Protein AF-0000000087190743 (afdb_homodimer)

InterPro domains:
  IPR003439 ABC transporter-like, ATP-binding domain [PF00005] (346-491)
  IPR003439 ABC transporter-like, ATP-binding domain [PS50893] (329-558)
  IPR003593 AAA+ ATPase domain [SM00382] (353-537)
  IPR011527 ABC transporter type 1, transmembrane domain [PF00664] (24-279)
  IPR011527 ABC transporter type 1, transmembrane domain [PS50929] (21-298)
  IPR017871 ABC transporter-like, conserved site [PS00211] (463-477)
  IPR027417 P-loop containing nucleoside triphosphate hydrolase [G3DSA:3.40.50.300] (325-556)
  IPR027417 P-loop containing nucleoside triphosphate hydrolase [SSF52540] (322-551)
  IPR036640 ABC transporter type 1, transmembrane domain superfamily [G3DSA:1.20.1560.10] (7-315)
  IPR036640 ABC transporter type 1, transmembrane domain superfamily [SSF90123] (18-321)
  IPR039421 Type 1 protein exporter [PTHR43394] (8-554)

Secondary structure (DSSP, 8-state):
--HHHHHHHHHHHHTHHHHHHHHHHHHHHHHHHHHHHHHHHHHHHHHHTT-TTHHHHHHHHHHHHHHHHHHHHHHHHHHHHHHHHHHHHHHHHHHHHHHHHTHHHHHHS-HHHHHHIIIIIHHHHHTHHHHHHHHHHHHHHHHHHHHHHHHH-HHHHHHHHHHHHHHHHHHHHHHHHHHHHHHHHHHHHHHHHHHHHHHHHTHHHHHHHT-HHHHHHHHHHHHHHHHHHHHHHHHHHHHHHHHHHHHHHHHHHHHHHHHHHHHHTTSS-HHHHHHHHHHHHHHTTHHHHHHHHHHHHHHHHHHHHHHHHHHSPPPP--SBPPPSSS--EEEEEEEEEETTEEEEEEEEEEE-TT-EEEEEE-TTSSHHHHHHHHTTSS--SEEEEEETTEEGGGB-HHHHHHHEEEEESS----SSBHHHHHTTTSS---HHHHHHHHHHTT-HHHHHHSTTGGGSBGGG----HHHHHHHHHHHHHHH-SSEEEEESTTTTS-HHHHHHHHHHHHHT-S--EEEEE-SSHHHHHHSSEEEEEETTEEEEEE-HHHHTTSHHHHHHTT-/--HHHHHHHHHHHHTHHHHHHHHHHHHHHHHHHHHHHHHHHHHHHHHHTT-TTHHHHHHHHHHHHHHHHHHHHHHHHHHHHHHHHHHHHHHHHHHHHHHHHTHHHHHHS-HHHHHHIIIIIHHHHHTHHHHHHHHHHHHHHHHHHHHHHHHH-HHHHHHHHTTHHHHHHHHHHHHHHHHHHHHHHHHHHHHHHHHHHHHHHTHHHHHHHT-HHHHHHHHHHHHHHHHHHHHHHHHHHHHHHHHHHHHHHHHHHHHHHHHHHHHHTTSS-HHHHHHHHHHHHHHTTHHHHHHHHHHHHHHHHHHHHHHHHHHSPPPP--SBPPPSSS--EEEEEEEEEETTEEEEEEEEEEE-TT-EEEEEE-TTSSHHHHHHHHTTSS--SEEEEEETTEEGGGB-HHHHHHHEEEEESS----SSBHHHHHT-SSS---HHHHHHHHHHTT-HHHHHHSTTGGGSBGGG----HHHHHHHHHHHHHHH-SSEEEEESTTTTS-HHHHHHHHHHHHHT-S--EEEEE-SSHHHHHHSSEEEEEETTEEEEEE-HHHHTTSHHHHHHTT-

Foldseek 3Di:
DFLLVVLLVVLLVVCVVLLVVLLVLLQVLLVLLLVLLLLQLVLVVCVVVVHPCSVVSVVSNVCSVVSSVVSVVVSVVSLVVQLVVSLVVLLVVLVVLLVLQPPLLCVVPPPVVSVCLSPPLSSLLSSQSSLVSLLSSLQSQQVSLLVVLVVQPVVLSVLLVVLVVVLVVLLVQLLVQLVVLVVVLVVLVVQLVVLVVVCVVCVVVCVVVVCPVVSVCVSCVCVVVNVVSVVSNCVSVVVSVVSLVVSLVVSLVSSLVVVVVCVVVVNGDPSSSSSNSSSSNSSSSVVSNSVSVSSNVSSSVSSNVSSVSSPSDRQAAAADADDDDQWKKWWAQFWADDDPDTLAGGATDIQDGLFEEEEFEAPSSCLVVVLCCRLPVDDTPDTFMDTPPHTGRNHGPLRSQQAEFEQELQDDQDQFFLLRSLCPQAPPQPPVLLCLLLVLLVQQVVLVVDPVRRRHTPVPDPDDSQNRLSSSSSSRQSRHQAEYEYHCSCVPPDPVSSVSNLVSLCPPGNHRTYYHHDQALVSLQSGQKYFYGDNNYTPDIGHSVVCCPPPVSVVSNPD/DFLLVVLLVVLLVVCVVLLVVLLVLLQVLLVLLLVLLLLQLVLVVCVVVVHPCSVVSVVSNVCSVVSSVVSVVVSVVSLVVQLVVSLVVLLVVLVVLLVLQPPLLCVVPPPVVSVCLSPPLSSLLSSQSSLVSLLSSLQSQQVSLLVSLVVQPVVLSVLLVVLVVVLVVLLVQLLVQLVVLVVQLVVLVVQLVVLVVVCVVCVVVCVVVVCPVVSVCVSCVSVVVNVVSVVSNVVSVVVSVVSLVVSLVVSLVSSLVVVVVCVVVVNGDPSSSSSNSSSSNSSSSVVSNSVSVSSNVSSSVSSNVSSVSSPSDRQAAAADADDDDQWKKWWAQFWADDDPDTLAGGATDIQGGLFEEEEFEAPSSCLVVVLCCRLPVDDTPDTFMDTPPHTGRNHGPLRSQQAEFEAELQDDQDQFFLLRSLLVGPHRFDPVLLCLLLVLLVQQVVLCVDPVRRRHTPVPDPDDSQNRLSSSSSSRQSRHQREYEYHCSCVPPDPVSSVSNLVSLCPRGNHRTYYHHDQALVSLQSGQKYFYGDNNYTPDIGHSVVCCPDPVSVVSRPD

Structure (mmCIF, N/CA/C/O backbone):
data_AF-0000000087190743-model_v1
#
loop_
_entity.id
_entity.type
_entity.pdbx_description
1 polymer 'ABC transporter ATP-binding protein'
#
loop_
_atom_site.group_PDB
_atom_site.id
_atom_site.type_symbol
_atom_site.label_atom_id
_atom_site.label_alt_id
_atom_site.label_comp_id
_atom_site.label_asym_id
_atom_site.label_entity_id
_atom_site.label_seq_id
_atom_site.pdbx_PDB_ins_code
_atom_site.Cartn_x
_atom_site.Cartn_y
_atom_site.Cartn_z
_atom_site.occupancy
_atom_site.B_iso_or_equiv
_atom_site.auth_seq_id
_atom_site.auth_comp_id
_atom_site.auth_asym_id
_atom_site.auth_atom_id
_atom_site.pdbx_PDB_model_num
ATOM 1 N N . MET A 1 1 ? 23.781 5.898 19.719 1 69.12 1 MET A N 1
ATOM 2 C CA . MET A 1 1 ? 23.109 6.434 18.531 1 69.12 1 MET A CA 1
ATOM 3 C C . MET A 1 1 ? 22.531 5.312 17.688 1 69.12 1 MET A C 1
ATOM 5 O O . MET A 1 1 ? 23.234 4.359 17.344 1 69.12 1 MET A O 1
ATOM 9 N N . THR A 1 2 ? 21.359 5.316 17.688 1 76.94 2 THR A N 1
ATOM 10 C CA . THR A 1 2 ? 20.688 4.273 16.922 1 76.94 2 THR A CA 1
ATOM 11 C C . THR A 1 2 ? 20.938 4.445 15.43 1 76.94 2 THR A C 1
ATOM 13 O O . THR A 1 2 ? 21.359 5.516 14.984 1 76.94 2 THR A O 1
ATOM 16 N N . PRO A 1 3 ? 21.094 3.439 14.695 1 83.12 3 PRO A N 1
ATOM 17 C CA . PRO A 1 3 ? 21.266 3.539 13.242 1 83.12 3 PRO A CA 1
ATOM 18 C C . PRO A 1 3 ? 20.328 4.562 12.609 1 83.12 3 PRO A C 1
ATOM 20 O O . PRO A 1 3 ? 20.688 5.219 11.633 1 83.12 3 PRO A O 1
ATOM 23 N N . GLY A 1 4 ? 19.312 4.684 13.219 1 86.69 4 GLY A N 1
ATOM 24 C CA . GLY A 1 4 ? 18.391 5.699 12.742 1 86.69 4 GLY A CA 1
ATOM 25 C C . GLY A 1 4 ? 18.906 7.113 12.93 1 86.69 4 GLY A C 1
ATOM 26 O O . GLY A 1 4 ? 18.766 7.953 12.039 1 86.69 4 GLY A O 1
ATOM 27 N N . ASP A 1 5 ? 19.547 7.363 14.023 1 87.88 5 ASP A N 1
ATOM 28 C CA . ASP A 1 5 ? 20.109 8.68 14.312 1 87.88 5 ASP A CA 1
ATOM 29 C C . ASP A 1 5 ? 21.266 8.984 13.367 1 87.88 5 ASP A C 1
ATOM 31 O O . ASP A 1 5 ? 21.453 10.133 12.953 1 87.88 5 ASP A O 1
ATOM 35 N N . GLN A 1 6 ? 22.047 7.914 13.039 1 88.69 6 GLN A N 1
ATOM 36 C CA . GLN A 1 6 ? 23.172 8.094 12.117 1 88.69 6 GLN A CA 1
ATOM 37 C C . GLN A 1 6 ? 22.672 8.469 10.719 1 88.69 6 GLN A C 1
ATOM 39 O O . GLN A 1 6 ? 23.281 9.305 10.047 1 88.69 6 GLN A O 1
ATOM 44 N N . LEU A 1 7 ? 21.625 7.855 10.422 1 90.12 7 LEU A N 1
ATOM 45 C CA . LEU A 1 7 ? 21.047 8.156 9.109 1 90.12 7 LEU A CA 1
ATOM 46 C C . LEU A 1 7 ? 20.516 9.578 9.062 1 90.12 7 LEU A C 1
ATOM 48 O O . LEU A 1 7 ? 20.656 10.266 8.055 1 90.12 7 LEU A O 1
ATOM 52 N N . LEU A 1 8 ? 19.922 9.969 10.141 1 89.31 8 LEU A N 1
ATOM 53 C CA . LEU A 1 8 ? 19.391 11.32 10.219 1 89.31 8 LEU A CA 1
ATOM 54 C C . LEU A 1 8 ? 20.516 12.352 10.18 1 89.31 8 LEU A C 1
ATOM 56 O O . LEU A 1 8 ? 20.391 13.398 9.539 1 89.31 8 LEU A O 1
ATOM 60 N N . LEU A 1 9 ? 21.562 12.094 10.859 1 89.19 9 LEU A N 1
ATOM 61 C CA . LEU A 1 9 ? 22.719 12.969 10.852 1 89.19 9 LEU A CA 1
ATOM 62 C C . LEU A 1 9 ? 23.344 13.031 9.461 1 89.19 9 LEU A C 1
ATOM 64 O O . LEU A 1 9 ? 23.797 14.094 9.023 1 89.19 9 LEU A O 1
ATOM 68 N N . ALA A 1 10 ? 23.391 11.914 8.82 1 90.69 10 ALA A N 1
ATOM 69 C CA . ALA A 1 10 ? 23.938 11.883 7.461 1 90.69 10 ALA A CA 1
ATOM 70 C C . ALA A 1 10 ? 23.078 12.711 6.512 1 90.69 10 ALA A C 1
ATOM 72 O O . ALA A 1 10 ? 23.609 13.391 5.625 1 90.69 10 ALA A O 1
ATOM 73 N N . THR A 1 11 ? 21.797 12.656 6.707 1 88.88 11 THR A N 1
ATOM 74 C CA . THR A 1 11 ? 20.875 13.414 5.875 1 88.88 11 THR A CA 1
ATOM 75 C C . THR A 1 11 ? 21.047 14.914 6.098 1 88.88 11 THR A C 1
ATOM 77 O O . THR A 1 11 ? 21.031 15.695 5.148 1 88.88 11 THR A O 1
ATOM 80 N N . THR A 1 12 ? 21.188 15.289 7.348 1 88.62 12 THR A N 1
ATOM 81 C CA . THR A 1 12 ? 21.391 16.688 7.691 1 88.62 12 THR A CA 1
ATOM 82 C C . THR A 1 12 ? 22.75 17.188 7.199 1 88.62 12 THR A C 1
ATOM 84 O O . THR A 1 12 ? 22.875 18.328 6.777 1 88.62 12 THR A O 1
ATOM 87 N N . ARG A 1 13 ? 23.734 16.281 7.18 1 87.75 13 ARG A N 1
ATOM 88 C CA . ARG A 1 13 ? 25.078 16.625 6.719 1 87.75 13 ARG A CA 1
ATOM 89 C C . ARG A 1 13 ? 25.109 16.797 5.203 1 87.75 13 ARG A C 1
ATOM 91 O O . ARG A 1 13 ? 25.844 17.641 4.688 1 87.75 13 ARG A O 1
ATOM 98 N N . HIS A 1 14 ? 24.344 16.016 4.547 1 88.19 14 HIS A N 1
ATOM 99 C CA . HIS A 1 14 ? 24.266 16.141 3.098 1 88.19 14 HIS A CA 1
ATOM 100 C C . HIS A 1 14 ? 23.672 17.484 2.688 1 88.19 14 HIS A C 1
ATOM 102 O O . HIS A 1 14 ? 24.047 18.031 1.652 1 88.19 14 HIS A O 1
ATOM 108 N N . SER A 1 15 ? 22.812 18.062 3.533 1 87.38 15 SER A N 1
ATOM 109 C CA . SER A 1 15 ? 22.141 19.328 3.217 1 87.38 15 SER A CA 1
ATOM 110 C C . SER A 1 15 ? 22.531 20.422 4.203 1 87.38 15 SER A C 1
ATOM 112 O O . SER A 1 15 ? 21.734 21.312 4.508 1 87.38 15 SER A O 1
ATOM 114 N N . THR A 1 16 ? 23.75 20.422 4.73 1 87.81 16 THR A N 1
ATOM 115 C CA . THR A 1 16 ? 24.172 21.312 5.805 1 87.81 16 THR A CA 1
ATOM 116 C C . THR A 1 16 ? 24.172 22.766 5.328 1 87.81 16 THR A C 1
ATOM 118 O O . THR A 1 16 ? 23.766 23.672 6.062 1 87.81 16 THR A O 1
ATOM 121 N N . ALA A 1 17 ? 24.672 22.953 4.117 1 90.56 17 ALA A N 1
ATOM 122 C CA . ALA A 1 17 ? 24.734 24.328 3.605 1 90.56 17 ALA A CA 1
ATOM 123 C C . ALA A 1 17 ? 23.344 24.922 3.484 1 90.56 17 ALA A C 1
ATOM 125 O O . ALA A 1 17 ? 23.109 26.062 3.885 1 90.56 17 ALA A O 1
ATOM 126 N N . ARG A 1 18 ? 22.453 24.188 3.043 1 88.75 18 ARG A N 1
ATOM 127 C CA . ARG A 1 18 ? 21.094 24.672 2.863 1 88.75 18 ARG A CA 1
ATOM 128 C C . ARG A 1 18 ? 20.375 24.797 4.203 1 88.75 18 ARG A C 1
ATOM 130 O O . ARG A 1 18 ? 19.578 25.719 4.414 1 88.75 18 ARG A O 1
ATOM 137 N N . ALA A 1 19 ? 20.656 23.922 5.086 1 88.56 19 ALA A N 1
ATOM 138 C CA . ALA A 1 19 ? 20.062 23.984 6.41 1 88.56 19 ALA A CA 1
ATOM 139 C C . ALA A 1 19 ? 20.547 25.203 7.184 1 88.56 19 ALA A C 1
ATOM 141 O O . ALA A 1 19 ? 19.781 25.844 7.895 1 88.56 19 ALA A O 1
ATOM 142 N N . THR A 1 20 ? 21.797 25.531 7.031 1 90 20 THR A N 1
ATOM 143 C CA . THR A 1 20 ? 22.359 26.703 7.699 1 90 20 THR A CA 1
ATOM 144 C C . THR A 1 20 ? 21.781 27.984 7.113 1 90 20 THR A C 1
ATOM 146 O O . THR A 1 20 ? 21.516 28.938 7.848 1 90 20 THR A O 1
ATOM 149 N N . ALA A 1 21 ? 21.656 27.922 5.805 1 91.88 21 ALA A N 1
ATOM 150 C CA . ALA A 1 21 ? 21.047 29.094 5.164 1 91.88 21 ALA A CA 1
ATOM 151 C C . ALA A 1 21 ? 19.594 29.266 5.637 1 91.88 21 ALA A C 1
ATOM 153 O O . ALA A 1 21 ? 19.156 30.391 5.852 1 91.88 21 ALA A O 1
ATOM 154 N N . LEU A 1 22 ? 18.969 28.219 5.82 1 89.38 22 LEU A N 1
ATOM 155 C CA . LEU A 1 22 ? 17.578 28.25 6.301 1 89.38 22 LEU A CA 1
ATOM 156 C C . LEU A 1 22 ? 17.531 28.766 7.734 1 89.38 22 LEU A C 1
ATOM 158 O O . LEU A 1 22 ? 16.656 29.578 8.062 1 89.38 22 LEU A O 1
ATOM 162 N N . ALA A 1 23 ? 18.406 28.344 8.531 1 89.81 23 ALA A N 1
ATOM 163 C CA . ALA A 1 23 ? 18.453 28.812 9.914 1 89.81 23 ALA A CA 1
ATOM 164 C C . ALA A 1 23 ? 18.766 30.297 9.977 1 89.81 23 ALA A C 1
ATOM 166 O O . ALA A 1 23 ? 18.172 31.031 10.758 1 89.81 23 ALA A O 1
ATOM 167 N N . ALA A 1 24 ? 19.641 30.703 9.109 1 91.69 24 ALA A N 1
ATOM 168 C CA . ALA A 1 24 ? 20.031 32.125 9.07 1 91.69 24 ALA A CA 1
ATOM 169 C C . ALA A 1 24 ? 18.875 33 8.617 1 91.69 24 ALA A C 1
ATOM 171 O O . ALA A 1 24 ? 18.625 34.062 9.188 1 91.69 24 ALA A O 1
ATOM 172 N N . LEU A 1 25 ? 18.219 32.5 7.605 1 90.12 25 LEU A N 1
ATOM 173 C CA . LEU A 1 25 ? 17.078 33.25 7.098 1 90.12 25 LEU A CA 1
ATOM 174 C C . LEU A 1 25 ? 15.969 33.344 8.148 1 90.12 25 LEU A C 1
ATOM 176 O O . LEU A 1 25 ? 15.367 34.406 8.336 1 90.12 25 LEU A O 1
ATOM 180 N N . SER A 1 26 ? 15.773 32.281 8.828 1 88.44 26 SER A N 1
ATOM 181 C CA . SER A 1 26 ? 14.719 32.25 9.828 1 88.44 26 SER A CA 1
ATOM 182 C C . SER A 1 26 ? 15.086 33.094 11.047 1 88.44 26 SER A C 1
ATOM 184 O O . SER A 1 26 ? 14.227 33.781 11.633 1 88.44 26 SER A O 1
ATOM 186 N N . LEU A 1 27 ? 16.375 33.156 11.422 1 89.69 27 LEU A N 1
ATOM 187 C CA . LEU A 1 27 ? 16.844 33.938 12.555 1 89.69 27 LEU A CA 1
ATOM 188 C C . LEU A 1 27 ? 16.781 35.438 12.227 1 89.69 27 LEU A C 1
ATOM 190 O O . LEU A 1 27 ? 16.453 36.25 13.086 1 89.69 27 LEU A O 1
ATOM 194 N N . THR A 1 28 ? 17.109 35.719 10.992 1 90.12 28 THR A N 1
ATOM 195 C CA . THR A 1 28 ? 17.016 37.094 10.562 1 90.12 28 THR A CA 1
ATOM 196 C C . THR A 1 28 ? 15.562 37.594 10.562 1 90.12 28 THR A C 1
ATOM 198 O O . THR A 1 28 ? 15.273 38.719 10.969 1 90.12 28 THR A O 1
ATOM 201 N N . SER A 1 29 ? 14.742 36.656 10.125 1 87.94 29 SER A N 1
ATOM 202 C CA . SER A 1 29 ? 13.32 37 10.133 1 87.94 29 SER A CA 1
ATOM 203 C C . SER A 1 29 ? 12.812 37.188 11.562 1 87.94 29 SER A C 1
ATOM 205 O O . SER A 1 29 ? 12.055 38.125 11.836 1 87.94 29 SER A O 1
ATOM 207 N N . ALA A 1 30 ? 13.266 36.344 12.438 1 86.12 30 ALA A N 1
ATOM 208 C CA . ALA A 1 30 ? 12.875 36.469 13.836 1 86.12 30 ALA A CA 1
ATOM 209 C C . ALA A 1 30 ? 13.398 37.75 14.453 1 86.12 30 ALA A C 1
ATOM 211 O O . ALA A 1 30 ? 12.719 38.375 15.258 1 86.12 30 ALA A O 1
ATOM 212 N N . GLY A 1 31 ? 14.555 38.156 14.094 1 87.75 31 GLY A N 1
ATOM 213 C CA . GLY A 1 31 ? 15.125 39.406 14.578 1 87.75 31 GLY A CA 1
ATOM 214 C C . GLY A 1 31 ? 14.336 40.625 14.148 1 87.75 31 GLY A C 1
ATOM 215 O O . GLY A 1 31 ? 14.094 41.531 14.945 1 87.75 31 GLY A O 1
ATOM 216 N N . ALA A 1 32 ? 13.93 40.531 12.898 1 87 32 ALA A N 1
ATOM 217 C CA . ALA A 1 32 ? 13.125 41.625 12.383 1 87 32 ALA A CA 1
ATOM 218 C C . ALA A 1 32 ? 11.766 41.688 13.078 1 87 32 ALA A C 1
ATOM 220 O O . ALA A 1 32 ? 11.258 42.781 13.359 1 87 32 ALA A O 1
ATOM 221 N N . ALA A 1 33 ? 11.242 40.594 13.344 1 83.38 33 ALA A N 1
ATOM 222 C CA . ALA A 1 33 ? 9.945 40.531 14.008 1 83.38 33 ALA A CA 1
ATOM 223 C C . ALA A 1 33 ? 10.031 41.031 15.445 1 83.38 33 ALA A C 1
ATOM 225 O O . ALA A 1 33 ? 9.07 41.625 15.961 1 83.38 33 ALA A O 1
ATOM 226 N N . LEU A 1 34 ? 11.188 40.906 16.047 1 87.44 34 LEU A N 1
ATOM 227 C CA . LEU A 1 34 ? 11.391 41.344 17.422 1 87.44 34 LEU A CA 1
ATOM 228 C C . LEU A 1 34 ? 11.594 42.875 17.5 1 87.44 34 LEU A C 1
ATOM 230 O O . LEU A 1 34 ? 11.359 43.469 18.531 1 87.44 34 LEU A O 1
ATOM 234 N N . LEU A 1 35 ? 11.969 43.406 16.391 1 88.88 35 LEU A N 1
ATOM 235 C CA . LEU A 1 35 ? 12.227 44.844 16.375 1 88.88 35 LEU A CA 1
ATOM 236 C C . LEU A 1 35 ? 10.945 45.625 16.125 1 88.88 35 LEU A C 1
ATOM 238 O O . LEU A 1 35 ? 10.859 46.812 16.438 1 88.88 35 LEU A O 1
ATOM 242 N N . LEU A 1 36 ? 9.93 44.938 15.664 1 85.38 36 LEU A N 1
ATOM 243 C CA . LEU A 1 36 ? 8.711 45.594 15.227 1 85.38 36 LEU A CA 1
ATOM 244 C C . LEU A 1 36 ? 7.961 46.188 16.422 1 85.38 36 LEU A C 1
ATOM 246 O O . LEU A 1 36 ? 7.566 47.375 16.375 1 85.38 36 LEU A O 1
ATOM 250 N N . PRO A 1 37 ? 7.781 45.438 17.5 1 82.44 37 PRO A N 1
ATOM 251 C CA . PRO A 1 37 ? 7.031 46 18.625 1 82.44 37 PRO A CA 1
ATOM 252 C C . PRO A 1 37 ? 7.695 47.25 19.203 1 82.44 37 PRO A C 1
ATOM 254 O O . PRO A 1 37 ? 7.012 48.219 19.531 1 82.44 37 PRO A O 1
ATOM 257 N N . ALA A 1 38 ? 8.969 47.312 19.266 1 84.5 38 ALA A N 1
ATOM 258 C CA . ALA A 1 38 ? 9.68 48.469 19.781 1 84.5 38 ALA A CA 1
ATOM 259 C C . ALA A 1 38 ? 9.5 49.656 18.844 1 84.5 38 ALA A C 1
ATOM 261 O O . ALA A 1 38 ? 9.328 50.812 19.297 1 84.5 38 ALA A O 1
ATOM 262 N N . ALA A 1 39 ? 9.555 49.375 17.578 1 84 39 ALA A N 1
ATOM 263 C CA . ALA A 1 39 ? 9.375 50.438 16.609 1 84 39 ALA A CA 1
ATOM 264 C C . ALA A 1 39 ? 7.945 50.969 16.641 1 84 39 ALA A C 1
ATOM 266 O O . ALA A 1 39 ? 7.723 52.188 16.516 1 84 39 ALA A O 1
ATOM 267 N N . LEU A 1 40 ? 7.051 50.062 16.812 1 77.94 40 LEU A N 1
ATOM 268 C CA . LEU A 1 40 ? 5.648 50.469 16.906 1 77.94 40 LEU A CA 1
ATOM 269 C C . LEU A 1 40 ? 5.406 51.344 18.141 1 77.94 40 LEU A C 1
ATOM 271 O O . LEU A 1 40 ? 4.66 52.312 18.094 1 77.94 40 LEU A O 1
ATOM 275 N N . GLY A 1 41 ? 5.965 50.969 19.297 1 76.5 41 GLY A N 1
ATOM 276 C CA . GLY A 1 41 ? 5.855 51.781 20.5 1 76.5 41 GLY A CA 1
ATOM 277 C C . GLY A 1 41 ? 6.418 53.156 20.344 1 76.5 41 GLY A C 1
ATOM 278 O O . GLY A 1 41 ? 5.793 54.156 20.766 1 76.5 41 GLY A O 1
ATOM 279 N N . ARG A 1 42 ? 7.531 53.344 19.672 1 81 42 ARG A N 1
ATOM 280 C CA . ARG A 1 42 ? 8.156 54.656 19.484 1 81 42 ARG A CA 1
ATOM 281 C C . ARG A 1 42 ? 7.355 55.5 18.5 1 81 42 ARG A C 1
ATOM 283 O O . ARG A 1 42 ? 7.285 56.719 18.641 1 81 42 ARG A O 1
ATOM 290 N N . ALA A 1 43 ? 6.809 54.75 17.578 1 76.94 43 ALA A N 1
ATOM 291 C CA . ALA A 1 43 ? 5.977 55.5 16.625 1 76.94 43 ALA A CA 1
ATOM 292 C C . ALA A 1 43 ? 4.75 56.094 17.312 1 76.94 43 ALA A C 1
ATOM 294 O O . ALA A 1 43 ? 4.398 57.25 17.078 1 76.94 43 ALA A O 1
ATOM 295 N N . VAL A 1 44 ? 4.168 55.312 18.172 1 73.44 44 VAL A N 1
ATOM 296 C CA . VAL A 1 44 ? 2.969 55.781 18.859 1 73.44 44 VAL A CA 1
ATOM 297 C C . VAL A 1 44 ? 3.33 56.906 19.812 1 73.44 44 VAL A C 1
ATOM 299 O O . VAL A 1 44 ? 2.609 57.906 19.891 1 73.44 44 VAL A O 1
ATOM 302 N N . ASP A 1 45 ? 4.414 56.812 20.516 1 76.5 45 ASP A N 1
ATOM 303 C CA . ASP A 1 45 ? 4.84 57.875 21.438 1 76.5 45 ASP A CA 1
ATOM 304 C C . ASP A 1 45 ? 5.129 59.188 20.688 1 76.5 45 ASP A C 1
ATOM 306 O O . ASP A 1 45 ? 4.773 60.25 21.156 1 76.5 45 ASP A O 1
ATOM 310 N N . ARG A 1 46 ? 5.715 59.031 19.562 1 77.75 46 ARG A N 1
ATOM 311 C CA . ARG A 1 46 ? 6.051 60.219 18.781 1 77.75 46 ARG A CA 1
ATOM 312 C C . ARG A 1 46 ? 4.809 60.812 18.141 1 77.75 46 ARG A C 1
ATOM 314 O O . ARG A 1 46 ? 4.715 62.031 17.984 1 77.75 46 ARG A O 1
ATOM 321 N N . LEU A 1 47 ? 3.969 60 17.719 1 70.38 47 LEU A N 1
ATOM 322 C CA . LEU A 1 47 ? 2.715 60.5 17.156 1 70.38 47 LEU A CA 1
ATOM 323 C C . LEU A 1 47 ? 1.909 61.25 18.219 1 70.38 47 LEU A C 1
ATOM 325 O O . LEU A 1 47 ? 1.311 62.281 17.922 1 70.38 47 LEU A O 1
ATOM 329 N N . LEU A 1 48 ? 1.97 60.719 19.484 1 68 48 LEU A N 1
ATOM 330 C CA . LEU A 1 48 ? 1.249 61.375 20.578 1 68 48 LEU A CA 1
ATOM 331 C C . LEU A 1 48 ? 1.904 62.688 20.969 1 68 48 LEU A C 1
ATOM 333 O O . LEU A 1 48 ? 1.225 63.625 21.406 1 68 48 LEU A O 1
ATOM 337 N N . ALA A 1 49 ? 3.123 62.781 20.766 1 70.81 49 ALA A N 1
ATOM 338 C CA . ALA A 1 49 ? 3.85 64 21.078 1 70.81 49 ALA A CA 1
ATOM 339 C C . ALA A 1 49 ? 3.811 65 19.906 1 70.81 49 ALA A C 1
ATOM 341 O O . ALA A 1 49 ? 4.387 66.062 19.984 1 70.81 49 ALA A O 1
ATOM 342 N N . HIS A 1 50 ? 2.973 64.625 18.797 1 67.88 50 HIS A N 1
ATOM 343 C CA . HIS A 1 50 ? 2.811 65.438 17.609 1 67.88 50 HIS A CA 1
ATOM 344 C C . HIS A 1 50 ? 4.16 65.812 17 1 67.88 50 HIS A C 1
ATOM 346 O O . HIS A 1 50 ? 4.387 66.938 16.609 1 67.88 50 HIS A O 1
ATOM 352 N N . ASP A 1 51 ? 5 64.938 17.234 1 73.06 51 ASP A N 1
ATOM 353 C CA . ASP A 1 51 ? 6.348 65.125 16.719 1 73.06 51 ASP A CA 1
ATOM 354 C C . ASP A 1 51 ? 6.445 64.688 15.258 1 73.06 51 ASP A C 1
ATOM 356 O O . ASP A 1 51 ? 5.77 63.781 14.82 1 73.06 51 ASP A O 1
ATOM 360 N N . ALA A 1 52 ? 7.02 65.625 14.32 1 67.69 52 ALA A N 1
ATOM 361 C CA . ALA A 1 52 ? 7.207 65.438 12.883 1 67.69 52 ALA A CA 1
ATOM 362 C C . ALA A 1 52 ? 7.93 64.125 12.586 1 67.69 52 ALA A C 1
ATOM 364 O O . ALA A 1 52 ? 7.766 63.531 11.516 1 67.69 52 ALA A O 1
ATOM 365 N N . GLY A 1 53 ? 8.648 63.562 13.523 1 72.56 53 GLY A N 1
ATOM 366 C CA . GLY A 1 53 ? 9.445 62.375 13.297 1 72.56 53 GLY A CA 1
ATOM 367 C C . GLY A 1 53 ? 8.633 61.094 13.336 1 72.56 53 GLY A C 1
ATOM 368 O O . GLY A 1 53 ? 9.164 60 13.125 1 72.56 53 GLY A O 1
ATOM 369 N N . ALA A 1 54 ? 7.41 61.25 13.375 1 75.94 54 ALA A N 1
ATOM 370 C CA . ALA A 1 54 ? 6.5 60.094 13.469 1 75.94 54 ALA A CA 1
ATOM 371 C C . ALA A 1 54 ? 6.441 59.344 12.148 1 75.94 54 ALA A C 1
ATOM 373 O O . ALA A 1 54 ? 6.336 58.125 12.141 1 75.94 54 ALA A O 1
ATOM 374 N N . THR A 1 55 ? 6.738 60.094 11.109 1 74.81 55 THR A N 1
ATOM 375 C CA . THR A 1 55 ? 6.629 59.469 9.797 1 74.81 55 THR A CA 1
ATOM 376 C C . THR A 1 55 ? 7.773 58.469 9.562 1 74.81 55 THR A C 1
ATOM 378 O O . THR A 1 55 ? 7.582 57.438 8.945 1 74.81 55 THR A O 1
ATOM 381 N N . ARG A 1 56 ? 8.953 58.781 10.055 1 81.25 56 ARG A N 1
ATOM 382 C CA . ARG A 1 56 ? 10.094 57.906 9.891 1 81.25 56 ARG A CA 1
ATOM 383 C C . ARG A 1 56 ? 9.883 56.594 10.648 1 81.25 56 ARG A C 1
ATOM 385 O O . ARG A 1 56 ? 10.234 55.531 10.164 1 81.25 56 ARG A O 1
ATOM 392 N N . TRP A 1 57 ? 9.289 56.656 11.75 1 81.38 57 TRP A N 1
ATOM 393 C CA . TRP A 1 57 ? 9.047 55.438 12.555 1 81.38 57 TRP A CA 1
ATOM 394 C C . TRP A 1 57 ? 7.918 54.625 11.969 1 81.38 57 TRP A C 1
ATOM 396 O O . TRP A 1 57 ? 7.949 53.375 12.039 1 81.38 57 TRP A O 1
ATOM 406 N N . VAL A 1 58 ? 7.055 55.219 11.312 1 75 58 VAL A N 1
ATOM 407 C CA . VAL A 1 58 ? 5.984 54.5 10.648 1 75 58 VAL A CA 1
ATOM 408 C C . VAL A 1 58 ? 6.535 53.75 9.438 1 75 58 VAL A C 1
ATOM 410 O O . VAL A 1 58 ? 6.156 52.594 9.172 1 75 58 VAL A O 1
ATOM 413 N N . ALA A 1 59 ? 7.41 54.438 8.758 1 77.81 59 ALA A N 1
ATOM 414 C CA . ALA A 1 59 ? 8.047 53.781 7.617 1 77.81 59 ALA A CA 1
ATOM 415 C C . ALA A 1 59 ? 8.891 52.594 8.062 1 77.81 59 ALA A C 1
ATOM 417 O O . ALA A 1 59 ? 8.914 51.562 7.391 1 77.81 59 ALA A O 1
ATOM 418 N N . LEU A 1 60 ? 9.555 52.719 9.188 1 82.69 60 LEU A N 1
ATOM 419 C CA . LEU A 1 60 ? 10.359 51.625 9.734 1 82.69 60 LEU A CA 1
ATOM 420 C C . LEU A 1 60 ? 9.469 50.438 10.133 1 82.69 60 LEU A C 1
ATOM 422 O O . LEU A 1 60 ? 9.844 49.281 9.945 1 82.69 60 LEU A O 1
ATOM 426 N N . CYS A 1 61 ? 8.312 50.719 10.617 1 78.5 61 CYS A N 1
ATOM 427 C CA . CYS A 1 61 ? 7.375 49.688 10.984 1 78.5 61 CYS A CA 1
ATOM 428 C C . CYS A 1 61 ? 6.906 48.906 9.75 1 78.5 61 CYS A C 1
ATOM 430 O O . CYS A 1 61 ? 6.773 47.688 9.781 1 78.5 61 CYS A O 1
ATOM 432 N N . ALA A 1 62 ? 6.812 49.688 8.664 1 73.25 62 ALA A N 1
ATOM 433 C CA . ALA A 1 62 ? 6.387 49.031 7.422 1 73.25 62 ALA A CA 1
ATOM 434 C C . ALA A 1 62 ? 7.457 48.094 6.902 1 73.25 62 ALA A C 1
ATOM 436 O O . ALA A 1 62 ? 7.148 46.969 6.449 1 73.25 62 ALA A O 1
ATOM 437 N N . VAL A 1 63 ? 8.641 48.531 7.027 1 80.06 63 VAL A N 1
ATOM 438 C CA . VAL A 1 63 ? 9.758 47.719 6.566 1 80.06 63 VAL A CA 1
ATOM 439 C C . VAL A 1 63 ? 9.906 46.5 7.473 1 80.06 63 VAL A C 1
ATOM 441 O O . VAL A 1 63 ? 10.141 45.375 6.996 1 80.06 63 VAL A O 1
ATOM 444 N N . LEU A 1 64 ? 9.734 46.625 8.75 1 85.5 64 LEU A N 1
ATOM 445 C CA . LEU A 1 64 ? 9.93 45.562 9.711 1 85.5 64 LEU A CA 1
ATOM 446 C C . LEU A 1 64 ? 8.773 44.562 9.664 1 85.5 64 LEU A C 1
ATOM 448 O O . LEU A 1 64 ? 8.898 43.438 10.133 1 85.5 64 LEU A O 1
ATOM 452 N N . LEU A 1 65 ? 7.801 45 9.109 1 76 65 LEU A N 1
ATOM 453 C CA . LEU A 1 65 ? 6.66 44.094 8.938 1 76 65 LEU A CA 1
ATOM 454 C C . LEU A 1 65 ? 6.801 43.281 7.66 1 76 65 LEU A C 1
ATOM 456 O O . LEU A 1 65 ? 6.477 42.094 7.641 1 76 65 LEU A O 1
ATOM 460 N N . THR A 1 66 ? 7.277 43.906 6.539 1 74.81 66 THR A N 1
ATOM 461 C CA . THR A 1 66 ? 7.355 43.25 5.234 1 74.81 66 THR A CA 1
ATOM 462 C C . THR A 1 66 ? 8.602 42.375 5.137 1 74.81 66 THR A C 1
ATOM 464 O O . THR A 1 66 ? 8.594 41.344 4.461 1 74.81 66 THR A O 1
ATOM 467 N N . ALA A 1 67 ? 9.602 42.812 5.848 1 80.88 67 ALA A N 1
ATOM 468 C CA . ALA A 1 67 ? 10.875 42.094 5.727 1 80.88 67 ALA A CA 1
ATOM 469 C C . ALA A 1 67 ? 10.758 40.656 6.234 1 80.88 67 ALA A C 1
ATOM 471 O O . ALA A 1 67 ? 11.18 39.719 5.559 1 80.88 67 ALA A O 1
ATOM 472 N N . PRO A 1 68 ? 10.148 40.438 7.398 1 81.25 68 PRO A N 1
ATOM 473 C CA . PRO A 1 68 ? 10.023 39.031 7.859 1 81.25 68 PRO A CA 1
ATOM 474 C C . PRO A 1 68 ? 9.156 38.188 6.938 1 81.25 68 PRO A C 1
ATOM 476 O O . PRO A 1 68 ? 9.422 37 6.754 1 81.25 68 PRO A O 1
ATOM 479 N N . ALA A 1 69 ? 8.148 38.781 6.383 1 74.25 69 ALA A N 1
ATOM 480 C CA . ALA A 1 69 ? 7.293 38.062 5.461 1 74.25 69 ALA A CA 1
ATOM 481 C C . ALA A 1 69 ? 8.078 37.562 4.246 1 74.25 69 ALA A C 1
ATOM 483 O O . ALA A 1 69 ? 7.914 36.438 3.809 1 74.25 69 ALA A O 1
ATOM 484 N N . ALA A 1 70 ? 8.859 38.469 3.723 1 76 70 ALA A N 1
ATOM 485 C CA . ALA A 1 70 ? 9.68 38.125 2.57 1 76 70 ALA A CA 1
ATOM 486 C C . ALA A 1 70 ? 10.719 37.062 2.943 1 76 70 ALA A C 1
ATOM 488 O O . ALA A 1 70 ? 10.961 36.125 2.184 1 76 70 ALA A O 1
ATOM 489 N N . LEU A 1 71 ? 11.305 37.25 4.094 1 83.5 71 LEU A N 1
ATOM 490 C CA . LEU A 1 71 ? 12.328 36.312 4.543 1 83.5 71 LEU A CA 1
ATOM 491 C C . LEU A 1 71 ? 11.711 34.938 4.844 1 83.5 71 LEU A C 1
ATOM 493 O O . LEU A 1 71 ? 12.312 33.906 4.539 1 83.5 71 LEU A O 1
ATOM 497 N N . ASP A 1 72 ? 10.547 34.906 5.355 1 78.81 72 ASP A N 1
ATOM 498 C CA . ASP A 1 72 ? 9.867 33.656 5.66 1 78.81 72 ASP A CA 1
ATOM 499 C C . ASP A 1 72 ? 9.461 32.906 4.379 1 78.81 72 ASP A C 1
ATOM 501 O O . ASP A 1 72 ? 9.508 31.688 4.32 1 78.81 72 ASP A O 1
ATOM 505 N N . ALA A 1 73 ? 9.031 33.719 3.41 1 73.94 73 ALA A N 1
ATOM 506 C CA . ALA A 1 73 ? 8.703 33.125 2.119 1 73.94 73 ALA A CA 1
ATOM 507 C C . ALA A 1 73 ? 9.922 32.438 1.506 1 73.94 73 ALA A C 1
ATOM 509 O O . ALA A 1 73 ? 9.812 31.328 0.969 1 73.94 73 ALA A O 1
ATOM 510 N N . LEU A 1 74 ? 10.977 33.125 1.628 1 78.69 74 LEU A N 1
ATOM 511 C CA . LEU A 1 74 ? 12.219 32.562 1.112 1 78.69 74 LEU A CA 1
ATOM 512 C C . LEU A 1 74 ? 12.641 31.344 1.922 1 78.69 74 LEU A C 1
ATOM 514 O O . LEU A 1 74 ? 13.125 30.359 1.359 1 78.69 74 LEU A O 1
ATOM 518 N N . ALA A 1 75 ? 12.461 31.422 3.188 1 83.62 75 ALA A N 1
ATOM 519 C CA . ALA A 1 75 ? 12.797 30.297 4.062 1 83.62 75 ALA A CA 1
ATOM 520 C C . ALA A 1 75 ? 11.93 29.094 3.764 1 83.62 75 ALA A C 1
ATOM 522 O O . ALA A 1 75 ? 12.406 27.953 3.783 1 83.62 75 ALA A O 1
ATOM 523 N N . ASP A 1 76 ? 10.719 29.297 3.473 1 76.69 76 ASP A N 1
ATOM 524 C CA . ASP A 1 76 ? 9.797 28.203 3.152 1 76.69 76 ASP A CA 1
ATOM 525 C C . ASP A 1 76 ? 10.188 27.516 1.845 1 76.69 76 ASP A C 1
ATOM 527 O O . ASP A 1 76 ? 10.102 26.297 1.729 1 76.69 76 ASP A O 1
ATOM 531 N N . LEU A 1 77 ? 10.555 28.359 0.897 1 75.44 77 LEU A N 1
ATOM 532 C CA . LEU A 1 77 ? 11.008 27.812 -0.379 1 75.44 77 LEU A CA 1
ATOM 533 C C . LEU A 1 77 ? 12.273 26.984 -0.198 1 75.44 77 LEU A C 1
ATOM 535 O O . LEU A 1 77 ? 12.391 25.891 -0.761 1 75.44 77 LEU A O 1
ATOM 539 N N . LEU A 1 78 ? 13.086 27.562 0.583 1 82.56 78 LEU A N 1
ATOM 540 C CA . LEU A 1 78 ? 14.344 26.859 0.814 1 82.56 78 LEU A CA 1
ATOM 541 C C . LEU A 1 78 ? 14.109 25.578 1.605 1 82.56 78 LEU A C 1
ATOM 543 O O . LEU A 1 78 ? 14.766 24.562 1.366 1 82.56 78 LEU A O 1
ATOM 547 N N . ALA A 1 79 ? 13.227 25.609 2.559 1 83.06 79 ALA A N 1
ATOM 548 C CA . ALA A 1 79 ? 12.898 24.422 3.342 1 83.06 79 ALA A CA 1
ATOM 549 C C . ALA A 1 79 ? 12.297 23.328 2.461 1 83.06 79 ALA A C 1
ATOM 551 O O . ALA A 1 79 ? 12.648 22.156 2.594 1 83.06 79 ALA A O 1
ATOM 552 N N . GLY A 1 80 ? 11.453 23.75 1.605 1 78.12 80 GLY A N 1
ATOM 553 C CA . GLY A 1 80 ? 10.836 22.797 0.698 1 78.12 80 GLY A CA 1
ATOM 554 C C . GLY A 1 80 ? 11.828 22.141 -0.242 1 78.12 80 GLY A C 1
ATOM 555 O O . GLY A 1 80 ? 11.797 20.922 -0.434 1 78.12 80 GLY A O 1
ATOM 556 N N . THR A 1 81 ? 12.688 22.953 -0.798 1 81.12 81 THR A N 1
ATOM 557 C CA . THR A 1 81 ? 13.664 22.406 -1.735 1 81.12 81 THR A CA 1
ATOM 558 C C . THR A 1 81 ? 14.68 21.531 -1.01 1 81.12 81 THR A C 1
ATOM 560 O O . THR A 1 81 ? 15.141 20.531 -1.557 1 81.12 81 THR A O 1
ATOM 563 N N . THR A 1 82 ? 15.023 21.938 0.142 1 84.88 82 THR A N 1
ATOM 564 C CA . THR A 1 82 ? 15.953 21.125 0.92 1 84.88 82 THR A CA 1
ATOM 565 C C . THR A 1 82 ? 15.328 19.781 1.277 1 84.88 82 THR A C 1
ATOM 567 O O . THR A 1 82 ? 15.992 18.75 1.211 1 84.88 82 THR A O 1
ATOM 570 N N . ALA A 1 83 ? 14.055 19.797 1.688 1 83.81 83 ALA A N 1
ATOM 571 C CA . ALA A 1 83 ? 13.359 18.562 2.008 1 83.81 83 ALA A CA 1
ATOM 572 C C . ALA A 1 83 ? 13.273 17.641 0.786 1 83.81 83 ALA A C 1
ATOM 574 O O . ALA A 1 83 ? 13.453 16.438 0.896 1 83.81 83 ALA A O 1
ATOM 57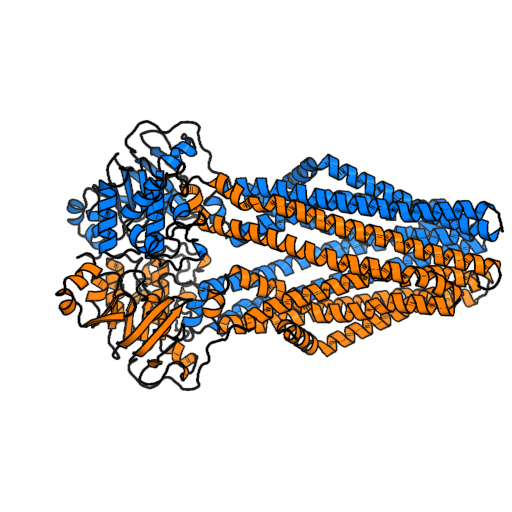5 N N . ALA A 1 84 ? 13.07 18.234 -0.356 1 80.88 84 ALA A N 1
ATOM 576 C CA . ALA A 1 84 ? 12.969 17.453 -1.592 1 80.88 84 ALA A CA 1
ATOM 577 C C . ALA A 1 84 ? 14.312 16.828 -1.952 1 80.88 84 ALA A C 1
ATOM 579 O O 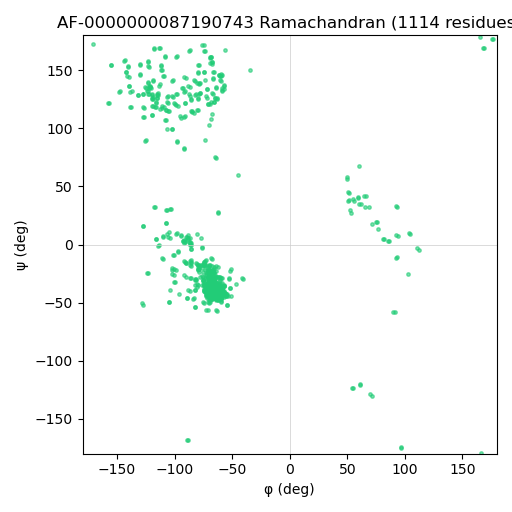. ALA A 1 84 ? 14.375 15.672 -2.361 1 80.88 84 ALA A O 1
ATOM 580 N N . ARG A 1 85 ? 15.328 17.641 -1.869 1 83.75 85 ARG A N 1
ATOM 581 C CA . ARG A 1 85 ? 16.656 17.141 -2.193 1 83.75 85 ARG A CA 1
ATOM 582 C C . ARG A 1 85 ? 17.078 16.016 -1.249 1 83.75 85 ARG A C 1
ATOM 584 O O . ARG A 1 85 ? 17.625 15.008 -1.684 1 83.75 85 ARG A O 1
ATOM 591 N N . SER A 1 86 ? 16.844 16.203 -0.004 1 89 86 SER A N 1
ATOM 592 C CA . SER A 1 86 ? 17.188 15.188 0.978 1 89 86 SER A CA 1
ATOM 593 C C . SER A 1 86 ? 16.359 13.922 0.766 1 89 86 SER A C 1
ATOM 595 O O . SER A 1 86 ? 16.875 12.812 0.916 1 89 86 SER A O 1
ATOM 597 N N . THR A 1 87 ? 15.094 14.078 0.491 1 86.88 87 THR A N 1
ATOM 598 C CA . THR A 1 87 ? 14.227 12.938 0.224 1 86.88 87 THR A CA 1
ATOM 599 C C . THR A 1 87 ? 14.727 12.156 -0.991 1 86.88 87 THR A C 1
ATOM 601 O O . THR A 1 87 ? 14.758 10.922 -0.974 1 86.88 87 THR A O 1
ATOM 604 N N . ALA A 1 88 ? 15.109 12.891 -2.027 1 84.12 88 ALA A N 1
ATOM 605 C CA . ALA A 1 88 ? 15.633 12.258 -3.234 1 84.12 88 ALA A CA 1
ATOM 606 C C . ALA A 1 88 ? 16.906 11.477 -2.936 1 84.12 88 ALA A C 1
ATOM 608 O O . ALA A 1 88 ? 17.109 10.367 -3.439 1 84.12 88 ALA A O 1
ATOM 609 N N . TRP A 1 89 ? 17.797 12.102 -2.168 1 89.06 89 TRP A N 1
ATOM 610 C CA . TRP A 1 89 ? 19.047 11.453 -1.802 1 89.06 89 TRP A CA 1
ATOM 611 C C . TRP A 1 89 ? 18.797 10.156 -1.048 1 89.06 89 TRP A C 1
ATOM 613 O O . TRP A 1 89 ? 19.422 9.133 -1.331 1 89.06 89 TRP A O 1
ATOM 623 N N . LEU A 1 90 ? 17.875 10.148 -0.173 1 90.31 90 LEU A N 1
ATOM 624 C CA . LEU A 1 90 ? 17.531 8.969 0.616 1 90.31 90 LEU A CA 1
ATOM 625 C C . LEU A 1 90 ? 16.891 7.898 -0.256 1 90.31 90 LEU A C 1
ATOM 627 O O . LEU A 1 90 ? 17.188 6.711 -0.119 1 90.31 90 LEU A O 1
ATOM 631 N N . ARG A 1 91 ? 15.992 8.328 -1.06 1 86.5 91 ARG A N 1
ATOM 632 C CA . ARG A 1 91 ? 15.305 7.379 -1.933 1 86.5 91 ARG A CA 1
ATOM 633 C C . ARG A 1 91 ? 16.297 6.68 -2.865 1 86.5 91 ARG A C 1
ATOM 635 O O . ARG A 1 91 ? 16.203 5.469 -3.074 1 86.5 91 ARG A O 1
ATOM 642 N N . HIS A 1 92 ? 17.219 7.457 -3.395 1 88.75 92 HIS A N 1
ATOM 643 C CA . HIS A 1 92 ? 18.25 6.863 -4.242 1 88.75 92 HIS A CA 1
ATOM 644 C C . HIS A 1 92 ? 19.062 5.828 -3.477 1 88.75 92 HIS A C 1
ATOM 646 O O . HIS A 1 92 ? 19.297 4.727 -3.979 1 88.75 92 HIS A O 1
ATOM 652 N N . ARG A 1 93 ? 19.438 6.176 -2.391 1 89.88 93 ARG A N 1
ATOM 653 C CA . ARG A 1 93 ? 20.281 5.309 -1.575 1 89.88 93 ARG A CA 1
ATOM 654 C C . ARG A 1 93 ? 19.531 4.043 -1.166 1 89.88 93 ARG A C 1
ATOM 656 O O . ARG A 1 93 ? 20.078 2.939 -1.265 1 89.88 93 ARG A O 1
ATOM 663 N N . LEU A 1 94 ? 18.328 4.219 -0.739 1 91.31 94 LEU A N 1
ATOM 664 C CA . LEU A 1 94 ? 17.547 3.088 -0.246 1 91.31 94 LEU A CA 1
ATOM 665 C C . LEU A 1 94 ? 17.141 2.17 -1.392 1 91.31 94 LEU A C 1
ATOM 667 O O . LEU A 1 94 ? 17.156 0.946 -1.249 1 91.31 94 LEU A O 1
ATOM 671 N N . LEU A 1 95 ? 16.75 2.779 -2.453 1 89.94 95 LEU A N 1
ATOM 672 C CA . LEU A 1 95 ? 16.359 1.979 -3.607 1 89.94 95 LEU A CA 1
ATOM 673 C C . LEU A 1 95 ? 17.531 1.146 -4.117 1 89.94 95 LEU A C 1
ATOM 675 O O . LEU A 1 95 ? 17.375 -0.034 -4.434 1 89.94 95 LEU A O 1
ATOM 679 N N . ARG A 1 96 ? 18.625 1.746 -4.215 1 89.94 96 ARG A N 1
ATOM 680 C CA . ARG A 1 96 ? 19.828 1.03 -4.641 1 89.94 96 ARG A CA 1
ATOM 681 C C . ARG A 1 96 ? 20.109 -0.15 -3.721 1 89.94 96 ARG A C 1
ATOM 683 O O . ARG A 1 96 ? 20.422 -1.25 -4.188 1 89.94 96 ARG A O 1
ATOM 690 N N . HIS A 1 97 ? 19.953 0.09 -2.486 1 92 97 HIS A N 1
ATOM 691 C CA . HIS A 1 97 ? 20.266 -0.944 -1.504 1 92 97 HIS A CA 1
ATOM 692 C C . HIS A 1 97 ? 19.25 -2.082 -1.568 1 92 97 HIS A C 1
ATOM 694 O O . HIS A 1 97 ? 19.625 -3.256 -1.527 1 92 97 HIS A O 1
ATOM 700 N N . VAL A 1 98 ? 18 -1.778 -1.654 1 90.12 98 VAL A N 1
ATOM 701 C CA . VAL A 1 98 ? 16.938 -2.779 -1.652 1 90.12 98 VAL A CA 1
ATOM 702 C C . VAL A 1 98 ? 17.031 -3.648 -2.902 1 90.12 98 VAL A C 1
ATOM 704 O O . VAL A 1 98 ? 16.859 -4.867 -2.836 1 90.12 98 VAL A O 1
ATOM 707 N N . LEU A 1 99 ? 17.344 -3.021 -4.016 1 88.31 99 LEU A N 1
ATOM 708 C CA . LEU A 1 99 ? 17.453 -3.777 -5.258 1 88.31 99 LEU A CA 1
ATOM 709 C C . LEU A 1 99 ? 18.734 -4.617 -5.262 1 88.31 99 LEU A C 1
ATOM 711 O O . LEU A 1 99 ? 18.781 -5.688 -5.871 1 88.31 99 LEU A O 1
ATOM 715 N N . ALA A 1 100 ? 19.703 -4.121 -4.574 1 87.88 100 ALA A N 1
ATOM 716 C CA . ALA A 1 100 ? 20.938 -4.887 -4.457 1 87.88 100 ALA A CA 1
ATOM 717 C C . ALA A 1 100 ? 20.75 -6.082 -3.525 1 87.88 100 ALA A C 1
ATOM 719 O O . ALA A 1 100 ? 21.312 -7.156 -3.768 1 87.88 100 ALA A O 1
ATOM 720 N N . ALA A 1 101 ? 19.984 -5.859 -2.48 1 87.94 101 ALA A N 1
ATOM 721 C CA . ALA A 1 101 ? 19.734 -6.945 -1.542 1 87.94 101 ALA A CA 1
ATOM 722 C C . ALA A 1 101 ? 18.828 -8 -2.166 1 87.94 101 ALA A C 1
ATOM 724 O O . ALA A 1 101 ? 18.922 -9.188 -1.839 1 87.94 101 ALA A O 1
ATOM 725 N N . GLY A 1 102 ? 17.953 -7.555 -2.996 1 83.69 102 GLY A N 1
ATOM 726 C CA . GLY A 1 102 ? 17.156 -8.469 -3.789 1 83.69 102 GLY A CA 1
ATOM 727 C C . GLY A 1 102 ? 16.125 -9.219 -2.973 1 83.69 102 GLY A C 1
ATOM 728 O O . GLY A 1 102 ? 15.336 -8.609 -2.236 1 83.69 102 GLY A O 1
ATOM 729 N N . PRO A 1 103 ? 16.125 -10.586 -3.172 1 81.44 103 PRO A N 1
ATOM 730 C CA . PRO A 1 103 ? 15.109 -11.422 -2.521 1 81.44 103 PRO A CA 1
ATOM 731 C C . PRO A 1 103 ? 15.25 -11.438 -1 1 81.44 103 PRO A C 1
ATOM 733 O O . PRO A 1 103 ? 14.266 -11.664 -0.291 1 81.44 103 PRO A O 1
ATOM 736 N N . ARG A 1 104 ? 16.344 -11.109 -0.404 1 80.88 104 ARG A N 1
ATOM 737 C CA . ARG A 1 104 ? 16.547 -11.07 1.041 1 80.88 104 ARG A CA 1
ATOM 738 C C . ARG A 1 104 ? 15.734 -9.945 1.674 1 80.88 104 ARG A C 1
ATOM 740 O O . ARG A 1 104 ? 15.188 -10.102 2.766 1 80.88 104 ARG A O 1
ATOM 747 N N . ALA A 1 105 ? 15.758 -8.922 0.941 1 80.81 105 ALA A N 1
ATOM 748 C CA . ALA A 1 105 ? 15.039 -7.766 1.458 1 80.81 105 ALA A CA 1
ATOM 749 C C . ALA A 1 105 ? 13.531 -8.016 1.479 1 80.81 105 ALA A C 1
ATOM 751 O O . ALA A 1 105 ? 12.836 -7.578 2.396 1 80.81 105 ALA A O 1
ATOM 752 N N . THR A 1 106 ? 13.055 -8.695 0.543 1 76.69 106 THR A N 1
ATOM 753 C CA . THR A 1 106 ? 11.617 -8.898 0.413 1 76.69 106 THR A CA 1
ATOM 754 C C . THR A 1 106 ? 11.164 -10.109 1.233 1 76.69 106 THR A C 1
ATOM 756 O O . THR A 1 106 ? 9.969 -10.32 1.429 1 76.69 106 THR A O 1
ATOM 759 N N . ALA A 1 107 ? 12.086 -10.938 1.586 1 74 107 ALA A N 1
ATOM 760 C CA . ALA A 1 107 ? 11.758 -12.125 2.373 1 74 107 ALA A CA 1
ATOM 761 C C . ALA A 1 107 ? 11.258 -11.742 3.762 1 74 107 ALA A C 1
ATOM 763 O O . ALA A 1 107 ? 10.352 -12.383 4.301 1 74 107 ALA A O 1
ATOM 764 N N . ASP A 1 108 ? 11.758 -10.641 4.27 1 66.62 108 ASP A N 1
ATOM 765 C CA . ASP A 1 108 ? 11.477 -10.281 5.656 1 66.62 108 ASP A CA 1
ATOM 766 C C . ASP A 1 108 ? 10.375 -9.219 5.73 1 66.62 108 ASP A C 1
ATOM 768 O O . ASP A 1 108 ? 9.766 -9.031 6.785 1 66.62 108 ASP A O 1
ATOM 772 N N . ALA A 1 109 ? 10.258 -8.578 4.582 1 72.12 109 ALA A N 1
ATOM 773 C CA . ALA A 1 109 ? 9.273 -7.5 4.586 1 72.12 109 ALA A CA 1
ATOM 774 C C . ALA A 1 109 ? 8.352 -7.59 3.371 1 72.12 109 ALA A C 1
ATOM 776 O O . ALA A 1 109 ? 8.828 -7.719 2.238 1 72.12 109 ALA A O 1
ATOM 777 N N . PRO A 1 110 ? 7.109 -7.543 3.676 1 67 110 PRO A N 1
ATOM 778 C CA . PRO A 1 110 ? 6.184 -7.547 2.539 1 67 110 PRO A CA 1
ATOM 779 C C . PRO A 1 110 ? 6.387 -6.348 1.612 1 67 110 PRO A C 1
ATOM 781 O O . PRO A 1 110 ? 6.777 -5.27 2.066 1 67 110 PRO A O 1
ATOM 784 N N . PRO A 1 111 ? 6.211 -6.512 0.333 1 70.38 111 PRO A N 1
ATOM 785 C CA . PRO A 1 111 ? 6.41 -5.445 -0.65 1 70.38 111 PRO A CA 1
ATOM 786 C C . PRO A 1 111 ? 5.652 -4.164 -0.296 1 70.38 111 PRO A C 1
ATOM 788 O O . PRO A 1 111 ? 6.184 -3.064 -0.467 1 70.38 111 PRO A O 1
ATOM 791 N N . GLY A 1 112 ? 4.5 -4.273 0.229 1 63.59 112 GLY A N 1
ATOM 792 C CA . GLY A 1 112 ? 3.742 -3.098 0.624 1 63.59 112 GLY A CA 1
ATOM 793 C C . GLY A 1 112 ? 4.43 -2.279 1.699 1 63.59 112 GLY A C 1
ATOM 794 O O . GLY A 1 112 ? 4.41 -1.047 1.656 1 63.59 112 GLY A O 1
ATOM 795 N N . ASP A 1 113 ? 5.012 -2.984 2.633 1 73.06 113 ASP A N 1
ATOM 796 C CA . ASP A 1 113 ? 5.723 -2.301 3.709 1 73.06 113 ASP A CA 1
ATOM 797 C C . ASP A 1 113 ? 6.953 -1.569 3.176 1 73.06 113 ASP A C 1
ATOM 799 O O . ASP A 1 113 ? 7.242 -0.448 3.596 1 73.06 113 ASP A O 1
ATOM 803 N N . LEU A 1 114 ? 7.664 -2.236 2.307 1 82.12 114 LEU A N 1
ATOM 804 C CA . LEU A 1 114 ? 8.859 -1.622 1.737 1 82.12 114 LEU A CA 1
ATOM 805 C C . LEU A 1 114 ? 8.5 -0.389 0.915 1 82.12 114 LEU A C 1
ATOM 807 O O . LEU A 1 114 ? 9.242 0.592 0.899 1 82.12 114 LEU A O 1
ATOM 811 N N . VAL A 1 115 ? 7.395 -0.446 0.283 1 77.44 115 VAL A N 1
ATOM 812 C CA . VAL A 1 115 ? 6.945 0.708 -0.489 1 77.44 115 VAL A CA 1
ATOM 813 C C . VAL A 1 115 ? 6.641 1.873 0.452 1 77.44 115 VAL A C 1
ATOM 815 O O . VAL A 1 115 ? 7.027 3.014 0.183 1 77.44 115 VAL A O 1
ATOM 818 N N . THR A 1 116 ? 5.953 1.65 1.588 1 70.62 116 THR A N 1
ATOM 819 C CA . THR A 1 116 ? 5.637 2.672 2.58 1 70.62 116 THR A CA 1
ATOM 820 C C . THR A 1 116 ? 6.91 3.279 3.156 1 70.62 116 THR A C 1
ATOM 822 O O . THR A 1 116 ? 6.984 4.492 3.377 1 70.62 116 THR A O 1
ATOM 825 N N . ARG A 1 117 ? 7.879 2.5 3.363 1 81.12 117 ARG A N 1
ATOM 826 C CA . ARG A 1 117 ? 9.148 2.977 3.912 1 81.12 117 ARG A CA 1
ATOM 827 C C . ARG A 1 117 ? 9.898 3.828 2.895 1 81.12 117 ARG A C 1
ATOM 829 O O . ARG A 1 117 ? 10.344 4.934 3.211 1 81.12 117 ARG A O 1
ATOM 836 N N . LEU A 1 118 ? 9.93 3.359 1.651 1 85.75 118 LEU A N 1
ATOM 837 C CA . LEU A 1 118 ? 10.766 4.012 0.647 1 85.75 118 LEU A CA 1
ATOM 838 C C . LEU A 1 118 ? 10.078 5.258 0.099 1 85.75 118 LEU A C 1
ATOM 840 O O . LEU A 1 118 ? 10.75 6.16 -0.419 1 85.75 118 LEU A O 1
ATOM 844 N N . VAL A 1 119 ? 8.789 5.375 0.206 1 75.5 119 VAL A N 1
ATOM 845 C CA . VAL A 1 119 ? 8.078 6.527 -0.342 1 75.5 119 VAL A CA 1
ATOM 846 C C . VAL A 1 119 ? 7.66 7.461 0.79 1 75.5 119 VAL A C 1
ATOM 848 O O . VAL A 1 119 ? 7.992 8.648 0.78 1 75.5 119 VAL A O 1
ATOM 851 N N . GLY A 1 120 ? 7.031 6.961 1.862 1 75.38 120 GLY A N 1
ATOM 852 C CA . GLY A 1 120 ? 6.504 7.762 2.955 1 75.38 120 GLY A CA 1
ATOM 853 C C . GLY A 1 120 ? 7.555 8.141 3.979 1 75.38 120 GLY A C 1
ATOM 854 O O . GLY A 1 120 ? 7.777 9.328 4.238 1 75.38 120 GLY A O 1
ATOM 855 N N . ASN A 1 121 ? 8.242 7.188 4.484 1 80.94 121 ASN A N 1
ATOM 856 C CA . ASN A 1 121 ? 9.203 7.434 5.559 1 80.94 121 ASN A CA 1
ATOM 857 C C . ASN A 1 121 ? 10.406 8.227 5.062 1 80.94 121 ASN A C 1
ATOM 859 O O . ASN A 1 121 ? 11.023 8.977 5.824 1 80.94 121 ASN A O 1
ATOM 863 N N . THR A 1 122 ? 10.695 8.062 3.783 1 88.06 122 THR A N 1
ATOM 864 C CA . THR A 1 122 ? 11.805 8.844 3.238 1 88.06 122 THR A CA 1
ATOM 865 C C . THR A 1 122 ? 11.445 10.32 3.199 1 88.06 122 THR A C 1
ATOM 867 O O . THR A 1 122 ? 12.305 11.18 3.428 1 88.06 122 THR A O 1
ATOM 870 N N . ALA A 1 123 ? 10.211 10.594 2.979 1 81.75 123 ALA A N 1
ATOM 871 C CA . ALA A 1 123 ? 9.766 11.984 2.982 1 81.75 123 ALA A CA 1
ATOM 872 C C . ALA A 1 123 ? 9.836 12.578 4.387 1 81.75 123 ALA A C 1
ATOM 874 O O . ALA A 1 123 ? 10.258 13.719 4.562 1 81.75 123 ALA A O 1
ATOM 875 N N . ASP A 1 124 ? 9.445 11.828 5.344 1 81.44 124 ASP A N 1
ATOM 876 C CA . ASP A 1 124 ? 9.5 12.281 6.73 1 81.44 124 ASP A CA 1
ATOM 877 C C . ASP A 1 124 ? 10.938 12.5 7.188 1 81.44 124 ASP A C 1
ATOM 879 O O . ASP A 1 124 ? 11.25 13.516 7.805 1 81.44 124 ASP A O 1
ATOM 883 N N . ALA A 1 125 ? 11.789 11.547 6.891 1 87.44 125 ALA A N 1
ATOM 884 C CA . ALA A 1 125 ? 13.195 11.664 7.27 1 87.44 125 ALA A CA 1
ATOM 885 C C . ALA A 1 125 ? 13.883 12.789 6.496 1 87.44 125 ALA A C 1
ATOM 887 O O . ALA A 1 125 ? 14.781 13.445 7.02 1 87.44 125 ALA A O 1
ATOM 888 N N . GLY A 1 126 ? 13.453 12.984 5.277 1 88.38 126 GLY A N 1
ATOM 889 C CA . GLY A 1 126 ? 14.031 14.031 4.445 1 88.38 126 GLY A CA 1
ATOM 890 C C . GLY A 1 126 ? 13.672 15.43 4.902 1 88.38 126 GLY A C 1
ATOM 891 O O . GLY A 1 126 ? 14.367 16.391 4.57 1 88.38 126 GLY A O 1
ATOM 892 N N . ALA A 1 127 ? 12.633 15.539 5.715 1 86.25 127 ALA A N 1
ATOM 893 C CA . ALA A 1 127 ? 12.188 16.844 6.211 1 86.25 127 ALA A CA 1
ATOM 894 C C . ALA A 1 127 ? 12.953 17.234 7.473 1 86.25 127 ALA A C 1
ATOM 896 O O . ALA A 1 127 ? 12.797 18.344 7.977 1 86.25 127 ALA A O 1
ATOM 897 N N . ALA A 1 128 ? 13.883 16.406 7.926 1 87.75 128 ALA A N 1
ATOM 898 C CA . ALA A 1 128 ? 14.578 16.594 9.195 1 87.75 128 ALA A CA 1
ATOM 899 C C . ALA A 1 128 ? 15.438 17.844 9.172 1 87.75 128 ALA A C 1
ATOM 901 O O . ALA A 1 128 ? 15.406 18.641 10.117 1 87.75 128 ALA A O 1
ATOM 902 N N . PRO A 1 129 ? 16.203 18.078 8.062 1 86.69 129 PRO A N 1
ATOM 903 C CA . PRO A 1 129 ? 17.031 19.281 8.07 1 86.69 129 PRO A CA 1
ATOM 904 C C . PRO A 1 129 ? 16.203 20.562 8.172 1 86.69 129 PRO A C 1
ATOM 906 O O . PRO A 1 129 ? 16.562 21.484 8.914 1 86.69 129 PRO A O 1
ATOM 909 N N . GLY A 1 130 ? 15.109 20.594 7.477 1 83.62 130 GLY A N 1
ATOM 910 C CA . GLY A 1 130 ? 14.227 21.75 7.57 1 83.62 130 GLY A CA 1
ATOM 911 C C . GLY A 1 130 ? 13.562 21.891 8.93 1 83.62 130 GLY A C 1
ATOM 912 O O . GLY A 1 130 ? 13.43 23 9.453 1 83.62 130 GLY A O 1
ATOM 913 N N . ALA A 1 131 ? 13.172 20.766 9.469 1 82.5 131 ALA A N 1
ATOM 914 C CA . ALA A 1 131 ? 12.531 20.766 10.781 1 82.5 131 ALA A CA 1
ATOM 915 C C . ALA A 1 131 ? 13.5 21.219 11.867 1 82.5 131 ALA A C 1
ATOM 917 O O . ALA A 1 131 ? 13.117 21.922 12.797 1 82.5 131 ALA A O 1
ATOM 918 N N . LEU A 1 132 ? 14.734 20.844 11.75 1 84.75 132 LEU A N 1
ATOM 919 C CA . LEU A 1 132 ? 15.75 21.25 12.711 1 84.75 132 LEU A CA 1
ATOM 920 C C . LEU A 1 132 ? 16 22.75 12.641 1 84.75 132 LEU A C 1
ATOM 922 O O . LEU A 1 132 ? 16.078 23.422 13.672 1 84.75 132 LEU A O 1
ATOM 926 N N . ALA A 1 133 ? 16.141 23.266 11.438 1 85.88 133 ALA A N 1
ATOM 927 C CA . ALA A 1 133 ? 16.328 24.688 11.25 1 85.88 133 ALA A CA 1
ATOM 928 C C . ALA A 1 133 ? 15.141 25.484 11.781 1 85.88 133 ALA A C 1
ATOM 930 O O . ALA A 1 133 ? 15.312 26.531 12.422 1 85.88 133 ALA A O 1
ATOM 931 N N . ALA A 1 134 ? 13.969 24.969 11.508 1 80.62 134 ALA A N 1
ATOM 932 C CA . ALA A 1 134 ? 12.75 25.641 11.961 1 80.62 134 ALA A CA 1
ATOM 933 C C . ALA A 1 134 ? 12.633 25.609 13.484 1 80.62 134 ALA A C 1
ATOM 935 O O . ALA A 1 134 ? 12.141 26.547 14.094 1 80.62 134 ALA A O 1
ATOM 936 N N . ALA A 1 135 ? 13.078 24.531 14.062 1 81.06 135 ALA A N 1
ATOM 937 C CA . ALA A 1 135 ? 13.031 24.406 15.516 1 81.06 135 ALA A CA 1
ATOM 938 C C . ALA A 1 135 ? 13.938 25.438 16.188 1 81.06 135 ALA A C 1
ATOM 940 O O . ALA A 1 135 ? 13.547 26.062 17.188 1 81.06 135 ALA A O 1
ATOM 941 N N . VAL A 1 136 ? 15.031 25.703 15.664 1 81.5 136 VAL A N 1
ATOM 942 C CA . VAL A 1 136 ? 15.977 26.672 16.219 1 81.5 136 VAL A CA 1
ATOM 943 C C . VAL A 1 136 ? 15.422 28.094 16.062 1 81.5 136 VAL A C 1
ATOM 945 O O . VAL A 1 136 ? 15.469 28.891 17 1 81.5 136 VAL A O 1
ATOM 948 N N . ALA A 1 137 ? 14.891 28.297 14.914 1 82.06 137 ALA A N 1
ATOM 949 C CA . ALA A 1 137 ? 14.367 29.625 14.625 1 82.06 137 ALA A CA 1
ATOM 950 C C . ALA A 1 137 ? 13.125 29.922 15.461 1 82.06 137 ALA A C 1
ATOM 952 O O . ALA A 1 137 ? 12.875 31.078 15.836 1 82.06 137 ALA A O 1
ATOM 953 N N . SER A 1 138 ? 12.375 28.859 15.664 1 80.5 138 SER A N 1
ATOM 954 C CA . SER A 1 138 ? 11.125 29.047 16.391 1 80.5 138 SER A CA 1
ATOM 955 C C . SER A 1 138 ? 11.383 29.438 17.844 1 80.5 138 SER A C 1
ATOM 957 O O . SER A 1 138 ? 10.531 30.062 18.484 1 80.5 138 SER A O 1
ATOM 959 N N . ALA A 1 139 ? 12.531 29.156 18.375 1 82.81 139 ALA A N 1
ATOM 960 C CA . ALA A 1 139 ? 12.883 29.484 19.75 1 82.81 139 ALA A CA 1
ATOM 961 C C . ALA A 1 139 ? 13.281 30.953 19.859 1 82.81 139 ALA A C 1
ATOM 963 O O . ALA A 1 139 ? 13.219 31.531 20.953 1 82.81 139 ALA A O 1
ATOM 964 N N . ALA A 1 140 ? 13.602 31.578 18.781 1 84.44 140 ALA A N 1
ATOM 965 C CA . ALA A 1 140 ? 14.07 32.969 18.797 1 84.44 140 ALA A CA 1
ATOM 966 C C . ALA A 1 140 ? 12.945 33.906 19.172 1 84.44 140 ALA A C 1
ATOM 968 O O . ALA A 1 140 ? 13.172 34.906 19.891 1 84.44 140 ALA A O 1
ATOM 969 N N . GLY A 1 141 ? 11.773 33.562 18.719 1 80.56 141 GLY A N 1
ATOM 970 C CA . GLY A 1 141 ? 10.641 34.438 18.984 1 80.56 141 GLY A CA 1
ATOM 971 C C . GLY A 1 141 ? 10.312 34.562 20.453 1 80.56 141 GLY A C 1
ATOM 972 O O . GLY A 1 141 ? 10.414 35.625 21.047 1 80.56 141 GLY A O 1
ATOM 973 N N . PRO A 1 142 ? 10.07 33.375 21.047 1 80.56 142 PRO A N 1
ATOM 974 C CA . PRO A 1 142 ? 9.734 33.406 22.484 1 80.56 142 PRO A CA 1
ATOM 975 C C . PRO A 1 142 ? 10.883 33.875 23.344 1 80.56 142 PRO A C 1
ATOM 977 O O . PRO A 1 142 ? 10.68 34.688 24.266 1 80.56 142 PRO A O 1
ATOM 980 N N . LEU A 1 143 ? 12.086 33.531 23.047 1 86.12 143 LEU A N 1
ATOM 981 C CA . LEU A 1 143 ? 13.234 33.969 23.844 1 86.12 143 LEU A CA 1
ATOM 982 C C . LEU A 1 143 ? 13.477 35.469 23.641 1 86.12 143 LEU A C 1
ATOM 984 O O . LEU A 1 143 ? 13.742 36.188 24.594 1 86.12 143 LEU A O 1
ATOM 988 N N . GLY A 1 144 ? 13.43 35.844 22.422 1 87.62 144 GLY A N 1
ATOM 989 C CA . GLY A 1 144 ? 13.57 37.25 22.125 1 87.62 144 GLY A CA 1
ATOM 990 C C . GLY A 1 144 ? 12.477 38.094 22.734 1 87.62 144 GLY A C 1
ATOM 991 O O . GLY A 1 144 ? 12.727 39.219 23.188 1 87.62 144 GLY A O 1
ATOM 992 N N . GLY A 1 145 ? 11.227 37.562 22.703 1 87.06 145 GLY A N 1
ATOM 993 C CA . GLY A 1 145 ? 10.117 38.25 23.328 1 87.06 145 GLY A CA 1
ATOM 994 C C . GLY A 1 145 ? 10.297 38.469 24.812 1 87.06 145 GLY A C 1
ATOM 995 O O . GLY A 1 145 ? 10.039 39.562 25.328 1 87.06 145 GLY A O 1
ATOM 996 N N . VAL A 1 146 ? 10.812 37.531 25.484 1 87.69 146 VAL A N 1
ATOM 997 C CA . VAL A 1 146 ? 11.023 37.625 26.922 1 87.69 146 VAL A CA 1
ATOM 998 C C . VAL A 1 146 ? 12.141 38.625 27.219 1 87.69 146 VAL A C 1
ATOM 1000 O O . VAL A 1 146 ? 12.031 39.438 28.141 1 87.69 146 VAL A O 1
ATOM 1003 N N . VAL A 1 147 ? 13.164 38.594 26.438 1 91 147 VAL A N 1
ATOM 1004 C CA . VAL A 1 147 ? 14.289 39.5 26.625 1 91 147 VAL A CA 1
ATOM 1005 C C . VAL A 1 147 ? 13.836 40.938 26.391 1 91 147 VAL A C 1
ATOM 1007 O O . VAL A 1 147 ? 14.219 41.844 27.125 1 91 147 VAL A O 1
ATOM 1010 N N . ALA A 1 148 ? 13.008 41.125 25.375 1 91.25 148 ALA A N 1
ATOM 1011 C CA . ALA A 1 148 ? 12.508 42.469 25.047 1 91.25 148 ALA A CA 1
ATOM 1012 C C . ALA A 1 148 ? 11.633 43 26.188 1 91.25 148 ALA A C 1
ATOM 1014 O O . ALA A 1 148 ? 11.695 44.188 26.516 1 91.25 148 ALA A O 1
ATOM 1015 N N . LEU A 1 149 ? 10.859 42.156 26.766 1 90.75 149 LEU A N 1
ATOM 1016 C CA . LEU A 1 149 ? 10.031 42.562 27.891 1 90.75 149 LEU A CA 1
ATOM 1017 C C . LEU A 1 149 ? 10.891 43 29.062 1 90.75 149 LEU A C 1
ATOM 1019 O O . LEU A 1 149 ? 10.586 43.969 29.734 1 90.75 149 LEU A O 1
ATOM 1023 N N . ALA A 1 150 ? 11.961 42.312 29.25 1 91.75 150 ALA A N 1
ATOM 1024 C CA . ALA A 1 150 ? 12.875 42.625 30.344 1 91.75 150 ALA A CA 1
ATOM 1025 C C . ALA A 1 150 ? 13.57 43.969 30.094 1 91.75 150 ALA A C 1
ATOM 1027 O O . ALA A 1 150 ? 13.875 44.688 31.047 1 91.75 150 ALA A O 1
ATOM 1028 N N . LEU A 1 151 ? 13.805 44.312 28.859 1 91 151 LEU A N 1
ATOM 1029 C CA . LEU A 1 151 ? 14.492 45.562 28.516 1 91 151 LEU A CA 1
ATOM 1030 C C . LEU A 1 151 ? 13.555 46.75 28.688 1 91 151 LEU A C 1
ATOM 1032 O O . LEU A 1 151 ? 14.008 47.875 29 1 91 151 LEU A O 1
ATOM 1036 N N . ILE A 1 152 ? 12.281 46.562 28.484 1 89.69 152 ILE A N 1
ATOM 1037 C CA . ILE A 1 152 ? 11.312 47.625 28.734 1 89.69 152 ILE A CA 1
ATOM 1038 C C . ILE A 1 152 ? 11.164 47.812 30.25 1 89.69 152 ILE A C 1
ATOM 1040 O O . ILE A 1 152 ? 11.328 48.938 30.75 1 89.69 152 ILE A O 1
ATOM 1044 N N . ASP A 1 153 ? 10.828 46.75 30.938 1 91.06 153 ASP A N 1
ATOM 1045 C CA . ASP A 1 153 ? 10.703 46.75 32.406 1 91.06 153 ASP A CA 1
ATOM 1046 C C . ASP A 1 153 ? 10.859 45.312 32.938 1 91.06 153 ASP A C 1
ATOM 1048 O O . ASP A 1 153 ? 10.172 44.406 32.5 1 91.06 153 ASP A O 1
ATOM 1052 N N . PRO A 1 154 ? 11.82 45.062 33.812 1 90.69 154 PRO A N 1
ATOM 1053 C CA . PRO A 1 154 ? 12.078 43.719 34.375 1 90.69 154 PRO A CA 1
ATOM 1054 C C . PRO A 1 154 ? 10.828 43.094 34.969 1 90.69 154 PRO A C 1
ATOM 1056 O O . PRO A 1 154 ? 10.703 41.875 35 1 90.69 154 PRO A O 1
ATOM 1059 N N . TRP A 1 155 ? 9.93 43.969 35.469 1 90.56 155 TRP A N 1
ATOM 1060 C CA . TRP A 1 155 ? 8.734 43.438 36.094 1 90.56 155 TRP A CA 1
ATOM 1061 C C . TRP A 1 155 ? 7.797 42.812 35.062 1 90.56 155 TRP A C 1
ATOM 1063 O O . TRP A 1 155 ? 6.973 41.969 35.406 1 90.56 155 TRP A O 1
ATOM 1073 N N . LEU A 1 156 ? 7.914 43.188 33.812 1 90.25 156 LEU A N 1
ATOM 1074 C CA . LEU A 1 156 ? 7.133 42.594 32.75 1 90.25 156 LEU A CA 1
ATOM 1075 C C . LEU A 1 156 ? 7.637 41.188 32.469 1 90.25 156 LEU A C 1
ATOM 1077 O O . LEU A 1 156 ? 6.84 40.25 32.25 1 90.25 156 LEU A O 1
ATOM 1081 N N . ALA A 1 157 ? 8.875 41.031 32.406 1 90.81 157 ALA A N 1
ATOM 1082 C CA . ALA A 1 157 ? 9.492 39.75 32.156 1 90.81 157 ALA A CA 1
ATOM 1083 C C . ALA A 1 157 ? 9.18 38.75 33.281 1 90.81 157 ALA A C 1
ATOM 1085 O O . ALA A 1 157 ? 8.93 37.594 33.031 1 90.81 157 ALA A O 1
ATOM 1086 N N . VAL A 1 158 ? 9.219 39.281 34.469 1 88.75 158 VAL A N 1
ATOM 1087 C CA . VAL A 1 158 ? 8.938 38.438 35.656 1 88.75 158 VAL A CA 1
ATOM 1088 C C . VAL A 1 158 ? 7.488 37.969 35.594 1 88.75 158 VAL A C 1
ATOM 1090 O O . VAL A 1 158 ? 7.195 36.812 35.938 1 88.75 158 VAL A O 1
ATOM 1093 N N . ALA A 1 159 ? 6.668 38.844 35.188 1 85.81 159 ALA A N 1
ATOM 1094 C CA . ALA A 1 159 ? 5.262 38.469 35.062 1 85.81 159 ALA A CA 1
ATOM 1095 C C . ALA A 1 159 ? 5.082 37.344 34.031 1 85.81 159 ALA A C 1
ATOM 1097 O O . ALA A 1 159 ? 4.289 36.438 34.25 1 85.81 159 ALA A O 1
ATOM 1098 N N . PHE A 1 160 ? 5.793 37.5 33 1 84.94 160 PHE A N 1
ATOM 1099 C CA . PHE A 1 160 ? 5.699 36.469 31.969 1 84.94 160 PHE A CA 1
ATOM 1100 C C . PHE A 1 160 ? 6.355 35.188 32.406 1 84.94 160 PHE A C 1
ATOM 1102 O O . PHE A 1 160 ? 5.805 34.094 32.219 1 84.94 160 PHE A O 1
ATOM 1109 N N . LEU A 1 161 ? 7.539 35.219 32.969 1 84.31 161 LEU A N 1
ATOM 1110 C CA . LEU A 1 161 ? 8.312 34.031 33.344 1 84.31 161 LEU A CA 1
ATOM 1111 C C . LEU A 1 161 ? 7.637 33.281 34.5 1 84.31 161 LEU A C 1
ATOM 1113 O O . LEU A 1 161 ? 7.84 32.094 34.656 1 84.31 161 LEU A O 1
ATOM 1117 N N . ALA A 1 162 ? 6.895 34.031 35.156 1 79.06 162 ALA A N 1
ATOM 1118 C CA . ALA A 1 162 ? 6.168 33.375 36.25 1 79.06 162 ALA A CA 1
ATOM 1119 C C . ALA A 1 162 ? 5.156 32.375 35.719 1 79.06 162 ALA A C 1
ATOM 1121 O O . ALA A 1 162 ? 4.871 31.359 36.344 1 79.06 162 ALA A O 1
ATOM 1122 N N . GLY A 1 163 ? 4.68 32.5 34.5 1 76.25 163 GLY A N 1
ATOM 1123 C CA . GLY A 1 163 ? 3.734 31.578 33.875 1 76.25 163 GLY A CA 1
ATOM 1124 C C . GLY A 1 163 ? 4.387 30.609 32.906 1 76.25 163 GLY A C 1
ATOM 1125 O O . GLY A 1 163 ? 3.764 29.625 32.5 1 76.25 163 GLY A O 1
ATOM 1126 N N . ALA A 1 164 ? 5.652 30.844 32.625 1 74.75 164 ALA A N 1
ATOM 1127 C CA . ALA A 1 164 ? 6.359 30.094 31.594 1 74.75 164 ALA A CA 1
ATOM 1128 C C . ALA A 1 164 ? 6.527 28.641 32 1 74.75 164 ALA A C 1
ATOM 1130 O O . ALA A 1 164 ? 6.328 27.734 31.188 1 74.75 164 ALA A O 1
ATOM 1131 N N . PRO A 1 165 ? 6.953 28.406 33.281 1 70.94 165 PRO A N 1
ATOM 1132 C CA . PRO A 1 165 ? 7.109 27 33.656 1 70.94 165 PRO A CA 1
ATOM 1133 C C . PRO A 1 165 ? 5.824 26.203 33.469 1 70.94 165 PRO A C 1
ATOM 1135 O O . PRO A 1 165 ? 5.875 25.031 33.062 1 70.94 165 PRO A O 1
ATOM 1138 N N . LEU A 1 166 ? 4.727 26.828 33.719 1 70.06 166 LEU A N 1
ATOM 1139 C CA . LEU A 1 166 ? 3.449 26.156 33.531 1 70.06 166 LEU A CA 1
ATOM 1140 C C . LEU A 1 166 ? 3.197 25.859 32.062 1 70.06 166 LEU A C 1
ATOM 1142 O O . LEU A 1 166 ? 2.697 24.781 31.703 1 70.06 166 LEU A O 1
ATOM 1146 N N . LEU A 1 167 ? 3.723 26.703 31.25 1 70.19 167 LEU A N 1
ATOM 1147 C CA . LEU A 1 167 ? 3.557 26.516 29.812 1 70.19 167 LEU A CA 1
ATOM 1148 C C . LEU A 1 167 ? 4.43 25.375 29.312 1 70.19 167 LEU A C 1
ATOM 1150 O O . LEU A 1 167 ? 3.975 24.547 28.516 1 70.19 167 LEU A O 1
ATOM 1154 N N . VAL A 1 168 ? 5.613 25.344 29.844 1 69.69 168 VAL A N 1
ATOM 1155 C CA . VAL A 1 168 ? 6.562 24.312 29.422 1 69.69 168 VAL A CA 1
ATOM 1156 C C . VAL A 1 168 ? 6.07 22.938 29.859 1 69.69 168 VAL A C 1
ATOM 1158 O O . VAL A 1 168 ? 6.145 21.969 29.109 1 69.69 168 VAL A O 1
ATOM 1161 N N . LEU A 1 169 ? 5.605 22.875 31.062 1 69.38 169 LEU A N 1
ATOM 1162 C CA . LEU A 1 169 ? 5.117 21.609 31.609 1 69.38 169 LEU A CA 1
ATOM 1163 C C . LEU A 1 169 ? 3.906 21.109 30.828 1 69.38 169 LEU A C 1
ATOM 1165 O O . LEU A 1 169 ? 3.787 19.906 30.547 1 69.38 169 LEU A O 1
ATOM 1169 N N . LEU A 1 170 ? 3.143 22 30.422 1 67.69 170 LEU A N 1
ATOM 1170 C CA . LEU A 1 170 ? 1.945 21.641 29.672 1 67.69 170 LEU A CA 1
ATOM 1171 C C . LEU A 1 170 ? 2.311 21.141 28.281 1 67.69 170 LEU A C 1
ATOM 1173 O O . LEU A 1 170 ? 1.762 20.141 27.812 1 67.69 170 LEU A O 1
ATOM 1177 N N . LEU A 1 171 ? 3.311 21.734 27.719 1 65.31 171 LEU A N 1
ATOM 1178 C CA . LEU A 1 171 ? 3.738 21.344 26.391 1 65.31 171 LEU A CA 1
ATOM 1179 C C . LEU A 1 171 ? 4.406 19.984 26.406 1 65.31 171 LEU A C 1
ATOM 1181 O O . LEU A 1 171 ? 4.195 19.172 25.5 1 65.31 171 LEU A O 1
ATOM 1185 N N . ARG A 1 172 ? 5.176 19.875 27.406 1 67.12 172 ARG A N 1
ATOM 1186 C CA . ARG A 1 172 ? 5.867 18.594 27.531 1 67.12 172 ARG A CA 1
ATOM 1187 C C . ARG A 1 172 ? 4.879 17.453 27.75 1 67.12 172 ARG A C 1
ATOM 1189 O O . ARG A 1 172 ? 5.035 16.375 27.172 1 67.12 172 ARG A O 1
ATOM 1196 N N . ALA A 1 173 ? 3.975 17.688 28.594 1 64.12 173 ALA A N 1
ATOM 1197 C CA . ALA A 1 173 ? 2.955 16.672 28.859 1 64.12 173 ALA A CA 1
ATOM 1198 C C . ALA A 1 173 ? 2.15 16.359 27.609 1 64.12 173 ALA A C 1
ATOM 1200 O O . ALA A 1 173 ? 1.834 15.203 27.344 1 64.12 173 ALA A O 1
ATOM 1201 N N . PHE A 1 174 ? 2.047 17.234 26.797 1 63.34 174 PHE A N 1
ATOM 1202 C CA . PHE A 1 174 ? 1.317 17.094 25.547 1 63.34 174 PHE A CA 1
ATOM 1203 C C . PHE A 1 174 ? 2.113 16.266 24.547 1 63.34 174 PHE A C 1
ATOM 1205 O O . PHE A 1 174 ? 1.57 15.352 23.922 1 63.34 174 PHE A O 1
ATOM 1212 N N . ALA A 1 175 ? 3.254 16.734 24.5 1 62.34 175 ALA A N 1
ATOM 1213 C CA . ALA A 1 175 ? 4.109 16.062 23.516 1 62.34 175 ALA A CA 1
ATOM 1214 C C . ALA A 1 175 ? 4.199 14.57 23.812 1 62.34 175 ALA A C 1
ATOM 1216 O O . ALA A 1 175 ? 4.102 13.742 22.906 1 62.34 175 ALA A O 1
ATOM 1217 N N . ARG A 1 176 ? 4.316 14.219 25.031 1 64.12 176 ARG A N 1
ATOM 1218 C CA . ARG A 1 176 ? 4.48 12.82 25.422 1 64.12 176 ARG A CA 1
ATOM 1219 C C . ARG A 1 176 ? 3.182 12.047 25.219 1 64.12 176 ARG A C 1
ATOM 1221 O O . ARG A 1 176 ? 3.193 10.93 24.688 1 64.12 176 ARG A O 1
ATOM 1228 N N . ALA A 1 177 ? 2.133 12.648 25.594 1 64.12 177 ALA A N 1
ATOM 1229 C CA . ALA A 1 177 ? 0.842 11.969 25.516 1 64.12 177 ALA A CA 1
ATOM 1230 C C . ALA A 1 177 ? 0.411 11.789 24.062 1 64.12 177 ALA A C 1
ATOM 1232 O O . ALA A 1 177 ? -0.146 10.75 23.703 1 64.12 177 ALA A O 1
ATOM 1233 N N . SER A 1 178 ? 0.78 12.703 23.219 1 64.5 178 SER A N 1
ATOM 1234 C CA . SER A 1 178 ? 0.359 12.68 21.812 1 64.5 178 SER A CA 1
ATOM 1235 C C . SER A 1 178 ? 1.116 11.617 21.031 1 64.5 178 SER A C 1
ATOM 1237 O O . SER A 1 178 ? 0.532 10.922 20.188 1 64.5 178 SER A O 1
ATOM 1239 N N . THR A 1 179 ? 2.369 11.539 21.359 1 62.94 179 THR A N 1
ATOM 1240 C CA . THR A 1 179 ? 3.195 10.609 20.594 1 62.94 179 THR A CA 1
ATOM 1241 C C . THR A 1 179 ? 2.76 9.172 20.828 1 62.94 179 THR A C 1
ATOM 1243 O O . THR A 1 179 ? 2.652 8.383 19.891 1 62.94 179 THR A O 1
ATOM 1246 N N . ASP A 1 180 ? 2.492 8.828 22.047 1 68.06 180 ASP A N 1
ATOM 1247 C CA . ASP A 1 180 ? 2.105 7.465 22.375 1 68.06 180 ASP A CA 1
ATOM 1248 C C . ASP A 1 180 ? 0.743 7.117 21.781 1 68.06 180 ASP A C 1
ATOM 1250 O O . ASP A 1 180 ? 0.557 6.027 21.234 1 68.06 180 ASP A O 1
ATOM 1254 N N . CYS A 1 181 ? -0.143 8.055 21.875 1 67.56 181 CYS A N 1
ATOM 1255 C CA . CYS A 1 181 ? -1.492 7.805 21.391 1 67.56 181 CYS A CA 1
ATOM 1256 C C . CYS A 1 181 ? -1.51 7.73 19.859 1 67.56 181 CYS A C 1
ATOM 1258 O O . CYS A 1 181 ? -2.188 6.879 19.281 1 67.56 181 CYS A O 1
ATOM 1260 N N . ALA A 1 182 ? -0.663 8.539 19.266 1 64.5 182 ALA A N 1
ATOM 1261 C CA . ALA A 1 182 ? -0.603 8.555 17.812 1 64.5 182 ALA A CA 1
ATOM 1262 C C . ALA A 1 182 ? -0 7.262 17.266 1 64.5 182 ALA A C 1
ATOM 1264 O O . ALA A 1 182 ? -0.455 6.73 16.25 1 64.5 182 ALA A O 1
ATOM 1265 N N . ALA A 1 183 ? 0.927 6.812 17.984 1 65 183 ALA A N 1
ATOM 1266 C CA . ALA A 1 183 ? 1.574 5.574 17.562 1 65 183 ALA A CA 1
ATOM 1267 C C . ALA A 1 183 ? 0.609 4.395 17.656 1 65 183 ALA A C 1
ATOM 1269 O O . ALA A 1 183 ? 0.571 3.547 16.75 1 65 183 ALA A O 1
ATOM 1270 N N . ARG A 1 184 ? -0.113 4.344 18.703 1 71.62 184 ARG A N 1
ATOM 1271 C CA . ARG A 1 184 ? -1.073 3.258 18.875 1 71.62 184 ARG A CA 1
ATOM 1272 C C . ARG A 1 184 ? -2.186 3.344 17.844 1 71.62 184 ARG A C 1
ATOM 1274 O O . ARG A 1 184 ? -2.631 2.32 17.312 1 71.62 184 ARG A O 1
ATOM 1281 N N . TYR A 1 185 ? -2.641 4.531 17.531 1 69.31 185 TYR A N 1
ATOM 1282 C CA . TYR A 1 185 ? -3.652 4.754 16.5 1 69.31 185 TYR A CA 1
ATOM 1283 C C . TYR A 1 185 ? -3.164 4.277 15.141 1 69.31 185 TYR A C 1
ATOM 1285 O O . TYR A 1 185 ? -3.891 3.588 14.422 1 69.31 185 TYR A O 1
ATOM 1293 N N . GLN A 1 186 ? -1.987 4.574 14.891 1 65.06 186 GLN A N 1
ATOM 1294 C CA . GLN A 1 186 ? -1.406 4.184 13.609 1 65.06 186 GLN A CA 1
ATOM 1295 C C . GLN A 1 186 ? -1.256 2.668 13.516 1 65.06 186 GLN A C 1
ATOM 1297 O O . GLN A 1 186 ? -1.458 2.086 12.445 1 65.06 186 GLN A O 1
ATOM 1302 N N . ARG A 1 187 ? -0.893 2.111 14.586 1 72 187 ARG A N 1
ATOM 1303 C CA . ARG A 1 187 ? -0.752 0.66 14.602 1 72 187 ARG A CA 1
ATOM 1304 C C . ARG A 1 187 ? -2.084 -0.021 14.305 1 72 187 ARG A C 1
ATOM 1306 O O . ARG A 1 187 ? -2.137 -0.982 13.531 1 72 187 ARG A O 1
ATOM 1313 N N . LEU A 1 188 ? -3.16 0.492 14.969 1 75.94 188 LEU A N 1
ATOM 1314 C CA . LEU A 1 188 ? -4.48 -0.095 14.758 1 75.94 188 LEU A CA 1
ATOM 1315 C C . LEU A 1 188 ? -4.953 0.133 13.32 1 75.94 188 LEU A C 1
ATOM 1317 O O . LEU A 1 188 ? -5.57 -0.749 12.719 1 75.94 188 LEU A O 1
ATOM 1321 N N . GLN A 1 189 ? -4.621 1.229 12.812 1 72.69 189 GLN A N 1
ATOM 1322 C CA . GLN A 1 189 ? -4.941 1.499 11.422 1 72.69 189 GLN A CA 1
ATOM 1323 C C . GLN A 1 189 ? -4.18 0.561 10.484 1 72.69 189 GLN A C 1
ATOM 1325 O O . GLN A 1 189 ? -4.723 0.09 9.484 1 72.69 189 GLN A O 1
ATOM 1330 N N . GLY A 1 190 ? -2.947 0.388 10.805 1 70.19 190 GLY A N 1
ATOM 1331 C CA . GLY A 1 190 ? -2.143 -0.558 10.047 1 70.19 190 GLY A CA 1
ATOM 1332 C C . GLY A 1 190 ? -2.705 -1.967 10.062 1 70.19 190 GLY A C 1
ATOM 1333 O O . GLY A 1 190 ? -2.693 -2.656 9.047 1 70.19 190 GLY A O 1
ATOM 1334 N N . ASP A 1 191 ? -3.213 -2.307 11.195 1 79.38 191 ASP A N 1
ATOM 1335 C CA . ASP A 1 191 ? -3.828 -3.625 11.32 1 79.38 191 ASP A CA 1
ATOM 1336 C C . ASP A 1 191 ? -5.043 -3.756 10.406 1 79.38 191 ASP A C 1
ATOM 1338 O O . ASP A 1 191 ? -5.234 -4.793 9.766 1 79.38 191 ASP A O 1
ATOM 1342 N N . ILE A 1 192 ? -5.855 -2.795 10.375 1 80.44 192 ILE A N 1
ATOM 1343 C CA . ILE A 1 192 ? -7.035 -2.811 9.516 1 80.44 192 ILE A CA 1
ATOM 1344 C C . ILE A 1 192 ? -6.605 -2.875 8.055 1 80.44 192 ILE A C 1
ATOM 1346 O O . ILE A 1 192 ? -7.152 -3.662 7.273 1 80.44 192 ILE A O 1
ATOM 1350 N N . ALA A 1 193 ? -5.645 -2.1 7.727 1 73.25 193 ALA A N 1
ATOM 1351 C CA . ALA A 1 193 ? -5.145 -2.084 6.355 1 73.25 193 ALA A CA 1
ATOM 1352 C C . ALA A 1 193 ? -4.574 -3.445 5.961 1 73.25 193 ALA A C 1
ATOM 1354 O O . ALA A 1 193 ? -4.793 -3.918 4.844 1 73.25 193 ALA A O 1
ATOM 1355 N N . GLY A 1 194 ? -3.855 -3.99 6.879 1 75.56 194 GLY A N 1
ATOM 1356 C CA . GLY A 1 194 ? -3.281 -5.301 6.621 1 75.56 194 GLY A CA 1
ATOM 1357 C C . GLY A 1 194 ? -4.328 -6.375 6.402 1 75.56 194 GLY A C 1
ATOM 1358 O O . GLY A 1 194 ? -4.234 -7.156 5.453 1 75.56 194 GLY A O 1
ATOM 1359 N N . ARG A 1 195 ? -5.289 -6.418 7.27 1 82.25 195 ARG A N 1
ATOM 1360 C CA . ARG A 1 195 ? -6.375 -7.387 7.145 1 82.25 195 ARG A CA 1
ATOM 1361 C C . ARG A 1 195 ? -7.164 -7.164 5.859 1 82.25 195 ARG A C 1
ATOM 1363 O O . ARG A 1 195 ? -7.582 -8.125 5.211 1 82.25 195 ARG A O 1
ATOM 1370 N N . LEU A 1 196 ? -7.32 -5.953 5.547 1 83.75 196 LEU A N 1
ATOM 1371 C CA . LEU A 1 196 ? -8.047 -5.629 4.324 1 83.75 196 LEU A CA 1
ATOM 1372 C C . LEU A 1 196 ? -7.258 -6.066 3.094 1 83.75 196 LEU A C 1
ATOM 1374 O O . LEU A 1 196 ? -7.828 -6.613 2.148 1 83.75 196 LEU A O 1
ATOM 1378 N N . ALA A 1 197 ? -6.023 -5.754 3.08 1 77.19 197 ALA A N 1
ATOM 1379 C CA . ALA A 1 197 ? -5.168 -6.168 1.969 1 77.19 197 ALA A CA 1
ATOM 1380 C C . ALA A 1 197 ? -5.219 -7.68 1.774 1 77.19 197 ALA A C 1
ATOM 1382 O O . ALA A 1 197 ? -5.301 -8.164 0.644 1 77.19 197 ALA A O 1
ATOM 1383 N N . GLU A 1 198 ? -5.141 -8.383 2.84 1 79.06 198 GLU A N 1
ATOM 1384 C CA . GLU A 1 198 ? -5.234 -9.844 2.803 1 79.06 198 GLU A CA 1
ATOM 1385 C C . GLU A 1 198 ? -6.566 -10.297 2.217 1 79.06 198 GLU A C 1
ATOM 1387 O O . GLU A 1 198 ? -6.609 -11.203 1.38 1 79.06 198 GLU A O 1
ATOM 1392 N N . ALA A 1 199 ? -7.598 -9.672 2.686 1 84.81 199 ALA A N 1
ATOM 1393 C CA . ALA A 1 199 ? -8.938 -10.031 2.223 1 84.81 199 ALA A CA 1
ATOM 1394 C C . ALA A 1 199 ? -9.102 -9.734 0.734 1 84.81 199 ALA A C 1
ATOM 1396 O O . ALA A 1 199 ? -9.727 -10.508 0.006 1 84.81 199 ALA A O 1
ATOM 1397 N N . LEU A 1 200 ? -8.523 -8.727 0.309 1 82.94 200 LEU A N 1
ATOM 1398 C CA . LEU A 1 200 ? -8.672 -8.336 -1.089 1 82.94 200 LEU A CA 1
ATOM 1399 C C . LEU A 1 200 ? -7.859 -9.25 -1.999 1 82.94 200 LEU A C 1
ATOM 1401 O O . LEU A 1 200 ? -8.281 -9.547 -3.121 1 82.94 200 LEU A O 1
ATOM 1405 N N . THR A 1 201 ? -6.734 -9.664 -1.522 1 75.75 201 THR A N 1
ATOM 1406 C CA . THR A 1 201 ? -5.945 -10.641 -2.271 1 75.75 201 THR A CA 1
ATOM 1407 C C . THR A 1 201 ? -6.68 -11.977 -2.365 1 75.75 201 THR A C 1
ATOM 1409 O O . THR A 1 201 ? -6.523 -12.703 -3.348 1 75.75 201 THR A O 1
ATOM 1412 N N . GLY A 1 202 ? -7.445 -12.227 -1.39 1 85.62 202 GLY A N 1
ATOM 1413 C CA . GLY A 1 202 ? -8.242 -13.445 -1.365 1 85.62 202 GLY A CA 1
ATOM 1414 C C . GLY A 1 202 ? -9.703 -13.211 -1.688 1 85.62 202 GLY A C 1
ATOM 1415 O O . GLY A 1 202 ? -10.578 -13.922 -1.189 1 85.62 202 GLY A O 1
ATOM 1416 N N . ALA A 1 203 ? -9.953 -12.258 -2.469 1 85.44 203 ALA A N 1
ATOM 1417 C CA . ALA A 1 203 ? -11.336 -11.883 -2.754 1 85.44 203 ALA A CA 1
ATOM 1418 C C . ALA A 1 203 ? -12.109 -13.047 -3.375 1 85.44 203 ALA A C 1
ATOM 1420 O O . ALA A 1 203 ? -13.273 -13.281 -3.043 1 85.44 203 ALA A O 1
ATOM 1421 N N . ARG A 1 204 ? -11.461 -13.797 -4.254 1 86.31 204 ARG A N 1
ATOM 1422 C CA . ARG A 1 204 ? -12.109 -14.93 -4.902 1 86.31 204 ARG A CA 1
ATOM 1423 C C . ARG A 1 204 ? -12.453 -16.016 -3.883 1 86.31 204 ARG A C 1
ATOM 1425 O O . ARG A 1 204 ? -13.539 -16.594 -3.924 1 86.31 204 ARG A O 1
ATOM 1432 N N . THR A 1 205 ? -11.539 -16.219 -3.027 1 87.75 205 THR A N 1
ATOM 1433 C CA . THR A 1 205 ? -11.758 -17.234 -1.998 1 87.75 205 THR A CA 1
ATOM 1434 C C . THR A 1 205 ? -12.891 -16.828 -1.062 1 87.75 205 THR A C 1
ATOM 1436 O O . THR A 1 205 ? -13.719 -17.641 -0.682 1 87.75 205 THR A O 1
ATOM 1439 N N . ILE A 1 206 ? -12.922 -15.625 -0.729 1 89.5 206 ILE A N 1
ATOM 1440 C CA . ILE A 1 206 ? -13.945 -15.117 0.173 1 89.5 206 ILE A CA 1
ATOM 1441 C C . ILE A 1 206 ? -15.312 -15.211 -0.497 1 89.5 206 ILE A C 1
ATOM 1443 O O . ILE A 1 206 ? -16.297 -15.633 0.128 1 89.5 206 ILE A O 1
ATOM 1447 N N . ALA A 1 207 ? -15.344 -14.812 -1.728 1 87.44 207 ALA A N 1
ATOM 1448 C CA . ALA A 1 207 ? -16.594 -14.891 -2.473 1 87.44 207 ALA A CA 1
ATOM 1449 C C . ALA A 1 207 ? -17.062 -16.344 -2.605 1 87.44 207 ALA A C 1
ATOM 1451 O O . ALA A 1 207 ? -18.266 -16.625 -2.473 1 87.44 207 ALA A O 1
ATOM 1452 N N . ALA A 1 208 ? -16.156 -17.203 -2.865 1 87.94 208 ALA A N 1
ATOM 1453 C CA . ALA A 1 208 ? -16.484 -18.609 -3.049 1 87.94 208 ALA A CA 1
ATOM 1454 C C . ALA A 1 208 ? -16.922 -19.25 -1.735 1 87.94 208 ALA A C 1
ATOM 1456 O O . ALA A 1 208 ? -17.797 -20.125 -1.726 1 87.94 208 ALA A O 1
ATOM 1457 N N . ALA A 1 209 ? -16.344 -18.812 -0.667 1 87.12 209 ALA A N 1
ATOM 1458 C CA . ALA A 1 209 ? -16.641 -19.375 0.646 1 87.12 209 ALA A CA 1
ATOM 1459 C C . ALA A 1 209 ? -17.859 -18.703 1.267 1 87.12 209 ALA A C 1
ATOM 1461 O O . ALA A 1 209 ? -18.438 -19.219 2.229 1 87.12 209 ALA A O 1
ATOM 1462 N N . GLY A 1 210 ? -18.297 -17.625 0.763 1 86.38 210 GLY A N 1
ATOM 1463 C CA . GLY A 1 210 ? -19.438 -16.891 1.297 1 86.38 210 GLY A CA 1
ATOM 1464 C C . GLY A 1 210 ? -19.188 -16.328 2.68 1 86.38 210 GLY A C 1
ATOM 1465 O O . GLY A 1 210 ? -20.078 -16.312 3.525 1 86.38 210 GLY A O 1
ATOM 1466 N N . THR A 1 211 ? -17.953 -15.953 2.975 1 85.81 211 THR A N 1
ATOM 1467 C CA . THR A 1 211 ? -17.594 -15.492 4.312 1 85.81 211 THR A CA 1
ATOM 1468 C C . THR A 1 211 ? -17.375 -13.984 4.324 1 85.81 211 THR A C 1
ATOM 1470 O O . THR A 1 211 ? -16.594 -13.469 5.129 1 85.81 211 THR A O 1
ATOM 1473 N N . ALA A 1 212 ? -18.047 -13.312 3.475 1 87.69 212 ALA A N 1
ATOM 1474 C CA . ALA A 1 212 ? -17.859 -11.867 3.355 1 87.69 212 ALA A CA 1
ATOM 1475 C C . ALA A 1 212 ? -18.156 -11.164 4.672 1 87.69 212 ALA A C 1
ATOM 1477 O O . ALA A 1 212 ? -17.391 -10.289 5.105 1 87.69 212 ALA A O 1
ATOM 1478 N N . ASP A 1 213 ? -19.266 -11.508 5.41 1 86.56 213 ASP A N 1
ATOM 1479 C CA . ASP A 1 213 ? -19.656 -10.859 6.656 1 86.56 213 ASP A CA 1
ATOM 1480 C C . ASP A 1 213 ? -18.672 -11.172 7.773 1 86.56 213 ASP A C 1
ATOM 1482 O O . ASP A 1 213 ? -18.344 -10.297 8.578 1 86.56 213 ASP A O 1
ATOM 1486 N N . ARG A 1 214 ? -18.266 -12.359 7.789 1 86.12 214 ARG A N 1
ATOM 1487 C CA . ARG A 1 214 ? -17.281 -12.734 8.789 1 86.12 214 ARG A CA 1
ATOM 1488 C C . ARG A 1 214 ? -15.977 -11.969 8.594 1 86.12 214 ARG A C 1
ATOM 1490 O O . ARG A 1 214 ? -15.367 -11.523 9.562 1 86.12 214 ARG A O 1
ATOM 1497 N N . GLU A 1 215 ? -15.578 -11.969 7.324 1 88.75 215 GLU A N 1
ATOM 1498 C CA . GLU A 1 215 ? -14.336 -11.266 7.035 1 88.75 215 GLU A CA 1
ATOM 1499 C C . GLU A 1 215 ? -14.469 -9.773 7.332 1 88.75 215 GLU A C 1
ATOM 1501 O O . GLU A 1 215 ? -13.508 -9.133 7.773 1 88.75 215 GLU A O 1
ATOM 1506 N N . ARG A 1 216 ? -15.664 -9.227 7.094 1 88.19 216 ARG A N 1
ATOM 1507 C CA . ARG A 1 216 ? -15.906 -7.828 7.434 1 88.19 216 ARG A CA 1
ATOM 1508 C C . ARG A 1 216 ? -15.734 -7.59 8.93 1 88.19 216 ARG A C 1
ATOM 1510 O O . ARG A 1 216 ? -15.078 -6.625 9.336 1 88.19 216 ARG A O 1
ATOM 1517 N N . ALA A 1 217 ? -16.312 -8.477 9.742 1 87.81 217 ALA A N 1
ATOM 1518 C CA . ALA A 1 217 ? -16.203 -8.359 11.195 1 87.81 217 ALA A CA 1
ATOM 1519 C C . ALA A 1 217 ? -14.75 -8.484 11.641 1 87.81 217 ALA A C 1
ATOM 1521 O O . ALA A 1 217 ? -14.312 -7.781 12.555 1 87.81 217 ALA A O 1
ATOM 1522 N N . ARG A 1 218 ? -14.055 -9.406 10.977 1 87.06 218 ARG A N 1
ATOM 1523 C CA . ARG A 1 218 ? -12.648 -9.602 11.32 1 87.06 218 ARG A CA 1
ATOM 1524 C C . ARG A 1 218 ? -11.836 -8.352 11.008 1 87.06 218 ARG A C 1
ATOM 1526 O O . ARG A 1 218 ? -11 -7.934 11.812 1 87.06 218 ARG A O 1
ATOM 1533 N N . ILE A 1 219 ? -12.094 -7.789 9.883 1 85.62 219 ILE A N 1
ATOM 1534 C CA . ILE A 1 219 ? -11.336 -6.629 9.43 1 85.62 219 ILE A CA 1
ATOM 1535 C C . ILE A 1 219 ? -11.648 -5.426 10.32 1 85.62 219 ILE A C 1
ATOM 1537 O O . ILE A 1 219 ? -10.758 -4.637 10.641 1 85.62 219 ILE A O 1
ATOM 1541 N N . LEU A 1 220 ? -12.945 -5.293 10.766 1 86.5 220 LEU A N 1
ATOM 1542 C CA . LEU A 1 220 ? -13.375 -4.109 11.5 1 86.5 220 LEU A CA 1
ATOM 1543 C C . LEU A 1 220 ? -13.242 -4.328 13.008 1 86.5 220 LEU A C 1
ATOM 1545 O O . LEU A 1 220 ? -13.594 -3.445 13.797 1 86.5 220 LEU A O 1
ATOM 1549 N N . ARG A 1 221 ? -12.742 -5.438 13.406 1 82.94 221 ARG A N 1
ATOM 1550 C CA . ARG A 1 221 ? -12.594 -5.734 14.828 1 82.94 221 ARG A CA 1
ATOM 1551 C C . ARG A 1 221 ? -11.766 -4.664 15.523 1 82.94 221 ARG A C 1
ATOM 1553 O O . ARG A 1 221 ? -12.125 -4.199 16.609 1 82.94 221 ARG A O 1
ATOM 1560 N N . PRO A 1 222 ? -10.656 -4.18 14.875 1 76 222 PRO A N 1
ATOM 1561 C CA . PRO A 1 222 ? -9.844 -3.166 15.555 1 76 222 PRO A CA 1
ATOM 1562 C C . PRO A 1 222 ? -10.484 -1.781 15.531 1 76 222 PRO A C 1
ATOM 1564 O O . PRO A 1 222 ? -9.953 -0.839 16.125 1 76 222 PRO A O 1
ATOM 1567 N N . LEU A 1 223 ? -11.641 -1.661 14.867 1 79 223 LEU A N 1
ATOM 1568 C CA . LEU A 1 223 ? -12.273 -0.355 14.703 1 79 223 LEU A CA 1
ATOM 1569 C C . LEU A 1 223 ? -12.664 0.236 16.047 1 79 223 LEU A C 1
ATOM 1571 O O . LEU A 1 223 ? -12.523 1.44 16.266 1 79 223 LEU A O 1
ATOM 1575 N N . SER A 1 224 ? -13.148 -0.604 16.969 1 78.25 224 SER A N 1
ATOM 1576 C CA . SER A 1 224 ? -13.508 -0.119 18.297 1 78.25 224 SER A CA 1
ATOM 1577 C C . SER A 1 224 ? -12.281 0.373 19.062 1 78.25 224 SER A C 1
ATOM 1579 O O . SER A 1 224 ? -12.328 1.402 19.734 1 78.25 224 SER A O 1
ATOM 1581 N N . GLY A 1 225 ? -11.195 -0.429 18.938 1 77.12 225 GLY A N 1
ATOM 1582 C CA . GLY A 1 225 ? -9.953 0.033 19.531 1 77.12 225 GLY A CA 1
ATOM 1583 C C . GLY A 1 225 ? -9.438 1.316 18.906 1 77.12 225 GLY A C 1
ATOM 1584 O O . GLY A 1 225 ? -8.938 2.199 19.594 1 77.12 225 GLY A O 1
ATOM 1585 N N . LEU A 1 226 ? -9.625 1.425 17.609 1 73.5 226 LEU A N 1
ATOM 1586 C CA . LEU A 1 226 ? -9.219 2.629 16.891 1 73.5 226 LEU A CA 1
ATOM 1587 C C . LEU A 1 226 ? -10.023 3.838 17.359 1 73.5 226 LEU A C 1
ATOM 1589 O O . LEU A 1 226 ? -9.461 4.914 17.578 1 73.5 226 LEU A O 1
ATOM 1593 N N . SER A 1 227 ? -11.336 3.631 17.562 1 75.62 227 SER A N 1
ATOM 1594 C CA . SER A 1 227 ? -12.188 4.707 18.047 1 75.62 227 SER A CA 1
ATOM 1595 C C . SER A 1 227 ? -11.773 5.145 19.453 1 75.62 227 SER A C 1
ATOM 1597 O O . SER A 1 227 ? -11.695 6.344 19.734 1 75.62 227 SER A O 1
ATOM 1599 N N . ARG A 1 228 ? -11.484 4.195 20.25 1 76.44 228 ARG A N 1
ATOM 1600 C CA . ARG A 1 228 ? -11.07 4.508 21.625 1 76.44 228 ARG A CA 1
ATOM 1601 C C . ARG A 1 228 ? -9.734 5.254 21.641 1 76.44 228 ARG A C 1
ATOM 1603 O O . ARG A 1 228 ? -9.578 6.242 22.359 1 76.44 228 ARG A O 1
ATOM 1610 N N . GLN A 1 229 ? -8.859 4.742 20.812 1 72 229 GLN A N 1
ATOM 1611 C CA . GLN A 1 229 ? -7.555 5.395 20.766 1 72 229 GLN A CA 1
ATOM 1612 C C . GLN A 1 229 ? -7.652 6.762 20.094 1 72 229 GLN A C 1
ATOM 1614 O O . GLN A 1 229 ? -6.953 7.703 20.484 1 72 229 GLN A O 1
ATOM 1619 N N . GLY A 1 230 ? -8.477 6.82 19.125 1 67.69 230 GLY A N 1
ATOM 1620 C CA . GLY A 1 230 ? -8.727 8.117 18.5 1 67.69 230 GLY A CA 1
ATOM 1621 C C . GLY A 1 230 ? -9.281 9.141 19.469 1 67.69 230 GLY A C 1
ATOM 1622 O O . GLY A 1 230 ? -8.836 10.289 19.5 1 67.69 230 GLY A O 1
ATOM 1623 N N . HIS A 1 231 ? -10.211 8.719 20.312 1 71.19 231 HIS A N 1
ATOM 1624 C CA . HIS A 1 231 ? -10.758 9.609 21.328 1 71.19 231 HIS A CA 1
ATOM 1625 C C . HIS A 1 231 ? -9.664 10.055 22.297 1 71.19 231 HIS A C 1
ATOM 1627 O O . HIS A 1 231 ? -9.641 11.211 22.719 1 71.19 231 HIS A O 1
ATOM 1633 N N . ARG A 1 232 ? -8.867 9.133 22.594 1 71.5 232 ARG A N 1
ATOM 1634 C CA . ARG A 1 232 ? -7.785 9.469 23.516 1 71.5 232 ARG A CA 1
ATOM 1635 C C . ARG A 1 232 ? -6.832 10.477 22.891 1 71.5 232 ARG A C 1
ATOM 1637 O O . ARG A 1 232 ? -6.375 11.406 23.562 1 71.5 232 ARG A O 1
ATOM 1644 N N . VAL A 1 233 ? -6.543 10.258 21.656 1 65.62 233 VAL A N 1
ATOM 1645 C CA . VAL A 1 233 ? -5.68 11.195 20.938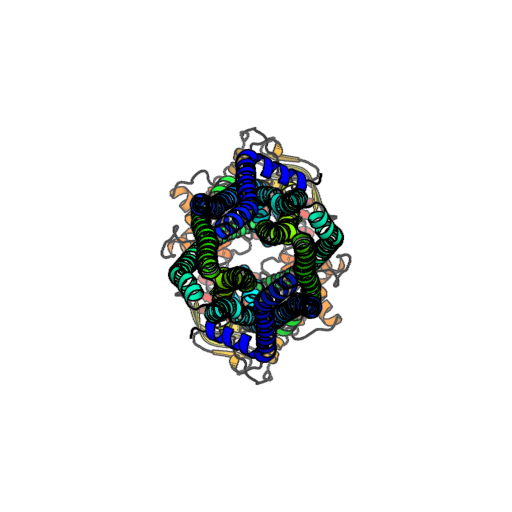 1 65.62 233 VAL A CA 1
ATOM 1646 C C . VAL A 1 233 ? -6.32 12.578 20.922 1 65.62 233 VAL A C 1
ATOM 1648 O O . VAL A 1 233 ? -5.668 13.578 21.25 1 65.62 233 VAL A O 1
ATOM 1651 N N . TRP A 1 234 ? -7.559 12.617 20.656 1 64.75 234 TRP A N 1
ATOM 1652 C CA . TRP A 1 234 ? -8.266 13.891 20.578 1 64.75 234 TRP A CA 1
ATOM 1653 C C . TRP A 1 234 ? -8.414 14.523 21.953 1 64.75 234 TRP A C 1
ATOM 1655 O O . TRP A 1 234 ? -8.312 15.742 22.094 1 64.75 234 TRP A O 1
ATOM 1665 N N . ARG A 1 235 ? -8.625 13.703 22.969 1 66.12 235 ARG A N 1
ATOM 1666 C CA . ARG A 1 235 ? -8.727 14.219 24.328 1 66.12 235 ARG A CA 1
ATOM 1667 C C . ARG A 1 235 ? -7.402 14.844 24.766 1 66.12 235 ARG A C 1
ATOM 1669 O O . ARG A 1 235 ? -7.387 15.922 25.375 1 66.12 235 ARG A O 1
ATOM 1676 N N . VAL A 1 236 ? -6.406 14.102 24.516 1 64.06 236 VAL A N 1
ATOM 1677 C CA . VAL A 1 236 ? -5.09 14.609 24.891 1 64.06 236 VAL A CA 1
ATOM 1678 C C . VAL A 1 236 ? -4.777 15.875 24.109 1 64.06 236 VAL A C 1
ATOM 1680 O O . VAL A 1 236 ? -4.312 16.875 24.672 1 64.06 236 VAL A O 1
ATOM 1683 N N . GLN A 1 237 ? -5.055 15.859 22.812 1 61.47 237 GLN A N 1
ATOM 1684 C CA . GLN A 1 237 ? -4.816 17.031 21.969 1 61.47 237 GLN A CA 1
ATOM 1685 C C . GLN A 1 237 ? -5.727 18.188 22.375 1 61.47 237 GLN A C 1
ATOM 1687 O O . GLN A 1 237 ? -5.293 19.344 22.422 1 61.47 237 GLN A O 1
ATOM 1692 N N . GLY A 1 238 ? -7.031 17.828 22.641 1 60.06 238 GLY A N 1
ATOM 1693 C CA . GLY A 1 238 ? -7.977 18.828 23.078 1 60.06 238 GLY A CA 1
ATOM 1694 C C . GLY A 1 238 ? -7.586 19.484 24.391 1 60.06 238 GLY A C 1
ATOM 1695 O O . GLY A 1 238 ? -7.645 20.719 24.516 1 60.06 238 GLY A O 1
ATOM 1696 N N . ARG A 1 239 ? -7.113 18.703 25.266 1 62.72 239 ARG A N 1
ATOM 1697 C CA . ARG A 1 239 ? -6.703 19.234 26.562 1 62.72 239 ARG A CA 1
ATOM 1698 C C . ARG A 1 239 ? -5.457 20.109 26.438 1 62.72 239 ARG A C 1
ATOM 1700 O O . ARG A 1 239 ? -5.363 21.156 27.062 1 62.72 239 ARG A O 1
ATOM 1707 N N . ALA A 1 240 ? -4.594 19.562 25.656 1 61.53 240 ALA A N 1
ATOM 1708 C CA . ALA A 1 240 ? -3.363 20.312 25.453 1 61.53 240 ALA A CA 1
ATOM 1709 C C . ALA A 1 240 ? -3.645 21.641 24.734 1 61.53 240 ALA A C 1
ATOM 1711 O O . ALA A 1 240 ? -3.107 22.688 25.125 1 61.53 240 ALA A O 1
ATOM 1712 N N . ALA A 1 241 ? -4.418 21.531 23.734 1 59.53 241 ALA A N 1
ATOM 1713 C CA . ALA A 1 241 ? -4.789 22.75 23.031 1 59.53 241 ALA A CA 1
ATOM 1714 C C . ALA A 1 241 ? -5.52 23.719 23.953 1 59.53 241 ALA A C 1
ATOM 1716 O O . ALA A 1 241 ? -5.246 24.922 23.938 1 59.53 241 ALA A O 1
ATOM 1717 N N . ALA A 1 242 ? -6.469 23.203 24.797 1 59.59 242 ALA A N 1
ATOM 1718 C CA . ALA A 1 242 ? -7.215 24.031 25.75 1 59.59 242 ALA A CA 1
ATOM 1719 C C . ALA A 1 242 ? -6.273 24.703 26.75 1 59.59 242 ALA A C 1
ATOM 1721 O O . ALA A 1 242 ? -6.43 25.891 27.031 1 59.59 242 ALA A O 1
ATOM 1722 N N . ARG A 1 243 ? -5.352 23.969 27.156 1 61.5 243 ARG A N 1
ATOM 1723 C CA . ARG A 1 243 ? -4.438 24.516 28.156 1 61.5 243 ARG A CA 1
ATOM 1724 C C . ARG A 1 243 ? -3.529 25.578 27.547 1 61.5 243 ARG A C 1
ATOM 1726 O O . ARG A 1 243 ? -3.262 26.609 28.156 1 61.5 243 ARG A O 1
ATOM 1733 N N . ALA A 1 244 ? -3.115 25.172 26.391 1 60.34 244 ALA A N 1
ATOM 1734 C CA . ALA A 1 244 ? -2.242 26.141 25.734 1 60.34 244 ALA A CA 1
ATOM 1735 C C . ALA A 1 244 ? -2.996 27.438 25.391 1 60.34 244 ALA A C 1
ATOM 1737 O O . ALA A 1 244 ? -2.484 28.531 25.609 1 60.34 244 ALA A O 1
ATOM 1738 N N . VAL A 1 245 ? -4.168 27.281 24.953 1 61.53 245 VAL A N 1
ATOM 1739 C CA . VAL A 1 245 ? -4.961 28.422 24.516 1 61.53 245 VAL A CA 1
ATOM 1740 C C . VAL A 1 245 ? -5.395 29.234 25.734 1 61.53 245 VAL A C 1
ATOM 1742 O O . VAL A 1 245 ? -5.609 30.453 25.625 1 61.53 245 VAL A O 1
ATOM 1745 N N . THR A 1 246 ? -5.445 28.469 26.922 1 63.69 246 THR A N 1
ATOM 1746 C CA . THR A 1 246 ? -5.824 29.172 28.141 1 63.69 246 THR A CA 1
ATOM 1747 C C . THR A 1 246 ? -4.625 29.891 28.75 1 63.69 246 THR A C 1
ATOM 1749 O O . THR A 1 246 ? -4.742 31.016 29.203 1 63.69 246 THR A O 1
ATOM 1752 N N . LEU A 1 247 ? -3.559 29.219 28.672 1 70.38 247 LEU A N 1
ATOM 1753 C CA . LEU A 1 247 ? -2.404 29.75 29.391 1 70.38 247 LEU A CA 1
ATOM 1754 C C . LEU A 1 247 ? -1.802 30.938 28.656 1 70.38 247 LEU A C 1
ATOM 1756 O O . LEU A 1 247 ? -1.374 31.906 29.281 1 70.38 247 LEU A O 1
ATOM 1760 N N . VAL A 1 248 ? -1.901 30.953 27.359 1 71.75 248 VAL A N 1
ATOM 1761 C CA . VAL A 1 248 ? -1.245 31.969 26.547 1 71.75 248 VAL A CA 1
ATOM 1762 C C . VAL A 1 248 ? -1.937 33.312 26.766 1 71.75 248 VAL A C 1
ATOM 1764 O O . VAL A 1 248 ? -1.288 34.312 27.109 1 71.75 248 VAL A O 1
ATOM 1767 N N . PRO A 1 249 ? -3.215 33.344 26.656 1 66.56 249 PRO A N 1
ATOM 1768 C CA . PRO A 1 249 ? -3.875 34.656 26.906 1 66.56 249 PRO A CA 1
ATOM 1769 C C . PRO A 1 249 ? -3.729 35.125 28.344 1 66.56 249 PRO A C 1
ATOM 1771 O O . PRO A 1 249 ? -3.611 36.312 28.594 1 66.56 249 PRO A O 1
ATOM 1774 N N . LEU A 1 250 ? -3.676 34.094 29.234 1 70.81 250 LEU A N 1
ATOM 1775 C CA . LEU A 1 250 ? -3.506 34.469 30.625 1 70.81 250 LEU A CA 1
ATOM 1776 C C . LEU A 1 250 ? -2.152 35.156 30.859 1 70.81 250 LEU A C 1
ATOM 1778 O O . LEU A 1 250 ? -2.047 36.125 31.625 1 70.81 250 LEU A O 1
ATOM 1782 N N . LEU A 1 251 ? -1.208 34.656 30.25 1 77.19 251 LEU A N 1
ATOM 1783 C CA . LEU A 1 251 ? 0.12 35.25 30.359 1 77.19 251 LEU A CA 1
ATOM 1784 C C . LEU A 1 251 ? 0.158 36.625 29.703 1 77.19 251 LEU A C 1
ATOM 1786 O O . LEU A 1 251 ? 0.803 37.531 30.219 1 77.19 251 LEU A O 1
ATOM 1790 N N . GLN A 1 252 ? -0.531 36.812 28.656 1 74.19 252 GLN A N 1
ATOM 1791 C CA . GLN A 1 252 ? -0.579 38.094 27.969 1 74.19 252 GLN A CA 1
ATOM 1792 C C . GLN A 1 252 ? -1.299 39.156 28.797 1 74.19 252 GLN A C 1
ATOM 1794 O O . GLN A 1 252 ? -0.864 40.312 28.875 1 74.19 252 GLN A O 1
ATOM 1799 N N . ILE A 1 253 ? -2.34 38.688 29.422 1 72.44 253 ILE A N 1
ATOM 1800 C CA . ILE A 1 253 ? -3.098 39.625 30.266 1 72.44 253 ILE A CA 1
ATOM 1801 C C . ILE A 1 253 ? -2.256 40.031 31.484 1 72.44 253 ILE A C 1
ATOM 1803 O O . ILE A 1 253 ? -2.297 41.156 31.922 1 72.44 253 ILE A O 1
ATOM 1807 N N . ALA A 1 254 ? -1.604 39 31.969 1 77.81 254 ALA A N 1
ATOM 1808 C CA . ALA A 1 254 ? -0.74 39.312 33.125 1 77.81 254 ALA A CA 1
ATOM 1809 C C . ALA A 1 254 ? 0.304 40.344 32.75 1 77.81 254 ALA A C 1
ATOM 1811 O O . ALA A 1 254 ? 0.561 41.281 33.531 1 77.81 254 ALA A O 1
ATOM 1812 N N . VAL A 1 255 ? 0.838 40.281 31.656 1 81.62 255 VAL A N 1
ATOM 1813 C CA . VAL A 1 255 ? 1.848 41.219 31.203 1 81.62 255 VAL A CA 1
ATOM 1814 C C . VAL A 1 255 ? 1.209 42.594 31 1 81.62 255 VAL A C 1
ATOM 1816 O O . VAL A 1 255 ? 1.779 43.625 31.391 1 81.62 255 VAL A O 1
ATOM 1819 N N . LEU A 1 256 ? 0.031 42.594 30.438 1 76.75 256 LEU A N 1
ATOM 1820 C CA . LEU A 1 256 ? -0.655 43.844 30.188 1 76.75 256 LEU A CA 1
ATOM 1821 C C . LEU A 1 256 ? -1.069 44.531 31.5 1 76.75 256 LEU A C 1
ATOM 1823 O O . LEU A 1 256 ? -1.044 45.75 31.609 1 76.75 256 LEU A O 1
ATOM 1827 N N . ALA A 1 257 ? -1.467 43.688 32.406 1 75.19 257 ALA A N 1
ATOM 1828 C CA . ALA A 1 257 ? -1.852 44.219 33.719 1 75.19 257 ALA A CA 1
ATOM 1829 C C . ALA A 1 257 ? -0.666 44.875 34.406 1 75.19 257 ALA A C 1
ATOM 1831 O O . ALA A 1 257 ? -0.796 45.969 34.969 1 75.19 257 ALA A O 1
ATOM 1832 N N . VAL A 1 258 ? 0.399 44.25 34.312 1 82.5 258 VAL A N 1
ATOM 1833 C CA . VAL A 1 258 ? 1.598 44.812 34.938 1 82.5 258 VAL A CA 1
ATOM 1834 C C . VAL A 1 258 ? 2.041 46.062 34.156 1 82.5 258 VAL A C 1
ATOM 1836 O O . VAL A 1 258 ? 2.469 47.031 34.781 1 82.5 258 VAL A O 1
ATOM 1839 N N . ALA A 1 259 ? 1.942 46 32.875 1 82.19 259 ALA A N 1
ATOM 1840 C CA . ALA A 1 259 ? 2.297 47.156 32.062 1 82.19 259 ALA A CA 1
ATOM 1841 C C . ALA A 1 259 ? 1.397 48.344 32.375 1 82.19 259 ALA A C 1
ATOM 1843 O O . ALA A 1 259 ? 1.864 49.469 32.406 1 82.19 259 ALA A O 1
ATOM 1844 N N . GLY A 1 260 ? 0.138 48.062 32.531 1 75.44 260 GLY A N 1
ATOM 1845 C CA . GLY A 1 260 ? -0.795 49.125 32.906 1 75.44 260 GLY A CA 1
ATOM 1846 C C . GLY A 1 260 ? -0.48 49.75 34.25 1 75.44 260 GLY A C 1
ATOM 1847 O O . GLY A 1 260 ? -0.549 50.969 34.406 1 75.44 260 GLY A O 1
ATOM 1848 N N . LEU A 1 261 ? -0.147 48.938 35.188 1 77.94 261 LEU A N 1
ATOM 1849 C CA . LEU A 1 261 ? 0.215 49.438 36.5 1 77.94 261 LEU A CA 1
ATOM 1850 C C . LEU A 1 261 ? 1.476 50.281 36.438 1 77.94 261 LEU A C 1
ATOM 1852 O O . LEU A 1 261 ? 1.557 51.344 37.062 1 77.94 261 LEU A O 1
ATOM 1856 N N . ARG A 1 262 ? 2.395 49.844 35.656 1 84.94 262 ARG A N 1
ATOM 1857 C CA . ARG A 1 262 ? 3.646 50.594 35.531 1 84.94 262 ARG A CA 1
ATOM 1858 C C . ARG A 1 262 ? 3.434 51.906 34.781 1 84.94 262 ARG A C 1
ATOM 1860 O O . ARG A 1 262 ? 4.129 52.875 35.031 1 84.94 262 ARG A O 1
ATOM 1867 N N . LEU A 1 263 ? 2.535 51.906 33.875 1 79.88 263 LEU A N 1
ATOM 1868 C CA . LEU A 1 263 ? 2.174 53.125 33.156 1 79.88 263 LEU A CA 1
ATOM 1869 C C . LEU A 1 263 ? 1.572 54.156 34.125 1 79.88 263 LEU A C 1
ATOM 1871 O O . LEU A 1 263 ? 1.904 55.344 34.031 1 79.88 263 LEU A O 1
ATOM 1875 N N . SER A 1 264 ? 0.671 53.688 35 1 76.94 264 SER A N 1
ATOM 1876 C CA . SER A 1 264 ? 0.019 54.594 35.938 1 76.94 264 SER A CA 1
ATOM 1877 C C . SER A 1 264 ? 1.024 55.188 36.906 1 76.94 264 SER A C 1
ATOM 1879 O O . SER A 1 264 ? 0.822 56.281 37.438 1 76.94 264 SER A O 1
ATOM 1881 N N . GLN A 1 265 ? 2.076 54.469 37.125 1 81.19 265 GLN A N 1
ATOM 1882 C CA . GLN A 1 265 ? 3.119 54.969 38.031 1 81.19 265 GLN A CA 1
ATOM 1883 C C . GLN A 1 265 ? 4.113 55.844 37.281 1 81.19 265 GLN A C 1
ATOM 1885 O O . GLN A 1 265 ? 5.035 56.406 37.875 1 81.19 265 GLN A O 1
ATOM 1890 N N . GLY A 1 266 ? 3.938 56.031 36.031 1 81.38 266 GLY A N 1
ATOM 1891 C CA . GLY A 1 266 ? 4.789 56.875 35.219 1 81.38 266 GLY A CA 1
ATOM 1892 C C . GLY A 1 266 ? 6.133 56.25 34.875 1 81.38 266 GLY A C 1
ATOM 1893 O O . GLY A 1 266 ? 7.09 56.969 34.562 1 81.38 266 GLY A O 1
ATOM 1894 N N . ARG A 1 267 ? 6.188 55 35 1 85.69 267 ARG A N 1
ATOM 1895 C CA . ARG A 1 267 ? 7.469 54.344 34.812 1 85.69 267 ARG A CA 1
ATOM 1896 C C . ARG A 1 267 ? 7.656 53.906 33.375 1 85.69 267 ARG A C 1
ATOM 1898 O O . ARG A 1 267 ? 8.789 53.75 32.906 1 85.69 267 ARG A O 1
ATOM 1905 N N . ILE A 1 268 ? 6.508 53.656 32.656 1 85.88 268 ILE A N 1
ATOM 1906 C CA . ILE A 1 268 ? 6.602 53.281 31.25 1 85.88 268 ILE A CA 1
ATOM 1907 C C . ILE A 1 268 ? 5.652 54.156 30.438 1 85.88 268 ILE A C 1
ATOM 1909 O O . ILE A 1 268 ? 4.766 54.812 30.984 1 85.88 268 ILE A O 1
ATOM 1913 N N . SER A 1 269 ? 5.996 54.312 29.188 1 82.94 269 SER A N 1
ATOM 1914 C CA . SER A 1 269 ? 5.199 55.125 28.281 1 82.94 269 SER A CA 1
ATOM 1915 C C . SER A 1 269 ? 4.07 54.312 27.641 1 82.94 269 SER A C 1
ATOM 1917 O O . SER A 1 269 ? 3.988 53.125 27.828 1 82.94 269 SER A O 1
ATOM 1919 N N . VAL A 1 270 ? 3.131 55.031 27 1 74.75 270 VAL A N 1
ATOM 1920 C CA . VAL A 1 270 ? 2.037 54.406 26.281 1 74.75 270 VAL A CA 1
ATOM 1921 C C . VAL A 1 270 ? 2.6 53.5 25.172 1 74.75 270 VAL A C 1
ATOM 1923 O O . VAL A 1 270 ? 2.09 52.406 24.938 1 74.75 270 VAL A O 1
ATOM 1926 N N . GLY A 1 271 ? 3.637 54 24.578 1 75.56 271 GLY A N 1
ATOM 1927 C CA . GLY A 1 271 ? 4.301 53.188 23.578 1 75.56 271 GLY A CA 1
ATOM 1928 C C . GLY A 1 271 ? 4.887 51.906 24.125 1 75.56 271 GLY A C 1
ATOM 1929 O O . GLY A 1 271 ? 4.836 50.844 23.484 1 75.56 271 GLY A O 1
ATOM 1930 N N . ASP A 1 272 ? 5.359 51.969 25.297 1 83.25 272 ASP A N 1
ATOM 1931 C CA . ASP A 1 272 ? 5.93 50.781 25.938 1 83.25 272 ASP A CA 1
ATOM 1932 C C . ASP A 1 272 ? 4.852 49.75 26.234 1 83.25 272 ASP A C 1
ATOM 1934 O O . ASP A 1 272 ? 5.113 48.531 26.203 1 83.25 272 ASP A O 1
ATOM 1938 N N . VAL A 1 273 ? 3.691 50.219 26.531 1 77.31 273 VAL A N 1
ATOM 1939 C CA . VAL A 1 273 ? 2.592 49.281 26.812 1 77.31 273 VAL A CA 1
ATOM 1940 C C . VAL A 1 273 ? 2.211 48.531 25.531 1 77.31 273 VAL A C 1
ATOM 1942 O O . VAL A 1 273 ? 1.971 47.344 25.562 1 77.31 273 VAL A O 1
ATOM 1945 N N . LEU A 1 274 ? 2.166 49.25 24.422 1 74.75 274 LEU A N 1
ATOM 1946 C CA . LEU A 1 274 ? 1.871 48.625 23.141 1 74.75 274 LEU A CA 1
ATOM 1947 C C . LEU A 1 274 ? 2.951 47.625 22.766 1 74.75 274 LEU A C 1
ATOM 1949 O O . LEU A 1 274 ? 2.646 46.531 22.312 1 74.75 274 LEU A O 1
ATOM 1953 N N . ALA A 1 275 ? 4.125 48 22.953 1 80.81 275 ALA A N 1
ATOM 1954 C CA . ALA A 1 275 ? 5.238 47.094 22.656 1 80.81 275 ALA A CA 1
ATOM 1955 C C . ALA A 1 275 ? 5.188 45.875 23.531 1 80.81 275 ALA A C 1
ATOM 1957 O O . ALA A 1 275 ? 5.41 44.75 23.062 1 80.81 275 ALA A O 1
ATOM 1958 N N . ALA A 1 276 ? 4.93 46.062 24.766 1 82.69 276 ALA A N 1
ATOM 1959 C CA . ALA A 1 276 ? 4.859 44.938 25.703 1 82.69 276 ALA A CA 1
ATOM 1960 C C . ALA A 1 276 ? 3.758 43.969 25.312 1 82.69 276 ALA A C 1
ATOM 1962 O O . ALA A 1 276 ? 3.924 42.75 25.438 1 82.69 276 ALA A O 1
ATOM 1963 N N . SER A 1 277 ? 2.68 44.438 24.844 1 76.44 277 SER A N 1
ATOM 1964 C CA . SER A 1 277 ? 1.583 43.594 24.422 1 76.44 277 SER A CA 1
ATOM 1965 C C . SER A 1 277 ? 1.987 42.719 23.234 1 76.44 277 SER A C 1
ATOM 1967 O O . SER A 1 277 ? 1.657 41.531 23.203 1 76.44 277 SER A O 1
ATOM 1969 N N . ARG A 1 278 ? 2.67 43.25 22.344 1 77.06 278 ARG A N 1
ATOM 1970 C CA . ARG A 1 278 ? 3.1 42.5 21.172 1 77.06 278 ARG A CA 1
ATOM 1971 C C . ARG A 1 278 ? 4.203 41.531 21.531 1 77.06 278 ARG A C 1
ATOM 1973 O O . ARG A 1 278 ? 4.246 40.406 20.984 1 77.06 278 ARG A O 1
ATOM 1980 N N . TYR A 1 279 ? 5.094 41.969 22.391 1 84.69 279 TYR A N 1
ATOM 1981 C CA . TYR A 1 279 ? 6.156 41.062 22.812 1 84.69 279 TYR A CA 1
ATOM 1982 C C . TYR A 1 279 ? 5.594 39.875 23.594 1 84.69 279 TYR A C 1
ATOM 1984 O O . TYR A 1 279 ? 6.121 38.781 23.516 1 84.69 279 TYR A O 1
ATOM 1992 N N . ALA A 1 280 ? 4.578 40.156 24.328 1 77.88 280 ALA A N 1
ATOM 1993 C CA . ALA A 1 280 ? 3.932 39.062 25.047 1 77.88 280 ALA A CA 1
ATOM 1994 C C . ALA A 1 280 ? 3.395 38 24.078 1 77.88 280 ALA A C 1
ATOM 1996 O O . ALA A 1 280 ? 3.455 36.812 24.359 1 77.88 280 ALA A O 1
ATOM 1997 N N . VAL A 1 281 ? 2.9 38.469 23 1 72.81 281 VAL A N 1
ATOM 1998 C CA . VAL A 1 281 ? 2.395 37.562 21.969 1 72.81 281 VAL A CA 1
ATOM 1999 C C . VAL A 1 281 ? 3.549 36.781 21.375 1 72.81 281 VAL A C 1
ATOM 2001 O O . VAL A 1 281 ? 3.439 35.562 21.188 1 72.81 281 VAL A O 1
ATOM 2004 N N . LEU A 1 282 ? 4.566 37.406 21.078 1 76.06 282 LEU A N 1
ATOM 2005 C CA . LEU A 1 282 ? 5.734 36.75 20.5 1 76.06 282 LEU A CA 1
ATOM 2006 C C . LEU A 1 282 ? 6.32 35.75 21.484 1 76.06 282 LEU A C 1
ATOM 2008 O O . LEU A 1 282 ? 6.797 34.688 21.078 1 76.06 282 LEU A O 1
ATOM 2012 N N . ALA A 1 283 ? 6.23 36.094 22.703 1 76.62 283 ALA A N 1
ATOM 2013 C CA . ALA A 1 283 ? 6.812 35.25 23.75 1 76.62 283 ALA A CA 1
ATOM 2014 C C . ALA A 1 283 ? 6.016 33.969 23.906 1 76.62 283 ALA A C 1
ATOM 2016 O O . ALA A 1 283 ? 6.543 32.938 24.391 1 76.62 283 ALA A O 1
ATOM 2017 N N . THR A 1 284 ? 4.789 33.938 23.531 1 70.69 284 THR A N 1
ATOM 2018 C CA . THR A 1 284 ? 3.945 32.75 23.703 1 70.69 284 THR A CA 1
ATOM 2019 C C . THR A 1 284 ? 4.016 31.859 22.469 1 70.69 284 THR A C 1
ATOM 2021 O O . THR A 1 284 ? 3.279 30.875 22.359 1 70.69 284 THR A O 1
ATOM 2024 N N . GLY A 1 285 ? 4.781 32.125 21.469 1 66.44 285 GLY A N 1
ATOM 2025 C CA . GLY A 1 285 ? 4.941 31.297 20.281 1 66.44 285 GLY A CA 1
ATOM 2026 C C . GLY A 1 285 ? 5.512 29.922 20.578 1 66.44 285 GLY A C 1
ATOM 2027 O O . GLY A 1 285 ? 6.102 29.281 19.703 1 66.44 285 GLY A O 1
ATOM 2028 N N . VAL A 1 286 ? 5.32 29.312 21.797 1 62.66 286 VAL A N 1
ATOM 2029 C CA . VAL A 1 286 ? 5.867 28.031 22.234 1 62.66 286 VAL A CA 1
ATOM 2030 C C . VAL A 1 286 ? 5.191 26.891 21.469 1 62.66 286 VAL A C 1
ATOM 2032 O O . VAL A 1 286 ? 5.801 25.844 21.25 1 62.66 286 VAL A O 1
ATOM 2035 N N . GLY A 1 287 ? 3.934 27.172 21.078 1 61.5 287 GLY A N 1
ATOM 2036 C CA . GLY A 1 287 ? 3.23 26.156 20.297 1 61.5 287 GLY A CA 1
ATOM 2037 C C . GLY A 1 287 ? 3.934 25.797 19 1 61.5 287 GLY A C 1
ATOM 2038 O O . GLY A 1 287 ? 3.945 24.625 18.609 1 61.5 287 GLY A O 1
ATOM 2039 N N . MET A 1 288 ? 4.586 26.766 18.406 1 66.25 288 MET A N 1
ATOM 2040 C CA . MET A 1 288 ? 5.324 26.516 17.172 1 66.25 288 MET A CA 1
ATOM 2041 C C . MET A 1 288 ? 6.508 25.594 17.422 1 66.25 288 MET A C 1
ATOM 2043 O O . MET A 1 288 ? 6.836 24.766 16.562 1 66.25 288 MET A O 1
ATOM 2047 N N . ILE A 1 289 ? 7.035 25.672 18.656 1 67.69 289 ILE A N 1
ATOM 2048 C CA . ILE A 1 289 ? 8.18 24.828 19.016 1 67.69 289 ILE A CA 1
ATOM 2049 C C . ILE A 1 289 ? 7.73 23.375 19.109 1 67.69 289 ILE A C 1
ATOM 2051 O O . ILE A 1 289 ? 8.414 22.469 18.609 1 67.69 289 ILE A O 1
ATOM 2055 N N . VAL A 1 290 ? 6.598 23.281 19.703 1 63.41 290 VAL A N 1
ATOM 2056 C CA . VAL A 1 290 ? 6.082 21.922 19.906 1 63.41 290 VAL A CA 1
ATOM 2057 C C . VAL A 1 290 ? 5.812 21.266 18.547 1 63.41 290 VAL A C 1
ATOM 2059 O O . VAL A 1 290 ? 6.117 20.094 18.359 1 63.41 290 VAL A O 1
ATOM 2062 N N . GLY A 1 291 ? 5.246 22.031 17.625 1 65.12 291 GLY A N 1
ATOM 2063 C CA . GLY A 1 291 ? 4.988 21.516 16.297 1 65.12 291 GLY A CA 1
ATOM 2064 C C . GLY A 1 291 ? 6.25 21.078 15.562 1 65.12 291 GLY A C 1
ATOM 2065 O O . GLY A 1 291 ? 6.285 20.016 14.945 1 65.12 291 GLY A O 1
ATOM 2066 N N . GLN A 1 292 ? 7.273 21.828 15.688 1 70.75 292 GLN A N 1
ATOM 2067 C CA . GLN A 1 292 ? 8.531 21.516 15.023 1 70.75 292 GLN A CA 1
ATOM 2068 C C . GLN A 1 292 ? 9.195 20.297 15.641 1 70.75 292 GLN A C 1
ATOM 2070 O O . GLN A 1 292 ? 9.789 19.469 14.938 1 70.75 292 GLN A O 1
ATOM 2075 N N . LEU A 1 293 ? 9.008 20.188 16.922 1 70.25 293 LEU A N 1
ATOM 2076 C CA . LEU A 1 293 ? 9.594 19.047 17.625 1 70.25 293 LEU A CA 1
ATOM 2077 C C . LEU A 1 293 ? 8.891 17.75 17.234 1 70.25 293 LEU A C 1
ATOM 2079 O O . LEU A 1 293 ? 9.531 16.703 17.109 1 70.25 293 LEU A O 1
ATOM 2083 N N . SER A 1 294 ? 7.641 17.922 17.062 1 68.5 294 SER A N 1
ATOM 2084 C CA . SER A 1 294 ? 6.891 16.75 16.625 1 68.5 294 SER A CA 1
ATOM 2085 C C . SER A 1 294 ? 7.359 16.281 15.25 1 68.5 294 SER A C 1
ATOM 2087 O O . SER A 1 294 ? 7.418 15.086 14.984 1 68.5 294 SER A O 1
ATOM 2089 N N . GLY A 1 295 ? 7.652 17.25 14.414 1 73.25 295 GLY A N 1
ATOM 2090 C CA . GLY A 1 295 ? 8.211 16.906 13.117 1 73.25 295 GLY A CA 1
ATOM 2091 C C . GLY A 1 295 ? 9.539 16.188 13.211 1 73.25 295 GLY A C 1
ATOM 2092 O O . GLY A 1 295 ? 9.773 15.219 12.477 1 73.25 295 GLY A O 1
ATOM 2093 N N . LEU A 1 296 ? 10.297 16.547 14.156 1 79.31 296 LEU A N 1
ATOM 2094 C CA . LEU A 1 296 ? 11.602 15.938 14.344 1 79.31 296 LEU A CA 1
ATOM 2095 C C . LEU A 1 296 ? 11.469 14.523 14.891 1 79.31 296 LEU A C 1
ATOM 2097 O O . LEU A 1 296 ? 12.234 13.633 14.523 1 79.31 296 LEU A O 1
ATOM 2101 N N . VAL A 1 297 ? 10.562 14.398 15.75 1 73.56 297 VAL A N 1
ATOM 2102 C CA . VAL A 1 297 ? 10.328 13.07 16.312 1 73.56 297 VAL A CA 1
ATOM 2103 C C . VAL A 1 297 ? 9.852 12.117 15.227 1 73.56 297 VAL A C 1
ATOM 2105 O O . VAL A 1 297 ? 10.305 10.977 15.156 1 73.56 297 VAL A O 1
ATOM 2108 N N . ARG A 1 298 ? 8.977 12.672 14.391 1 72.56 298 ARG A N 1
ATOM 2109 C CA . ARG A 1 298 ? 8.492 11.859 13.281 1 72.56 298 ARG A CA 1
ATOM 2110 C C . ARG A 1 298 ? 9.633 11.492 12.336 1 72.56 298 ARG A C 1
ATOM 2112 O O . ARG A 1 298 ? 9.695 10.359 11.844 1 72.56 298 ARG A O 1
ATOM 2119 N N . ALA A 1 299 ? 10.477 12.422 12.062 1 84.06 299 ALA A N 1
ATOM 2120 C CA . ALA A 1 299 ? 11.625 12.188 11.195 1 84.06 299 ALA A CA 1
ATOM 2121 C C . ALA A 1 299 ? 12.555 11.133 11.789 1 84.06 299 ALA A C 1
ATOM 2123 O O . ALA A 1 299 ? 13.094 10.289 11.07 1 84.06 299 ALA A O 1
ATOM 2124 N N . ARG A 1 300 ? 12.664 11.203 13.062 1 82 300 ARG A N 1
ATOM 2125 C CA . ARG A 1 300 ? 13.531 10.25 13.742 1 82 300 ARG A CA 1
ATOM 2126 C C . ARG A 1 300 ? 12.945 8.844 13.688 1 82 300 ARG A C 1
ATOM 2128 O O . ARG A 1 300 ? 13.672 7.871 13.461 1 82 300 ARG A O 1
ATOM 2135 N N . ALA A 1 301 ? 11.734 8.75 13.914 1 77.25 301 ALA A N 1
ATOM 2136 C CA . ALA A 1 301 ? 11.07 7.453 13.82 1 77.25 301 ALA A CA 1
ATOM 2137 C C . ALA A 1 301 ? 11.18 6.875 12.414 1 77.25 301 ALA A C 1
ATOM 2139 O O . ALA A 1 301 ? 11.422 5.676 12.25 1 77.25 301 ALA A O 1
ATOM 2140 N N . ALA A 1 302 ? 10.953 7.742 11.461 1 82.62 302 ALA A N 1
ATOM 2141 C CA . ALA A 1 302 ? 11.07 7.32 10.062 1 82.62 302 ALA A CA 1
ATOM 2142 C C . ALA A 1 302 ? 12.484 6.852 9.75 1 82.62 302 ALA A C 1
ATOM 2144 O O . ALA A 1 302 ? 12.68 5.844 9.062 1 82.62 302 ALA A O 1
ATOM 2145 N N . ALA A 1 303 ? 13.422 7.523 10.266 1 89.44 303 ALA A N 1
ATOM 2146 C CA . ALA A 1 303 ? 14.82 7.16 10.039 1 89.44 303 ALA A CA 1
ATOM 2147 C C . ALA A 1 303 ? 15.141 5.793 10.625 1 89.44 303 ALA A C 1
ATOM 2149 O O . ALA A 1 303 ? 15.93 5.031 10.062 1 89.44 303 ALA A O 1
ATOM 2150 N N . GLY A 1 304 ? 14.594 5.527 11.734 1 87.25 304 GLY A N 1
ATOM 2151 C CA . GLY A 1 304 ? 14.773 4.211 12.328 1 87.25 304 GLY A CA 1
ATOM 2152 C C . GLY A 1 304 ? 14.289 3.084 11.438 1 87.25 304 GLY A C 1
ATOM 2153 O O . GLY A 1 304 ? 14.969 2.066 11.281 1 87.25 304 GLY A O 1
ATOM 2154 N N . ARG A 1 305 ? 13.203 3.256 10.875 1 82.25 305 ARG A N 1
ATOM 2155 C CA . ARG A 1 305 ? 12.625 2.252 9.984 1 82.25 305 ARG A CA 1
ATOM 2156 C C . ARG A 1 305 ? 13.469 2.09 8.727 1 82.25 305 ARG A C 1
ATOM 2158 O O . ARG A 1 305 ? 13.609 0.981 8.203 1 82.25 305 ARG A O 1
ATOM 2165 N N . LEU A 1 306 ? 13.922 3.199 8.266 1 90.69 306 LEU A N 1
ATOM 2166 C CA . LEU A 1 306 ? 14.766 3.152 7.082 1 90.69 306 LEU A CA 1
ATOM 2167 C C . LEU A 1 306 ? 16.078 2.443 7.383 1 90.69 306 LEU A C 1
ATOM 2169 O O . LEU A 1 306 ? 16.609 1.716 6.539 1 90.69 306 LEU A O 1
ATOM 2173 N N . ALA A 1 307 ? 16.562 2.662 8.562 1 91.5 307 ALA A N 1
ATOM 2174 C CA . ALA A 1 307 ? 17.812 2.033 8.961 1 91.5 307 ALA A CA 1
ATOM 2175 C C . ALA A 1 307 ? 17.672 0.514 9.008 1 91.5 307 ALA A C 1
ATOM 2177 O O . ALA A 1 307 ? 18.625 -0.211 8.719 1 91.5 307 ALA A O 1
ATOM 2178 N N . GLU A 1 308 ? 16.562 0.055 9.352 1 88.31 308 GLU A N 1
ATOM 2179 C CA . GLU A 1 308 ? 16.312 -1.382 9.375 1 88.31 308 GLU A CA 1
ATOM 2180 C C . GLU A 1 308 ? 16.422 -1.985 7.977 1 88.31 308 GLU A C 1
ATOM 2182 O O . GLU A 1 308 ? 16.906 -3.109 7.816 1 88.31 308 GLU A O 1
ATOM 2187 N N . VAL A 1 309 ? 15.945 -1.274 7.027 1 88.56 309 VAL A N 1
ATOM 2188 C CA . VAL A 1 309 ? 16.031 -1.73 5.645 1 88.56 309 VAL A CA 1
ATOM 2189 C C . VAL A 1 309 ? 17.5 -1.776 5.211 1 88.56 309 VAL A C 1
ATOM 2191 O O . VAL A 1 309 ? 17.922 -2.715 4.531 1 88.56 309 VAL A O 1
ATOM 2194 N N . LEU A 1 310 ? 18.234 -0.787 5.637 1 91.31 310 LEU A N 1
ATOM 2195 C CA . LEU A 1 310 ? 19.641 -0.687 5.25 1 91.31 310 LEU A CA 1
ATOM 2196 C C . LEU A 1 310 ? 20.484 -1.704 6.004 1 91.31 310 LEU A C 1
ATOM 2198 O O . LEU A 1 310 ? 21.609 -1.994 5.609 1 91.31 310 LEU A O 1
ATOM 2202 N N . ALA A 1 311 ? 19.922 -2.234 7.02 1 89.75 311 ALA A N 1
ATOM 2203 C CA . ALA A 1 311 ? 20.672 -3.193 7.836 1 89.75 311 ALA A CA 1
ATOM 2204 C C . ALA A 1 311 ? 20.703 -4.566 7.168 1 89.75 311 ALA A C 1
ATOM 2206 O O . ALA A 1 311 ? 21.578 -5.383 7.469 1 89.75 311 ALA A O 1
ATOM 2207 N N . VAL A 1 312 ? 19.828 -4.824 6.219 1 87.44 312 VAL A N 1
ATOM 2208 C CA . VAL A 1 312 ? 19.844 -6.09 5.492 1 87.44 312 VAL A CA 1
ATOM 2209 C C . VAL A 1 312 ? 21.062 -6.145 4.57 1 87.44 312 VAL A C 1
ATOM 2211 O O . VAL A 1 312 ? 21.234 -5.281 3.705 1 87.44 312 VAL A O 1
ATOM 2214 N N . PRO A 1 313 ? 21.844 -7.113 4.797 1 86.62 313 PRO A N 1
ATOM 2215 C CA . PRO A 1 313 ? 23.062 -7.148 3.984 1 86.62 313 PRO A CA 1
ATOM 2216 C C . PRO A 1 313 ? 22.797 -7.523 2.529 1 86.62 313 PRO A C 1
ATOM 2218 O O . PRO A 1 313 ? 21.969 -8.406 2.26 1 86.62 313 PRO A O 1
ATOM 2221 N N . ALA A 1 314 ? 23.344 -6.836 1.63 1 87.94 314 ALA A N 1
ATOM 2222 C CA . ALA A 1 314 ? 23.328 -7.18 0.211 1 87.94 314 ALA A CA 1
ATOM 2223 C C . ALA A 1 314 ? 24.438 -8.188 -0.117 1 87.94 314 ALA A C 1
ATOM 2225 O O . ALA A 1 314 ? 25.516 -8.148 0.475 1 87.94 314 ALA A O 1
ATOM 2226 N N . PRO A 1 315 ? 24.094 -9.125 -0.995 1 88.31 315 PRO A N 1
ATOM 2227 C CA . PRO A 1 315 ? 25.141 -10.07 -1.383 1 88.31 315 PRO A CA 1
ATOM 2228 C C . PRO A 1 315 ? 26.375 -9.383 -1.968 1 88.31 315 PRO A C 1
ATOM 2230 O O . PRO A 1 315 ? 26.234 -8.406 -2.711 1 88.31 315 PRO A O 1
ATOM 2233 N N . ALA A 1 316 ? 27.562 -9.844 -1.55 1 89.69 316 ALA A N 1
ATOM 2234 C CA . ALA A 1 316 ? 28.812 -9.305 -2.061 1 89.69 316 ALA A CA 1
ATOM 2235 C C . ALA A 1 316 ? 29.312 -10.102 -3.262 1 89.69 316 ALA A C 1
ATOM 2237 O O . ALA A 1 316 ? 29.188 -11.328 -3.295 1 89.69 316 ALA A O 1
ATOM 2238 N N . TYR A 1 317 ? 29.703 -9.43 -4.199 1 92.38 317 TYR A N 1
ATOM 2239 C CA . TYR A 1 317 ? 30.234 -10.086 -5.391 1 92.38 317 TYR A CA 1
ATOM 2240 C C . TYR A 1 317 ? 31.734 -9.82 -5.527 1 92.38 317 TYR A C 1
ATOM 2242 O O . TYR A 1 317 ? 32.25 -8.859 -4.949 1 92.38 317 TYR A O 1
ATOM 2250 N N . GLY A 1 318 ? 32.344 -10.75 -6.191 1 92.75 318 GLY A N 1
ATOM 2251 C CA . GLY A 1 318 ? 33.75 -10.586 -6.477 1 92.75 318 GLY A CA 1
ATOM 2252 C C . GLY A 1 318 ? 34 -9.844 -7.773 1 92.75 318 GLY A C 1
ATOM 2253 O O . GLY A 1 318 ? 33.156 -9.102 -8.258 1 92.75 318 GLY A O 1
ATOM 2254 N N . THR A 1 319 ? 35.25 -9.883 -8.211 1 92.94 319 THR A N 1
ATOM 2255 C CA . THR A 1 319 ? 35.625 -9.141 -9.414 1 92.94 319 THR A CA 1
ATOM 2256 C C . THR A 1 319 ? 36.062 -10.102 -10.516 1 92.94 319 THR A C 1
ATOM 2258 O O . THR A 1 319 ? 36.375 -9.672 -11.633 1 92.94 319 THR A O 1
ATOM 2261 N N . ARG A 1 320 ? 35.938 -11.352 -10.258 1 93 320 ARG A N 1
ATOM 2262 C CA . ARG A 1 320 ? 36.438 -12.305 -11.25 1 93 320 ARG A CA 1
ATOM 2263 C C . ARG A 1 320 ? 35.438 -12.477 -12.383 1 93 320 ARG A C 1
ATOM 2265 O O . ARG A 1 320 ? 34.219 -12.508 -12.148 1 93 320 ARG A O 1
ATOM 2272 N N . PRO A 1 321 ? 35.969 -12.547 -13.57 1 91.31 321 PRO A N 1
ATOM 2273 C CA . PRO A 1 321 ? 35.062 -12.844 -14.688 1 91.31 321 PRO A CA 1
ATOM 2274 C C . PRO A 1 321 ? 34.656 -14.312 -14.734 1 91.31 321 PRO A C 1
ATOM 2276 O O . PRO A 1 321 ? 35.188 -15.133 -13.984 1 91.31 321 PRO A O 1
ATOM 2279 N N . ALA A 1 322 ? 33.719 -14.594 -15.602 1 86.62 322 ALA A N 1
ATOM 2280 C CA . ALA A 1 322 ? 33.281 -15.984 -15.75 1 86.62 322 ALA A CA 1
ATOM 2281 C C . ALA A 1 322 ? 34.406 -16.859 -16.281 1 86.62 322 ALA A C 1
ATOM 2283 O O . ALA A 1 322 ? 35.062 -16.516 -17.281 1 86.62 322 ALA A O 1
ATOM 2284 N N . PRO A 1 323 ? 34.625 -17.875 -15.555 1 87.75 323 PRO A N 1
ATOM 2285 C CA . PRO A 1 323 ? 35.688 -18.781 -16.047 1 87.75 323 PRO A CA 1
ATOM 2286 C C . PRO A 1 323 ? 35.312 -19.469 -17.359 1 87.75 323 PRO A C 1
ATOM 2288 O O . PRO A 1 323 ? 34.125 -19.594 -17.672 1 87.75 323 PRO A O 1
ATOM 2291 N N . PRO A 1 324 ? 36.344 -19.719 -18.125 1 88.69 324 PRO A N 1
ATOM 2292 C CA . PRO A 1 324 ? 36.031 -20.516 -19.312 1 88.69 324 PRO A CA 1
ATOM 2293 C C . PRO A 1 324 ? 35.531 -21.906 -18.969 1 88.69 324 PRO A C 1
ATOM 2295 O O . PRO A 1 324 ? 36 -22.531 -18.016 1 88.69 324 PRO A O 1
ATOM 2298 N N . GLY A 1 325 ? 34.406 -22.266 -19.453 1 88.19 325 GLY A N 1
ATOM 2299 C CA . GLY A 1 325 ? 33.844 -23.578 -19.219 1 88.19 325 GLY A CA 1
ATOM 2300 C C . GLY A 1 325 ? 32.469 -23.75 -19.828 1 88.19 325 GLY A C 1
ATOM 2301 O O . GLY A 1 325 ? 31.984 -22.875 -20.531 1 88.19 325 GLY A O 1
ATOM 2302 N N . ASP A 1 326 ? 32 -25.031 -19.641 1 89.62 326 ASP A N 1
ATOM 2303 C CA . ASP A 1 326 ? 30.734 -25.406 -20.25 1 89.62 326 ASP A CA 1
ATOM 2304 C C . ASP A 1 326 ? 29.578 -25.219 -19.266 1 89.62 326 ASP A C 1
ATOM 2306 O O . ASP A 1 326 ? 28.453 -25.625 -19.547 1 89.62 326 ASP A O 1
ATOM 2310 N N . GLY A 1 327 ? 29.906 -24.609 -18.109 1 94.5 327 GLY A N 1
ATOM 2311 C CA . GLY A 1 327 ? 28.844 -24.312 -17.156 1 94.5 327 GLY A CA 1
ATOM 2312 C C . GLY A 1 327 ? 28.641 -25.391 -16.125 1 94.5 327 GLY A C 1
ATOM 2313 O O . GLY A 1 327 ? 27.516 -25.703 -15.75 1 94.5 327 GLY A O 1
ATOM 2314 N N . THR A 1 328 ? 29.766 -26.125 -15.711 1 96.12 328 THR A N 1
ATOM 2315 C CA . THR A 1 328 ? 29.672 -27.141 -14.672 1 96.12 328 THR A CA 1
ATOM 2316 C C . THR A 1 328 ? 29.328 -26.516 -13.328 1 96.12 328 THR A C 1
ATOM 2318 O O . THR A 1 328 ? 30 -25.578 -12.883 1 96.12 328 THR A O 1
ATOM 2321 N N . LEU A 1 329 ? 28.25 -26.953 -12.734 1 96.38 329 LEU A N 1
ATOM 2322 C CA . LEU A 1 329 ? 27.797 -26.469 -11.438 1 96.38 329 LEU A CA 1
ATOM 2323 C C . LEU A 1 329 ? 28.062 -27.5 -10.352 1 96.38 329 LEU A C 1
ATOM 2325 O O . LEU A 1 329 ? 27.703 -28.672 -10.492 1 96.38 329 LEU A O 1
ATOM 2329 N N . GLU A 1 330 ? 28.719 -27.062 -9.273 1 97.12 330 GLU A N 1
ATOM 2330 C CA . GLU A 1 330 ? 29.047 -27.969 -8.18 1 97.12 330 GLU A CA 1
ATOM 2331 C C . GLU A 1 330 ? 28.562 -27.422 -6.836 1 97.12 330 GLU A C 1
ATOM 2333 O O . GLU A 1 330 ? 28.938 -26.312 -6.445 1 97.12 330 GLU A O 1
ATOM 2338 N N . LEU A 1 331 ? 27.703 -28.109 -6.215 1 97.19 331 LEU A N 1
ATOM 2339 C CA . LEU A 1 331 ? 27.328 -27.859 -4.832 1 97.19 331 LEU A CA 1
ATOM 2340 C C . LEU A 1 331 ? 28.031 -28.828 -3.885 1 97.19 331 LEU A C 1
ATOM 2342 O O . LEU A 1 331 ? 27.922 -30.047 -4.043 1 97.19 331 LEU A O 1
ATOM 2346 N N . ARG A 1 332 ? 28.797 -28.312 -2.934 1 96.94 332 ARG A N 1
ATOM 2347 C CA . ARG A 1 332 ? 29.578 -29.125 -2.006 1 96.94 332 ARG A CA 1
ATOM 2348 C C . ARG A 1 332 ? 29.156 -28.875 -0.563 1 96.94 332 ARG A C 1
ATOM 2350 O O . ARG A 1 332 ? 29.438 -27.812 -0.007 1 96.94 332 ARG A O 1
ATOM 2357 N N . GLY A 1 333 ? 28.547 -29.891 -0.008 1 96.62 333 GLY A N 1
ATOM 2358 C CA . GLY A 1 333 ? 28.172 -29.812 1.394 1 96.62 333 GLY A CA 1
ATOM 2359 C C . GLY A 1 333 ? 27.234 -28.656 1.691 1 96.62 333 GLY A C 1
ATOM 2360 O O . GLY A 1 333 ? 27.406 -27.938 2.684 1 96.62 333 GLY A O 1
ATOM 2361 N N . VAL A 1 334 ? 26.344 -28.438 0.856 1 96.62 334 VAL A N 1
ATOM 2362 C CA . VAL A 1 334 ? 25.484 -27.25 0.944 1 96.62 334 VAL A CA 1
ATOM 2363 C C . VAL A 1 334 ? 24.391 -27.484 1.978 1 96.62 334 VAL A C 1
ATOM 2365 O O . VAL A 1 334 ? 23.688 -28.484 1.931 1 96.62 334 VAL A O 1
ATOM 2368 N N . THR A 1 335 ? 24.297 -26.594 2.916 1 97 335 THR A N 1
ATOM 2369 C CA . THR A 1 335 ? 23.25 -26.578 3.934 1 97 335 THR A CA 1
ATOM 2370 C C . THR A 1 335 ? 22.5 -25.25 3.922 1 97 335 THR A C 1
ATOM 2372 O O . THR A 1 335 ? 23.109 -24.188 3.756 1 97 335 THR A O 1
ATOM 2375 N N . ALA A 1 336 ? 21.281 -25.297 3.934 1 94.31 336 ALA A N 1
ATOM 2376 C CA . ALA A 1 336 ? 20.438 -24.109 3.967 1 94.31 336 ALA A CA 1
ATOM 2377 C C . ALA A 1 336 ? 19.422 -24.188 5.105 1 94.31 336 ALA A C 1
ATOM 2379 O O . ALA A 1 336 ? 18.734 -25.203 5.273 1 94.31 336 ALA A O 1
ATOM 2380 N N . VAL A 1 337 ? 19.391 -23.172 5.84 1 89.81 337 VAL A N 1
ATOM 2381 C CA . VAL A 1 337 ? 18.484 -23.094 6.988 1 89.81 337 VAL A CA 1
ATOM 2382 C C . VAL A 1 337 ? 17.531 -21.906 6.812 1 89.81 337 VAL A C 1
ATOM 2384 O O . VAL A 1 337 ? 17.938 -20.844 6.34 1 89.81 337 VAL A O 1
ATOM 2387 N N . ARG A 1 338 ? 16.344 -22.094 6.949 1 75.81 338 ARG A N 1
ATOM 2388 C CA . ARG A 1 338 ? 15.344 -21.031 6.977 1 75.81 338 ARG A CA 1
ATOM 2389 C C . ARG A 1 338 ? 14.641 -20.984 8.328 1 75.81 338 ARG A C 1
ATOM 2391 O O . ARG A 1 338 ? 13.852 -21.875 8.656 1 75.81 338 ARG A O 1
ATOM 2398 N N . GLY A 1 339 ? 14.805 -19.875 8.945 1 71.69 339 GLY A N 1
ATOM 2399 C CA . GLY A 1 339 ? 14.328 -19.828 10.312 1 71.69 339 GLY A CA 1
ATOM 2400 C C . GLY A 1 339 ? 15.023 -20.844 11.211 1 71.69 339 GLY A C 1
ATOM 2401 O O . GLY A 1 339 ? 16.25 -20.844 11.32 1 71.69 339 GLY A O 1
ATOM 2402 N N . ASP A 1 340 ? 14.117 -21.734 11.773 1 72.75 340 ASP A N 1
ATOM 2403 C CA . ASP A 1 340 ? 14.656 -22.766 12.648 1 72.75 340 ASP A CA 1
ATOM 2404 C C . ASP A 1 340 ? 14.617 -24.141 11.984 1 72.75 340 ASP A C 1
ATOM 2406 O O . ASP A 1 340 ? 14.859 -25.156 12.633 1 72.75 340 ASP A O 1
ATOM 2410 N N . ARG A 1 341 ? 14.492 -24.141 10.688 1 76.5 341 ARG A N 1
ATOM 2411 C CA . ARG A 1 341 ? 14.352 -25.422 9.992 1 76.5 341 ARG A CA 1
ATOM 2412 C C . ARG A 1 341 ? 15.469 -25.609 8.969 1 76.5 341 ARG A C 1
ATOM 2414 O O . ARG A 1 341 ? 15.789 -24.688 8.219 1 76.5 341 ARG A O 1
ATOM 2421 N N . ILE A 1 342 ? 15.945 -26.781 9.031 1 87.12 342 ILE A N 1
ATOM 2422 C CA . ILE A 1 342 ? 16.938 -27.141 8.016 1 87.12 342 ILE A CA 1
ATOM 2423 C C . ILE A 1 342 ? 16.219 -27.641 6.758 1 87.12 342 ILE A C 1
ATOM 2425 O O . ILE A 1 342 ? 15.531 -28.656 6.785 1 87.12 342 ILE A O 1
ATOM 2429 N N . ILE A 1 343 ? 16.359 -26.922 5.695 1 88.06 343 ILE A N 1
ATOM 2430 C CA . ILE A 1 343 ? 15.672 -27.25 4.449 1 88.06 343 ILE A CA 1
ATOM 2431 C C . ILE A 1 343 ? 16.547 -28.188 3.617 1 88.06 343 ILE A C 1
ATOM 2433 O O . ILE A 1 343 ? 16.062 -29.156 3.039 1 88.06 343 ILE A O 1
ATOM 2437 N N . LEU A 1 344 ? 17.828 -27.828 3.531 1 94.5 344 LEU A N 1
ATOM 2438 C CA . LEU A 1 344 ? 18.828 -28.672 2.887 1 94.5 344 LEU A CA 1
ATOM 2439 C C . LEU A 1 344 ? 19.953 -29.016 3.855 1 94.5 344 LEU A C 1
ATOM 2441 O O . LEU A 1 344 ? 20.375 -28.172 4.652 1 94.5 344 LEU A O 1
ATOM 2445 N N . CYS A 1 345 ? 20.328 -30.266 3.809 1 95.75 345 CYS A N 1
ATOM 2446 C CA . CYS A 1 345 ? 21.359 -30.734 4.738 1 95.75 345 CYS A CA 1
ATOM 2447 C C . CYS A 1 345 ? 22.5 -31.422 4 1 95.75 345 CYS A C 1
ATOM 2449 O O . CYS A 1 345 ? 22.344 -32.562 3.559 1 95.75 345 CYS A O 1
ATOM 2451 N N . ASP A 1 346 ? 23.578 -30.812 3.98 1 95.38 346 ASP A N 1
ATOM 2452 C CA . ASP A 1 346 ? 24.812 -31.391 3.461 1 95.38 346 ASP A CA 1
ATOM 2453 C C . ASP A 1 346 ? 24.609 -32 2.076 1 95.38 346 ASP A C 1
ATOM 2455 O O . ASP A 1 346 ? 24.906 -33.156 1.857 1 95.38 346 ASP A O 1
ATOM 2459 N N . VAL A 1 347 ? 24.156 -31.219 1.178 1 96.38 347 VAL A N 1
ATOM 2460 C CA . VAL A 1 347 ? 23.812 -31.688 -0.159 1 96.38 347 VAL A CA 1
ATOM 2461 C C . VAL A 1 347 ? 25.016 -31.562 -1.08 1 96.38 347 VAL A C 1
ATOM 2463 O O . VAL A 1 347 ? 25.609 -30.5 -1.201 1 96.38 347 VAL A O 1
ATOM 2466 N N . ASP A 1 348 ? 25.422 -32.688 -1.644 1 96.19 348 ASP A N 1
ATOM 2467 C CA . ASP A 1 348 ? 26.422 -32.719 -2.697 1 96.19 348 ASP A CA 1
ATOM 2468 C C . ASP A 1 348 ? 25.797 -33 -4.055 1 96.19 348 ASP A C 1
ATOM 2470 O O . ASP A 1 348 ? 25.094 -34 -4.219 1 96.19 348 ASP A O 1
ATOM 2474 N N . LEU A 1 349 ? 26 -32.094 -4.977 1 95.62 349 LEU A N 1
ATOM 2475 C CA . LEU A 1 349 ? 25.406 -32.25 -6.305 1 95.62 349 LEU A CA 1
ATOM 2476 C C . LEU A 1 349 ? 26.312 -31.625 -7.375 1 95.62 349 LEU A C 1
ATOM 2478 O O . LEU A 1 349 ? 26.875 -30.547 -7.184 1 95.62 349 LEU A O 1
ATOM 2482 N N . THR A 1 350 ? 26.531 -32.406 -8.406 1 95.88 350 THR A N 1
ATOM 2483 C CA . THR A 1 350 ? 27.281 -31.875 -9.547 1 95.88 350 THR A CA 1
ATOM 2484 C C . THR A 1 350 ? 26.422 -31.906 -10.812 1 95.88 350 THR A C 1
ATOM 2486 O O . THR A 1 350 ? 25.828 -32.938 -11.148 1 95.88 350 THR A O 1
ATOM 2489 N N . VAL A 1 351 ? 26.281 -30.828 -11.43 1 96.44 351 VAL A N 1
ATOM 2490 C CA . VAL A 1 351 ? 25.672 -30.734 -12.758 1 96.44 351 VAL A CA 1
ATOM 2491 C C . VAL A 1 351 ? 26.781 -30.562 -13.812 1 96.44 351 VAL A C 1
ATOM 2493 O O . VAL A 1 351 ? 27.25 -29.453 -14.047 1 96.44 351 VAL A O 1
ATOM 2496 N N . PRO A 1 352 ? 27.109 -31.703 -14.445 1 95.19 352 PRO A N 1
ATOM 2497 C CA . PRO A 1 352 ? 28.188 -31.609 -15.43 1 95.19 352 PRO A CA 1
ATOM 2498 C C . PRO A 1 352 ? 27.875 -30.641 -16.562 1 95.19 352 PRO A C 1
ATOM 2500 O O . PRO A 1 352 ? 26.719 -30.578 -17.031 1 95.19 352 PRO A O 1
ATOM 2503 N N . GLY A 1 353 ? 28.875 -30.031 -17.016 1 94.62 353 GLY A N 1
ATOM 2504 C CA . GLY A 1 353 ? 28.703 -29.078 -18.109 1 94.62 353 GLY A CA 1
ATOM 2505 C C . GLY A 1 353 ? 28.094 -29.703 -19.359 1 94.62 353 GLY A C 1
ATOM 2506 O O . GLY A 1 353 ? 28.453 -30.812 -19.75 1 94.62 353 GLY A O 1
ATOM 2507 N N . GLY A 1 354 ? 27.094 -28.922 -19.891 1 92.44 354 GLY A N 1
ATOM 2508 C CA . GLY A 1 354 ? 26.469 -29.359 -21.141 1 92.44 354 GLY A CA 1
ATOM 2509 C C . GLY A 1 354 ? 25.406 -30.422 -20.938 1 92.44 354 GLY A C 1
ATOM 2510 O O . GLY A 1 354 ? 24.891 -30.969 -21.922 1 92.44 354 GLY A O 1
ATOM 2511 N N . THR A 1 355 ? 25.141 -30.703 -19.734 1 93.88 355 THR A N 1
ATOM 2512 C CA . THR A 1 355 ? 24.141 -31.734 -19.469 1 93.88 355 THR A CA 1
ATOM 2513 C C . THR A 1 355 ? 22.953 -31.156 -18.703 1 93.88 355 THR A C 1
ATOM 2515 O O . THR A 1 355 ? 22.984 -30 -18.281 1 93.88 355 THR A O 1
ATOM 2518 N N . SER A 1 356 ? 21.922 -31.969 -18.641 1 93.81 356 SER A N 1
ATOM 2519 C CA . SER A 1 356 ? 20.719 -31.609 -17.906 1 93.81 356 SER A CA 1
ATOM 2520 C C . SER A 1 356 ? 20.516 -32.531 -16.703 1 93.81 356 SER A C 1
ATOM 2522 O O . SER A 1 356 ? 20.531 -33.75 -16.844 1 93.81 356 SER A O 1
ATOM 2524 N N . VAL A 1 357 ? 20.328 -31.906 -15.562 1 95.5 357 VAL A N 1
ATOM 2525 C CA . VAL A 1 357 ? 20.062 -32.656 -14.336 1 95.5 357 VAL A CA 1
ATOM 2526 C C . VAL A 1 357 ? 18.688 -32.25 -13.781 1 95.5 357 VAL A C 1
ATOM 2528 O O . VAL A 1 357 ? 18.406 -31.078 -13.602 1 95.5 357 VAL A O 1
ATOM 2531 N N . ALA A 1 358 ? 17.828 -33.219 -13.547 1 94.94 358 ALA A N 1
ATOM 2532 C CA . ALA A 1 358 ? 16.516 -32.969 -12.945 1 94.94 358 ALA A CA 1
ATOM 2533 C C . ALA A 1 358 ? 16.531 -33.281 -11.445 1 94.94 358 ALA A C 1
ATOM 2535 O O . ALA A 1 358 ? 17.109 -34.281 -11.016 1 94.94 358 ALA A O 1
ATOM 2536 N N . VAL A 1 359 ? 16.062 -32.344 -10.727 1 95 359 VAL A N 1
ATOM 2537 C CA . VAL A 1 359 ? 15.875 -32.531 -9.297 1 95 359 VAL A CA 1
ATOM 2538 C C . VAL A 1 359 ? 14.422 -32.906 -9 1 95 359 VAL A C 1
ATOM 2540 O O . VAL A 1 359 ? 13.508 -32.156 -9.352 1 95 359 VAL A O 1
ATOM 2543 N N . VAL A 1 360 ? 14.266 -34.094 -8.422 1 91.88 360 VAL A N 1
ATOM 2544 C CA . VAL A 1 360 ? 12.914 -34.594 -8.164 1 91.88 360 VAL A CA 1
ATOM 2545 C C . VAL A 1 360 ? 12.75 -34.875 -6.672 1 91.88 360 VAL A C 1
ATOM 2547 O O . VAL A 1 360 ? 13.734 -35.062 -5.957 1 91.88 360 VAL A O 1
ATOM 2550 N N . GLY A 1 361 ? 11.594 -34.781 -6.277 1 88.12 361 GLY A N 1
ATOM 2551 C CA . GLY A 1 361 ? 11.227 -35.031 -4.891 1 88.12 361 GLY A CA 1
ATOM 2552 C C . GLY A 1 361 ? 9.812 -34.594 -4.559 1 88.12 361 GLY A C 1
ATOM 2553 O O . GLY A 1 361 ? 9.164 -33.938 -5.359 1 88.12 361 GLY A O 1
ATOM 2554 N N . ARG A 1 362 ? 9.422 -35 -3.432 1 80.94 362 ARG A N 1
ATOM 2555 C CA . ARG A 1 362 ? 8.086 -34.594 -2.979 1 80.94 362 ARG A CA 1
ATOM 2556 C C . ARG A 1 362 ? 8.031 -33.125 -2.658 1 80.94 362 ARG A C 1
ATOM 2558 O O . ARG A 1 362 ? 9.07 -32.438 -2.605 1 80.94 362 ARG A O 1
ATOM 2565 N N . SER A 1 363 ? 6.832 -32.625 -2.625 1 75.31 363 SER A N 1
ATOM 2566 C CA . SER A 1 363 ? 6.664 -31.203 -2.291 1 75.31 363 SER A CA 1
ATOM 2567 C C . SER A 1 363 ? 7.238 -30.891 -0.914 1 75.31 363 SER A C 1
ATOM 2569 O O . SER A 1 363 ? 7.059 -31.656 0.031 1 75.31 363 SER A O 1
ATOM 2571 N N . GLY A 1 364 ? 8.023 -29.844 -0.779 1 74.94 364 GLY A N 1
ATOM 2572 C CA . GLY A 1 364 ? 8.555 -29.406 0.5 1 74.94 364 GLY A CA 1
ATOM 2573 C C . GLY A 1 364 ? 9.93 -29.969 0.799 1 74.94 364 GLY A C 1
ATOM 2574 O O . GLY A 1 364 ? 10.461 -29.797 1.899 1 74.94 364 GLY A O 1
ATOM 2575 N N . THR A 1 365 ? 10.508 -30.625 -0.163 1 81.56 365 THR A N 1
ATOM 2576 C CA . THR A 1 365 ? 11.773 -31.297 0.1 1 81.56 365 THR A CA 1
ATOM 2577 C C . THR A 1 365 ? 12.945 -30.328 -0.082 1 81.56 365 THR A C 1
ATOM 2579 O O . THR A 1 365 ? 14.102 -30.688 0.163 1 81.56 365 THR A O 1
ATOM 2582 N N . GLY A 1 366 ? 12.672 -29.062 -0.524 1 86.69 366 GLY A N 1
ATOM 2583 C CA . GLY A 1 366 ? 13.727 -28.062 -0.629 1 86.69 366 GLY A CA 1
ATOM 2584 C C . GLY A 1 366 ? 14.18 -27.828 -2.057 1 86.69 366 GLY A C 1
ATOM 2585 O O . GLY A 1 366 ? 15.211 -27.188 -2.285 1 86.69 366 GLY A O 1
ATOM 2586 N N . LYS A 1 367 ? 13.531 -28.328 -3.008 1 89.38 367 LYS A N 1
ATOM 2587 C CA . LYS A 1 367 ? 13.914 -28.203 -4.414 1 89.38 367 LYS A CA 1
ATOM 2588 C C . LYS A 1 367 ? 14.078 -26.75 -4.82 1 89.38 367 LYS A C 1
ATOM 2590 O O . LYS A 1 367 ? 15.055 -26.391 -5.473 1 89.38 367 LYS A O 1
ATOM 2595 N N . SER A 1 368 ? 13.133 -25.906 -4.375 1 87.31 368 SER A N 1
ATOM 2596 C CA . SER A 1 368 ? 13.18 -24.5 -4.758 1 87.31 368 SER A CA 1
ATOM 2597 C C . SER A 1 368 ? 14.352 -23.781 -4.094 1 87.31 368 SER A C 1
ATOM 2599 O O . SER A 1 368 ? 14.938 -22.875 -4.68 1 87.31 368 SER A O 1
ATOM 2601 N N . VAL A 1 369 ? 14.664 -24.172 -2.9 1 90.31 369 VAL A N 1
ATOM 2602 C CA . VAL A 1 369 ? 15.805 -23.594 -2.197 1 90.31 369 VAL A CA 1
ATOM 2603 C C . VAL A 1 369 ? 17.094 -23.984 -2.908 1 90.31 369 VAL A C 1
ATOM 2605 O O . VAL A 1 369 ? 18 -23.172 -3.066 1 90.31 369 VAL A O 1
ATOM 2608 N N . LEU A 1 370 ? 17.109 -25.234 -3.297 1 94.38 370 LEU A N 1
ATOM 2609 C CA . LEU A 1 370 ? 18.281 -25.719 -4.031 1 94.38 370 LEU A CA 1
ATOM 2610 C C . LEU A 1 370 ? 18.469 -24.922 -5.324 1 94.38 370 LEU A C 1
ATOM 2612 O O . LEU A 1 370 ? 19.594 -24.531 -5.66 1 94.38 370 LEU A O 1
ATOM 2616 N N . ALA A 1 371 ? 17.391 -24.672 -5.969 1 93.56 371 ALA A N 1
ATOM 2617 C CA . ALA A 1 371 ? 17.438 -23.891 -7.203 1 93.56 371 ALA A CA 1
ATOM 2618 C C . ALA A 1 371 ? 17.938 -22.469 -6.934 1 93.56 371 ALA A C 1
ATOM 2620 O O . ALA A 1 371 ? 18.719 -21.922 -7.715 1 93.56 371 ALA A O 1
ATOM 2621 N N . ALA A 1 372 ? 17.547 -21.891 -5.891 1 92.88 372 ALA A N 1
ATOM 2622 C CA . ALA A 1 372 ? 17.953 -20.531 -5.543 1 92.88 372 ALA A CA 1
ATOM 2623 C C . ALA A 1 372 ? 19.438 -20.453 -5.234 1 92.88 372 ALA A C 1
ATOM 2625 O O . ALA A 1 372 ? 20.109 -19.469 -5.578 1 92.88 372 ALA A O 1
ATOM 2626 N N . LEU A 1 373 ? 19.938 -21.469 -4.602 1 94.69 373 LEU A N 1
ATOM 2627 C CA . LEU A 1 373 ? 21.359 -21.516 -4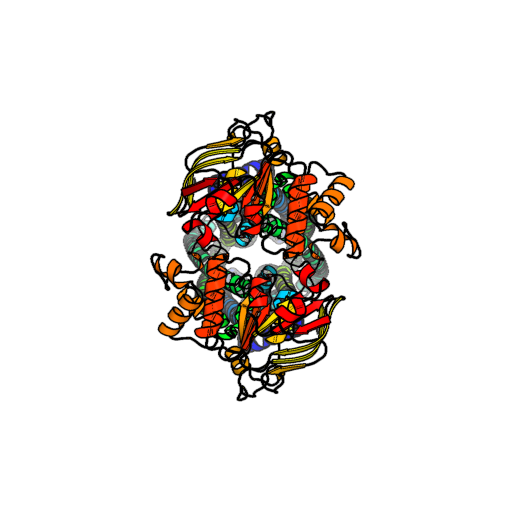.238 1 94.69 373 LEU A CA 1
ATOM 2628 C C . LEU A 1 373 ? 22.219 -21.75 -5.469 1 94.69 373 LEU A C 1
ATOM 2630 O O . LEU A 1 373 ? 23.312 -21.203 -5.574 1 94.69 373 LEU A O 1
ATOM 2634 N N . ALA A 1 374 ? 21.672 -22.547 -6.344 1 95.06 374 ALA A N 1
ATOM 2635 C CA . ALA A 1 374 ? 22.438 -22.953 -7.527 1 95.06 374 ALA A CA 1
ATOM 2636 C C . ALA A 1 374 ? 22.828 -21.734 -8.367 1 95.06 374 ALA A C 1
ATOM 2638 O O . ALA A 1 374 ? 23.938 -21.672 -8.891 1 95.06 374 ALA A O 1
ATOM 2639 N N . GLY A 1 375 ? 21.922 -20.75 -8.461 1 93.12 375 GLY A N 1
ATOM 2640 C CA . GLY A 1 375 ? 22.203 -19.547 -9.227 1 93.12 375 GLY A CA 1
ATOM 2641 C C . GLY A 1 375 ? 22.484 -18.344 -8.352 1 93.12 375 GLY A C 1
ATOM 2642 O O . GLY A 1 375 ? 22.516 -17.203 -8.844 1 93.12 375 GLY A O 1
ATOM 2643 N N . ARG A 1 376 ? 22.562 -18.531 -7.098 1 94.06 376 ARG A N 1
ATOM 2644 C CA . ARG A 1 376 ? 22.938 -17.578 -6.062 1 94.06 376 ARG A CA 1
ATOM 2645 C C . ARG A 1 376 ? 21.906 -16.469 -5.941 1 94.06 376 ARG A C 1
ATOM 2647 O O . ARG A 1 376 ? 22.25 -15.281 -5.949 1 94.06 376 ARG A O 1
ATOM 2654 N N . LEU A 1 377 ? 20.766 -16.812 -6 1 91.75 377 LEU A N 1
ATOM 2655 C CA . LEU A 1 377 ? 19.734 -15.891 -5.543 1 91.75 377 LEU A CA 1
ATOM 2656 C C . LEU A 1 377 ? 19.703 -15.82 -4.02 1 91.75 377 LEU A C 1
ATOM 2658 O O . LEU A 1 377 ? 19.094 -14.906 -3.447 1 91.75 377 LEU A O 1
ATOM 2662 N N . ALA A 1 378 ? 20.312 -16.828 -3.445 1 90.56 378 ALA A N 1
ATOM 2663 C CA . ALA A 1 378 ? 20.594 -16.891 -2.012 1 90.56 378 ALA A CA 1
ATOM 2664 C C . ALA A 1 378 ? 21.938 -17.547 -1.746 1 90.56 378 ALA A C 1
ATOM 2666 O O . ALA A 1 378 ? 22.453 -18.297 -2.582 1 90.56 378 ALA A O 1
ATOM 2667 N N . ASP A 1 379 ? 22.453 -17.25 -0.584 1 92.75 379 ASP A N 1
ATOM 2668 C CA . ASP A 1 379 ? 23.703 -17.906 -0.187 1 92.75 379 ASP A CA 1
ATOM 2669 C C . ASP A 1 379 ? 23.438 -19.047 0.791 1 92.75 379 ASP A C 1
ATOM 2671 O O . ASP A 1 379 ? 22.531 -18.969 1.614 1 92.75 379 ASP A O 1
ATOM 2675 N N . PRO A 1 380 ? 24.219 -20.125 0.601 1 94.94 380 PRO A N 1
ATOM 2676 C CA . PRO A 1 380 ? 24.078 -21.203 1.573 1 94.94 380 PRO A CA 1
ATOM 2677 C C . PRO A 1 380 ? 24.609 -20.828 2.955 1 94.94 380 PRO A C 1
ATOM 2679 O O . PRO A 1 380 ? 25.453 -19.938 3.074 1 94.94 380 PRO A O 1
ATOM 2682 N N . ASP A 1 381 ? 24.109 -21.5 3.953 1 94.38 381 ASP A N 1
ATOM 2683 C CA . ASP A 1 381 ? 24.562 -21.281 5.32 1 94.38 381 ASP A CA 1
ATOM 2684 C C . ASP A 1 381 ? 25.875 -22 5.602 1 94.38 381 ASP A C 1
ATOM 2686 O O . ASP A 1 381 ? 26.672 -21.547 6.418 1 94.38 381 ASP A O 1
ATOM 2690 N N . ALA A 1 382 ? 25.984 -23.125 4.992 1 95.81 382 ALA A N 1
ATOM 2691 C CA . ALA A 1 382 ? 27.234 -23.891 5.012 1 95.81 382 ALA A CA 1
ATOM 2692 C C . ALA A 1 382 ? 27.484 -24.547 3.658 1 95.81 382 ALA A C 1
ATOM 2694 O O . ALA A 1 382 ? 26.547 -24.797 2.898 1 95.81 382 ALA A O 1
ATOM 2695 N N . GLY A 1 383 ? 28.719 -24.688 3.34 1 96.5 383 GLY A N 1
ATOM 2696 C CA . GLY A 1 383 ? 29.094 -25.281 2.062 1 96.5 383 GLY A CA 1
ATOM 2697 C C . GLY A 1 383 ? 29.391 -24.25 0.993 1 96.5 383 GLY A C 1
ATOM 2698 O O . GLY A 1 383 ? 29.531 -23.047 1.29 1 96.5 383 GLY A O 1
ATOM 2699 N N . THR A 1 384 ? 29.625 -24.797 -0.253 1 96.12 384 THR A N 1
ATOM 2700 C CA . THR A 1 384 ? 30 -23.891 -1.331 1 96.12 384 THR A CA 1
ATOM 2701 C C . THR A 1 384 ? 29.344 -24.312 -2.643 1 96.12 384 THR A C 1
ATOM 2703 O O . THR A 1 384 ? 29.062 -25.484 -2.855 1 96.12 384 THR A O 1
ATOM 2706 N N . VAL A 1 385 ? 29.016 -23.359 -3.395 1 97 385 VAL A N 1
ATOM 2707 C CA . VAL A 1 385 ? 28.531 -23.547 -4.762 1 97 385 VAL A CA 1
ATOM 2708 C C . VAL A 1 385 ? 29.531 -22.938 -5.746 1 97 385 VAL A C 1
ATOM 2710 O O . VAL A 1 385 ? 29.984 -21.797 -5.559 1 97 385 VAL A O 1
ATOM 2713 N N . ALA A 1 386 ? 29.906 -23.719 -6.73 1 96.69 386 ALA A N 1
ATOM 2714 C CA . ALA A 1 386 ? 30.906 -23.234 -7.676 1 96.69 386 ALA A CA 1
ATOM 2715 C C . ALA A 1 386 ? 30.438 -23.438 -9.117 1 96.69 386 ALA A C 1
ATOM 2717 O O . ALA A 1 386 ? 29.734 -24.391 -9.422 1 96.69 386 ALA A O 1
ATOM 2718 N N . LEU A 1 387 ? 30.812 -22.531 -9.953 1 96 387 LEU A N 1
ATOM 2719 C CA . LEU A 1 387 ? 30.609 -22.609 -11.398 1 96 387 LEU A CA 1
ATOM 2720 C C . LEU A 1 387 ? 31.922 -22.781 -12.133 1 96 387 LEU A C 1
ATOM 2722 O O . LEU A 1 387 ? 32.781 -21.906 -12.078 1 96 387 LEU A O 1
ATOM 2726 N N . ASP A 1 388 ? 32.031 -23.859 -12.789 1 95.69 388 ASP A N 1
ATOM 2727 C CA . ASP A 1 388 ? 33.25 -24.188 -13.508 1 95.69 388 ASP A CA 1
ATOM 2728 C C . ASP A 1 388 ? 34.5 -24.047 -12.602 1 95.69 388 ASP A C 1
ATOM 2730 O O . ASP A 1 388 ? 35.5 -23.453 -12.992 1 95.69 388 ASP A O 1
ATOM 2734 N N . GLY A 1 389 ? 34.312 -24.422 -11.367 1 93.94 389 GLY A N 1
ATOM 2735 C CA . GLY A 1 389 ? 35.406 -24.5 -10.438 1 93.94 389 GLY A CA 1
ATOM 2736 C C . GLY A 1 389 ? 35.594 -23.234 -9.617 1 93.94 389 GLY A C 1
ATOM 2737 O O . GLY A 1 389 ? 36.344 -23.203 -8.641 1 93.94 389 GLY A O 1
ATOM 2738 N N . VAL A 1 390 ? 34.969 -22.172 -9.922 1 95.56 390 VAL A N 1
ATOM 2739 C CA . VAL A 1 390 ? 35.094 -20.906 -9.203 1 95.56 390 VAL A CA 1
ATOM 2740 C C . VAL A 1 390 ? 33.906 -20.719 -8.273 1 95.56 390 VAL A C 1
ATOM 2742 O O . VAL A 1 390 ? 32.75 -20.781 -8.711 1 95.56 390 VAL A O 1
ATOM 2745 N N . PRO A 1 391 ? 34.188 -20.469 -7.039 1 95.81 391 PRO A N 1
ATOM 2746 C CA . PRO A 1 391 ? 33.062 -20.203 -6.121 1 95.81 391 PRO A CA 1
ATOM 2747 C C . PRO A 1 391 ? 32.25 -19 -6.543 1 95.81 391 PRO A C 1
ATOM 2749 O O . PRO A 1 391 ? 32.781 -17.969 -6.973 1 95.81 391 PRO A O 1
ATOM 2752 N N . LEU A 1 392 ? 30.969 -19.062 -6.406 1 95.62 392 LEU A N 1
ATOM 2753 C CA . LEU A 1 392 ? 30.047 -18.062 -6.93 1 95.62 392 LEU A CA 1
ATOM 2754 C C . LEU A 1 392 ? 30.312 -16.688 -6.32 1 95.62 392 LEU A C 1
ATOM 2756 O O . LEU A 1 392 ? 30.25 -15.672 -7.016 1 95.62 392 LEU A O 1
ATOM 2760 N N . PRO A 1 393 ? 30.688 -16.562 -4.984 1 94.88 393 PRO A N 1
ATOM 2761 C CA . PRO A 1 393 ? 30.906 -15.242 -4.387 1 94.88 393 PRO A CA 1
ATOM 2762 C C . PRO A 1 393 ? 32.125 -14.531 -4.953 1 94.88 393 PRO A C 1
ATOM 2764 O O . PRO A 1 393 ? 32.281 -13.328 -4.766 1 94.88 393 PRO A O 1
ATOM 2767 N N . GLU A 1 394 ? 32.938 -15.234 -5.664 1 95.38 394 GLU A N 1
ATOM 2768 C CA . GLU A 1 394 ? 34.156 -14.641 -6.23 1 95.38 394 GLU A CA 1
ATOM 2769 C C . GLU A 1 394 ? 33.875 -14.062 -7.617 1 95.38 394 GLU A C 1
ATOM 2771 O O . GLU A 1 394 ? 34.688 -13.266 -8.125 1 95.38 394 GLU A O 1
ATOM 2776 N N . LEU A 1 395 ? 32.844 -14.398 -8.188 1 95 395 LEU A N 1
ATOM 2777 C CA . LEU A 1 395 ? 32.5 -13.906 -9.516 1 95 395 LEU A CA 1
ATOM 2778 C C . LEU A 1 395 ? 31.906 -12.508 -9.438 1 95 395 LEU A C 1
ATOM 2780 O O . LEU A 1 395 ? 31.297 -12.141 -8.43 1 95 395 LEU A O 1
ATOM 2784 N N . SER A 1 396 ? 32.188 -11.758 -10.508 1 94.62 396 SER A N 1
ATOM 2785 C CA . SER A 1 396 ? 31.531 -10.469 -10.594 1 94.62 396 SER A CA 1
ATOM 2786 C C . SER A 1 396 ? 30.031 -10.633 -10.812 1 94.62 396 SER A C 1
ATOM 2788 O O . SER A 1 396 ? 29.578 -11.656 -11.32 1 94.62 396 SER A O 1
ATOM 2790 N N . HIS A 1 397 ? 29.312 -9.672 -10.461 1 92.38 397 HIS A N 1
ATOM 2791 C CA . HIS A 1 397 ? 27.859 -9.703 -10.57 1 92.38 397 HIS A CA 1
ATOM 2792 C C . HIS A 1 397 ? 27.422 -9.922 -12.016 1 92.38 397 HIS A C 1
ATOM 2794 O O . HIS A 1 397 ? 26.594 -10.789 -12.297 1 92.38 397 HIS A O 1
ATOM 2800 N N . ASP A 1 398 ? 28.047 -9.203 -12.914 1 90.44 398 ASP A N 1
ATOM 2801 C CA . ASP A 1 398 ? 27.672 -9.281 -14.32 1 90.44 398 ASP A CA 1
ATOM 2802 C C . ASP A 1 398 ? 28.031 -10.641 -14.906 1 90.44 398 ASP A C 1
ATOM 2804 O O . ASP A 1 398 ? 27.25 -11.203 -15.688 1 90.44 398 ASP A O 1
ATOM 2808 N N . ALA A 1 399 ? 29.125 -11.094 -14.492 1 91.94 399 ALA A N 1
ATOM 2809 C CA . ALA A 1 399 ? 29.562 -12.398 -15 1 91.94 399 ALA A CA 1
ATOM 2810 C C . ALA A 1 399 ? 28.594 -13.5 -14.562 1 91.94 399 ALA A C 1
ATOM 2812 O O . ALA A 1 399 ? 28.25 -14.375 -15.359 1 91.94 399 ALA A O 1
ATOM 2813 N N . LEU A 1 400 ? 28.172 -13.445 -13.391 1 93 400 LEU A N 1
ATOM 2814 C CA . LEU A 1 400 ? 27.281 -14.461 -12.852 1 93 400 LEU A CA 1
ATOM 2815 C C . LEU A 1 400 ? 25.906 -14.383 -13.508 1 93 400 LEU A C 1
ATOM 2817 O O . LEU A 1 400 ? 25.344 -15.406 -13.898 1 93 400 LEU A O 1
ATOM 2821 N N . ARG A 1 401 ? 25.438 -13.227 -13.648 1 91.75 401 ARG A N 1
ATOM 2822 C CA . ARG A 1 401 ? 24.078 -13.047 -14.148 1 91.75 401 ARG A CA 1
ATOM 2823 C C . ARG A 1 401 ? 24.016 -13.273 -15.656 1 91.75 401 ARG A C 1
ATOM 2825 O O . ARG A 1 401 ? 22.969 -13.664 -16.188 1 91.75 401 ARG A O 1
ATOM 2832 N N . HIS A 1 402 ? 25.141 -13.172 -16.297 1 89.75 402 HIS A N 1
ATOM 2833 C CA . HIS A 1 402 ? 25.188 -13.516 -17.719 1 89.75 402 HIS A CA 1
ATOM 2834 C C . HIS A 1 402 ? 25.312 -15.023 -17.906 1 89.75 402 HIS A C 1
ATOM 2836 O O . HIS A 1 402 ? 24.797 -15.57 -18.891 1 89.75 402 HIS A O 1
ATOM 2842 N N . ALA A 1 403 ? 25.922 -15.57 -16.969 1 91.69 403 ALA A N 1
ATOM 2843 C CA . ALA A 1 403 ? 26.203 -17 -17.094 1 91.69 403 ALA A CA 1
ATOM 2844 C C . ALA A 1 403 ? 24.984 -17.828 -16.719 1 91.69 403 ALA A C 1
ATOM 2846 O O . ALA A 1 403 ? 24.75 -18.891 -17.297 1 91.69 403 ALA A O 1
ATOM 2847 N N . VAL A 1 404 ? 24.266 -17.328 -15.727 1 93 404 VAL A N 1
ATOM 2848 C CA . VAL A 1 404 ? 23.188 -18.141 -15.164 1 93 404 VAL A CA 1
ATOM 2849 C C . VAL A 1 404 ? 21.844 -17.469 -15.43 1 93 404 VAL A C 1
ATOM 2851 O O . VAL A 1 404 ? 21.641 -16.312 -15.086 1 93 404 VAL A O 1
ATOM 2854 N N . GLY A 1 405 ? 20.922 -18.203 -16.031 1 92.12 405 GLY A N 1
ATOM 2855 C CA . GLY A 1 405 ? 19.547 -17.75 -16.234 1 92.12 405 GLY A CA 1
ATOM 2856 C C . GLY A 1 405 ? 18.547 -18.516 -15.406 1 92.12 405 GLY A C 1
ATOM 2857 O O . GLY A 1 405 ? 18.781 -19.688 -15.062 1 92.12 405 GLY A O 1
ATOM 2858 N N . TYR A 1 406 ? 17.438 -17.812 -15.055 1 93.25 406 TYR A N 1
ATOM 2859 C CA . TYR A 1 406 ? 16.391 -18.406 -14.227 1 93.25 406 TYR A CA 1
ATOM 2860 C C . TYR A 1 406 ? 15.039 -18.359 -14.93 1 93.25 406 TYR A C 1
ATOM 2862 O O . TYR A 1 406 ? 14.711 -17.375 -15.586 1 93.25 406 TYR A O 1
ATOM 2870 N N . ALA A 1 407 ? 14.328 -19.391 -14.812 1 92.44 407 ALA A N 1
ATOM 2871 C CA . ALA A 1 407 ? 12.891 -19.406 -15.086 1 92.44 407 ALA A CA 1
ATOM 2872 C C . ALA A 1 407 ? 12.102 -19.875 -13.867 1 92.44 407 ALA A C 1
ATOM 2874 O O . ALA A 1 407 ? 12.422 -20.891 -13.266 1 92.44 407 ALA A O 1
ATOM 2875 N N . PHE A 1 408 ? 11.125 -19.094 -13.531 1 89.75 408 PHE A N 1
ATOM 2876 C CA . PHE A 1 408 ? 10.383 -19.359 -12.305 1 89.75 408 PHE A CA 1
ATOM 2877 C C . PHE A 1 408 ? 8.984 -19.891 -12.625 1 89.75 408 PHE A C 1
ATOM 2879 O O . PHE A 1 408 ? 8.516 -19.766 -13.758 1 89.75 408 PHE A O 1
ATOM 2886 N N . GLU A 1 409 ? 8.453 -20.5 -11.578 1 79.06 409 GLU A N 1
ATOM 2887 C CA . GLU A 1 409 ? 7.066 -20.938 -11.68 1 79.06 409 GLU A CA 1
ATOM 2888 C C . GLU A 1 409 ? 6.121 -19.781 -11.938 1 79.06 409 GLU A C 1
ATOM 2890 O O . GLU A 1 409 ? 5.211 -19.875 -12.758 1 79.06 409 GLU A O 1
ATOM 2895 N N . ARG A 1 410 ? 6.387 -18.672 -11.227 1 79.75 410 ARG A N 1
ATOM 2896 C CA . ARG A 1 410 ? 5.598 -17.453 -11.375 1 79.75 410 ARG A CA 1
ATOM 2897 C C . ARG A 1 410 ? 6.488 -16.266 -11.703 1 79.75 410 ARG A C 1
ATOM 2899 O O . ARG A 1 410 ? 6.832 -15.469 -10.828 1 79.75 410 ARG A O 1
ATOM 2906 N N . PRO A 1 411 ? 6.656 -16.094 -12.977 1 86.19 411 PRO A N 1
ATOM 2907 C CA . PRO A 1 411 ? 7.562 -15.016 -13.367 1 86.19 411 PRO A CA 1
ATOM 2908 C C . PRO A 1 411 ? 6.902 -13.641 -13.281 1 86.19 411 PRO A C 1
ATOM 2910 O O . PRO A 1 411 ? 5.715 -13.508 -13.578 1 86.19 411 PRO A O 1
ATOM 2913 N N . ALA A 1 412 ? 7.66 -12.766 -12.805 1 85.44 412 ALA A N 1
ATOM 2914 C CA . ALA A 1 412 ? 7.223 -11.383 -12.914 1 85.44 412 ALA A CA 1
ATOM 2915 C C . ALA A 1 412 ? 7.473 -10.836 -14.32 1 85.44 412 ALA A C 1
ATOM 2917 O O . ALA A 1 412 ? 8.547 -11.047 -14.891 1 85.44 412 ALA A O 1
ATOM 2918 N N . LEU A 1 413 ? 6.496 -10.273 -14.867 1 87.44 413 LEU A N 1
ATOM 2919 C CA . LEU A 1 413 ? 6.617 -9.758 -16.219 1 87.44 413 LEU A CA 1
ATOM 2920 C C . LEU A 1 413 ? 7.055 -8.289 -16.219 1 87.44 413 LEU A C 1
ATOM 2922 O O . LEU A 1 413 ? 6.227 -7.391 -16.359 1 87.44 413 LEU A O 1
ATOM 2926 N N . LEU A 1 414 ? 8.305 -8.148 -16.109 1 86.12 414 LEU A N 1
ATOM 2927 C CA . LEU A 1 414 ? 8.898 -6.816 -16.047 1 86.12 414 LEU A CA 1
ATOM 2928 C C . LEU A 1 414 ? 9.438 -6.41 -17.422 1 86.12 414 LEU A C 1
ATOM 2930 O O . LEU A 1 414 ? 9.539 -7.242 -18.328 1 86.12 414 LEU A O 1
ATOM 2934 N N . GLY A 1 415 ? 9.68 -5.148 -17.688 1 85.12 415 GLY A N 1
ATOM 2935 C CA . GLY A 1 415 ? 10.211 -4.664 -18.953 1 85.12 415 GLY A CA 1
ATOM 2936 C C . GLY A 1 415 ? 9.211 -3.848 -19.734 1 85.12 415 GLY A C 1
ATOM 2937 O O . GLY A 1 415 ? 9.516 -3.377 -20.844 1 85.12 415 GLY A O 1
ATOM 2938 N N . GLY A 1 416 ? 8.055 -3.744 -19.297 1 85.12 416 GLY A N 1
ATOM 2939 C CA . GLY A 1 416 ? 7.07 -2.859 -19.906 1 85.12 416 GLY A CA 1
ATOM 2940 C C . GLY A 1 416 ? 6.238 -3.533 -20.969 1 85.12 416 GLY A C 1
ATOM 2941 O O . GLY A 1 416 ? 5.012 -3.602 -20.859 1 85.12 416 GLY A O 1
ATOM 2942 N N . THR A 1 417 ? 6.984 -4.082 -22.047 1 90.25 417 THR A N 1
ATOM 2943 C CA . THR A 1 417 ? 6.34 -4.793 -23.156 1 90.25 417 THR A CA 1
ATOM 2944 C C . THR A 1 417 ? 6.727 -6.27 -23.141 1 90.25 417 THR A C 1
ATOM 2946 O O . THR A 1 417 ? 7.641 -6.672 -22.406 1 90.25 417 THR A O 1
ATOM 2949 N N . ILE A 1 418 ? 6.012 -7.012 -23.969 1 93.06 418 ILE A N 1
ATOM 2950 C CA . ILE A 1 418 ? 6.316 -8.438 -24.062 1 93.06 418 ILE A CA 1
ATOM 2951 C C . ILE A 1 418 ? 7.75 -8.617 -24.562 1 93.06 418 ILE A C 1
ATOM 2953 O O . ILE A 1 418 ? 8.5 -9.422 -24 1 93.06 418 ILE A O 1
ATOM 2957 N N . GLY A 1 419 ? 8.055 -7.82 -25.578 1 92.31 419 GLY A N 1
ATOM 2958 C CA . GLY A 1 419 ? 9.43 -7.863 -26.047 1 92.31 419 GLY A CA 1
ATOM 2959 C C . GLY A 1 419 ? 10.438 -7.457 -24.984 1 92.31 419 GLY A C 1
ATOM 2960 O O . GLY A 1 419 ? 11.5 -8.062 -24.859 1 92.31 419 GLY A O 1
ATOM 2961 N N . GLY A 1 420 ? 10.109 -6.461 -24.266 1 90.5 420 GLY A N 1
ATOM 2962 C CA . GLY A 1 420 ? 10.961 -5.996 -23.188 1 90.5 420 GLY A CA 1
ATOM 2963 C C . GLY A 1 420 ? 11.117 -7.012 -22.062 1 90.5 420 GLY A C 1
ATOM 2964 O O . GLY A 1 420 ? 12.18 -7.113 -21.453 1 90.5 420 GLY A O 1
ATOM 2965 N N . THR A 1 421 ? 10.062 -7.719 -21.844 1 91.5 421 THR A N 1
ATOM 2966 C CA . THR A 1 421 ? 10.094 -8.75 -20.812 1 91.5 421 THR A CA 1
ATOM 2967 C C . THR A 1 421 ? 11.055 -9.875 -21.203 1 91.5 421 THR A C 1
ATOM 2969 O O . THR A 1 421 ? 11.836 -10.344 -20.375 1 91.5 421 THR A O 1
ATOM 2972 N N . ILE A 1 422 ? 10.977 -10.234 -22.422 1 92.94 422 ILE A N 1
ATOM 2973 C CA . ILE A 1 422 ? 11.836 -11.305 -22.906 1 92.94 422 ILE A CA 1
ATOM 2974 C C . ILE A 1 422 ? 13.289 -10.836 -22.922 1 92.94 422 ILE A C 1
ATOM 2976 O O . ILE A 1 422 ? 14.203 -11.609 -22.609 1 92.94 422 ILE A O 1
ATOM 2980 N N . ALA A 1 423 ? 13.445 -9.578 -23.156 1 90.5 423 ALA A N 1
ATOM 2981 C CA . ALA A 1 423 ? 14.789 -9.016 -23.25 1 90.5 423 ALA A CA 1
ATOM 2982 C C . ALA A 1 423 ? 15.281 -8.547 -21.891 1 90.5 423 ALA A C 1
ATOM 2984 O O . ALA A 1 423 ? 16.391 -8.031 -21.766 1 90.5 423 ALA A O 1
ATOM 2985 N N . PHE A 1 424 ? 14.5 -8.852 -20.922 1 87.94 424 PHE A N 1
ATOM 2986 C CA . PHE A 1 424 ? 14.781 -8.328 -19.594 1 87.94 424 PHE A CA 1
ATOM 2987 C C . PHE A 1 424 ? 16.047 -8.953 -19.016 1 87.94 424 PHE A C 1
ATOM 2989 O O . PHE A 1 424 ? 16.062 -10.141 -18.688 1 87.94 424 PHE A O 1
ATOM 2996 N N . GLY A 1 425 ? 17.109 -8.18 -18.938 1 78.19 425 GLY A N 1
ATOM 2997 C CA . GLY A 1 425 ? 18.359 -8.672 -18.359 1 78.19 425 GLY A CA 1
ATOM 2998 C C . GLY A 1 425 ? 19.391 -9.023 -19.406 1 78.19 425 GLY A C 1
ATOM 2999 O O . GLY A 1 425 ? 20.578 -9.172 -19.078 1 78.19 425 GLY A O 1
ATOM 3000 N N . ALA A 1 426 ? 18.922 -9.344 -20.609 1 69.69 426 ALA A N 1
ATOM 3001 C CA . ALA A 1 426 ? 19.844 -9.742 -21.672 1 69.69 426 ALA A CA 1
ATOM 3002 C C . ALA A 1 426 ? 20.641 -8.539 -22.172 1 69.69 426 ALA A C 1
ATOM 3004 O O . ALA A 1 426 ? 20.172 -7.402 -22.125 1 69.69 426 ALA A O 1
ATOM 3005 N N . ALA A 1 427 ? 21.875 -8.695 -22.156 1 62.53 427 ALA A N 1
ATOM 3006 C CA . ALA A 1 427 ? 22.766 -7.688 -22.75 1 62.53 427 ALA A CA 1
ATOM 3007 C C . ALA A 1 427 ? 22.25 -7.25 -24.109 1 62.53 427 ALA A C 1
ATOM 3009 O O . ALA A 1 427 ? 22.766 -7.691 -25.141 1 62.53 427 ALA A O 1
ATOM 3010 N N . ASP A 1 428 ? 20.906 -6.629 -24.172 1 63.5 428 ASP A N 1
ATOM 3011 C CA . ASP A 1 428 ? 20.25 -6.066 -25.344 1 63.5 428 ASP A CA 1
ATOM 3012 C C . ASP A 1 428 ? 20.078 -7.125 -26.438 1 63.5 428 ASP A C 1
ATOM 3014 O O . ASP A 1 428 ? 20.797 -7.113 -27.438 1 63.5 428 ASP A O 1
ATOM 3018 N N . PRO A 1 429 ? 19.281 -7.973 -26.078 1 68.62 429 PRO A N 1
ATOM 3019 C CA . PRO A 1 429 ? 19.156 -8.984 -27.125 1 68.62 429 PRO A CA 1
ATOM 3020 C C . PRO A 1 429 ? 18.5 -8.445 -28.391 1 68.62 429 PRO A C 1
ATOM 3022 O O . PRO A 1 429 ? 17.656 -7.555 -28.328 1 68.62 429 PRO A O 1
ATOM 3025 N N . GLY A 1 430 ? 19.266 -8.312 -29.609 1 79.44 430 GLY A N 1
ATOM 3026 C CA . GLY A 1 430 ? 18.656 -7.965 -30.891 1 79.44 430 GLY A CA 1
ATOM 3027 C C . GLY A 1 430 ? 17.281 -8.547 -31.062 1 79.44 430 GLY A C 1
ATOM 3028 O O . GLY A 1 430 ? 16.859 -9.414 -30.297 1 79.44 430 GLY A O 1
ATOM 3029 N N . HIS A 1 431 ? 16.422 -7.965 -31.766 1 86.06 431 HIS A N 1
ATOM 3030 C CA . HIS A 1 431 ? 15.062 -8.391 -32.062 1 86.06 431 HIS A CA 1
ATOM 3031 C C . HIS A 1 431 ? 15.016 -9.852 -32.469 1 86.06 431 HIS A C 1
ATOM 3033 O O . HIS A 1 431 ? 14.086 -10.578 -32.125 1 86.06 431 HIS A O 1
ATOM 3039 N N . GLU A 1 432 ? 15.992 -10.266 -33.094 1 88.25 432 GLU A N 1
ATOM 3040 C CA . GLU A 1 432 ? 16.031 -11.641 -33.594 1 88.25 432 GLU A CA 1
ATOM 3041 C C . GLU A 1 432 ? 16.203 -12.625 -32.438 1 88.25 432 GLU A C 1
ATOM 3043 O O . GLU A 1 432 ? 15.57 -13.688 -32.438 1 88.25 432 GLU A O 1
ATOM 3048 N N . ALA A 1 433 ? 17.016 -12.242 -31.516 1 88.88 433 ALA A N 1
ATOM 3049 C CA . ALA A 1 433 ? 17.25 -13.117 -30.359 1 88.88 433 ALA A CA 1
ATOM 3050 C C . ALA A 1 433 ? 15.984 -13.227 -29.516 1 88.88 433 ALA A C 1
ATOM 3052 O O . ALA A 1 433 ? 15.688 -14.297 -28.969 1 88.88 433 ALA A O 1
ATOM 3053 N N . VAL A 1 434 ? 15.281 -12.195 -29.438 1 92.62 434 VAL A N 1
ATOM 3054 C CA . VAL A 1 434 ? 14.047 -12.164 -28.656 1 92.62 434 VAL A CA 1
ATOM 3055 C C . VAL A 1 434 ? 13 -13.062 -29.312 1 92.62 434 VAL A C 1
ATOM 3057 O O . VAL A 1 434 ? 12.344 -13.852 -28.625 1 92.62 434 VAL A O 1
ATOM 3060 N N . THR A 1 435 ? 12.945 -12.961 -30.594 1 93.44 435 THR A N 1
ATOM 3061 C CA . THR A 1 435 ? 11.961 -13.758 -31.312 1 93.44 435 THR A CA 1
ATOM 3062 C C . THR A 1 435 ? 12.336 -15.242 -31.281 1 93.44 435 THR A C 1
ATOM 3064 O O . THR A 1 435 ? 11.469 -16.109 -31.156 1 93.44 435 THR A O 1
ATOM 3067 N N . ALA A 1 436 ? 13.578 -15.477 -31.391 1 92.31 436 ALA A N 1
ATOM 3068 C CA . ALA A 1 436 ? 14.055 -16.859 -31.328 1 92.31 436 ALA A CA 1
ATOM 3069 C C . ALA A 1 436 ? 13.758 -17.484 -29.969 1 92.31 436 ALA A C 1
ATOM 3071 O O . ALA A 1 436 ? 13.352 -18.641 -29.891 1 92.31 436 ALA A O 1
ATOM 3072 N N . ALA A 1 437 ? 14.031 -16.719 -28.953 1 93.25 437 ALA A N 1
ATOM 3073 C CA . ALA A 1 437 ? 13.75 -17.203 -27.609 1 93.25 437 ALA A CA 1
ATOM 3074 C C . ALA A 1 437 ? 12.258 -17.438 -27.406 1 93.25 437 ALA A C 1
ATOM 3076 O O . ALA A 1 437 ? 11.859 -18.406 -26.766 1 93.25 437 ALA A O 1
ATOM 3077 N N . ALA A 1 438 ? 11.477 -16.547 -27.922 1 94.69 438 ALA A N 1
ATOM 3078 C CA . ALA A 1 438 ? 10.023 -16.703 -27.828 1 94.69 438 ALA A CA 1
ATOM 3079 C C . ALA A 1 438 ? 9.555 -17.953 -28.562 1 94.69 438 ALA A C 1
ATOM 3081 O O . ALA A 1 438 ? 8.656 -18.641 -28.094 1 94.69 438 ALA A O 1
ATOM 3082 N N . ARG A 1 439 ? 10.133 -18.172 -29.672 1 93.75 439 ARG A N 1
ATOM 3083 C CA . ARG A 1 439 ? 9.797 -19.359 -30.453 1 93.75 439 ARG A CA 1
ATOM 3084 C C . ARG A 1 439 ? 10.18 -20.625 -29.703 1 93.75 439 ARG A C 1
ATOM 3086 O O . ARG A 1 439 ? 9.406 -21.594 -29.656 1 93.75 439 ARG A O 1
ATOM 3093 N N . ALA A 1 440 ? 11.32 -20.562 -29.125 1 92.81 440 ALA A N 1
ATOM 3094 C CA . ALA A 1 440 ? 11.797 -21.719 -28.375 1 92.81 440 ALA A CA 1
ATOM 3095 C C . ALA A 1 440 ? 10.875 -22.016 -27.188 1 92.81 440 ALA A C 1
ATOM 3097 O O . ALA A 1 440 ? 10.672 -23.172 -26.828 1 92.81 440 ALA A O 1
ATOM 3098 N N . ALA A 1 441 ? 10.391 -20.953 -26.625 1 93.81 441 ALA A N 1
ATOM 3099 C CA . ALA A 1 441 ? 9.516 -21.109 -25.469 1 93.81 441 ALA A CA 1
ATOM 3100 C C . ALA A 1 441 ? 8.062 -21.266 -25.891 1 93.81 441 ALA A C 1
ATOM 3102 O O . ALA A 1 441 ? 7.152 -21.234 -25.047 1 93.81 441 ALA A O 1
ATOM 3103 N N . CYS A 1 442 ? 7.82 -21.344 -27.172 1 92.62 442 CYS A N 1
ATOM 3104 C CA . CYS A 1 442 ? 6.48 -21.484 -27.719 1 92.62 442 CYS A CA 1
ATOM 3105 C C . CYS A 1 442 ? 5.605 -20.297 -27.359 1 92.62 442 CYS A C 1
ATOM 3107 O O . CYS A 1 442 ? 4.422 -20.453 -27.047 1 92.62 442 CYS A O 1
ATOM 3109 N N . ALA A 1 443 ? 6.188 -19.172 -27.297 1 92.5 443 ALA A N 1
ATOM 3110 C CA . ALA A 1 443 ? 5.449 -17.953 -26.953 1 92.5 443 ALA A CA 1
ATOM 3111 C C . ALA A 1 443 ? 5.16 -17.109 -28.188 1 92.5 443 ALA A C 1
ATOM 3113 O O . ALA A 1 443 ? 4.219 -16.312 -28.188 1 92.5 443 ALA A O 1
ATOM 3114 N N . ASP A 1 444 ? 5.844 -17.281 -29.203 1 93.62 444 ASP A N 1
ATOM 3115 C CA . ASP A 1 444 ? 5.75 -16.469 -30.406 1 93.62 444 ASP A CA 1
ATOM 3116 C C . ASP A 1 444 ? 4.336 -16.5 -30.984 1 93.62 444 ASP A C 1
ATOM 3118 O O . ASP A 1 444 ? 3.828 -15.477 -31.453 1 93.62 444 ASP A O 1
ATOM 3122 N N . GLY A 1 445 ? 3.76 -17.641 -31.016 1 87.56 445 GLY A N 1
ATOM 3123 C CA . GLY A 1 445 ? 2.439 -17.812 -31.594 1 87.56 445 GLY A CA 1
ATOM 3124 C C . GLY A 1 445 ? 1.395 -16.891 -31 1 87.56 445 GLY A C 1
ATOM 3125 O O . GLY A 1 445 ? 0.691 -16.188 -31.719 1 87.56 445 GLY A O 1
ATOM 3126 N N . PHE A 1 446 ? 1.248 -16.859 -29.609 1 83.62 446 PHE A N 1
ATOM 3127 C CA . PHE A 1 446 ? 0.211 -16.047 -29 1 83.62 446 PHE A CA 1
ATOM 3128 C C . PHE A 1 446 ? 0.627 -14.586 -28.953 1 83.62 446 PHE A C 1
ATOM 3130 O O . PHE A 1 446 ? -0.223 -13.688 -28.969 1 83.62 446 PHE A O 1
ATOM 3137 N N . VAL A 1 447 ? 1.941 -14.289 -28.984 1 91.12 447 VAL A N 1
ATOM 3138 C CA . VAL A 1 447 ? 2.42 -12.906 -28.969 1 91.12 447 VAL A CA 1
ATOM 3139 C C . VAL A 1 447 ? 2.064 -12.227 -30.297 1 91.12 447 VAL A C 1
ATOM 3141 O O . VAL A 1 447 ? 1.642 -11.062 -30.297 1 91.12 447 VAL A O 1
ATOM 3144 N N . ARG A 1 448 ? 2.203 -12.953 -31.359 1 90.62 448 ARG A N 1
ATOM 3145 C CA . ARG A 1 448 ? 1.937 -12.398 -32.688 1 90.62 448 ARG A CA 1
ATOM 3146 C C . ARG A 1 448 ? 0.442 -12.172 -32.906 1 90.62 448 ARG A C 1
ATOM 3148 O O . ARG A 1 448 ? 0.04 -11.375 -33.75 1 90.62 448 ARG A O 1
ATOM 3155 N N . ARG A 1 449 ? -0.335 -12.82 -32.156 1 82.25 449 ARG A N 1
ATOM 3156 C CA . ARG A 1 449 ? -1.783 -12.672 -32.25 1 82.25 449 ARG A CA 1
ATOM 3157 C C . ARG A 1 449 ? -2.264 -11.43 -31.516 1 82.25 449 ARG A C 1
ATOM 3159 O O . ARG A 1 449 ? -3.383 -10.961 -31.734 1 82.25 449 ARG A O 1
ATOM 3166 N N . LEU A 1 450 ? -1.464 -10.938 -30.719 1 85.75 450 LEU A N 1
ATOM 3167 C CA . LEU A 1 450 ? -1.82 -9.703 -30.016 1 85.75 450 LEU A CA 1
ATOM 3168 C C . LEU A 1 450 ? -1.732 -8.508 -30.953 1 85.75 450 LEU A C 1
ATOM 3170 O O . LEU A 1 450 ? -0.869 -8.453 -31.828 1 85.75 450 LEU A O 1
ATOM 3174 N N . PRO A 1 451 ? -2.566 -7.496 -30.75 1 82.38 451 PRO A N 1
ATOM 3175 C CA . PRO A 1 451 ? -2.611 -6.34 -31.656 1 82.38 451 PRO A CA 1
ATOM 3176 C C . PRO A 1 451 ? -1.257 -5.648 -31.797 1 82.38 451 PRO A C 1
ATOM 3178 O O . PRO A 1 451 ? -0.877 -5.246 -32.906 1 82.38 451 PRO A O 1
ATOM 3181 N N . GLU A 1 452 ? -0.472 -5.562 -30.828 1 91.56 452 GLU A N 1
ATOM 3182 C CA . GLU A 1 452 ? 0.813 -4.871 -30.891 1 91.56 452 GLU A CA 1
ATOM 3183 C C . GLU A 1 452 ? 1.975 -5.859 -30.828 1 91.56 452 GLU A C 1
ATOM 3185 O O . GLU A 1 452 ? 3.133 -5.457 -30.688 1 91.56 452 GLU A O 1
ATOM 3190 N N . GLY A 1 453 ? 1.624 -7.094 -30.875 1 91.5 453 GLY A N 1
ATOM 3191 C CA . GLY A 1 453 ? 2.66 -8.109 -30.844 1 91.5 453 GLY A CA 1
ATOM 3192 C C . GLY A 1 453 ? 3.607 -7.977 -29.672 1 91.5 453 GLY A C 1
ATOM 3193 O O . GLY A 1 453 ? 3.168 -7.867 -28.531 1 91.5 453 GLY A O 1
ATOM 3194 N N . TYR A 1 454 ? 4.93 -7.859 -30.047 1 93.12 454 TYR A N 1
ATOM 3195 C CA . TYR A 1 454 ? 5.965 -7.789 -29.031 1 93.12 454 TYR A CA 1
ATOM 3196 C C . TYR A 1 454 ? 5.957 -6.434 -28.328 1 93.12 454 TYR A C 1
ATOM 3198 O O . TYR A 1 454 ? 6.523 -6.285 -27.25 1 93.12 454 TYR A O 1
ATOM 3206 N N . ALA A 1 455 ? 5.293 -5.547 -28.891 1 92.06 455 ALA A N 1
ATOM 3207 C CA . ALA A 1 455 ? 5.234 -4.203 -28.328 1 92.06 455 ALA A CA 1
ATOM 3208 C C . ALA A 1 455 ? 4.051 -4.062 -27.375 1 92.06 455 ALA A C 1
ATOM 3210 O O . ALA A 1 455 ? 3.883 -3.021 -26.719 1 92.06 455 ALA A O 1
ATOM 3211 N N . THR A 1 456 ? 3.33 -5.125 -27.188 1 90.88 456 THR A N 1
ATOM 3212 C CA . THR A 1 456 ? 2.172 -5.086 -26.312 1 90.88 456 THR A CA 1
ATOM 3213 C C . THR A 1 456 ? 2.607 -4.883 -24.859 1 90.88 456 THR A C 1
ATOM 3215 O O . THR A 1 456 ? 3.49 -5.59 -24.359 1 90.88 456 THR A O 1
ATOM 3218 N N . PRO A 1 457 ? 2.006 -3.943 -24.188 1 88.06 457 PRO A N 1
ATOM 3219 C CA . PRO A 1 457 ? 2.307 -3.805 -22.766 1 88.06 457 PRO A CA 1
ATOM 3220 C C . PRO A 1 457 ? 1.869 -5.02 -21.953 1 88.06 457 PRO A C 1
ATOM 3222 O O . PRO A 1 457 ? 0.754 -5.516 -22.125 1 88.06 457 PRO A O 1
ATOM 3225 N N . CYS A 1 458 ? 2.736 -5.457 -21.062 1 83.94 458 CYS A N 1
ATOM 3226 C CA . CYS A 1 458 ? 2.457 -6.645 -20.266 1 83.94 458 CYS A CA 1
ATOM 3227 C C . CYS A 1 458 ? 1.216 -6.445 -19.406 1 83.94 458 CYS A C 1
ATOM 3229 O O . CYS A 1 458 ? 0.435 -7.375 -19.203 1 83.94 458 CYS A O 1
ATOM 3231 N N . ALA A 1 459 ? 1.062 -5.223 -18.953 1 71.12 459 ALA A N 1
ATOM 3232 C CA . ALA A 1 459 ? -0.059 -4.922 -18.062 1 71.12 459 ALA A CA 1
ATOM 3233 C C . ALA A 1 459 ? -1.387 -5 -18.812 1 71.12 459 ALA A C 1
ATOM 3235 O O . ALA A 1 459 ? -2.432 -5.262 -18.203 1 71.12 459 ALA A O 1
ATOM 3236 N N . ALA A 1 460 ? -1.354 -4.836 -20.016 1 67.38 460 ALA A N 1
ATOM 3237 C CA . ALA A 1 460 ? -2.564 -4.793 -20.828 1 67.38 460 ALA A CA 1
ATOM 3238 C C . ALA A 1 460 ? -2.84 -6.145 -21.469 1 67.38 460 ALA A C 1
ATOM 3240 O O . ALA A 1 460 ? -3.881 -6.336 -22.109 1 67.38 460 ALA A O 1
ATOM 3241 N N . ALA A 1 461 ? -1.891 -7.074 -21.297 1 71.06 461 ALA A N 1
ATOM 3242 C CA . ALA A 1 461 ? -2.035 -8.367 -21.969 1 71.06 461 ALA A CA 1
ATOM 3243 C C . ALA A 1 461 ? -2.766 -9.367 -21.078 1 71.06 461 ALA A C 1
ATOM 3245 O O . ALA A 1 461 ? -2.35 -9.625 -19.938 1 71.06 461 ALA A O 1
ATOM 3246 N N . PRO A 1 462 ? -3.936 -9.727 -21.406 1 70.5 462 PRO A N 1
ATOM 3247 C CA . PRO A 1 462 ? -4.637 -10.781 -20.672 1 70.5 462 PRO A CA 1
ATOM 3248 C C . PRO A 1 462 ? -3.957 -12.141 -20.797 1 70.5 462 PRO A C 1
ATOM 3250 O O . PRO A 1 462 ? -4.457 -13.023 -21.5 1 70.5 462 PRO A O 1
ATOM 3253 N N . LEU A 1 463 ? -2.844 -12.289 -20.078 1 76.12 463 LEU A N 1
ATOM 3254 C CA . LEU A 1 463 ? -2.074 -13.523 -20.219 1 76.12 463 LEU A CA 1
ATOM 3255 C C . LEU A 1 463 ? -2.574 -14.586 -19.25 1 76.12 463 LEU A C 1
ATOM 3257 O O . LEU A 1 463 ? -2.943 -14.273 -18.109 1 76.12 463 LEU A O 1
ATOM 3261 N N . SER A 1 464 ? -2.686 -15.797 -19.781 1 70.38 464 SER A N 1
ATOM 3262 C CA . SER A 1 464 ? -2.953 -16.922 -18.906 1 70.38 464 SER A CA 1
ATOM 3263 C C . SER A 1 464 ? -1.711 -17.312 -18.109 1 70.38 464 SER A C 1
ATOM 3265 O O . SER A 1 464 ? -0.617 -16.812 -18.375 1 70.38 464 SER A O 1
ATOM 3267 N N . GLY A 1 465 ? -1.865 -18.125 -17.078 1 73.44 465 GLY A N 1
ATOM 3268 C CA . GLY A 1 465 ? -0.738 -18.609 -16.312 1 73.44 465 GLY A CA 1
ATOM 3269 C C . GLY A 1 465 ? 0.32 -19.297 -17.156 1 73.44 465 GLY A C 1
ATOM 3270 O O . GLY A 1 465 ? 1.516 -19.047 -16.969 1 73.44 465 GLY A O 1
ATOM 3271 N N . GLY A 1 466 ? -0.131 -20.109 -18.078 1 78.38 466 GLY A N 1
ATOM 3272 C CA . GLY A 1 466 ? 0.789 -20.797 -18.969 1 78.38 466 GLY A CA 1
ATOM 3273 C C . GLY A 1 466 ? 1.527 -19.859 -19.906 1 78.38 466 GLY A C 1
ATOM 3274 O O . GLY A 1 466 ? 2.717 -20.047 -20.172 1 78.38 466 GLY A O 1
ATOM 3275 N N . GLU A 1 467 ? 0.784 -18.891 -20.359 1 80.75 467 GLU A N 1
ATOM 3276 C CA . GLU A 1 467 ? 1.413 -17.906 -21.25 1 80.75 467 GLU A CA 1
ATOM 3277 C C . GLU A 1 467 ? 2.463 -17.078 -20.5 1 80.75 467 GLU A C 1
ATOM 3279 O O . GLU A 1 467 ? 3.531 -16.797 -21.047 1 80.75 467 GLU A O 1
ATOM 3284 N N . ALA A 1 468 ? 2.143 -16.812 -19.328 1 86.88 468 ALA A N 1
ATOM 3285 C CA . ALA A 1 468 ? 3.096 -16.078 -18.5 1 86.88 468 ALA A CA 1
ATOM 3286 C C . ALA A 1 468 ? 4.355 -16.891 -18.25 1 86.88 468 ALA A C 1
ATOM 3288 O O . ALA A 1 468 ? 5.469 -16.359 -18.281 1 86.88 468 ALA A O 1
ATOM 3289 N N . GLN A 1 469 ? 4.195 -18.109 -17.984 1 88.12 469 GLN A N 1
ATOM 3290 C CA . GLN A 1 469 ? 5.324 -19 -17.766 1 88.12 469 GLN A CA 1
ATOM 3291 C C . GLN A 1 469 ? 6.211 -19.094 -19 1 88.12 469 GLN A C 1
ATOM 3293 O O . GLN A 1 469 ? 7.438 -19.141 -18.891 1 88.12 469 GLN A O 1
ATOM 3298 N N . ARG A 1 470 ? 5.543 -19.172 -20.156 1 91.44 470 ARG A N 1
ATOM 3299 C CA . ARG A 1 470 ? 6.293 -19.266 -21.406 1 91.44 470 ARG A CA 1
ATOM 3300 C C . ARG A 1 470 ? 7.105 -18 -21.656 1 91.44 470 ARG A C 1
ATOM 3302 O O . ARG A 1 470 ? 8.211 -18.062 -22.188 1 91.44 470 ARG A O 1
ATOM 3309 N N . LEU A 1 471 ? 6.574 -16.891 -21.266 1 92.44 471 LEU A N 1
ATOM 3310 C CA . LEU A 1 471 ? 7.34 -15.656 -21.359 1 92.44 471 LEU A CA 1
ATOM 3311 C C . LEU A 1 471 ? 8.531 -15.672 -20.406 1 92.44 471 LEU A C 1
ATOM 3313 O O . LEU A 1 471 ? 9.609 -15.188 -20.75 1 92.44 471 LEU A O 1
ATOM 3317 N N . GLY A 1 472 ? 8.305 -16.156 -19.219 1 92.44 472 GLY A N 1
ATOM 3318 C CA . GLY A 1 472 ? 9.406 -16.312 -18.281 1 92.44 472 GLY A CA 1
ATOM 3319 C C . GLY A 1 472 ? 10.5 -17.219 -18.812 1 92.44 472 GLY A C 1
ATOM 3320 O O . GLY A 1 472 ? 11.688 -16.938 -18.625 1 92.44 472 GLY A O 1
ATOM 3321 N N . LEU A 1 473 ? 10.055 -18.25 -19.469 1 93.31 473 LEU A N 1
ATOM 3322 C CA . LEU A 1 473 ? 11.008 -19.172 -20.094 1 93.31 473 LEU A CA 1
ATOM 3323 C C . LEU A 1 473 ? 11.773 -18.469 -21.203 1 93.31 473 LEU A C 1
ATOM 3325 O O . LEU A 1 473 ? 12.992 -18.609 -21.312 1 93.31 473 LEU A O 1
ATOM 3329 N N . ALA A 1 474 ? 11.031 -17.75 -22.016 1 93.38 474 ALA A N 1
ATOM 3330 C CA . ALA A 1 474 ? 11.664 -17.031 -23.109 1 93.38 474 ALA A CA 1
ATOM 3331 C C . ALA A 1 474 ? 12.742 -16.078 -22.594 1 93.38 474 ALA A C 1
ATOM 3333 O O . ALA A 1 474 ? 13.812 -15.953 -23.203 1 93.38 474 ALA A O 1
ATOM 3334 N N . ARG A 1 475 ? 12.477 -15.445 -21.609 1 92.25 475 ARG A N 1
ATOM 3335 C CA . ARG A 1 475 ? 13.453 -14.539 -21 1 92.25 475 ARG A CA 1
ATOM 3336 C C . ARG A 1 475 ? 14.703 -15.297 -20.578 1 92.25 475 ARG A C 1
ATOM 3338 O O . ARG A 1 475 ? 15.82 -14.844 -20.828 1 92.25 475 ARG A O 1
ATOM 3345 N N . ALA A 1 476 ? 14.5 -16.375 -19.906 1 91.56 476 ALA A N 1
ATOM 3346 C CA . ALA A 1 476 ? 15.625 -17.188 -19.438 1 91.56 476 ALA A CA 1
ATOM 3347 C C . ALA A 1 476 ? 16.453 -17.688 -20.625 1 91.56 476 ALA A C 1
ATOM 3349 O O . ALA A 1 476 ? 17.688 -17.719 -20.547 1 91.56 476 ALA A O 1
ATOM 3350 N N . PHE A 1 477 ? 15.773 -18.047 -21.719 1 92 477 PHE A N 1
ATOM 3351 C CA . PHE A 1 477 ? 16.453 -18.562 -22.906 1 92 477 PHE A CA 1
ATOM 3352 C C . PHE A 1 477 ? 17.281 -17.484 -23.578 1 92 477 PHE A C 1
ATOM 3354 O O . PHE A 1 477 ? 18.359 -17.75 -24.109 1 92 477 PHE A O 1
ATOM 3361 N N . ALA A 1 478 ? 16.719 -16.312 -23.531 1 89.94 478 ALA A N 1
ATOM 3362 C CA . ALA A 1 478 ? 17.406 -15.203 -24.188 1 89.94 478 ALA A CA 1
ATOM 3363 C C . ALA A 1 478 ? 18.609 -14.742 -23.359 1 89.94 478 ALA A C 1
ATOM 3365 O O . ALA A 1 478 ? 19.547 -14.156 -23.891 1 89.94 478 ALA A O 1
ATOM 3366 N N . HIS A 1 479 ? 18.531 -15.031 -22.109 1 86.5 479 HIS A N 1
ATOM 3367 C CA . HIS A 1 479 ? 19.5 -14.461 -21.172 1 86.5 479 HIS A CA 1
ATOM 3368 C C . HIS A 1 479 ? 20.641 -15.422 -20.906 1 86.5 479 HIS A C 1
ATOM 3370 O O . HIS A 1 479 ? 21.812 -15.008 -20.844 1 86.5 479 HIS A O 1
ATOM 3376 N N . ALA A 1 480 ? 20.422 -16.641 -20.734 1 83.94 480 ALA A N 1
ATOM 3377 C CA . ALA A 1 480 ? 21.375 -17.594 -20.172 1 83.94 480 ALA A CA 1
ATOM 3378 C C . ALA A 1 480 ? 22.406 -18 -21.219 1 83.94 480 ALA A C 1
ATOM 3380 O O . ALA A 1 480 ? 22.062 -18.453 -22.312 1 83.94 480 ALA A O 1
ATOM 3381 N N . GLU A 1 481 ? 23.609 -17.906 -20.766 1 87.38 481 GLU A N 1
ATOM 3382 C CA . GLU A 1 481 ? 24.703 -18.266 -21.672 1 87.38 481 GLU A CA 1
ATOM 3383 C C . GLU A 1 481 ? 25.234 -19.656 -21.391 1 87.38 481 GLU A C 1
ATOM 3385 O O . GLU A 1 481 ? 25.641 -20.375 -22.312 1 87.38 481 GLU A O 1
ATOM 3390 N N . ARG A 1 482 ? 25.172 -20.016 -20.141 1 92.56 482 ARG A N 1
ATOM 3391 C CA . ARG A 1 482 ? 25.844 -21.266 -19.797 1 92.56 482 ARG A CA 1
ATOM 3392 C C . ARG A 1 482 ? 24.906 -22.203 -19.047 1 92.56 482 ARG A C 1
ATOM 3394 O O . ARG A 1 482 ? 24.781 -23.391 -19.391 1 92.56 482 ARG A O 1
ATOM 3401 N N . VAL A 1 483 ? 24.328 -21.656 -18.016 1 94.94 483 VAL A N 1
ATOM 3402 C CA . VAL A 1 483 ? 23.531 -22.484 -17.125 1 94.94 483 VAL A CA 1
ATOM 3403 C C . VAL A 1 483 ? 22.094 -21.969 -17.078 1 94.94 483 VAL A C 1
ATOM 3405 O O . VAL A 1 483 ? 21.859 -20.766 -17.016 1 94.94 483 VAL A O 1
ATOM 3408 N N . LEU A 1 484 ? 21.172 -22.859 -17.172 1 95.19 484 LEU A N 1
ATOM 3409 C CA . LEU A 1 484 ? 19.75 -22.547 -17.016 1 95.19 484 LEU A CA 1
ATOM 3410 C C . LEU A 1 484 ? 19.172 -23.266 -15.789 1 95.19 484 LEU A C 1
ATOM 3412 O O . LEU A 1 484 ? 19.281 -24.484 -15.664 1 95.19 484 LEU A O 1
ATOM 3416 N N . VAL A 1 485 ? 18.625 -22.484 -14.875 1 95.5 485 VAL A N 1
ATOM 3417 C CA . VAL A 1 485 ? 17.938 -23.031 -13.711 1 95.5 485 VAL A CA 1
ATOM 3418 C C . VAL A 1 485 ? 16.438 -22.891 -13.883 1 95.5 485 VAL A C 1
ATOM 3420 O O . VAL A 1 485 ? 15.906 -21.766 -13.922 1 95.5 485 VAL A O 1
ATOM 3423 N N . LEU A 1 486 ? 15.758 -23.969 -13.977 1 94 486 LEU A N 1
ATOM 3424 C CA . LEU A 1 486 ? 14.312 -23.984 -14.156 1 94 486 LEU A CA 1
ATOM 3425 C C . LEU A 1 486 ? 13.609 -24.422 -12.883 1 94 486 LEU A C 1
ATOM 3427 O O . LEU A 1 486 ? 13.578 -25.625 -12.57 1 94 486 LEU A O 1
ATOM 3431 N N . ASP A 1 487 ? 12.992 -23.516 -12.227 1 90.06 487 ASP A N 1
ATOM 3432 C CA . ASP A 1 487 ? 12.281 -23.797 -10.984 1 90.06 487 ASP A CA 1
ATOM 3433 C C . ASP A 1 487 ? 10.789 -23.984 -11.242 1 90.06 487 ASP A C 1
ATOM 3435 O O . ASP A 1 487 ? 10.008 -23.031 -11.078 1 90.06 487 ASP A O 1
ATOM 3439 N N . ASP A 1 488 ? 10.391 -25.156 -11.516 1 82.62 488 ASP A N 1
ATOM 3440 C CA . ASP A 1 488 ? 9.008 -25.516 -11.82 1 82.62 488 ASP A CA 1
ATOM 3441 C C . ASP A 1 488 ? 8.438 -24.609 -12.906 1 82.62 488 ASP A C 1
ATOM 3443 O O . ASP A 1 488 ? 7.297 -24.141 -12.805 1 82.62 488 ASP A O 1
ATOM 3447 N N . ALA A 1 489 ? 9.195 -24.406 -13.859 1 85.19 489 ALA A N 1
ATOM 3448 C CA . ALA A 1 489 ? 8.898 -23.375 -14.844 1 85.19 489 ALA A CA 1
ATOM 3449 C C . ALA A 1 489 ? 8.008 -23.922 -15.961 1 85.19 489 ALA A C 1
ATOM 3451 O O . ALA A 1 489 ? 7.691 -23.203 -16.922 1 85.19 489 ALA A O 1
ATOM 3452 N N . THR A 1 490 ? 7.586 -25.188 -15.891 1 79.5 490 THR A N 1
ATOM 3453 C CA . THR A 1 490 ? 6.746 -25.766 -16.938 1 79.5 490 THR A CA 1
ATOM 3454 C C . THR A 1 490 ? 5.488 -26.391 -16.328 1 79.5 490 THR A C 1
ATOM 3456 O O . THR A 1 490 ? 4.777 -27.141 -17 1 79.5 490 THR A O 1
ATOM 3459 N N . SER A 1 491 ? 5.242 -26.031 -15.141 1 73.25 491 SER A N 1
ATOM 3460 C CA . SER A 1 491 ? 4.18 -26.688 -14.391 1 73.25 491 SER A CA 1
ATOM 3461 C C . SER A 1 491 ? 2.805 -26.328 -14.93 1 73.25 491 SER A C 1
ATOM 3463 O O . SER A 1 491 ? 1.86 -27.109 -14.836 1 73.25 491 SER A O 1
ATOM 3465 N N . SER A 1 492 ? 2.693 -25.141 -15.453 1 70.81 492 SER A N 1
ATOM 3466 C CA . SER A 1 492 ? 1.39 -24.672 -15.906 1 70.81 492 SER A CA 1
ATOM 3467 C C . SER A 1 492 ? 1.227 -24.844 -17.406 1 70.81 492 SER A C 1
ATOM 3469 O O . SER A 1 492 ? 0.257 -24.359 -18 1 70.81 492 SER A O 1
ATOM 3471 N N . LEU A 1 493 ? 2.17 -25.531 -18 1 75.5 493 LEU A N 1
ATOM 3472 C CA . LEU A 1 493 ? 2.1 -25.766 -19.438 1 75.5 493 LEU A CA 1
ATOM 3473 C C . LEU A 1 493 ? 1.35 -27.047 -19.75 1 75.5 493 LEU A C 1
ATOM 3475 O O . LEU A 1 493 ? 1.438 -28.016 -19 1 75.5 493 LEU A O 1
ATOM 3479 N N . ASP A 1 494 ? 0.604 -26.969 -20.844 1 74.31 494 ASP A N 1
ATOM 3480 C CA . ASP A 1 494 ? 0.013 -28.203 -21.328 1 74.31 494 ASP A CA 1
ATOM 3481 C C . ASP A 1 494 ? 1.086 -29.156 -21.859 1 74.31 494 ASP A C 1
ATOM 3483 O O . ASP A 1 494 ? 2.193 -28.734 -22.188 1 74.31 494 ASP A O 1
ATOM 3487 N N . SER A 1 495 ? 0.724 -30.406 -21.953 1 74.81 495 SER A N 1
ATOM 3488 C CA . SER A 1 495 ? 1.682 -31.469 -22.266 1 74.81 495 SER A CA 1
ATOM 3489 C C . SER A 1 495 ? 2.348 -31.234 -23.609 1 74.81 495 SER A C 1
ATOM 3491 O O . SER A 1 495 ? 3.566 -31.359 -23.75 1 74.81 495 SER A O 1
ATOM 3493 N N . PRO A 1 496 ? 1.562 -30.812 -24.656 1 76.81 496 PRO A N 1
ATOM 3494 C CA . PRO A 1 496 ? 2.236 -30.578 -25.922 1 76.81 496 PRO A CA 1
ATOM 3495 C C . PRO A 1 496 ? 3.234 -29.422 -25.859 1 76.81 496 PRO A C 1
ATOM 3497 O O . PRO A 1 496 ? 4.336 -29.516 -26.406 1 76.81 496 PRO A O 1
ATOM 3500 N N . THR A 1 497 ? 2.828 -28.469 -25.203 1 82.62 497 THR A N 1
ATOM 3501 C CA . THR A 1 497 ? 3.705 -27.312 -25.094 1 82.62 497 THR A CA 1
ATOM 3502 C C . THR A 1 497 ? 4.945 -27.656 -24.266 1 82.62 497 THR A C 1
ATOM 3504 O O . THR A 1 497 ? 6.051 -27.219 -24.594 1 82.62 497 THR A O 1
ATOM 3507 N N . GLU A 1 498 ? 4.707 -28.344 -23.219 1 82.81 498 GLU A N 1
ATOM 3508 C CA . GLU A 1 498 ? 5.824 -28.766 -22.391 1 82.81 498 GLU A CA 1
ATOM 3509 C C . GLU A 1 498 ? 6.84 -29.578 -23.188 1 82.81 498 GLU A C 1
ATOM 3511 O O . GLU A 1 498 ? 8.047 -29.406 -23.031 1 82.81 498 GLU A O 1
ATOM 3516 N N . ARG A 1 499 ? 6.398 -30.453 -24.016 1 83 499 ARG A N 1
ATOM 3517 C CA . ARG A 1 499 ? 7.273 -31.266 -24.859 1 83 499 ARG A CA 1
ATOM 3518 C C . ARG A 1 499 ? 8.047 -30.391 -25.844 1 83 499 ARG A C 1
ATOM 3520 O O . ARG A 1 499 ? 9.242 -30.609 -26.062 1 83 499 ARG A O 1
ATOM 3527 N N . GLU A 1 500 ? 7.273 -29.5 -26.422 1 87.19 500 GLU A N 1
ATOM 3528 C CA . GLU A 1 500 ? 7.918 -28.609 -27.391 1 87.19 500 GLU A CA 1
ATOM 3529 C C . GLU A 1 500 ? 9 -27.766 -26.719 1 87.19 500 GLU A C 1
ATOM 3531 O O . GLU A 1 500 ? 10.078 -27.578 -27.266 1 87.19 500 GLU A O 1
ATOM 3536 N N . VAL A 1 501 ? 8.719 -27.297 -25.625 1 88.75 501 VAL A N 1
ATOM 3537 C CA . VAL A 1 501 ? 9.688 -26.5 -24.875 1 88.75 501 VAL A CA 1
ATOM 3538 C C . VAL A 1 501 ? 10.867 -27.375 -24.469 1 88.75 501 VAL A C 1
ATOM 3540 O O . VAL A 1 501 ? 12.023 -26.938 -24.5 1 88.75 501 VAL A O 1
ATOM 3543 N N . GLY A 1 502 ? 10.57 -28.594 -24.047 1 85.69 502 GLY A N 1
ATOM 3544 C CA . GLY A 1 502 ? 11.617 -29.531 -23.719 1 85.69 502 GLY A CA 1
ATOM 3545 C C . GLY A 1 502 ? 12.578 -29.797 -24.859 1 85.69 502 GLY A C 1
ATOM 3546 O O . GLY A 1 502 ? 13.797 -29.859 -24.672 1 85.69 502 GLY A O 1
ATOM 3547 N N . ARG A 1 503 ? 12.023 -29.938 -26.031 1 84.06 503 ARG A N 1
ATOM 3548 C CA . ARG A 1 503 ? 12.844 -30.141 -27.219 1 84.06 503 ARG A CA 1
ATOM 3549 C C . ARG A 1 503 ? 13.688 -28.906 -27.516 1 84.06 503 ARG A C 1
ATOM 3551 O O . ARG A 1 503 ? 14.859 -29.031 -27.891 1 84.06 503 ARG A O 1
ATOM 3558 N N . ALA A 1 504 ? 13.023 -27.812 -27.375 1 86.19 504 ALA A N 1
ATOM 3559 C CA . ALA A 1 504 ? 13.734 -26.562 -27.641 1 86.19 504 ALA A CA 1
ATOM 3560 C C . ALA A 1 504 ? 14.898 -26.391 -26.672 1 86.19 504 ALA A C 1
ATOM 3562 O O . ALA A 1 504 ? 15.945 -25.844 -27.047 1 86.19 504 ALA A O 1
ATOM 3563 N N . LEU A 1 505 ? 14.695 -26.781 -25.5 1 83.38 505 LEU A N 1
ATOM 3564 C CA . LEU A 1 505 ? 15.734 -26.688 -24.469 1 83.38 505 LEU A CA 1
ATOM 3565 C C . LEU A 1 505 ? 16.969 -27.484 -24.891 1 83.38 505 LEU A C 1
ATOM 3567 O O . LEU A 1 505 ? 18.094 -27.109 -24.531 1 83.38 505 LEU A O 1
ATOM 3571 N N . LEU A 1 506 ? 16.766 -28.5 -25.672 1 78.62 506 LEU A N 1
ATOM 3572 C CA . LEU A 1 506 ? 17.859 -29.391 -26.062 1 78.62 506 LEU A CA 1
ATOM 3573 C C . LEU A 1 506 ? 18.578 -28.844 -27.297 1 78.62 506 LEU A C 1
ATOM 3575 O O . LEU A 1 506 ? 19.781 -29.031 -27.438 1 78.62 506 LEU A O 1
ATOM 3579 N N . HIS A 1 507 ? 17.844 -28.094 -28.156 1 79.31 507 HIS A N 1
ATOM 3580 C CA . HIS A 1 507 ? 18.422 -27.828 -29.453 1 79.31 507 HIS A CA 1
ATOM 3581 C C . HIS A 1 507 ? 18.516 -26.328 -29.719 1 79.31 507 HIS A C 1
ATOM 3583 O O . HIS A 1 507 ? 19.359 -25.875 -30.484 1 79.31 507 HIS A O 1
ATOM 3589 N N . ASP A 1 508 ? 17.703 -25.594 -29.078 1 81.19 508 ASP A N 1
ATOM 3590 C CA . ASP A 1 508 ? 17.547 -24.234 -29.547 1 81.19 508 ASP A CA 1
ATOM 3591 C C . ASP A 1 508 ? 18.062 -23.234 -28.516 1 81.19 508 ASP A C 1
ATOM 3593 O O . ASP A 1 508 ? 18.047 -22.016 -28.75 1 81.19 508 ASP A O 1
ATOM 3597 N N . VAL A 1 509 ? 18.531 -23.688 -27.406 1 84.81 509 VAL A N 1
ATOM 3598 C CA . VAL A 1 509 ? 18.922 -22.766 -26.344 1 84.81 509 VAL A CA 1
ATOM 3599 C C . VAL A 1 509 ? 20.438 -22.812 -26.156 1 84.81 509 VAL A C 1
ATOM 3601 O O . VAL A 1 509 ? 21.047 -23.875 -26.234 1 84.81 509 VAL A O 1
ATOM 3604 N N . ALA A 1 510 ? 21 -21.625 -25.984 1 80.44 510 ALA A N 1
ATOM 3605 C CA . ALA A 1 510 ? 22.438 -21.484 -25.875 1 80.44 510 ALA A CA 1
ATOM 3606 C C . ALA A 1 510 ? 22.969 -22.188 -24.625 1 80.44 510 ALA A C 1
ATOM 3608 O O . ALA A 1 510 ? 24 -22.875 -24.688 1 80.44 510 ALA A O 1
ATOM 3609 N N . ALA A 1 511 ? 22.281 -22 -23.562 1 87.06 511 ALA A N 1
ATOM 3610 C CA . ALA A 1 511 ? 22.719 -22.625 -22.312 1 87.06 511 ALA A CA 1
ATOM 3611 C C . ALA A 1 511 ? 22.562 -24.141 -22.359 1 87.06 511 ALA A C 1
ATOM 3613 O O . ALA A 1 511 ? 21.453 -24.641 -22.5 1 87.06 511 ALA A O 1
ATOM 3614 N N . ARG A 1 512 ? 23.641 -24.781 -22.156 1 90.12 512 ARG A N 1
ATOM 3615 C CA . ARG A 1 512 ? 23.625 -26.234 -22.359 1 90.12 512 ARG A CA 1
ATOM 3616 C C . ARG A 1 512 ? 23.547 -26.969 -21.031 1 90.12 512 ARG A C 1
ATOM 3618 O O . ARG A 1 512 ? 23.141 -28.125 -20.969 1 90.12 512 ARG A O 1
ATOM 3625 N N . THR A 1 513 ? 24.016 -26.328 -20.016 1 94.38 513 THR A N 1
ATOM 3626 C CA . THR A 1 513 ? 23.891 -26.891 -18.688 1 94.38 513 THR A CA 1
ATOM 3627 C C . THR A 1 513 ? 22.562 -26.5 -18.047 1 94.38 513 THR A C 1
ATOM 3629 O O . THR A 1 513 ? 22.203 -25.312 -18.031 1 94.38 513 THR A O 1
ATOM 3632 N N . ARG A 1 514 ? 21.844 -27.453 -17.531 1 94.75 514 ARG A N 1
ATOM 3633 C CA . ARG A 1 514 ? 20.5 -27.141 -17.047 1 94.75 514 ARG A CA 1
ATOM 3634 C C . ARG A 1 514 ? 20.219 -27.859 -15.727 1 94.75 514 ARG A C 1
ATOM 3636 O O . ARG A 1 514 ? 20.516 -29.047 -15.586 1 94.75 514 ARG A O 1
ATOM 3643 N N . LEU A 1 515 ? 19.75 -27.125 -14.805 1 95.38 515 LEU A N 1
ATOM 3644 C CA . LEU A 1 515 ? 19.172 -27.641 -13.57 1 95.38 515 LEU A CA 1
ATOM 3645 C C . LEU A 1 515 ? 17.656 -27.469 -13.562 1 95.38 515 LEU A C 1
ATOM 3647 O O . LEU A 1 515 ? 17.156 -26.359 -13.547 1 95.38 515 LEU A O 1
ATOM 3651 N N . ILE A 1 516 ? 16.953 -28.609 -13.547 1 93.69 516 ILE A N 1
ATOM 3652 C CA . ILE A 1 516 ? 15.5 -28.578 -13.703 1 93.69 516 ILE A CA 1
ATOM 3653 C C . ILE A 1 516 ? 14.836 -29.156 -12.461 1 93.69 516 ILE A C 1
ATOM 3655 O O . ILE A 1 516 ? 15.086 -30.312 -12.094 1 93.69 516 ILE A O 1
ATOM 3659 N N . VAL A 1 517 ? 14.062 -28.344 -11.828 1 91.06 517 VAL A N 1
ATOM 3660 C CA . VAL A 1 517 ? 13.203 -28.859 -10.758 1 91.06 517 VAL A CA 1
ATOM 3661 C C . VAL A 1 517 ? 11.914 -29.406 -11.359 1 91.06 517 VAL A C 1
ATOM 3663 O O . VAL A 1 517 ? 11.133 -28.672 -11.969 1 91.06 517 VAL A O 1
ATOM 3666 N N . ALA A 1 518 ? 11.688 -30.719 -11.258 1 82.62 518 ALA A N 1
ATOM 3667 C CA . ALA A 1 518 ? 10.578 -31.375 -11.945 1 82.62 518 ALA A CA 1
ATOM 3668 C C . ALA A 1 518 ? 9.617 -32.031 -10.953 1 82.62 518 ALA A C 1
ATOM 3670 O O . ALA A 1 518 ? 10.055 -32.625 -9.961 1 82.62 518 ALA A O 1
ATOM 3671 N N . HIS A 1 519 ? 8.438 -31.906 -11.289 1 75.12 519 HIS A N 1
ATOM 3672 C CA . HIS A 1 519 ? 7.406 -32.594 -10.516 1 75.12 519 HIS A CA 1
ATOM 3673 C C . HIS A 1 519 ? 6.785 -33.719 -11.32 1 75.12 519 HIS A C 1
ATOM 3675 O O . HIS A 1 519 ? 6.137 -34.625 -10.75 1 75.12 519 HIS A O 1
ATOM 3681 N N . ARG A 1 520 ? 7.105 -33.688 -12.578 1 75.5 520 ARG A N 1
ATOM 3682 C CA . ARG A 1 520 ? 6.516 -34.688 -13.461 1 75.5 520 ARG A CA 1
ATOM 3683 C C . ARG A 1 520 ? 7.562 -35.688 -13.922 1 75.5 520 ARG A C 1
ATOM 3685 O O . ARG A 1 520 ? 8.719 -35.344 -14.172 1 75.5 520 ARG A O 1
ATOM 3692 N N . ALA A 1 521 ? 7.113 -36.938 -14.062 1 81.44 521 ALA A N 1
ATOM 3693 C CA . ALA A 1 521 ? 8.016 -38 -14.5 1 81.44 521 ALA A CA 1
ATOM 3694 C C . ALA A 1 521 ? 8.5 -37.75 -15.922 1 81.44 521 ALA A C 1
ATOM 3696 O O . ALA A 1 521 ? 9.648 -38.094 -16.25 1 81.44 521 ALA A O 1
ATOM 3697 N N . SER A 1 522 ? 7.645 -37.188 -16.703 1 76.69 522 SER A N 1
ATOM 3698 C CA . SER A 1 522 ? 8.008 -36.938 -18.094 1 76.69 522 SER A CA 1
ATOM 3699 C C . SER A 1 522 ? 9.172 -35.969 -18.203 1 76.69 522 SER A C 1
ATOM 3701 O O . SER A 1 522 ? 10.055 -36.125 -19.047 1 76.69 522 SER A O 1
ATOM 3703 N N . THR A 1 523 ? 9.188 -35.031 -17.344 1 80.88 523 THR A N 1
ATOM 3704 C CA . THR A 1 523 ? 10.266 -34.031 -17.328 1 80.88 523 THR A CA 1
ATOM 3705 C C . THR A 1 523 ? 11.555 -34.656 -16.812 1 80.88 523 THR A C 1
ATOM 3707 O O . THR A 1 523 ? 12.633 -34.406 -17.344 1 80.88 523 THR A O 1
ATOM 3710 N N . ALA A 1 524 ? 11.422 -35.438 -15.852 1 88.5 524 ALA A N 1
ATOM 3711 C CA . ALA A 1 524 ? 12.586 -36.125 -15.289 1 88.5 524 ALA A CA 1
ATOM 3712 C C . ALA A 1 524 ? 13.195 -37.094 -16.297 1 88.5 524 ALA A C 1
ATOM 3714 O O . ALA A 1 524 ? 14.422 -37.219 -16.375 1 88.5 524 ALA A O 1
ATOM 3715 N N . ALA A 1 525 ? 12.336 -37.719 -17.062 1 88.56 525 ALA A N 1
ATOM 3716 C CA . ALA A 1 525 ? 12.781 -38.75 -18.016 1 88.56 525 ALA A CA 1
ATOM 3717 C C . ALA A 1 525 ? 13.586 -38.125 -19.156 1 88.56 525 ALA A C 1
ATOM 3719 O O . ALA A 1 525 ? 14.406 -38.781 -19.781 1 88.56 525 ALA A O 1
ATOM 3720 N N . ARG A 1 526 ? 13.484 -36.875 -19.344 1 85.81 526 ARG A N 1
ATOM 3721 C CA . ARG A 1 526 ? 14.148 -36.219 -20.453 1 85.81 526 ARG A CA 1
ATOM 3722 C C . ARG 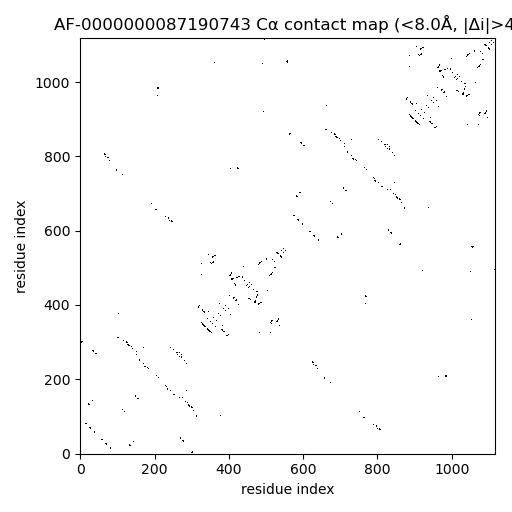A 1 526 ? 15.523 -35.719 -20.031 1 85.81 526 ARG A C 1
ATOM 3724 O O . ARG A 1 526 ? 16.344 -35.375 -20.891 1 85.81 526 ARG A O 1
ATOM 3731 N N . ALA A 1 527 ? 15.734 -35.688 -18.781 1 91.88 527 ALA A N 1
ATOM 3732 C CA . ALA A 1 527 ? 17.031 -35.188 -18.281 1 91.88 527 ALA A CA 1
ATOM 3733 C C . ALA A 1 527 ? 18.094 -36.281 -18.406 1 91.88 527 ALA A C 1
ATOM 3735 O O . ALA A 1 527 ? 17.781 -37.469 -18.438 1 91.88 527 ALA A O 1
ATOM 3736 N N . ASP A 1 528 ? 19.359 -35.875 -18.5 1 93.25 528 ASP A N 1
ATOM 3737 C CA . ASP A 1 528 ? 20.469 -36.812 -18.562 1 93.25 528 ASP A CA 1
ATOM 3738 C C . ASP A 1 528 ? 20.641 -37.562 -17.25 1 93.25 528 ASP A C 1
ATOM 3740 O O . ASP A 1 528 ? 21 -38.75 -17.234 1 93.25 528 ASP A O 1
ATOM 3744 N N . ARG A 1 529 ? 20.438 -36.844 -16.234 1 95.06 529 ARG A N 1
ATOM 3745 C CA . ARG A 1 529 ? 20.531 -37.375 -14.891 1 95.06 529 ARG A CA 1
ATOM 3746 C C . ARG A 1 529 ? 19.453 -36.812 -13.977 1 95.06 529 ARG A C 1
ATOM 3748 O O . ARG A 1 529 ? 18.938 -35.719 -14.219 1 95.06 529 ARG A O 1
ATOM 3755 N N . VAL A 1 530 ? 19.125 -37.625 -12.977 1 96.19 530 VAL A N 1
ATOM 3756 C CA . VAL A 1 530 ? 18.109 -37.219 -12.008 1 96.19 530 VAL A CA 1
ATOM 3757 C C . VAL A 1 530 ? 18.703 -37.312 -10.594 1 96.19 530 VAL A C 1
ATOM 3759 O O . VAL A 1 530 ? 19.438 -38.219 -10.273 1 96.19 530 VAL A O 1
ATOM 3762 N N . VAL A 1 531 ? 18.453 -36.312 -9.859 1 96.19 531 VAL A N 1
ATOM 3763 C CA . VAL A 1 531 ? 18.781 -36.281 -8.438 1 96.19 531 VAL A CA 1
ATOM 3764 C C . VAL A 1 531 ? 17.5 -36.344 -7.605 1 96.19 531 VAL A C 1
ATOM 3766 O O . VAL A 1 531 ? 16.656 -35.438 -7.719 1 96.19 531 VAL A O 1
ATOM 3769 N N . TRP A 1 532 ? 17.406 -37.344 -6.848 1 96.12 532 TRP A N 1
ATOM 3770 C CA . TRP A 1 532 ? 16.234 -37.562 -6.008 1 96.12 532 TRP A CA 1
ATOM 3771 C C . TRP A 1 532 ? 16.469 -37 -4.605 1 96.12 532 TRP A C 1
ATOM 3773 O O . TRP A 1 532 ? 17.297 -37.531 -3.852 1 96.12 532 TRP A O 1
ATOM 3783 N N . LEU A 1 533 ? 15.75 -35.875 -4.305 1 94.44 533 LEU A N 1
ATOM 3784 C CA . LEU A 1 533 ? 15.828 -35.25 -2.994 1 94.44 533 LEU A CA 1
ATOM 3785 C C . LEU A 1 533 ? 14.758 -35.812 -2.059 1 94.44 533 LEU A C 1
ATOM 3787 O O . LEU A 1 533 ? 13.594 -35.906 -2.441 1 94.44 533 LEU A O 1
ATOM 3791 N N . ASP A 1 534 ? 15.148 -36.156 -0.928 1 91.94 534 ASP A N 1
ATOM 3792 C CA . ASP A 1 534 ? 14.25 -36.656 0.114 1 91.94 534 ASP A CA 1
ATOM 3793 C C . ASP A 1 534 ? 14.625 -36.062 1.477 1 91.94 534 ASP A C 1
ATOM 3795 O O . ASP A 1 534 ? 15.742 -36.281 1.965 1 91.94 534 ASP A O 1
ATOM 3799 N N . ASP A 1 535 ? 13.734 -35.344 2.066 1 87.94 535 ASP A N 1
ATOM 3800 C CA . ASP A 1 535 ? 13.891 -34.75 3.377 1 87.94 535 ASP A CA 1
ATOM 3801 C C . ASP A 1 535 ? 15.156 -33.875 3.43 1 87.94 535 ASP A C 1
ATOM 3803 O O . ASP A 1 535 ? 15.953 -34 4.363 1 87.94 535 ASP A O 1
ATOM 3807 N N . GLY A 1 536 ? 15.414 -33.219 2.398 1 90.94 536 GLY A N 1
ATOM 3808 C CA . GLY A 1 536 ? 16.484 -32.25 2.363 1 90.94 536 GLY A CA 1
ATOM 3809 C C . GLY A 1 536 ? 17.828 -32.875 2.02 1 90.94 536 GLY A C 1
ATOM 3810 O O . GLY A 1 536 ? 18.859 -32.188 2.035 1 90.94 536 GLY A O 1
ATOM 3811 N N . ARG A 1 537 ? 17.844 -34.156 1.749 1 94.5 537 ARG A N 1
ATOM 3812 C CA . ARG A 1 537 ? 19.078 -34.875 1.396 1 94.5 537 ARG A CA 1
ATOM 3813 C C . ARG A 1 537 ? 18.938 -35.562 0.043 1 94.5 537 ARG A C 1
ATOM 3815 O O . ARG A 1 537 ? 17.828 -35.844 -0.412 1 94.5 537 ARG A O 1
ATOM 3822 N N . VAL A 1 538 ? 20.109 -35.812 -0.546 1 95.44 538 VAL A N 1
ATOM 3823 C CA . VAL A 1 538 ? 20.094 -36.562 -1.791 1 95.44 538 VAL A CA 1
ATOM 3824 C C . VAL A 1 538 ? 19.953 -38.062 -1.484 1 95.44 538 VAL A C 1
ATOM 3826 O O . VAL A 1 538 ? 20.859 -38.656 -0.885 1 95.44 538 VAL A O 1
ATOM 3829 N N . ARG A 1 539 ? 18.906 -38.625 -1.895 1 95.25 539 ARG A N 1
ATOM 3830 C CA . ARG A 1 539 ? 18.641 -40.031 -1.646 1 95.25 539 ARG A CA 1
ATOM 3831 C C . ARG A 1 539 ? 19.328 -40.906 -2.689 1 95.25 539 ARG A C 1
ATOM 3833 O O . ARG A 1 539 ? 19.812 -42 -2.369 1 95.25 539 ARG A O 1
ATOM 3840 N N . ALA A 1 540 ? 19.188 -40.531 -3.9 1 95.06 540 ALA A N 1
ATOM 3841 C CA . ALA A 1 540 ? 19.812 -41.25 -5.008 1 95.06 540 ALA A CA 1
ATOM 3842 C C . ALA A 1 540 ? 20.031 -40.344 -6.207 1 95.06 540 ALA A C 1
ATOM 3844 O O . ALA A 1 540 ? 19.375 -39.312 -6.332 1 95.06 540 ALA A O 1
ATOM 3845 N N . ALA A 1 541 ? 21.016 -40.719 -7.004 1 95.31 541 ALA A N 1
ATOM 3846 C CA . ALA A 1 541 ? 21.297 -39.969 -8.234 1 95.31 541 ALA A CA 1
ATOM 3847 C C . ALA A 1 541 ? 21.641 -40.938 -9.375 1 95.31 541 ALA A C 1
ATOM 3849 O O . ALA A 1 541 ? 22.312 -41.938 -9.172 1 95.31 541 ALA A O 1
ATOM 3850 N N . GLY A 1 542 ? 21.125 -40.719 -10.508 1 94.38 542 GLY A N 1
ATOM 3851 C CA . GLY A 1 542 ? 21.359 -41.531 -11.688 1 94.38 542 GLY A CA 1
ATOM 3852 C C . GLY A 1 542 ? 20.375 -41.281 -12.812 1 94.38 542 GLY A C 1
ATOM 3853 O O . GLY A 1 542 ? 19.578 -40.344 -12.742 1 94.38 542 GLY A O 1
ATOM 3854 N N . PRO A 1 543 ? 20.5 -41.938 -13.93 1 95.5 543 PRO A N 1
ATOM 3855 C CA . PRO A 1 543 ? 19.516 -41.812 -15 1 95.5 543 PRO A CA 1
ATOM 3856 C C . PRO A 1 543 ? 18.109 -42.219 -14.562 1 95.5 543 PRO A C 1
ATOM 3858 O O . PRO A 1 543 ? 17.953 -43.125 -13.75 1 95.5 543 PRO A O 1
ATOM 3861 N N . HIS A 1 544 ? 17.156 -41.562 -15.102 1 94.38 544 HIS A N 1
ATOM 3862 C CA . HIS A 1 544 ? 15.758 -41.781 -14.734 1 94.38 544 HIS A CA 1
ATOM 3863 C C . HIS A 1 544 ? 15.391 -43.281 -14.859 1 94.38 544 HIS A C 1
ATOM 3865 O O . HIS A 1 544 ? 14.75 -43.844 -13.961 1 94.38 544 HIS A O 1
ATOM 3871 N N . ALA A 1 545 ? 15.828 -43.906 -15.969 1 93.75 545 ALA A N 1
ATOM 3872 C CA . ALA A 1 545 ? 15.477 -45.281 -16.266 1 93.75 545 ALA A CA 1
ATOM 3873 C C . ALA A 1 545 ? 15.992 -46.219 -15.172 1 93.75 545 ALA A C 1
ATOM 3875 O O . ALA A 1 545 ? 15.328 -47.188 -14.828 1 93.75 545 ALA A O 1
ATOM 3876 N N . GLU A 1 546 ? 17.156 -45.906 -14.648 1 95.19 546 GLU A N 1
ATOM 3877 C CA . GLU A 1 546 ? 17.75 -46.719 -13.594 1 95.19 546 GLU A CA 1
ATOM 3878 C C . GLU A 1 546 ? 17.031 -46.531 -12.266 1 95.19 546 GLU A C 1
ATOM 3880 O O . GLU A 1 546 ? 16.766 -47.469 -11.539 1 95.19 546 GLU A O 1
ATOM 3885 N N . LEU A 1 547 ? 16.734 -45.25 -11.984 1 94.62 547 LEU A N 1
ATOM 3886 C CA . LEU A 1 547 ? 16.062 -44.969 -10.727 1 94.62 547 LEU A CA 1
ATOM 3887 C C . LEU A 1 547 ? 14.617 -45.469 -10.75 1 94.62 547 LEU A C 1
ATOM 3889 O O . LEU A 1 547 ? 14.047 -45.75 -9.695 1 94.62 547 LEU A O 1
ATOM 3893 N N . TRP A 1 548 ? 14.062 -45.562 -11.969 1 94.12 548 TRP A N 1
ATOM 3894 C CA . TRP A 1 548 ? 12.68 -46 -12.125 1 94.12 548 TRP A CA 1
ATOM 3895 C C . TRP A 1 548 ? 12.5 -47.438 -11.656 1 94.12 548 TRP A C 1
ATOM 3897 O O . TRP A 1 548 ? 11.383 -47.844 -11.359 1 94.12 548 TRP A O 1
ATOM 3907 N N . ARG A 1 549 ? 13.586 -48.188 -11.547 1 92.94 549 ARG A N 1
ATOM 3908 C CA . ARG A 1 549 ? 13.539 -49.562 -11.078 1 92.94 549 ARG A CA 1
ATOM 3909 C C . ARG A 1 549 ? 13.289 -49.625 -9.578 1 92.94 549 ARG A C 1
ATOM 3911 O O . ARG A 1 549 ? 12.836 -50.656 -9.062 1 92.94 549 ARG A O 1
ATOM 3918 N N . LEU A 1 550 ? 13.523 -48.562 -8.93 1 93.56 550 LEU A N 1
ATOM 3919 C CA . LEU A 1 550 ? 13.305 -48.5 -7.492 1 93.56 550 LEU A CA 1
ATOM 3920 C C . LEU A 1 550 ? 11.852 -48.156 -7.184 1 93.56 550 LEU A C 1
ATOM 3922 O O . LEU A 1 550 ? 11.359 -47.094 -7.629 1 93.56 550 LEU A O 1
ATOM 3926 N N . PRO A 1 551 ? 11.203 -48.938 -6.43 1 92.25 551 PRO A N 1
ATOM 3927 C CA . PRO A 1 551 ? 9.797 -48.688 -6.117 1 92.25 551 PRO A CA 1
ATOM 3928 C C . PRO A 1 551 ? 9.594 -47.375 -5.383 1 92.25 551 PRO A C 1
ATOM 3930 O O . PRO A 1 551 ? 8.586 -46.688 -5.602 1 92.25 551 PRO A O 1
ATOM 3933 N N . GLU A 1 552 ? 10.531 -47 -4.551 1 90.94 552 GLU A N 1
ATOM 3934 C CA . GLU A 1 552 ? 10.406 -45.781 -3.789 1 90.94 552 GLU A CA 1
ATOM 3935 C C . GLU A 1 552 ? 10.477 -44.562 -4.703 1 90.94 552 GLU A C 1
ATOM 3937 O O . GLU A 1 552 ? 9.82 -43.531 -4.449 1 90.94 552 GLU A O 1
ATOM 3942 N N . TYR A 1 553 ? 11.258 -44.656 -5.715 1 91.25 553 TYR A N 1
ATOM 3943 C CA . TYR A 1 553 ? 11.375 -43.562 -6.688 1 91.25 553 TYR A CA 1
ATOM 3944 C C . TYR A 1 553 ? 10.102 -43.438 -7.512 1 91.25 553 TYR A C 1
ATOM 3946 O O . TYR A 1 553 ? 9.625 -42.344 -7.762 1 91.25 553 TYR A O 1
ATOM 3954 N N . ARG A 1 554 ? 9.555 -44.531 -7.949 1 90 554 ARG A N 1
ATOM 3955 C CA . ARG A 1 554 ? 8.297 -44.531 -8.695 1 90 554 ARG A CA 1
ATOM 3956 C C . ARG A 1 554 ? 7.172 -43.938 -7.867 1 90 554 ARG A C 1
ATOM 3958 O O . ARG A 1 554 ? 6.289 -43.25 -8.406 1 90 554 ARG A O 1
ATOM 3965 N N . ALA A 1 555 ? 7.316 -44.125 -6.598 1 85.12 555 ALA A N 1
ATOM 3966 C CA . ALA A 1 555 ? 6.293 -43.625 -5.688 1 85.12 555 ALA A CA 1
ATOM 3967 C C . ALA A 1 555 ? 6.277 -42.094 -5.672 1 85.12 555 ALA A C 1
ATOM 3969 O O . ALA A 1 555 ? 5.234 -41.5 -5.422 1 85.12 555 ALA A O 1
ATOM 3970 N N . VAL A 1 556 ? 7.434 -41.5 -5.957 1 84.94 556 VAL A N 1
ATOM 3971 C CA . VAL A 1 556 ? 7.531 -40.031 -5.996 1 84.94 556 VAL A CA 1
ATOM 3972 C C . VAL A 1 556 ? 6.625 -39.469 -7.098 1 84.94 556 VAL A C 1
ATOM 3974 O O . VAL A 1 556 ? 6.078 -38.375 -6.973 1 84.94 556 VAL A O 1
ATOM 3977 N N . PHE A 1 557 ? 6.418 -40.344 -8.148 1 79.94 557 PHE A N 1
ATOM 3978 C CA . PHE A 1 557 ? 5.609 -39.906 -9.281 1 79.94 557 PHE A CA 1
ATOM 3979 C C . PHE A 1 557 ? 4.227 -40.562 -9.234 1 79.94 557 PHE A C 1
ATOM 3981 O O . PHE A 1 557 ? 3.461 -40.469 -10.195 1 79.94 557 PHE A O 1
ATOM 3988 N N . GLY A 1 558 ? 3.945 -41.156 -8.195 1 68.94 558 GLY A N 1
ATOM 3989 C CA . GLY A 1 558 ? 2.656 -41.812 -8.023 1 68.94 558 GLY A CA 1
ATOM 3990 C C . GLY A 1 558 ? 2.51 -43.062 -8.859 1 68.94 558 GLY A C 1
ATOM 3991 O O . GLY A 1 558 ? 1.396 -43.469 -9.227 1 68.94 558 GLY A O 1
ATOM 3992 N N . ALA A 1 559 ? 3.613 -43.562 -9.305 1 68.44 559 ALA A N 1
ATOM 3993 C CA . ALA A 1 559 ? 3.598 -44.781 -10.094 1 68.44 559 ALA A CA 1
ATOM 3994 C C . ALA A 1 559 ? 3.902 -46 -9.227 1 68.44 559 ALA A C 1
ATOM 3996 O O . ALA A 1 559 ? 4.594 -45.875 -8.211 1 68.44 559 ALA A O 1
ATOM 3997 N N . MET B 1 1 ? -24.594 17 -9.352 1 68.25 1 MET B N 1
ATOM 3998 C CA . MET B 1 1 ? -23.906 16.531 -8.156 1 68.25 1 MET B CA 1
ATOM 3999 C C . MET B 1 1 ? -23.219 15.195 -8.414 1 68.25 1 MET B C 1
ATOM 4001 O O . MET B 1 1 ? -23.844 14.266 -8.93 1 68.25 1 MET B O 1
ATOM 4005 N N . THR B 1 2 ? -22.047 15.297 -8.391 1 76.56 2 THR B N 1
ATOM 4006 C CA . THR B 1 2 ? -21.281 14.094 -8.664 1 76.56 2 THR B CA 1
ATOM 4007 C C . THR B 1 2 ? -21.469 13.062 -7.559 1 76.56 2 THR B C 1
ATOM 4009 O O . THR B 1 2 ? -21.953 13.391 -6.469 1 76.56 2 THR B O 1
ATOM 4012 N N . PRO B 1 3 ? -21.531 11.844 -7.84 1 82.88 3 PRO B N 1
ATOM 4013 C CA . PRO B 1 3 ? -21.656 10.797 -6.82 1 82.88 3 PRO B CA 1
ATOM 4014 C C . PRO B 1 3 ? -20.781 11.062 -5.602 1 82.88 3 PRO B C 1
ATOM 4016 O O . PRO B 1 3 ? -21.156 10.719 -4.477 1 82.88 3 PRO B O 1
ATOM 4019 N N . GLY B 1 4 ? -19.812 11.672 -5.879 1 86.44 4 GLY B N 1
ATOM 4020 C CA . GLY B 1 4 ? -18.938 12.039 -4.77 1 86.44 4 GLY B CA 1
ATOM 4021 C C . GLY B 1 4 ? -19.562 13.062 -3.842 1 86.44 4 GLY B C 1
ATOM 4022 O O . GLY B 1 4 ? -19.453 12.945 -2.619 1 86.44 4 GLY B O 1
ATOM 4023 N N . ASP B 1 5 ? -20.266 14 -4.391 1 87.5 5 ASP B N 1
ATOM 4024 C CA . ASP B 1 5 ? -20.938 15.031 -3.604 1 87.5 5 ASP B CA 1
ATOM 4025 C C . ASP B 1 5 ? -22.078 14.43 -2.787 1 87.5 5 ASP B C 1
ATOM 4027 O O . ASP B 1 5 ? -22.328 14.852 -1.654 1 87.5 5 ASP B O 1
ATOM 4031 N N . GLN B 1 6 ? -22.75 13.438 -3.398 1 88.38 6 GLN B N 1
ATOM 4032 C CA . GLN B 1 6 ? -23.844 12.773 -2.695 1 88.38 6 GLN B CA 1
ATOM 4033 C C . GLN B 1 6 ? -23.328 12 -1.484 1 88.38 6 GLN B C 1
ATOM 4035 O O . GLN B 1 6 ? -23.969 11.992 -0.429 1 88.38 6 GLN B O 1
ATOM 4040 N N . LEU B 1 7 ? -22.234 11.453 -1.716 1 89.81 7 LEU B N 1
ATOM 4041 C CA . LEU B 1 7 ? -21.641 10.703 -0.614 1 89.81 7 LEU B CA 1
ATOM 4042 C C . LEU B 1 7 ? -21.203 11.633 0.508 1 89.81 7 LEU B C 1
ATOM 4044 O O . LEU B 1 7 ? -21.359 11.312 1.688 1 89.81 7 LEU B O 1
ATOM 4048 N N . LEU B 1 8 ? -20.688 12.742 0.116 1 89.12 8 LEU B N 1
ATOM 4049 C CA . LEU B 1 8 ? -20.266 13.727 1.104 1 89.12 8 LEU B CA 1
ATOM 4050 C C . LEU B 1 8 ? -21.469 14.281 1.871 1 89.12 8 LEU B C 1
ATOM 4052 O O . LEU B 1 8 ? -21.391 14.492 3.084 1 89.12 8 LEU B O 1
ATOM 4056 N N . LEU B 1 9 ? -22.5 14.547 1.194 1 88.81 9 LEU B N 1
ATOM 4057 C CA . LEU B 1 9 ? -23.719 15.023 1.824 1 88.81 9 LEU B CA 1
ATOM 4058 C C . LEU B 1 9 ? -24.297 13.969 2.764 1 88.81 9 LEU B C 1
ATOM 4060 O O . LEU B 1 9 ? -24.812 14.305 3.832 1 88.81 9 LEU B O 1
ATOM 4064 N N . ALA B 1 10 ? -24.25 12.758 2.336 1 90.44 10 ALA B N 1
ATOM 4065 C CA . ALA B 1 10 ? -24.734 11.68 3.186 1 90.44 10 ALA B CA 1
ATOM 4066 C C . ALA B 1 10 ? -23.906 11.562 4.465 1 90.44 10 ALA B C 1
ATOM 4068 O O . ALA B 1 10 ? -24.453 11.312 5.539 1 90.44 10 ALA B O 1
ATOM 4069 N N . THR B 1 11 ? -22.641 11.766 4.336 1 88.5 11 THR B N 1
ATOM 4070 C CA . THR B 1 11 ? -21.75 11.703 5.488 1 88.5 11 THR B CA 1
ATOM 4071 C C . THR B 1 11 ? -22.031 12.836 6.465 1 88.5 11 THR B C 1
ATOM 4073 O O . THR B 1 11 ? -22.031 12.641 7.68 1 88.5 11 THR B O 1
ATOM 4076 N N . THR B 1 12 ? -22.25 14.023 5.918 1 88.31 12 THR B N 1
ATOM 4077 C CA . THR B 1 12 ? -22.562 15.18 6.742 1 88.31 12 THR B CA 1
ATOM 4078 C C . THR B 1 12 ? -23.938 15.031 7.391 1 88.31 12 THR B C 1
ATOM 4080 O O . THR B 1 12 ? -24.141 15.453 8.531 1 88.31 12 THR B O 1
ATOM 4083 N N . ARG B 1 13 ? -24.859 14.344 6.688 1 87.56 13 ARG B N 1
ATOM 4084 C CA . ARG B 1 13 ? -26.203 14.125 7.211 1 87.56 13 ARG B CA 1
ATOM 4085 C C . ARG B 1 13 ? -26.188 13.102 8.344 1 87.56 13 ARG B C 1
ATOM 4087 O O . ARG B 1 13 ? -26.969 13.203 9.289 1 87.56 13 ARG B O 1
ATOM 4094 N N . HIS B 1 14 ? -25.344 12.148 8.211 1 87.81 14 HIS B N 1
ATOM 4095 C CA . HIS B 1 14 ? -25.219 11.141 9.25 1 87.81 14 HIS B CA 1
ATOM 4096 C C . HIS B 1 14 ? -24.703 11.75 10.555 1 87.81 14 HIS B C 1
ATOM 4098 O O . HIS B 1 14 ? -25.078 11.312 11.641 1 87.81 14 HIS B O 1
ATOM 4104 N N . SER B 1 15 ? -23.922 12.844 10.477 1 87.06 15 SER B N 1
ATOM 4105 C CA . SER B 1 15 ? -23.328 13.477 11.648 1 87.06 15 SER B CA 1
ATOM 4106 C C . SER B 1 15 ? -23.828 14.906 11.812 1 87.06 15 SER B C 1
ATOM 4108 O O . SER B 1 15 ? -23.109 15.773 12.305 1 87.06 15 SER B O 1
ATOM 4110 N N . THR B 1 16 ? -25.078 15.211 11.422 1 87.44 16 THR B N 1
ATOM 4111 C CA . THR B 1 16 ? -25.594 16.578 11.383 1 87.44 16 THR B CA 1
ATOM 4112 C C . THR B 1 16 ? -25.688 17.156 12.789 1 87.44 16 THR B C 1
ATOM 4114 O O . THR B 1 16 ? -25.359 18.328 13 1 87.44 16 THR B O 1
ATOM 4117 N N . ALA B 1 17 ? -26.156 16.328 13.711 1 90.38 17 ALA B N 1
ATOM 4118 C CA . ALA B 1 17 ? -26.297 16.828 15.078 1 90.38 17 ALA B CA 1
ATOM 4119 C C . ALA B 1 17 ? -24.953 17.234 15.656 1 90.38 17 ALA B C 1
ATOM 4121 O O . ALA B 1 17 ? -24.812 18.297 16.266 1 90.38 17 ALA B O 1
ATOM 4122 N N . ARG B 1 18 ? -24 16.484 15.422 1 88.62 18 ARG B N 1
ATOM 4123 C CA . ARG B 1 18 ? -22.672 16.766 15.945 1 88.62 18 ARG B CA 1
ATOM 4124 C C . ARG B 1 18 ? -22 17.906 15.18 1 88.62 18 ARG B C 1
ATOM 4126 O O . ARG B 1 18 ? -21.297 18.734 15.773 1 88.62 18 ARG B O 1
ATOM 4133 N N . ALA B 1 19 ? -22.266 17.984 13.93 1 88.44 19 ALA B N 1
ATOM 4134 C CA . ALA B 1 19 ? -21.703 19.062 13.133 1 88.44 19 ALA B CA 1
ATOM 4135 C C . ALA B 1 19 ? -22.312 20.406 13.531 1 88.44 19 ALA B C 1
ATOM 4137 O O . ALA B 1 19 ? -21.625 21.422 13.578 1 88.44 19 ALA B O 1
ATOM 4138 N N . THR B 1 20 ? -23.578 20.422 13.852 1 89.88 20 THR B N 1
ATOM 4139 C CA . THR B 1 20 ? -24.25 21.656 14.273 1 89.88 20 THR B CA 1
ATOM 4140 C C . THR B 1 20 ? -23.75 22.094 15.641 1 89.88 20 THR B C 1
ATOM 4142 O O . THR B 1 20 ? -23.578 23.281 15.891 1 89.88 20 THR B O 1
ATOM 4145 N N . ALA B 1 21 ? -23.562 21.078 16.469 1 91.75 21 ALA B N 1
ATOM 4146 C CA . ALA B 1 21 ? -23.016 21.391 17.781 1 91.75 21 ALA B CA 1
ATOM 4147 C C . ALA B 1 21 ? -21.609 21.969 17.656 1 91.75 21 ALA B C 1
ATOM 4149 O O . ALA B 1 21 ? -21.25 22.906 18.375 1 91.75 21 ALA B O 1
ATOM 4150 N N . LEU B 1 22 ? -20.906 21.484 16.75 1 89.19 22 LEU B N 1
ATOM 4151 C CA . LEU B 1 22 ? -19.547 21.969 16.516 1 89.19 22 LEU B CA 1
ATOM 4152 C C . LEU B 1 22 ? -19.578 23.391 15.969 1 89.19 22 LEU B C 1
ATOM 4154 O O . LEU B 1 22 ? -18.781 24.234 16.391 1 89.19 22 LEU B O 1
ATOM 4158 N N . ALA B 1 23 ? -20.453 23.641 15.086 1 89.69 23 ALA B N 1
ATOM 4159 C CA . ALA B 1 23 ? -20.578 24.984 14.539 1 89.69 23 ALA B CA 1
ATOM 4160 C C . ALA B 1 23 ? -21.016 25.984 15.617 1 89.69 23 ALA B C 1
ATOM 4162 O O . ALA B 1 23 ? -20.484 27.094 15.68 1 89.69 23 ALA B O 1
ATOM 4163 N N . ALA B 1 24 ? -21.875 25.531 16.469 1 91.69 24 ALA B N 1
ATOM 4164 C CA . ALA B 1 24 ? -22.359 26.391 17.531 1 91.69 24 ALA B CA 1
ATOM 4165 C C . ALA B 1 24 ? -21.25 26.703 18.531 1 91.69 24 ALA B C 1
ATOM 4167 O O . ALA B 1 24 ? -21.109 27.844 18.969 1 91.69 24 ALA B O 1
ATOM 4168 N N . LEU B 1 25 ? -20.531 25.672 18.844 1 90 25 LEU B N 1
ATOM 4169 C CA . LEU B 1 25 ? -19.422 25.859 19.781 1 90 25 LEU B CA 1
ATOM 4170 C C . LEU B 1 25 ? -18.375 26.781 19.203 1 90 25 LEU B C 1
ATOM 4172 O O . LEU B 1 25 ? -17.859 27.656 19.891 1 90 25 LEU B O 1
ATOM 4176 N N . SER B 1 26 ? -18.125 26.625 17.969 1 88.25 26 SER B N 1
ATOM 4177 C CA . SER B 1 26 ? -17.109 27.438 17.328 1 88.25 26 SER B CA 1
ATOM 4178 C C . SER B 1 26 ? -17.578 28.875 17.156 1 88.25 26 SER B C 1
ATOM 4180 O O . SER B 1 26 ? -16.781 29.812 17.297 1 88.25 26 SER B O 1
ATOM 4182 N N . LEU B 1 27 ? -18.875 29.109 16.891 1 89.5 27 LEU B N 1
ATOM 4183 C CA . LEU B 1 27 ? -19.438 30.453 16.75 1 89.5 27 LEU B CA 1
ATOM 4184 C C . LEU B 1 27 ? -19.469 31.172 18.094 1 89.5 27 LEU B C 1
ATOM 4186 O O . LEU B 1 27 ? -19.234 32.375 18.156 1 89.5 27 LEU B O 1
ATOM 4190 N N . THR B 1 28 ? -19.766 30.406 19.094 1 90.06 28 THR B N 1
ATOM 4191 C CA . THR B 1 28 ? -19.766 30.984 20.438 1 90.06 28 THR B CA 1
ATOM 4192 C C . THR B 1 28 ? -18.344 31.406 20.828 1 90.06 28 THR B C 1
ATOM 4194 O O . THR B 1 28 ? -18.156 32.469 21.438 1 90.06 28 THR B O 1
ATOM 4197 N N . SER B 1 29 ? -17.453 30.531 20.453 1 87.88 29 SER B N 1
ATOM 4198 C CA . SER B 1 29 ? -16.062 30.859 20.734 1 87.88 29 SER B CA 1
ATOM 4199 C C . SER B 1 29 ? -15.617 32.094 19.953 1 87.88 29 SER B C 1
ATOM 4201 O O . SER B 1 29 ? -14.938 32.969 20.5 1 87.88 29 SER B O 1
ATOM 4203 N N . ALA B 1 30 ? -16.031 32.156 18.75 1 86 30 ALA B N 1
ATOM 4204 C CA . ALA B 1 30 ? -15.703 33.344 17.922 1 86 30 ALA B CA 1
ATOM 4205 C C . ALA B 1 30 ? -16.344 34.594 18.484 1 86 30 ALA B C 1
ATOM 4207 O O . ALA B 1 30 ? -15.734 35.656 18.469 1 86 30 ALA B O 1
ATOM 4208 N N . GLY B 1 31 ? -17.5 34.5 18.984 1 87.81 31 GLY B N 1
ATOM 4209 C CA . GLY B 1 31 ? -18.172 35.656 19.594 1 87.81 31 GLY B CA 1
ATOM 4210 C C . GLY B 1 31 ? -17.469 36.156 20.828 1 87.81 31 GLY B C 1
ATOM 4211 O O . GLY B 1 31 ? -17.312 37.375 20.984 1 87.81 31 GLY B O 1
ATOM 4212 N N . ALA B 1 32 ? -17.016 35.188 21.578 1 86.88 32 ALA B N 1
ATOM 4213 C CA . ALA B 1 32 ? -16.266 35.594 22.781 1 86.88 32 ALA B CA 1
ATOM 4214 C C . ALA B 1 32 ? -14.945 36.25 22.406 1 86.88 32 ALA B C 1
ATOM 4216 O O . ALA B 1 32 ? -14.523 37.219 23.062 1 86.88 32 ALA B O 1
ATOM 4217 N N . ALA B 1 33 ? -14.359 35.781 21.406 1 83.31 33 ALA B N 1
ATOM 4218 C CA . ALA B 1 33 ? -13.086 36.312 20.969 1 83.31 33 ALA B CA 1
ATOM 4219 C C . ALA B 1 33 ? -13.258 37.75 20.422 1 83.31 33 ALA B C 1
ATOM 4221 O O . ALA B 1 33 ? -12.367 38.562 20.56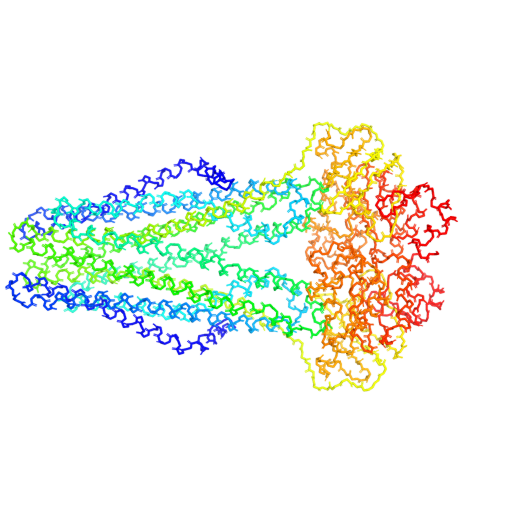2 1 83.31 33 ALA B O 1
ATOM 4222 N N . LEU B 1 34 ? -14.43 38.031 19.891 1 87.25 34 LEU B N 1
ATOM 4223 C CA . LEU B 1 34 ? -14.711 39.344 19.328 1 87.25 34 LEU B CA 1
ATOM 4224 C C . LEU B 1 34 ? -15.016 40.344 20.422 1 87.25 34 LEU B C 1
ATOM 4226 O O . LEU B 1 34 ? -14.867 41.562 20.203 1 87.25 34 LEU B O 1
ATOM 4230 N N . LEU B 1 35 ? -15.391 39.844 21.547 1 88.69 35 LEU B N 1
ATOM 4231 C CA . LEU B 1 35 ? -15.75 40.75 22.625 1 88.69 35 LEU B CA 1
ATOM 4232 C C . LEU B 1 35 ? -14.516 41.156 23.422 1 88.69 35 LEU B C 1
ATOM 4234 O O . LEU B 1 35 ? -14.531 42.156 24.125 1 88.69 35 LEU B O 1
ATOM 4238 N N . LEU B 1 36 ? -13.438 40.438 23.219 1 85.31 36 LEU B N 1
ATOM 4239 C CA . LEU B 1 36 ? -12.258 40.625 24.047 1 85.31 36 LEU B CA 1
ATOM 4240 C C . LEU B 1 36 ? -11.594 41.969 23.75 1 85.31 36 LEU B C 1
ATOM 4242 O O . LEU B 1 36 ? -11.281 42.719 24.672 1 85.31 36 LEU B O 1
ATOM 4246 N N . PRO B 1 37 ? -11.391 42.312 22.469 1 82.19 37 PRO B N 1
ATOM 4247 C CA . PRO B 1 37 ? -10.719 43.594 22.203 1 82.19 37 PRO B CA 1
ATOM 4248 C C . PRO B 1 37 ? -11.492 44.781 22.75 1 82.19 37 PRO B C 1
ATOM 4250 O O . PRO B 1 37 ? -10.891 45.719 23.281 1 82.19 37 PRO B O 1
ATOM 4253 N N . ALA B 1 38 ? -12.773 44.781 22.688 1 84.25 38 ALA B N 1
ATOM 4254 C CA . ALA B 1 38 ? -13.586 45.875 23.219 1 84.25 38 ALA B CA 1
ATOM 4255 C C . ALA B 1 38 ? -13.461 45.969 24.734 1 84.25 38 ALA B C 1
ATOM 4257 O O . ALA B 1 38 ? -13.391 47.062 25.297 1 84.25 38 ALA B O 1
ATOM 4258 N N . ALA B 1 39 ? -13.453 44.812 25.328 1 83.62 39 ALA B N 1
ATOM 4259 C CA . ALA B 1 39 ? -13.305 44.781 26.781 1 83.62 39 ALA B CA 1
ATOM 4260 C C . ALA B 1 39 ? -11.922 45.25 27.203 1 83.62 39 ALA B C 1
ATOM 4262 O O . ALA B 1 39 ? -11.781 45.969 28.219 1 83.62 39 ALA B O 1
ATOM 4263 N N . LEU B 1 40 ? -10.977 44.875 26.453 1 77.81 40 LEU B N 1
ATOM 4264 C CA . LEU B 1 40 ? -9.609 45.312 26.734 1 77.81 40 LEU B CA 1
ATOM 4265 C C . LEU B 1 40 ? -9.477 46.812 26.578 1 77.81 40 LEU B C 1
ATOM 4267 O O . LEU B 1 40 ? -8.797 47.469 27.375 1 77.81 40 LEU B O 1
ATOM 4271 N N . GLY B 1 41 ? -10.039 47.406 25.547 1 76.5 41 GLY B N 1
ATOM 4272 C CA . GLY B 1 41 ? -10.023 48.844 25.359 1 76.5 41 GLY B CA 1
ATOM 4273 C C . GLY B 1 41 ? -10.688 49.594 26.5 1 76.5 41 GLY B C 1
ATOM 4274 O O . GLY B 1 41 ? -10.148 50.594 26.984 1 76.5 41 GLY B O 1
ATOM 4275 N N . ARG B 1 42 ? -11.789 49.125 27.031 1 80.94 42 ARG B N 1
ATOM 4276 C CA . ARG B 1 42 ? -12.5 49.781 28.125 1 80.94 42 ARG B CA 1
ATOM 4277 C C . ARG B 1 42 ? -11.734 49.656 29.438 1 80.94 42 ARG B C 1
ATOM 4279 O O . ARG B 1 42 ? -11.766 50.562 30.266 1 80.94 42 ARG B O 1
ATOM 4286 N N . ALA B 1 43 ? -11.094 48.531 29.5 1 76.81 43 ALA B N 1
ATOM 4287 C CA . ALA B 1 43 ? -10.281 48.344 30.703 1 76.81 43 ALA B CA 1
ATOM 4288 C C . ALA B 1 43 ? -9.133 49.344 30.75 1 76.81 43 ALA B C 1
ATOM 4290 O O . ALA B 1 43 ? -8.859 49.938 31.781 1 76.81 43 ALA B O 1
ATOM 4291 N N . VAL B 1 44 ? -8.523 49.531 29.609 1 73.19 44 VAL B N 1
ATOM 4292 C CA . VAL B 1 44 ? -7.383 50.438 29.547 1 73.19 44 VAL B CA 1
ATOM 4293 C C . VAL B 1 44 ? -7.855 51.875 29.781 1 73.19 44 VAL B C 1
ATOM 4295 O O . VAL B 1 44 ? -7.215 52.625 30.5 1 73.19 44 VAL B O 1
ATOM 4298 N N . ASP B 1 45 ? -8.953 52.25 29.203 1 76.38 45 ASP B N 1
ATOM 4299 C CA . ASP B 1 45 ? -9.484 53.594 29.391 1 76.38 45 ASP B CA 1
ATOM 4300 C C . ASP B 1 45 ? -9.836 53.875 30.844 1 76.38 45 ASP B C 1
ATOM 4302 O O . ASP B 1 45 ? -9.57 54.938 31.375 1 76.38 45 ASP B O 1
ATOM 4306 N N . ARG B 1 46 ? -10.375 52.875 31.469 1 77.75 46 ARG B N 1
ATOM 4307 C CA . ARG B 1 46 ? -10.773 53.062 32.875 1 77.75 46 ARG B CA 1
ATOM 4308 C C . ARG B 1 46 ? -9.555 53.031 33.781 1 77.75 46 ARG B C 1
ATOM 4310 O O . ARG B 1 46 ? -9.539 53.719 34.812 1 77.75 46 ARG B O 1
ATOM 4317 N N . LEU B 1 47 ? -8.625 52.25 33.438 1 70.06 47 LEU B N 1
ATOM 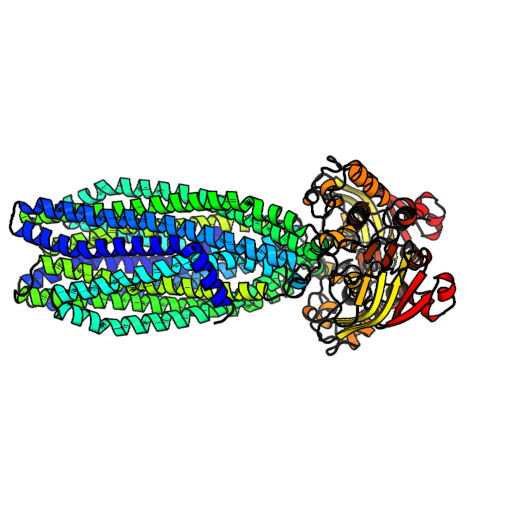4318 C CA . LEU B 1 47 ? -7.395 52.25 34.219 1 70.06 47 LEU B CA 1
ATOM 4319 C C . LEU B 1 47 ? -6.68 53.594 34.125 1 70.06 47 LEU B C 1
ATOM 4321 O O . LEU B 1 47 ? -6.148 54.094 35.125 1 70.06 47 LEU B O 1
ATOM 4325 N N . LEU B 1 48 ? -6.758 54.219 32.906 1 67.56 48 LEU B N 1
ATOM 4326 C CA . LEU B 1 48 ? -6.121 55.5 32.719 1 67.56 48 LEU B CA 1
ATOM 4327 C C . LEU B 1 48 ? -6.879 56.625 33.438 1 67.56 48 LEU B C 1
ATOM 4329 O O . LEU B 1 48 ? -6.281 57.594 33.875 1 67.56 48 LEU B O 1
ATOM 4333 N N . ALA B 1 49 ? -8.094 56.406 33.594 1 70.62 49 ALA B N 1
ATOM 4334 C CA . ALA B 1 49 ? -8.914 57.406 34.281 1 70.62 49 ALA B CA 1
ATOM 4335 C C . ALA B 1 49 ? -8.906 57.156 35.781 1 70.62 49 ALA B C 1
ATOM 4337 O O . ALA B 1 49 ? -9.57 57.875 36.531 1 70.62 49 ALA B O 1
ATOM 4338 N N . HIS B 1 50 ? -8 56.156 36.281 1 67.56 50 HIS B N 1
ATOM 4339 C CA . HIS B 1 50 ? -7.859 55.812 37.688 1 67.56 50 HIS B CA 1
ATOM 4340 C C . HIS B 1 50 ? -9.211 55.469 38.312 1 67.56 50 HIS B C 1
ATOM 4342 O O . HIS B 1 50 ? -9.5 55.906 39.438 1 67.56 50 HIS B O 1
ATOM 4348 N N . ASP B 1 51 ? -10 55.031 37.438 1 73.06 51 ASP B N 1
ATOM 4349 C CA . ASP B 1 51 ? -11.344 54.656 37.906 1 73.06 51 ASP B CA 1
ATOM 4350 C C . ASP B 1 51 ? -11.359 53.281 38.531 1 73.06 51 ASP B C 1
ATOM 4352 O O . ASP B 1 51 ? -10.602 52.406 38.125 1 73.06 51 ASP B O 1
ATOM 4356 N N . ALA B 1 52 ? -11.953 53.125 39.812 1 67.62 52 ALA B N 1
ATOM 4357 C CA . ALA B 1 52 ? -12.078 51.906 40.594 1 67.62 52 ALA B CA 1
ATOM 4358 C C . ALA B 1 52 ? -12.695 50.781 39.781 1 67.62 52 ALA B C 1
ATOM 4360 O O . ALA B 1 52 ? -12.453 49.594 40.031 1 67.62 52 ALA B O 1
ATOM 4361 N N . GLY B 1 53 ? -13.414 51.062 38.75 1 72.62 53 GLY B N 1
ATOM 4362 C CA . GLY B 1 53 ? -14.117 50.062 37.938 1 72.62 53 GLY B CA 1
ATOM 4363 C C . GLY B 1 53 ? -13.211 49.312 37 1 72.62 53 GLY B C 1
ATOM 4364 O O . GLY B 1 53 ? -13.656 48.438 36.281 1 72.62 53 GLY B O 1
ATOM 4365 N N . ALA B 1 54 ? -12 49.531 37.094 1 75.81 54 ALA B N 1
ATOM 4366 C CA . ALA B 1 54 ? -11.008 48.938 36.219 1 75.81 54 ALA B CA 1
ATOM 4367 C C . ALA B 1 54 ? -10.852 47.438 36.5 1 75.81 54 ALA B C 1
ATOM 4369 O O . ALA B 1 54 ? -10.656 46.656 35.594 1 75.81 54 ALA B O 1
ATOM 4370 N N . THR B 1 55 ? -11.148 47.125 37.75 1 74.75 55 THR B N 1
ATOM 4371 C CA . THR B 1 55 ? -10.953 45.75 38.156 1 74.75 55 THR B CA 1
ATOM 4372 C C . THR B 1 55 ? -12.016 44.844 37.531 1 74.75 55 THR B C 1
ATOM 4374 O O . THR B 1 55 ? -11.734 43.719 37.125 1 74.75 55 THR B O 1
ATOM 4377 N N . ARG B 1 56 ? -13.242 45.312 37.406 1 81 56 ARG B N 1
ATOM 4378 C CA . ARG B 1 56 ? -14.312 44.531 36.812 1 81 56 ARG B CA 1
ATOM 4379 C C . ARG B 1 56 ? -14.031 44.281 35.312 1 81 56 ARG B C 1
ATOM 4381 O O . ARG B 1 56 ? -14.289 43.188 34.812 1 81 56 ARG B O 1
ATOM 4388 N N . TRP B 1 57 ? -13.484 45.188 34.656 1 81.31 57 TRP B N 1
ATOM 4389 C CA . TRP B 1 57 ? -13.188 45.031 33.25 1 81.31 57 TRP B CA 1
ATOM 4390 C C . TRP B 1 57 ? -11.984 44.125 33.031 1 81.31 57 TRP B C 1
ATOM 4392 O O . TRP B 1 57 ? -11.938 43.344 32.062 1 81.31 57 TRP B O 1
ATOM 4402 N N . VAL B 1 58 ? -11.141 44.094 33.938 1 74.94 58 VAL B N 1
ATOM 4403 C CA . VAL B 1 58 ? -10 43.188 33.844 1 74.94 58 VAL B CA 1
ATOM 4404 C C . VAL B 1 58 ? -10.453 41.75 34.062 1 74.94 58 VAL B C 1
ATOM 4406 O O . VAL B 1 58 ? -9.992 40.844 33.406 1 74.94 58 VAL B O 1
ATOM 4409 N N . ALA B 1 59 ? -11.344 41.625 35 1 77.88 59 ALA B N 1
ATOM 4410 C CA . ALA B 1 59 ? -11.891 40.281 35.25 1 77.88 59 ALA B CA 1
ATOM 4411 C C . ALA B 1 59 ? -12.664 39.781 34.031 1 77.88 59 ALA B C 1
ATOM 4413 O O . ALA B 1 59 ? -12.594 38.594 33.688 1 77.88 59 ALA B O 1
ATOM 4414 N N . LEU B 1 60 ? -13.391 40.656 33.375 1 82.69 60 LEU B N 1
ATOM 4415 C CA . LEU B 1 60 ? -14.125 40.281 32.156 1 82.69 60 LEU B CA 1
ATOM 4416 C C . LEU B 1 60 ? -13.172 39.906 31.031 1 82.69 60 LEU B C 1
ATOM 4418 O O . LEU B 1 60 ? -13.461 38.969 30.281 1 82.69 60 LEU B O 1
ATOM 4422 N N . CYS B 1 61 ? -12.055 40.531 30.969 1 78.44 61 CYS B N 1
ATOM 4423 C CA . CYS B 1 61 ? -11.062 40.188 29.953 1 78.44 61 CYS B CA 1
ATOM 4424 C C . CYS B 1 61 ? -10.492 38.812 30.203 1 78.44 61 CYS B C 1
ATOM 4426 O O . CYS B 1 61 ? -10.281 38.031 29.266 1 78.44 61 CYS B O 1
ATOM 4428 N N . ALA B 1 62 ? -10.414 38.5 31.5 1 73.31 62 ALA B N 1
ATOM 4429 C CA . ALA B 1 62 ? -9.906 37.156 31.844 1 73.31 62 ALA B CA 1
ATOM 4430 C C . ALA B 1 62 ? -10.883 36.062 31.422 1 73.31 62 ALA B C 1
ATOM 4432 O O . ALA B 1 62 ? -10.484 35.031 30.891 1 73.31 62 ALA B O 1
ATOM 4433 N N . VAL B 1 63 ? -12.094 36.375 31.656 1 80.25 63 VAL B N 1
ATOM 4434 C CA . VAL B 1 63 ? -13.133 35.406 31.297 1 80.25 63 VAL B CA 1
ATOM 4435 C C . VAL B 1 63 ? -13.227 35.281 29.781 1 80.25 63 VAL B C 1
ATOM 4437 O O . VAL B 1 63 ? -13.367 34.188 29.25 1 80.25 63 VAL B O 1
ATOM 4440 N N . LEU B 1 64 ? -13.125 36.344 29.047 1 85.31 64 LEU B N 1
ATOM 4441 C CA . LEU B 1 64 ? -13.273 36.375 27.594 1 85.31 64 LEU B CA 1
ATOM 4442 C C . LEU B 1 64 ? -12.047 35.781 26.922 1 85.31 64 LEU B C 1
ATOM 4444 O O . LEU B 1 64 ? -12.109 35.375 25.75 1 85.31 64 LEU B O 1
ATOM 4448 N N . LEU B 1 65 ? -11.078 35.688 27.641 1 76.12 65 LEU B N 1
ATOM 4449 C CA . LEU B 1 65 ? -9.875 35.062 27.109 1 76.12 65 LEU B CA 1
ATOM 4450 C C . LEU B 1 65 ? -9.906 33.562 27.328 1 76.12 65 LEU B C 1
ATOM 4452 O O . LEU B 1 65 ? -9.5 32.812 26.453 1 76.12 65 LEU B O 1
ATOM 4456 N N . THR B 1 66 ? -10.398 33.094 28.5 1 74.88 66 THR B N 1
ATOM 4457 C CA . THR B 1 66 ? -10.383 31.672 28.859 1 74.88 66 THR B CA 1
ATOM 4458 C C . THR B 1 66 ? -11.562 30.938 28.234 1 74.88 66 THR B C 1
ATOM 4460 O O . THR B 1 66 ? -11.461 29.75 27.891 1 74.88 66 THR B O 1
ATOM 4463 N N . ALA B 1 67 ? -12.617 31.688 28.062 1 81.12 67 ALA B N 1
ATOM 4464 C CA . ALA B 1 67 ? -13.828 31.031 27.562 1 81.12 67 ALA B CA 1
ATOM 4465 C C . ALA B 1 67 ? -13.633 30.5 26.156 1 81.12 67 ALA B C 1
ATOM 4467 O O . ALA B 1 67 ? -13.961 29.344 25.875 1 81.12 67 ALA B O 1
ATOM 4468 N N . PRO B 1 68 ? -13.047 31.266 25.234 1 81.25 68 PRO B N 1
ATOM 4469 C CA . PRO B 1 68 ? -12.836 30.719 23.891 1 81.25 68 PRO B CA 1
ATOM 4470 C C . PRO B 1 68 ? -11.875 29.531 23.875 1 81.25 68 PRO B C 1
ATOM 4472 O O . PRO B 1 68 ? -12.055 28.594 23.094 1 81.25 68 PRO B O 1
ATOM 4475 N N . ALA B 1 69 ? -10.898 29.578 24.719 1 74.25 69 ALA B N 1
ATOM 4476 C CA . ALA B 1 69 ? -9.961 28.469 24.797 1 74.25 69 ALA B CA 1
ATOM 4477 C C . ALA B 1 69 ? -10.664 27.188 25.203 1 74.25 69 ALA B C 1
ATOM 4479 O O . ALA B 1 69 ? -10.406 26.125 24.641 1 74.25 69 ALA B O 1
ATOM 4480 N N . ALA B 1 70 ? -11.5 27.312 26.188 1 76.12 70 ALA B N 1
ATOM 4481 C CA . ALA B 1 70 ? -12.25 26.156 26.656 1 76.12 70 ALA B CA 1
ATOM 4482 C C . ALA B 1 70 ? -13.227 25.672 25.578 1 76.12 70 ALA B C 1
ATOM 4484 O O . ALA B 1 70 ? -13.375 24.469 25.359 1 76.12 70 ALA B O 1
ATOM 4485 N N . LEU B 1 71 ? -13.859 26.625 24.953 1 83.62 71 LEU B N 1
ATOM 4486 C CA . LEU B 1 71 ? -14.828 26.266 23.922 1 83.62 71 LEU B CA 1
ATOM 4487 C C . LEU B 1 71 ? -14.125 25.656 22.719 1 83.62 71 LEU B C 1
ATOM 4489 O O . LEU B 1 71 ? -14.641 24.703 22.109 1 83.62 71 LEU B O 1
ATOM 4493 N N . ASP B 1 72 ? -12.977 26.109 22.375 1 78.75 72 ASP B N 1
ATOM 4494 C CA . ASP B 1 72 ? -12.227 25.562 21.25 1 78.75 72 ASP B CA 1
ATOM 4495 C C . ASP B 1 72 ? -11.719 24.156 21.562 1 78.75 72 ASP B C 1
ATOM 4497 O O . ASP B 1 72 ? -1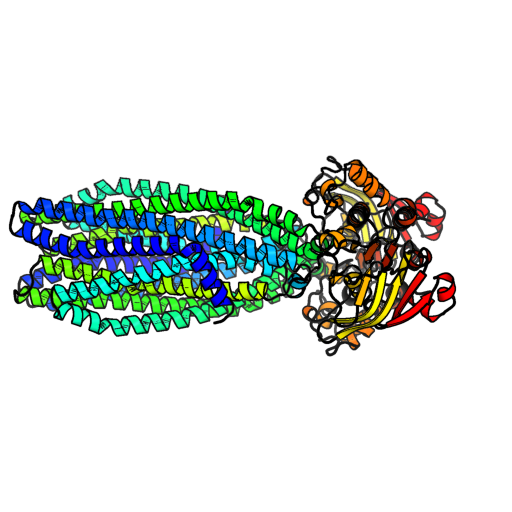1.672 23.297 20.672 1 78.75 72 ASP B O 1
ATOM 4501 N N . ALA B 1 73 ? -11.32 23.969 22.812 1 74.12 73 ALA B N 1
ATOM 4502 C CA . ALA B 1 73 ? -10.898 22.641 23.219 1 74.12 73 ALA B CA 1
ATOM 4503 C C . ALA B 1 73 ? -12.047 21.641 23.062 1 74.12 73 ALA B C 1
ATOM 4505 O O . ALA B 1 73 ? -11.844 20.516 22.594 1 74.12 73 ALA B O 1
ATOM 4506 N N . LEU B 1 74 ? -13.148 22.109 23.484 1 78.88 74 LEU B N 1
ATOM 4507 C CA . LEU B 1 74 ? -14.328 21.266 23.359 1 78.88 74 LEU B CA 1
ATOM 4508 C C . LEU B 1 74 ? -14.688 21.047 21.891 1 78.88 74 LEU B C 1
ATOM 4510 O O . LEU B 1 74 ? -15.086 19.938 21.5 1 78.88 74 LEU B O 1
ATOM 4514 N N . ALA B 1 75 ? -14.562 22.062 21.125 1 83.62 75 ALA B N 1
ATOM 4515 C CA . ALA B 1 75 ? -14.852 21.969 19.688 1 83.62 75 ALA B CA 1
ATOM 4516 C C . ALA B 1 75 ? -13.883 21.016 19 1 83.62 75 ALA B C 1
ATOM 4518 O O . ALA B 1 75 ? -14.281 20.25 18.125 1 83.62 75 ALA B O 1
ATOM 4519 N N . ASP B 1 76 ? -12.68 21.016 19.375 1 76.62 76 ASP B N 1
ATOM 4520 C CA . ASP B 1 76 ? -11.672 20.125 18.797 1 76.62 76 ASP B CA 1
ATOM 4521 C C . ASP B 1 76 ? -11.969 18.672 19.125 1 76.62 76 ASP B C 1
ATOM 4523 O O . ASP B 1 76 ? -11.789 17.781 18.281 1 76.62 76 ASP B O 1
ATOM 4527 N N . LEU B 1 77 ? -12.359 18.484 20.375 1 75.5 77 LEU B N 1
ATOM 4528 C CA . LEU B 1 77 ? -12.727 17.125 20.781 1 75.5 77 LEU B CA 1
ATOM 4529 C C . LEU B 1 77 ? -13.938 16.625 20 1 75.5 77 LEU B C 1
ATOM 4531 O O . LEU B 1 77 ? -13.953 15.484 19.531 1 75.5 77 LEU B O 1
ATOM 4535 N N . LEU B 1 78 ? -14.82 17.531 19.891 1 82.62 78 LEU B N 1
ATOM 4536 C CA . LEU B 1 78 ? -16.031 17.156 19.172 1 82.62 78 LEU B CA 1
ATOM 4537 C C . LEU B 1 78 ? -15.727 16.938 17.688 1 82.62 78 LEU B C 1
ATOM 4539 O O . LEU B 1 78 ? -16.297 16.047 17.062 1 82.62 78 LEU B O 1
ATOM 4543 N N . ALA B 1 79 ? -14.883 17.734 17.125 1 83.12 79 ALA B N 1
ATOM 4544 C CA . ALA B 1 79 ? -14.5 17.578 15.719 1 83.12 79 ALA B CA 1
ATOM 4545 C C . ALA B 1 79 ? -13.789 16.25 15.492 1 83.12 79 ALA B C 1
ATOM 4547 O O . ALA B 1 79 ? -14.055 15.555 14.508 1 83.12 79 ALA B O 1
ATOM 4548 N N . GLY B 1 80 ? -12.945 15.945 16.391 1 78.25 80 GLY B N 1
ATOM 4549 C CA . GLY B 1 80 ? -12.227 14.68 16.281 1 78.25 80 GLY B CA 1
ATOM 4550 C C . GLY B 1 80 ? -13.141 13.469 16.375 1 78.25 80 GLY B C 1
ATOM 4551 O O . GLY B 1 80 ? -13.016 12.539 15.586 1 78.25 80 GLY B O 1
ATOM 4552 N N . THR B 1 81 ? -14.031 13.516 17.328 1 81.12 81 THR B N 1
ATOM 4553 C CA . THR B 1 81 ? -14.93 12.383 17.5 1 81.12 81 THR B CA 1
ATOM 4554 C C . THR B 1 81 ? -15.906 12.281 16.328 1 81.12 81 THR B C 1
ATOM 4556 O O . THR B 1 81 ? -16.281 11.18 15.914 1 81.12 81 THR B O 1
ATOM 4559 N N . THR B 1 82 ? -16.312 13.398 15.867 1 85 82 THR B N 1
ATOM 4560 C CA . THR B 1 82 ? -17.203 13.383 14.719 1 85 82 THR B CA 1
ATOM 4561 C C . THR B 1 82 ? -16.5 12.82 13.484 1 85 82 THR B C 1
ATOM 4563 O O . THR B 1 82 ? -17.094 12.047 12.734 1 85 82 THR B O 1
ATOM 4566 N N . ALA B 1 83 ? -15.258 13.234 13.273 1 83.81 83 ALA B N 1
ATOM 4567 C CA . ALA B 1 83 ? -14.484 12.719 12.148 1 83.81 83 ALA B CA 1
ATOM 4568 C C . ALA B 1 83 ? -14.289 11.211 12.266 1 83.81 83 ALA B C 1
ATOM 4570 O O . ALA B 1 83 ? -14.391 10.484 11.273 1 83.81 83 ALA B O 1
ATOM 4571 N N . ALA B 1 84 ? -14.078 10.75 13.461 1 80.75 84 ALA B N 1
ATOM 4572 C CA . ALA B 1 84 ? -13.883 9.32 13.695 1 80.75 84 ALA B CA 1
ATOM 4573 C C . ALA B 1 84 ? -15.164 8.539 13.422 1 80.75 84 ALA B C 1
ATOM 4575 O O . ALA B 1 84 ? -15.125 7.465 12.812 1 80.75 84 ALA B O 1
ATOM 4576 N N . ARG B 1 85 ? -16.234 9.047 13.938 1 83.69 85 ARG B N 1
ATOM 4577 C CA . ARG B 1 85 ? -17.516 8.375 13.742 1 83.69 85 ARG B CA 1
ATOM 4578 C C . ARG B 1 85 ? -17.875 8.32 12.266 1 83.69 85 ARG B C 1
ATOM 4580 O O . ARG B 1 85 ? -18.359 7.297 11.773 1 83.69 85 ARG B O 1
ATOM 4587 N N . SER B 1 86 ? -17.719 9.406 11.602 1 89 86 SER B N 1
ATOM 4588 C CA . SER B 1 86 ? -18.016 9.453 10.172 1 89 86 SER B CA 1
ATOM 4589 C C . SER B 1 86 ? -17.094 8.523 9.383 1 89 86 SER B C 1
ATOM 4591 O O . SER B 1 86 ? -17.547 7.871 8.43 1 89 86 SER B O 1
ATOM 4593 N N . THR B 1 87 ? -15.828 8.523 9.719 1 86.81 87 THR B N 1
ATOM 4594 C CA . THR B 1 87 ? -14.875 7.633 9.055 1 86.81 87 THR B CA 1
ATOM 4595 C C . THR B 1 87 ? -15.273 6.172 9.25 1 86.81 87 THR B C 1
ATOM 4597 O O . THR B 1 87 ? -15.219 5.379 8.312 1 86.81 87 THR B O 1
ATOM 4600 N N . ALA B 1 88 ? -15.672 5.848 10.477 1 84 88 ALA B N 1
ATOM 4601 C CA . ALA B 1 88 ? -16.094 4.484 10.773 1 84 88 ALA B CA 1
ATOM 4602 C C . ALA B 1 88 ? -17.328 4.109 9.953 1 84 88 ALA B C 1
ATOM 4604 O O . ALA B 1 88 ? -17.422 2.99 9.445 1 84 88 ALA B O 1
ATOM 4605 N N . TRP B 1 89 ? -18.281 5.027 9.891 1 88.81 89 TRP B N 1
ATOM 4606 C CA . TRP B 1 89 ? -19.5 4.785 9.125 1 88.81 89 TRP B CA 1
ATOM 4607 C C . TRP B 1 89 ? -19.172 4.523 7.66 1 88.81 89 TRP B C 1
ATOM 4609 O O . TRP B 1 89 ? -19.719 3.592 7.059 1 88.81 89 TRP B O 1
ATOM 4619 N N . LEU B 1 90 ? -18.297 5.246 7.109 1 90.25 90 LEU B N 1
ATOM 4620 C CA . LEU B 1 90 ? -17.906 5.098 5.711 1 90.25 90 LEU B CA 1
ATOM 4621 C C . LEU B 1 90 ? -17.156 3.789 5.496 1 90.25 90 LEU B C 1
ATOM 4623 O O . LEU B 1 90 ? -17.375 3.096 4.5 1 90.25 90 LEU B O 1
ATOM 4627 N N . ARG B 1 91 ? -16.266 3.529 6.367 1 86.12 91 ARG B N 1
ATOM 4628 C CA . ARG B 1 91 ? -15.484 2.305 6.246 1 86.12 91 ARG B CA 1
ATOM 4629 C C . ARG B 1 91 ? -16.375 1.071 6.297 1 86.12 91 ARG B C 1
ATOM 4631 O O . ARG B 1 91 ? -16.188 0.132 5.52 1 86.12 91 ARG B O 1
ATOM 4638 N N . HIS B 1 92 ? -17.344 1.106 7.199 1 88.56 92 HIS B N 1
ATOM 4639 C CA . HIS B 1 92 ? -18.281 0.001 7.277 1 88.56 92 HIS B CA 1
ATOM 4640 C C . HIS B 1 92 ? -19.062 -0.155 5.969 1 88.56 92 HIS B C 1
ATOM 4642 O O . HIS B 1 92 ? -19.203 -1.269 5.457 1 88.56 92 HIS B O 1
ATOM 4648 N N . ARG B 1 93 ? -19.484 0.872 5.504 1 89.75 93 ARG B N 1
ATOM 4649 C CA . ARG B 1 93 ? -20.297 0.862 4.289 1 89.75 93 ARG B CA 1
ATOM 4650 C C . ARG B 1 93 ? -19.484 0.4 3.09 1 89.75 93 ARG B C 1
ATOM 4652 O O . ARG B 1 93 ? -19.938 -0.434 2.305 1 89.75 93 ARG B O 1
ATOM 4659 N N . LEU B 1 94 ? -18.297 0.927 2.977 1 91.19 94 LEU B N 1
ATOM 4660 C CA . LEU B 1 94 ? -17.469 0.618 1.823 1 91.19 94 LEU B CA 1
ATOM 4661 C C . LEU B 1 94 ? -16.953 -0.816 1.896 1 91.19 94 LEU B C 1
ATOM 4663 O O . LEU B 1 94 ? -16.891 -1.509 0.877 1 91.19 94 LEU B O 1
ATOM 4667 N N . LEU B 1 95 ? -16.562 -1.192 3.068 1 89.75 95 LEU B N 1
ATOM 4668 C CA . LEU B 1 95 ? -16.078 -2.557 3.236 1 89.75 95 LEU B CA 1
ATOM 4669 C C . LEU B 1 95 ? -17.172 -3.57 2.906 1 89.75 95 LEU B C 1
ATOM 4671 O O . LEU B 1 95 ? -16.906 -4.566 2.23 1 89.75 95 LEU B O 1
ATOM 4675 N N . ARG B 1 96 ? -18.312 -3.336 3.387 1 89.94 96 ARG B N 1
ATOM 4676 C CA . ARG B 1 96 ? -19.438 -4.211 3.09 1 89.94 96 ARG B CA 1
ATOM 4677 C C . ARG B 1 96 ? -19.672 -4.309 1.586 1 89.94 96 ARG B C 1
ATOM 4679 O O . ARG B 1 96 ? -19.875 -5.402 1.055 1 89.94 96 ARG B O 1
ATOM 4686 N N . HIS B 1 97 ? -19.578 -3.199 0.966 1 91.94 97 HIS B N 1
ATOM 4687 C CA . HIS B 1 97 ? -19.844 -3.158 -0.467 1 91.94 97 HIS B CA 1
ATOM 4688 C C . HIS B 1 97 ? -18.734 -3.875 -1.251 1 91.94 97 HIS B C 1
ATOM 4690 O O . HIS B 1 97 ? -19.031 -4.637 -2.174 1 91.94 97 HIS B O 1
ATOM 4696 N N . VAL B 1 98 ? -17.516 -3.646 -0.929 1 90 98 VAL B N 1
ATOM 4697 C CA . VAL B 1 98 ? -16.375 -4.219 -1.649 1 90 98 VAL B CA 1
ATOM 4698 C C . VAL B 1 98 ? -16.375 -5.738 -1.487 1 90 98 VAL B C 1
ATOM 4700 O O . VAL B 1 98 ? -16.125 -6.473 -2.445 1 90 98 VAL B O 1
ATOM 4703 N N . LEU B 1 99 ? -16.688 -6.191 -0.297 1 88.25 99 LEU B N 1
ATOM 4704 C CA . LEU B 1 99 ? -16.703 -7.629 -0.054 1 88.25 99 LEU B CA 1
ATOM 4705 C C . LEU B 1 99 ? -17.906 -8.273 -0.725 1 88.25 99 LEU B C 1
ATOM 4707 O O . LEU B 1 99 ? -17.859 -9.438 -1.131 1 88.25 99 LEU B O 1
ATOM 4711 N N . ALA B 1 100 ? -18.938 -7.512 -0.831 1 87.88 100 ALA B N 1
ATOM 4712 C CA . ALA B 1 100 ? -20.109 -8.016 -1.527 1 87.88 100 ALA B CA 1
ATOM 4713 C C . ALA B 1 100 ? -19.875 -8.078 -3.033 1 87.88 100 ALA B C 1
ATOM 4715 O O . ALA B 1 100 ? -20.344 -9.008 -3.703 1 87.88 100 ALA B O 1
ATOM 4716 N N . ALA B 1 101 ? -19.172 -7.082 -3.529 1 87.94 101 ALA B N 1
ATOM 4717 C CA . ALA B 1 101 ? -18.859 -7.066 -4.957 1 87.94 101 ALA B CA 1
ATOM 4718 C C . ALA B 1 101 ? -17.859 -8.156 -5.312 1 87.94 101 ALA B C 1
ATOM 4720 O O . ALA B 1 101 ? -17.891 -8.695 -6.422 1 87.94 101 ALA B O 1
ATOM 4721 N N . GLY B 1 102 ? -17 -8.43 -4.398 1 83.56 102 GLY B N 1
ATOM 4722 C CA . GLY B 1 102 ? -16.094 -9.562 -4.539 1 83.56 102 GLY B CA 1
ATOM 4723 C C . GLY B 1 102 ? -15.047 -9.367 -5.609 1 83.56 102 GLY B C 1
ATOM 4724 O O . GLY B 1 102 ? -14.336 -8.352 -5.613 1 83.56 102 GLY B O 1
ATOM 4725 N N . PRO B 1 103 ? -14.953 -10.406 -6.512 1 81.44 103 PRO B N 1
ATOM 4726 C CA . PRO B 1 103 ? -13.914 -10.391 -7.539 1 81.44 103 PRO B CA 1
ATOM 4727 C C . PRO B 1 103 ? -14.094 -9.266 -8.555 1 81.44 103 PRO B C 1
ATOM 4729 O O . PRO B 1 103 ? -13.125 -8.812 -9.156 1 81.44 103 PRO B O 1
ATOM 4732 N N . ARG B 1 104 ? -15.234 -8.695 -8.742 1 80.94 104 ARG B N 1
ATOM 4733 C CA . ARG B 1 104 ? -15.477 -7.594 -9.672 1 80.94 104 ARG B CA 1
ATOM 4734 C C . ARG B 1 104 ? -14.781 -6.32 -9.211 1 80.94 104 ARG B C 1
ATOM 4736 O O . ARG B 1 104 ? -14.25 -5.562 -10.023 1 80.94 104 ARG B O 1
ATOM 4743 N N . ALA B 1 105 ? -14.844 -6.211 -7.953 1 81.06 105 ALA B N 1
ATOM 4744 C CA . ALA B 1 105 ? -14.227 -5.012 -7.395 1 81.06 105 ALA B CA 1
ATOM 4745 C C . ALA B 1 105 ? -12.711 -5.051 -7.555 1 81.06 105 ALA B C 1
ATOM 4747 O O . ALA B 1 105 ? -12.078 -4.023 -7.809 1 81.06 105 ALA B O 1
ATOM 4748 N N . THR B 1 106 ? -12.148 -6.16 -7.43 1 76.81 106 THR B N 1
ATOM 4749 C CA . THR B 1 106 ? -10.695 -6.289 -7.457 1 76.81 106 THR B CA 1
ATOM 4750 C C . THR B 1 106 ? -10.195 -6.422 -8.891 1 76.81 106 THR B C 1
ATOM 4752 O O . THR B 1 106 ? -8.992 -6.316 -9.141 1 76.81 106 THR B O 1
ATOM 4755 N N . ALA B 1 107 ? -11.062 -6.773 -9.781 1 73.94 107 ALA B N 1
ATOM 4756 C CA . ALA B 1 107 ? -10.672 -6.926 -11.18 1 73.94 107 ALA B CA 1
ATOM 4757 C C . ALA B 1 107 ? -10.258 -5.59 -11.781 1 73.94 107 ALA B C 1
ATOM 4759 O O . ALA B 1 107 ? -9.32 -5.527 -12.586 1 73.94 107 ALA B O 1
ATOM 4760 N N . ASP B 1 108 ? -10.875 -4.531 -11.297 1 66.81 108 ASP B N 1
ATOM 4761 C CA . ASP B 1 108 ? -10.672 -3.227 -11.922 1 66.81 108 ASP B CA 1
ATOM 4762 C C . ASP B 1 108 ? -9.648 -2.4 -11.148 1 66.81 108 ASP B C 1
ATOM 4764 O O . ASP B 1 108 ? -9.086 -1.44 -11.68 1 66.81 108 ASP B O 1
ATOM 4768 N N . ALA B 1 109 ? -9.539 -2.826 -9.914 1 72.12 109 ALA B N 1
ATOM 4769 C CA . ALA B 1 109 ? -8.633 -2.047 -9.078 1 72.12 109 ALA B CA 1
ATOM 4770 C C . ALA B 1 109 ? -7.668 -2.957 -8.32 1 72.12 109 ALA B C 1
ATOM 4772 O O . ALA B 1 109 ? -8.094 -3.928 -7.684 1 72.12 109 ALA B O 1
ATOM 4773 N N . PRO B 1 110 ? -6.43 -2.617 -8.445 1 67.06 110 PRO B N 1
ATOM 4774 C CA . PRO B 1 110 ? -5.469 -3.406 -7.668 1 67.06 110 PRO B CA 1
ATOM 4775 C C . PRO B 1 110 ? -5.727 -3.336 -6.164 1 67.06 110 PRO B C 1
ATOM 4777 O O . PRO B 1 110 ? -6.203 -2.314 -5.664 1 67.06 110 PRO B O 1
ATOM 4780 N N . PRO B 1 111 ? -5.496 -4.391 -5.434 1 70.5 111 PRO B N 1
ATOM 4781 C CA . PRO B 1 111 ? -5.742 -4.449 -3.99 1 70.5 111 PRO B CA 1
ATOM 4782 C C . PRO B 1 111 ? -5.09 -3.295 -3.234 1 70.5 111 PRO B C 1
ATOM 4784 O O . PRO B 1 111 ? -5.688 -2.74 -2.311 1 70.5 111 PRO B O 1
ATOM 4787 N N . GLY B 1 112 ? -3.945 -2.889 -3.629 1 63.66 112 GLY B N 1
ATOM 4788 C CA . GLY B 1 112 ? -3.285 -1.769 -2.977 1 63.66 112 GLY B CA 1
ATOM 4789 C C . GLY B 1 112 ? -4.066 -0.471 -3.086 1 63.66 112 GLY B C 1
ATOM 4790 O O . GLY B 1 112 ? -4.129 0.303 -2.127 1 63.66 112 GLY B O 1
ATOM 4791 N N . ASP B 1 113 ? -4.621 -0.266 -4.242 1 73.25 113 ASP B N 1
ATOM 4792 C CA . ASP B 1 113 ? -5.418 0.939 -4.453 1 73.25 113 ASP B CA 1
ATOM 4793 C C . ASP B 1 113 ? -6.676 0.925 -3.592 1 73.25 113 ASP B C 1
ATOM 4795 O O . ASP B 1 113 ? -7.062 1.952 -3.031 1 73.25 113 ASP B O 1
ATOM 4799 N N . LEU B 1 114 ? -7.305 -0.214 -3.545 1 82.12 114 LEU B N 1
ATOM 4800 C CA . LEU B 1 114 ? -8.516 -0.33 -2.746 1 82.12 114 LEU B CA 1
ATOM 4801 C C . LEU B 1 114 ? -8.219 -0.119 -1.266 1 82.12 114 LEU B C 1
ATOM 4803 O O . LEU B 1 114 ? -9.031 0.459 -0.539 1 82.12 114 LEU B O 1
ATOM 4807 N N . VAL B 1 115 ? -7.098 -0.562 -0.86 1 77.12 115 VAL B N 1
ATOM 4808 C CA . VAL B 1 115 ? -6.703 -0.359 0.531 1 77.12 115 VAL B CA 1
ATOM 4809 C C . VAL B 1 115 ? -6.512 1.132 0.801 1 77.12 115 VAL B C 1
ATOM 4811 O O . VAL B 1 115 ? -6.973 1.647 1.822 1 77.12 115 VAL B O 1
ATOM 4814 N N . THR B 1 116 ? -5.852 1.889 -0.094 1 70.56 116 THR B N 1
ATOM 4815 C CA . THR B 1 116 ? -5.641 3.326 0.038 1 70.56 116 THR B CA 1
ATOM 4816 C C . THR B 1 116 ? -6.973 4.066 0.077 1 70.56 116 THR B C 1
ATOM 4818 O O . THR B 1 116 ? -7.137 5.02 0.844 1 70.56 116 THR B O 1
ATOM 4821 N N . ARG B 1 117 ? -7.887 3.646 -0.679 1 80.94 117 ARG B N 1
ATOM 4822 C CA . ARG B 1 117 ? -9.203 4.281 -0.72 1 80.94 117 ARG B CA 1
ATOM 4823 C C . ARG B 1 117 ? -9.977 4.02 0.566 1 80.94 117 ARG B C 1
ATOM 4825 O O . ARG B 1 117 ? -10.5 4.949 1.181 1 80.94 117 ARG B O 1
ATOM 4832 N N . LEU B 1 118 ? -9.938 2.775 1.027 1 85.5 118 LEU B N 1
ATOM 4833 C CA . LEU B 1 118 ? -10.781 2.387 2.152 1 85.5 118 LEU B CA 1
ATOM 4834 C C . LEU B 1 118 ? -10.172 2.842 3.473 1 85.5 118 LEU B C 1
ATOM 4836 O O . LEU B 1 118 ? -10.875 2.99 4.473 1 85.5 118 LEU B O 1
ATOM 4840 N N . VAL B 1 119 ? -8.891 3.088 3.535 1 75.19 119 VAL B N 1
ATOM 4841 C CA . VAL B 1 119 ? -8.25 3.482 4.785 1 75.19 119 VAL B CA 1
ATOM 4842 C C . VAL B 1 119 ? -7.941 4.977 4.758 1 75.19 119 VAL B C 1
ATOM 4844 O O . VAL B 1 119 ? -8.359 5.719 5.652 1 75.19 119 VAL B O 1
ATOM 4847 N N . GLY B 1 120 ? -7.316 5.512 3.705 1 75.19 120 GLY B N 1
ATOM 4848 C CA . GLY B 1 120 ? -6.891 6.898 3.609 1 75.19 120 GLY B CA 1
ATOM 4849 C C . GLY B 1 120 ? -8.008 7.84 3.186 1 75.19 120 GLY B C 1
ATOM 4850 O O . GLY B 1 120 ? -8.328 8.789 3.9 1 75.19 120 GLY B O 1
ATOM 4851 N N . ASN B 1 121 ? -8.641 7.543 2.109 1 80.88 121 ASN B N 1
ATOM 4852 C CA . ASN B 1 121 ? -9.648 8.438 1.562 1 80.88 121 ASN B CA 1
ATOM 4853 C C . ASN B 1 121 ? -10.891 8.492 2.449 1 80.88 121 ASN B C 1
ATOM 4855 O O . ASN B 1 121 ? -11.578 9.516 2.498 1 80.88 121 ASN B O 1
ATOM 4859 N N . THR B 1 122 ? -11.117 7.402 3.143 1 88 122 THR B N 1
ATOM 4860 C CA . THR B 1 122 ? -12.258 7.418 4.055 1 88 122 THR B CA 1
ATOM 4861 C C . THR B 1 122 ? -12.016 8.383 5.211 1 88 122 THR B C 1
ATOM 4863 O O . THR B 1 122 ? -12.938 9.047 5.676 1 88 122 THR B O 1
ATOM 4866 N N . ALA B 1 123 ? -10.789 8.484 5.594 1 81.44 123 ALA B N 1
ATOM 4867 C CA . ALA B 1 123 ? -10.453 9.43 6.656 1 81.44 123 ALA B CA 1
ATOM 4868 C C . ALA B 1 123 ? -10.609 10.875 6.18 1 81.44 123 ALA B C 1
ATOM 4870 O O . ALA B 1 123 ? -11.125 11.719 6.91 1 81.44 123 ALA B O 1
ATOM 4871 N N . ASP B 1 124 ? -10.219 11.133 5.004 1 81.25 124 ASP B N 1
ATOM 4872 C CA . ASP B 1 124 ? -10.352 12.477 4.434 1 81.25 124 ASP B CA 1
ATOM 4873 C C . ASP B 1 124 ? -11.82 12.852 4.254 1 81.25 124 ASP B C 1
ATOM 4875 O O . ASP B 1 124 ? -12.227 13.961 4.605 1 81.25 124 ASP B O 1
ATOM 4879 N N . ALA B 1 125 ? -12.586 11.945 3.705 1 87.25 125 ALA B N 1
ATOM 4880 C CA . ALA B 1 125 ? -14.008 12.195 3.5 1 87.25 125 ALA B CA 1
ATOM 4881 C C . ALA B 1 125 ? -14.75 12.297 4.832 1 87.25 125 ALA B C 1
ATOM 4883 O O . ALA B 1 125 ? -15.711 13.055 4.961 1 87.25 125 ALA B O 1
ATOM 4884 N N . GLY B 1 126 ? -14.289 11.539 5.797 1 88.31 126 GLY B N 1
ATOM 4885 C CA . GLY B 1 126 ? -14.914 11.547 7.109 1 88.31 126 GLY B CA 1
ATOM 4886 C C . GLY B 1 126 ? -14.672 12.836 7.875 1 88.31 126 GLY B C 1
ATOM 4887 O O . GLY B 1 126 ? -15.414 13.156 8.805 1 88.31 126 GLY B O 1
ATOM 4888 N N . ALA B 1 127 ? -13.664 13.594 7.469 1 86.25 127 ALA B N 1
ATOM 4889 C CA . ALA B 1 127 ? -13.344 14.852 8.141 1 86.25 127 ALA B CA 1
ATOM 4890 C C . ALA B 1 127 ? -14.172 16 7.582 1 86.25 127 ALA B C 1
ATOM 4892 O O . ALA B 1 127 ? -14.109 17.125 8.086 1 86.25 127 ALA B O 1
ATOM 4893 N N . ALA B 1 128 ? -15.062 15.727 6.629 1 87.69 128 ALA B N 1
ATOM 4894 C CA . ALA B 1 128 ? -15.805 16.766 5.914 1 87.69 128 ALA B CA 1
ATOM 4895 C C . ALA B 1 128 ? -16.75 17.5 6.852 1 87.69 128 ALA B C 1
ATOM 4897 O O . ALA B 1 128 ? -16.812 18.734 6.84 1 87.69 128 ALA B O 1
ATOM 4898 N N . PRO B 1 129 ? -17.5 16.75 7.715 1 86.5 129 PRO B N 1
ATOM 4899 C CA . PRO B 1 129 ? -18.422 17.484 8.594 1 86.5 129 PRO B CA 1
ATOM 4900 C C . PRO B 1 129 ? -17.688 18.453 9.523 1 86.5 129 PRO B C 1
ATOM 4902 O O . PRO B 1 129 ? -18.141 19.578 9.727 1 86.5 129 PRO B O 1
ATOM 4905 N N . GLY B 1 130 ? -16.578 18.031 10.047 1 83.56 130 GLY B N 1
ATOM 4906 C CA . GLY B 1 130 ? -15.781 18.906 10.883 1 83.56 130 GLY B CA 1
ATOM 4907 C C . GLY B 1 130 ? -15.18 20.078 10.125 1 83.56 130 GLY B C 1
ATOM 4908 O O . GLY B 1 130 ? -15.148 21.203 10.617 1 83.56 130 GLY B O 1
ATOM 4909 N N . ALA B 1 131 ? -14.734 19.781 8.93 1 82.38 131 ALA B N 1
ATOM 4910 C CA . ALA B 1 131 ? -14.141 20.812 8.094 1 82.38 131 ALA B CA 1
ATOM 4911 C C . ALA B 1 131 ? -15.18 21.859 7.703 1 82.38 131 ALA B C 1
ATOM 4913 O O . ALA B 1 131 ? -14.875 23.062 7.641 1 82.38 131 ALA B O 1
ATOM 4914 N N . LEU B 1 132 ? -16.375 21.453 7.453 1 84.56 132 LEU B N 1
ATOM 4915 C CA . LEU B 1 132 ? -17.438 22.359 7.098 1 84.56 132 LEU B CA 1
ATOM 4916 C C . LEU B 1 132 ? -17.797 23.266 8.273 1 84.56 132 LEU B C 1
ATOM 4918 O O . LEU B 1 132 ? -17.953 24.484 8.102 1 84.56 132 LEU B O 1
ATOM 4922 N N . ALA B 1 133 ? -17.938 22.672 9.43 1 85.81 133 ALA B N 1
ATOM 4923 C CA . ALA B 1 133 ? -18.234 23.453 10.633 1 85.81 133 ALA B CA 1
ATOM 4924 C C . ALA B 1 133 ? -17.109 24.453 10.914 1 85.81 133 ALA B C 1
ATOM 4926 O O . ALA B 1 133 ? -17.391 25.609 11.273 1 85.81 133 ALA B O 1
ATOM 4927 N N . ALA B 1 134 ? -15.898 24 10.742 1 80.62 134 ALA B N 1
ATOM 4928 C CA . ALA B 1 134 ? -14.75 24.859 10.992 1 80.62 134 ALA B CA 1
ATOM 4929 C C . ALA B 1 134 ? -14.68 26 9.977 1 80.62 134 ALA B C 1
ATOM 4931 O O . ALA B 1 134 ? -14.281 27.125 10.305 1 80.62 134 ALA B O 1
ATOM 4932 N N . ALA B 1 135 ? -15.07 25.703 8.773 1 81 135 ALA B N 1
ATOM 4933 C CA . ALA B 1 135 ? -15.062 26.719 7.723 1 81 135 ALA B CA 1
ATOM 4934 C C . ALA B 1 135 ? -16.062 27.844 8.031 1 81 135 ALA B C 1
ATOM 4936 O O . ALA B 1 135 ? -15.75 29.016 7.867 1 81 135 ALA B O 1
ATOM 4937 N N . VAL B 1 136 ? -17.156 27.531 8.539 1 81.31 136 VAL B N 1
ATOM 4938 C CA . VAL B 1 136 ? -18.188 28.516 8.875 1 81.31 136 VAL B CA 1
ATOM 4939 C C . VAL B 1 136 ? -17.734 29.359 10.062 1 81.31 136 VAL B C 1
ATOM 4941 O O . VAL B 1 136 ? -17.859 30.578 10.039 1 81.31 136 VAL B O 1
ATOM 4944 N N . ALA B 1 137 ? -17.172 28.672 10.992 1 82.06 137 ALA B N 1
ATOM 4945 C CA . ALA B 1 137 ? -16.75 29.359 12.203 1 82.06 137 ALA B CA 1
ATOM 4946 C C . ALA B 1 137 ? -15.555 30.266 11.922 1 82.06 137 ALA B C 1
ATOM 4948 O O . ALA B 1 137 ? -15.398 31.328 12.547 1 82.06 137 ALA B O 1
ATOM 4949 N N . SER B 1 138 ? -14.734 29.781 11 1 80.38 138 SER B N 1
ATOM 4950 C CA . SER B 1 138 ? -13.523 30.547 10.711 1 80.38 138 SER B CA 1
ATOM 4951 C C . SER B 1 138 ? -13.859 31.875 10.055 1 80.38 138 SER B C 1
ATOM 4953 O O . SER B 1 138 ? -13.086 32.812 10.141 1 80.38 138 SER B O 1
ATOM 4955 N N . ALA B 1 139 ? -15.008 32 9.453 1 82.69 139 ALA B N 1
ATOM 4956 C CA . ALA B 1 139 ? -15.43 33.25 8.797 1 82.69 139 ALA B CA 1
ATOM 4957 C C . ALA B 1 139 ? -15.938 34.25 9.812 1 82.69 139 ALA B C 1
ATOM 4959 O O . ALA B 1 139 ? -15.953 35.469 9.539 1 82.69 139 ALA B O 1
ATOM 4960 N N . ALA B 1 140 ? -16.266 33.812 10.969 1 84.31 140 ALA B N 1
ATOM 4961 C CA . ALA B 1 140 ? -16.828 34.688 11.992 1 84.31 140 ALA B CA 1
ATOM 4962 C C . ALA B 1 140 ? -15.789 35.688 12.508 1 84.31 140 ALA B C 1
ATOM 4964 O O . ALA B 1 140 ? -16.109 36.844 12.781 1 84.31 140 ALA B O 1
ATOM 4965 N N . GLY B 1 141 ? -14.578 35.188 12.586 1 80.38 141 GLY B N 1
ATOM 4966 C CA . GLY B 1 141 ? -13.523 36.031 13.102 1 80.38 141 GLY B CA 1
ATOM 4967 C C . GLY B 1 141 ? -13.258 37.25 12.234 1 80.38 141 GLY B C 1
ATOM 4968 O O . GLY B 1 141 ? -13.445 38.406 12.664 1 80.38 141 GLY B O 1
ATOM 4969 N N . PRO B 1 142 ? -12.945 36.938 10.953 1 80.31 142 PRO B N 1
ATOM 4970 C CA . PRO B 1 142 ? -12.656 38.062 10.055 1 80.31 142 PRO B CA 1
ATOM 4971 C C . PRO B 1 142 ? -13.875 38.969 9.82 1 80.31 142 PRO B C 1
ATOM 4973 O O . PRO B 1 142 ? -13.75 40.188 9.844 1 80.31 142 PRO B O 1
ATOM 4976 N N . LEU B 1 143 ? -15.039 38.406 9.695 1 85.94 143 LEU B N 1
ATOM 4977 C CA . LEU B 1 143 ? -16.234 39.219 9.492 1 85.94 143 LEU B CA 1
ATOM 4978 C C . LEU B 1 143 ? -16.578 40.031 10.742 1 85.94 143 LEU B C 1
ATOM 4980 O O . LEU B 1 143 ? -16.922 41.219 10.656 1 85.94 143 LEU B O 1
ATOM 4984 N N . GLY B 1 144 ? -16.516 39.344 11.828 1 87.38 144 GLY B N 1
ATOM 4985 C CA . GLY B 1 144 ? -16.75 40.031 13.086 1 87.38 144 GLY B CA 1
ATOM 4986 C C . GLY B 1 144 ? -15.734 41.125 13.359 1 87.38 144 GLY B C 1
ATOM 4987 O O . GLY B 1 144 ? -16.078 42.188 13.906 1 87.38 144 GLY B O 1
ATOM 4988 N N . GLY B 1 145 ? -14.453 40.844 13.008 1 86.75 145 GLY B N 1
ATOM 4989 C CA . GLY B 1 145 ? -13.422 41.844 13.18 1 86.75 145 GLY B CA 1
ATOM 4990 C C . GLY B 1 145 ? -13.664 43.094 12.352 1 86.75 145 GLY B C 1
ATOM 4991 O O . GLY B 1 145 ? -13.5 44.219 12.844 1 86.75 145 GLY B O 1
ATOM 4992 N N . VAL B 1 146 ? -14.133 42.938 11.172 1 87.44 146 VAL B N 1
ATOM 4993 C CA . VAL B 1 146 ? -14.391 44.094 10.297 1 87.44 146 VAL B CA 1
ATOM 4994 C C . VAL B 1 146 ? -15.586 44.875 10.82 1 87.44 146 VAL B C 1
ATOM 4996 O O . VAL B 1 146 ? -15.562 46.125 10.828 1 87.44 146 VAL B O 1
ATOM 4999 N N . VAL B 1 147 ? -16.578 44.188 11.273 1 90.75 147 VAL B N 1
ATOM 5000 C CA . VAL B 1 147 ? -17.781 44.844 11.805 1 90.75 147 VAL B CA 1
ATOM 5001 C C . VAL B 1 147 ? -17.422 45.625 13.062 1 90.75 147 VAL B C 1
ATOM 5003 O O . VAL B 1 147 ? -17.891 46.75 13.258 1 90.75 147 VAL B O 1
ATOM 5006 N N . ALA B 1 148 ? -16.578 45.062 13.906 1 91.06 148 ALA B N 1
ATOM 5007 C CA . ALA B 1 148 ? -16.156 45.719 15.141 1 91.06 148 ALA B CA 1
ATOM 5008 C C . ALA B 1 148 ? -15.359 47 14.828 1 91.06 148 ALA B C 1
ATOM 5010 O O . ALA B 1 148 ? -15.516 48 15.508 1 91.06 148 ALA B O 1
ATOM 5011 N N . LEU B 1 149 ? -14.539 46.906 13.82 1 90.44 149 LEU B N 1
ATOM 5012 C CA . LEU B 1 149 ? -13.781 48.094 13.422 1 90.44 149 LEU B CA 1
ATOM 5013 C C . LEU B 1 149 ? -14.711 49.219 12.953 1 90.44 149 LEU B C 1
ATOM 5015 O O . LEU B 1 149 ? -14.5 50.375 13.281 1 90.44 149 LEU B O 1
ATOM 5019 N N . ALA B 1 150 ? -15.727 48.812 12.281 1 91.5 150 ALA B N 1
ATOM 5020 C CA . ALA B 1 150 ? -16.688 49.781 11.781 1 91.5 150 ALA B CA 1
ATOM 5021 C C . ALA B 1 150 ? -17.469 50.438 12.922 1 91.5 150 ALA B C 1
ATOM 5023 O O . ALA B 1 150 ? -17.859 51.594 12.836 1 91.5 150 ALA B O 1
ATOM 5024 N N . LEU B 1 151 ? -17.703 49.719 14 1 90.81 151 LEU B N 1
ATOM 5025 C CA . LEU B 1 151 ? -18.453 50.219 15.141 1 90.81 151 LEU B CA 1
ATOM 5026 C C . LEU B 1 151 ? -17.625 51.219 15.961 1 90.81 151 LEU B C 1
ATOM 5028 O O . LEU B 1 151 ? -18.156 52.125 16.578 1 90.81 151 LEU B O 1
ATOM 5032 N N . ILE B 1 152 ? -16.328 51 15.984 1 89.44 152 ILE B N 1
ATOM 5033 C CA . ILE B 1 152 ? -15.453 51.938 16.641 1 89.44 152 ILE B CA 1
ATOM 5034 C C . ILE B 1 152 ? -15.367 53.219 15.82 1 89.44 152 ILE B C 1
ATOM 5036 O O . ILE B 1 152 ? -15.633 54.312 16.328 1 89.44 152 ILE B O 1
ATOM 5040 N N . ASP B 1 153 ? -14.977 53.094 14.57 1 90.88 153 ASP B N 1
ATOM 5041 C CA . ASP B 1 153 ? -14.891 54.188 13.609 1 90.88 153 ASP B CA 1
ATOM 5042 C C . ASP B 1 153 ? -14.969 53.656 12.18 1 90.88 153 ASP B C 1
ATOM 5044 O O . ASP B 1 153 ? -14.203 52.781 11.797 1 90.88 153 ASP B O 1
ATOM 5048 N N . PRO B 1 154 ? -15.938 54.094 11.383 1 90.5 154 PRO B N 1
ATOM 5049 C CA . PRO B 1 154 ? -16.109 53.625 10 1 90.5 154 PRO B CA 1
ATOM 5050 C C . PRO B 1 154 ? -14.844 53.75 9.164 1 90.5 154 PRO B C 1
ATOM 5052 O O . PRO B 1 154 ? -14.633 52.969 8.227 1 90.5 154 PRO B O 1
ATOM 5055 N N . TRP B 1 155 ? -14.031 54.75 9.547 1 90.38 155 TRP B N 1
ATOM 5056 C CA . TRP B 1 155 ? -12.828 54.969 8.758 1 90.38 155 TRP B CA 1
ATOM 5057 C C . TRP B 1 155 ? -11.812 53.875 8.992 1 90.38 155 TRP B C 1
ATOM 5059 O O . TRP B 1 155 ? -10.945 53.625 8.156 1 90.38 155 TRP B O 1
ATOM 5069 N N . LEU B 1 156 ? -11.914 53.188 10.102 1 90.06 156 LEU B N 1
ATOM 5070 C CA . LEU B 1 156 ? -11.062 52.031 10.359 1 90.06 156 LEU B CA 1
ATOM 5071 C C . LEU B 1 156 ? -11.453 50.844 9.484 1 90.06 156 LEU B C 1
ATOM 5073 O O . LEU B 1 156 ? -10.586 50.156 8.945 1 90.06 156 LEU B O 1
ATOM 5077 N N . ALA B 1 157 ? -12.672 50.625 9.367 1 90.69 157 ALA B N 1
ATOM 5078 C CA . ALA B 1 157 ? -13.188 49.562 8.531 1 90.69 157 ALA B CA 1
ATOM 5079 C C . ALA B 1 157 ? -12.844 49.781 7.062 1 90.69 157 ALA B C 1
ATOM 5081 O O . ALA B 1 157 ? -12.5 48.844 6.34 1 90.69 157 ALA B O 1
ATOM 5082 N N . VAL B 1 158 ? -12.961 51.031 6.664 1 88.5 158 VAL B N 1
ATOM 5083 C CA . VAL B 1 158 ? -12.656 51.375 5.281 1 88.5 158 VAL B CA 1
ATOM 5084 C C . VAL B 1 158 ? -11.172 51.125 5 1 88.5 158 VAL B C 1
ATOM 5086 O O . VAL B 1 158 ? -10.812 50.656 3.92 1 88.5 158 VAL B O 1
ATOM 5089 N N . ALA B 1 159 ? -10.398 51.438 5.949 1 85.56 159 ALA B N 1
ATOM 5090 C CA . ALA B 1 159 ? -8.969 51.219 5.793 1 85.56 159 ALA B CA 1
ATOM 5091 C C . ALA B 1 159 ? -8.68 49.719 5.629 1 85.56 159 ALA B C 1
ATOM 5093 O O . ALA B 1 159 ? -7.824 49.344 4.828 1 85.56 159 ALA B O 1
ATOM 5094 N N . PHE B 1 160 ? -9.367 49 6.387 1 84.81 160 PHE B N 1
ATOM 5095 C CA . PHE B 1 160 ? -9.172 47.531 6.309 1 84.81 160 PHE B CA 1
ATOM 5096 C C . PHE B 1 160 ? -9.75 47 5.016 1 84.81 160 PHE B C 1
ATOM 5098 O O . PHE B 1 160 ? -9.117 46.156 4.352 1 84.81 160 PHE B O 1
ATOM 5105 N N . LEU B 1 161 ? -10.945 47.312 4.645 1 83.69 161 LEU B N 1
ATOM 5106 C CA . LEU B 1 161 ? -11.641 46.781 3.477 1 83.69 161 LEU B CA 1
ATOM 5107 C C . LEU B 1 161 ? -10.953 47.219 2.188 1 83.69 161 LEU B C 1
ATOM 5109 O O . LEU B 1 161 ? -11.07 46.562 1.161 1 83.69 161 LEU B O 1
ATOM 5113 N N . ALA B 1 162 ? -10.289 48.281 2.326 1 78.56 162 ALA B N 1
ATOM 5114 C CA . ALA B 1 162 ? -9.555 48.719 1.146 1 78.56 162 ALA B CA 1
ATOM 5115 C C . ALA B 1 162 ? -8.445 47.719 0.789 1 78.56 162 ALA B C 1
ATOM 5117 O O . ALA B 1 162 ? -8.109 47.562 -0.386 1 78.56 162 ALA B O 1
ATOM 5118 N N . GLY B 1 163 ? -7.949 46.938 1.699 1 75.94 163 GLY B N 1
ATOM 5119 C CA . GLY B 1 163 ? -6.914 45.938 1.449 1 75.94 163 GLY B CA 1
ATOM 5120 C C . GLY B 1 163 ? -7.453 44.531 1.325 1 75.94 163 GLY B C 1
ATOM 5121 O O . GLY B 1 163 ? -6.746 43.625 0.887 1 75.94 163 GLY B O 1
ATOM 5122 N N . ALA B 1 164 ? -8.734 44.375 1.635 1 74.44 164 ALA B N 1
ATOM 5123 C CA . ALA B 1 164 ? -9.336 43.062 1.724 1 74.44 164 ALA B CA 1
ATOM 5124 C C . ALA B 1 164 ? -9.414 42.406 0.35 1 74.44 164 ALA B C 1
ATOM 5126 O O . ALA B 1 164 ? -9.117 41.219 0.208 1 74.44 164 ALA B O 1
ATOM 5127 N N . PRO B 1 165 ? -9.867 43.188 -0.654 1 70.56 165 PRO B N 1
ATOM 5128 C CA . PRO B 1 165 ? -9.93 42.531 -1.965 1 70.56 165 PRO B CA 1
ATOM 5129 C C . PRO B 1 165 ? -8.586 41.969 -2.408 1 70.56 165 PRO B C 1
ATOM 5131 O O . PRO B 1 165 ? -8.531 40.875 -3.012 1 70.56 165 PRO B O 1
ATOM 5134 N N . LEU B 1 166 ? -7.547 42.625 -2.068 1 69.75 166 LEU B N 1
ATOM 5135 C CA . LEU B 1 166 ? -6.215 42.156 -2.42 1 69.75 166 LEU B CA 1
ATOM 5136 C C . LEU B 1 166 ? -5.883 40.875 -1.664 1 69.75 166 LEU B C 1
ATOM 5138 O O . LEU B 1 166 ? -5.293 39.938 -2.229 1 69.75 166 LEU B O 1
ATOM 5142 N N . LEU B 1 167 ? -6.449 40.781 -0.523 1 69.75 167 LEU B N 1
ATOM 5143 C CA . LEU B 1 167 ? -6.215 39.594 0.287 1 69.75 167 LEU B CA 1
ATOM 5144 C C . LEU B 1 167 ? -6.98 38.406 -0.268 1 69.75 167 LEU B C 1
ATOM 5146 O O . LEU B 1 167 ? -6.434 37.281 -0.368 1 69.75 167 LEU B O 1
ATOM 5150 N N . VAL B 1 168 ? -8.172 38.688 -0.688 1 69.31 168 VAL B N 1
ATOM 5151 C CA . VAL B 1 168 ? -9.023 37.625 -1.21 1 69.31 168 VAL B CA 1
ATOM 5152 C C . VAL B 1 168 ? -8.453 37.094 -2.525 1 69.31 168 VAL B C 1
ATOM 5154 O O . VAL B 1 168 ? -8.422 35.875 -2.76 1 69.31 168 VAL B O 1
ATOM 5157 N N . LEU B 1 169 ? -8.047 38 -3.367 1 69.25 169 LEU B N 1
ATOM 5158 C CA . LEU B 1 169 ? -7.488 37.594 -4.66 1 69.25 169 LEU B CA 1
ATOM 5159 C C . LEU B 1 169 ? -6.211 36.781 -4.48 1 69.25 169 LEU B C 1
ATOM 5161 O O . LEU B 1 169 ? -5.996 35.812 -5.195 1 69.25 169 LEU B O 1
ATOM 5165 N N . LEU B 1 170 ? -5.492 37.125 -3.512 1 67.5 170 LEU B N 1
ATOM 5166 C CA . LEU B 1 170 ? -4.242 36.438 -3.254 1 67.5 170 LEU B CA 1
ATOM 5167 C C . LEU B 1 170 ? -4.512 35.031 -2.727 1 67.5 170 LEU B C 1
ATOM 5169 O O . LEU B 1 170 ? -3.871 34.062 -3.16 1 67.5 170 LEU B O 1
ATOM 5173 N N . LEU B 1 171 ? -5.527 34.906 -1.948 1 64.88 171 LEU B N 1
ATOM 5174 C CA . LEU B 1 171 ? -5.867 33.625 -1.369 1 64.88 171 LEU B CA 1
ATOM 5175 C C . LEU B 1 171 ? -6.434 32.688 -2.43 1 64.88 171 LEU B C 1
ATOM 5177 O O . LEU B 1 171 ? -6.129 31.484 -2.436 1 64.88 171 LEU B O 1
ATOM 5181 N N . ARG B 1 172 ? -7.234 33.312 -3.182 1 66.62 172 ARG B N 1
ATOM 5182 C CA . ARG B 1 172 ? -7.836 32.5 -4.242 1 66.62 172 ARG B CA 1
ATOM 5183 C C . ARG B 1 172 ? -6.777 32 -5.219 1 66.62 172 ARG B C 1
ATOM 5185 O O . ARG B 1 172 ? -6.828 30.859 -5.656 1 66.62 172 ARG B O 1
ATOM 5192 N N . ALA B 1 173 ? -5.934 32.875 -5.594 1 63.84 173 ALA B N 1
ATOM 5193 C CA . ALA B 1 173 ? -4.855 32.469 -6.5 1 63.84 173 ALA B CA 1
ATOM 5194 C C . ALA B 1 173 ? -3.979 31.391 -5.883 1 63.84 173 ALA B C 1
ATOM 5196 O O . ALA B 1 173 ? -3.564 30.453 -6.57 1 63.84 173 ALA B O 1
ATOM 5197 N N . PHE B 1 174 ? -3.902 31.375 -4.691 1 63.06 174 PHE B N 1
ATOM 5198 C CA . PHE B 1 174 ? -3.113 30.391 -3.949 1 63.06 174 PHE B CA 1
ATOM 5199 C C . PHE B 1 174 ? -3.803 29.031 -3.939 1 63.06 174 PHE B C 1
ATOM 5201 O O . PHE B 1 174 ? -3.17 28.016 -4.203 1 63.06 174 PHE B O 1
ATOM 5208 N N . ALA B 1 175 ? -4.973 29.219 -3.584 1 62.22 175 ALA B N 1
ATOM 5209 C CA . ALA B 1 175 ? -5.738 27.984 -3.471 1 62.22 175 ALA B CA 1
ATOM 5210 C C . ALA B 1 175 ? -5.73 27.219 -4.789 1 62.22 175 ALA B C 1
ATOM 5212 O O . ALA B 1 175 ? -5.531 26 -4.805 1 62.22 175 ALA B O 1
ATOM 5213 N N . ARG B 1 176 ? -5.875 27.875 -5.852 1 63.97 176 ARG B N 1
ATOM 5214 C CA . ARG B 1 176 ? -5.953 27.25 -7.164 1 63.97 176 ARG B CA 1
ATOM 5215 C C . ARG B 1 176 ? -4.598 26.688 -7.582 1 63.97 176 ARG B C 1
ATOM 5217 O O . ARG B 1 176 ? -4.508 25.562 -8.062 1 63.97 176 ARG B O 1
ATOM 5224 N N . ALA B 1 177 ? -3.611 27.453 -7.367 1 64.25 177 ALA B N 1
ATOM 5225 C CA . ALA B 1 177 ? -2.273 27.031 -7.785 1 64.25 177 ALA B CA 1
ATOM 5226 C C . ALA B 1 177 ? -1.774 25.859 -6.949 1 64.25 177 ALA B C 1
ATOM 5228 O O . ALA B 1 177 ? -1.132 24.953 -7.473 1 64.25 177 ALA B O 1
ATOM 5229 N N . SER B 1 178 ? -2.172 25.797 -5.711 1 64.44 178 SER B N 1
ATOM 5230 C CA . SER B 1 178 ? -1.701 24.766 -4.793 1 64.44 178 SER B CA 1
ATOM 5231 C C . SER B 1 178 ? -2.35 23.422 -5.098 1 64.44 178 SER B C 1
ATOM 5233 O O . SER B 1 178 ? -1.688 22.375 -5.055 1 64.44 178 SER B O 1
ATOM 5235 N N . THR B 1 179 ? -3.6 23.516 -5.418 1 62.88 179 THR B N 1
ATOM 5236 C CA . THR B 1 179 ? -4.328 22.281 -5.637 1 62.88 179 THR B CA 1
ATOM 5237 C C . THR B 1 179 ? -3.801 21.547 -6.871 1 62.88 179 THR B C 1
ATOM 5239 O O . THR B 1 179 ? -3.607 20.328 -6.844 1 62.88 179 THR B O 1
ATOM 5242 N N . ASP B 1 180 ? -3.559 22.266 -7.914 1 68.12 180 ASP B N 1
ATOM 5243 C CA . ASP B 1 180 ? -3.084 21.656 -9.148 1 68.12 180 ASP B CA 1
ATOM 5244 C C . ASP B 1 180 ? -1.681 21.078 -8.977 1 68.12 180 ASP B C 1
ATOM 5246 O O . ASP B 1 180 ? -1.398 19.969 -9.43 1 68.12 180 ASP B O 1
ATOM 5250 N N . CYS B 1 181 ? -0.871 21.828 -8.297 1 67.75 181 CYS B N 1
ATOM 5251 C CA . CYS B 1 181 ? 0.508 21.391 -8.117 1 67.75 181 CYS B CA 1
ATOM 5252 C C . CYS B 1 181 ? 0.579 20.203 -7.176 1 67.75 181 CYS B C 1
ATOM 5254 O O . CYS B 1 181 ? 1.333 19.25 -7.418 1 67.75 181 CYS B O 1
ATOM 5256 N N . ALA B 1 182 ? -0.303 20.219 -6.199 1 64.38 182 ALA B N 1
ATOM 5257 C CA . ALA B 1 182 ? -0.322 19.109 -5.238 1 64.38 182 ALA B CA 1
ATOM 5258 C C . ALA B 1 182 ? -0.811 17.828 -5.891 1 64.38 182 ALA B C 1
ATOM 5260 O O . ALA B 1 182 ? -0.287 16.75 -5.609 1 64.38 182 ALA B O 1
ATOM 5261 N N . ALA B 1 183 ? -1.725 18.016 -6.738 1 65.12 183 ALA B N 1
ATOM 5262 C CA . ALA B 1 183 ? -2.266 16.844 -7.422 1 65.12 183 ALA B CA 1
ATOM 5263 C C . ALA B 1 183 ? -1.219 16.203 -8.336 1 65.12 183 ALA B C 1
ATOM 5265 O O . ALA B 1 183 ? -1.091 14.984 -8.391 1 65.12 183 ALA B O 1
ATOM 5266 N N . ARG B 1 184 ? -0.526 17.016 -9.031 1 71.88 184 ARG B N 1
ATOM 5267 C CA . ARG B 1 184 ? 0.507 16.516 -9.93 1 71.88 184 ARG B CA 1
ATOM 5268 C C . ARG B 1 184 ? 1.641 15.859 -9.148 1 71.88 184 ARG B C 1
ATOM 5270 O O . ARG B 1 184 ? 2.174 14.828 -9.555 1 71.88 184 ARG B O 1
ATOM 5277 N N . TYR B 1 185 ? 2.012 16.438 -8.031 1 69.5 185 TYR B N 1
ATOM 5278 C CA . TYR B 1 185 ? 3.035 15.875 -7.152 1 69.5 185 TYR B CA 1
ATOM 5279 C C . TYR B 1 185 ? 2.623 14.5 -6.641 1 69.5 185 TYR B C 1
ATOM 5281 O O . TYR B 1 185 ? 3.42 13.562 -6.66 1 69.5 185 TYR B O 1
ATOM 5289 N N . GLN B 1 186 ? 1.432 14.422 -6.301 1 65.25 186 GLN B N 1
ATOM 5290 C CA . GLN B 1 186 ? 0.919 13.164 -5.781 1 65.25 186 GLN B CA 1
ATOM 5291 C C . GLN B 1 186 ? 0.884 12.094 -6.871 1 65.25 186 GLN B C 1
ATOM 5293 O O . GLN B 1 186 ? 1.158 10.922 -6.605 1 65.25 186 GLN B O 1
ATOM 5298 N N . ARG B 1 187 ? 0.532 12.516 -8.008 1 72.31 187 ARG B N 1
ATOM 5299 C CA . ARG B 1 187 ? 0.499 11.57 -9.125 1 72.31 187 ARG B CA 1
ATOM 5300 C C . ARG B 1 187 ? 1.886 10.992 -9.391 1 72.31 187 ARG B C 1
ATOM 5302 O O . ARG B 1 187 ? 2.031 9.789 -9.609 1 72.31 187 ARG B O 1
ATOM 5309 N N . LEU B 1 188 ? 2.895 11.906 -9.398 1 76.25 188 LEU B N 1
ATOM 5310 C CA . LEU B 1 188 ? 4.262 11.461 -9.656 1 76.25 188 LEU B CA 1
ATOM 5311 C C . LEU B 1 188 ? 4.758 10.555 -8.531 1 76.25 188 LEU B C 1
ATOM 5313 O O . LEU B 1 188 ? 5.457 9.57 -8.781 1 76.25 188 LEU B O 1
ATOM 5317 N N . GLN B 1 189 ? 4.363 10.867 -7.383 1 73.06 189 GLN B N 1
ATOM 5318 C CA . GLN B 1 189 ? 4.703 10.008 -6.254 1 73.06 189 GLN B CA 1
ATOM 5319 C C . GLN B 1 189 ? 4.039 8.641 -6.383 1 73.06 189 GLN B C 1
ATOM 5321 O O . GLN B 1 189 ? 4.645 7.617 -6.066 1 73.06 189 GLN B O 1
ATOM 5326 N N . GLY B 1 190 ? 2.818 8.688 -6.766 1 70.62 190 GLY B N 1
ATOM 5327 C CA . GLY B 1 190 ? 2.107 7.441 -7.012 1 70.62 190 GLY B CA 1
ATOM 5328 C C . GLY B 1 190 ? 2.77 6.578 -8.07 1 70.62 190 GLY B C 1
ATOM 5329 O O . GLY B 1 190 ? 2.842 5.355 -7.926 1 70.62 190 GLY B O 1
ATOM 5330 N N . ASP B 1 191 ? 3.27 7.246 -9.047 1 79.62 191 ASP B N 1
ATOM 5331 C CA . ASP B 1 191 ? 3.973 6.527 -10.102 1 79.62 191 ASP B CA 1
ATOM 5332 C C . ASP B 1 191 ? 5.223 5.836 -9.562 1 79.62 191 ASP B C 1
ATOM 5334 O O . ASP B 1 191 ? 5.504 4.691 -9.922 1 79.62 191 ASP B O 1
ATOM 5338 N N . ILE B 1 192 ? 5.961 6.488 -8.789 1 80.62 192 ILE B N 1
ATOM 5339 C CA . ILE B 1 192 ? 7.164 5.914 -8.203 1 80.62 192 ILE B CA 1
ATOM 5340 C C . ILE B 1 192 ? 6.789 4.734 -7.305 1 80.62 192 ILE B C 1
ATOM 5342 O O . ILE B 1 192 ? 7.414 3.676 -7.371 1 80.62 192 ILE B O 1
ATOM 5346 N N . ALA B 1 193 ? 5.785 4.922 -6.543 1 73.56 193 ALA B N 1
ATOM 5347 C CA . ALA B 1 193 ? 5.328 3.857 -5.652 1 73.56 193 ALA B CA 1
ATOM 5348 C C . ALA B 1 193 ? 4.871 2.635 -6.441 1 73.56 193 ALA B C 1
ATOM 5350 O O . ALA B 1 193 ? 5.16 1.498 -6.062 1 73.56 193 ALA B O 1
ATOM 5351 N N . GLY B 1 194 ? 4.16 2.914 -7.477 1 75.62 194 GLY B N 1
ATOM 5352 C CA . GLY B 1 194 ? 3.691 1.824 -8.32 1 75.62 194 GLY B CA 1
ATOM 5353 C C . GLY B 1 194 ? 4.82 1.031 -8.953 1 75.62 194 GLY B C 1
ATOM 5354 O O . GLY B 1 194 ? 4.809 -0.201 -8.922 1 75.62 194 GLY B O 1
ATOM 5355 N N . ARG B 1 195 ? 5.754 1.727 -9.523 1 82.5 195 ARG B N 1
ATOM 5356 C CA . ARG B 1 195 ? 6.906 1.077 -10.133 1 82.5 195 ARG B CA 1
ATOM 5357 C C . ARG B 1 195 ? 7.719 0.307 -9.102 1 82.5 195 ARG B C 1
ATOM 5359 O O . ARG B 1 195 ? 8.227 -0.78 -9.383 1 82.5 195 ARG B O 1
ATOM 5366 N N . LEU B 1 196 ? 7.801 0.878 -7.965 1 83.94 196 LEU B N 1
ATOM 5367 C CA . LEU B 1 196 ? 8.539 0.219 -6.895 1 83.94 196 LEU B CA 1
ATOM 5368 C C . LEU B 1 196 ? 7.824 -1.051 -6.445 1 83.94 196 LEU B C 1
ATOM 5370 O O . LEU B 1 196 ? 8.469 -2.082 -6.219 1 83.94 196 LEU B O 1
ATOM 5374 N N . ALA B 1 197 ? 6.574 -0.954 -6.242 1 77.25 197 ALA B N 1
ATOM 5375 C CA . ALA B 1 197 ? 5.789 -2.123 -5.852 1 77.25 197 ALA B CA 1
ATOM 5376 C C . ALA B 1 197 ? 5.953 -3.254 -6.863 1 77.25 197 ALA B C 1
ATOM 5378 O O . ALA B 1 197 ? 6.102 -4.418 -6.484 1 77.25 197 ALA B O 1
ATOM 5379 N N . GLU B 1 198 ? 5.898 -2.926 -8.094 1 79.19 198 GLU B N 1
ATOM 5380 C CA . GLU B 1 198 ? 6.098 -3.898 -9.164 1 79.19 198 GLU B CA 1
ATOM 5381 C C . GLU B 1 198 ? 7.477 -4.543 -9.078 1 79.19 198 GLU B C 1
ATOM 5383 O O . GLU B 1 198 ? 7.609 -5.762 -9.211 1 79.19 198 GLU B O 1
ATOM 5388 N N . ALA B 1 199 ? 8.438 -3.693 -8.883 1 84.94 199 ALA B N 1
ATOM 5389 C CA . ALA B 1 199 ? 9.812 -4.184 -8.812 1 84.94 199 ALA B CA 1
ATOM 5390 C C . ALA B 1 199 ? 10.008 -5.102 -7.609 1 84.94 199 ALA B C 1
ATOM 5392 O O . ALA B 1 199 ? 10.711 -6.109 -7.695 1 84.94 199 ALA B O 1
ATOM 5393 N N . LEU B 1 200 ? 9.375 -4.801 -6.586 1 83.12 200 LEU B N 1
ATOM 5394 C CA . LEU B 1 200 ? 9.547 -5.586 -5.371 1 83.12 200 LEU B CA 1
ATOM 5395 C C . LEU B 1 200 ? 8.836 -6.93 -5.492 1 83.12 200 LEU B C 1
ATOM 5397 O O . LEU B 1 200 ? 9.312 -7.938 -4.961 1 83.12 200 LEU B O 1
ATOM 5401 N N . THR B 1 201 ? 7.727 -6.941 -6.156 1 76 201 THR B N 1
ATOM 5402 C CA . THR B 1 201 ? 7.035 -8.203 -6.422 1 76 201 THR B CA 1
ATOM 5403 C C . THR B 1 201 ? 7.871 -9.094 -7.34 1 76 201 THR B C 1
ATOM 5405 O O . THR B 1 201 ? 7.805 -10.32 -7.25 1 76 201 THR B O 1
ATOM 5408 N N . GLY B 1 202 ? 8.617 -8.461 -8.156 1 85.56 202 GLY B N 1
ATOM 5409 C CA . GLY B 1 202 ? 9.5 -9.18 -9.062 1 85.56 202 GLY B CA 1
ATOM 5410 C C . GLY B 1 202 ? 10.953 -9.156 -8.625 1 85.56 202 GLY B C 1
ATOM 5411 O O . GLY B 1 202 ? 11.852 -9.188 -9.461 1 85.56 202 GLY B O 1
ATOM 5412 N N . ALA B 1 203 ? 11.156 -9.094 -7.391 1 85.31 203 ALA B N 1
ATOM 5413 C CA . ALA B 1 203 ? 12.516 -8.961 -6.875 1 85.31 203 ALA B CA 1
ATOM 5414 C C . ALA B 1 203 ? 13.391 -10.133 -7.316 1 85.31 203 ALA B C 1
ATOM 5416 O O . ALA B 1 203 ? 14.555 -9.953 -7.672 1 85.31 203 ALA B O 1
ATOM 5417 N N . ARG B 1 204 ? 12.828 -11.336 -7.324 1 86.25 204 ARG B N 1
ATOM 5418 C CA . ARG B 1 204 ? 13.578 -12.523 -7.738 1 86.25 204 ARG B CA 1
ATOM 5419 C C . ARG B 1 204 ? 13.961 -12.438 -9.211 1 86.25 204 ARG B C 1
ATOM 5421 O O . ARG B 1 204 ? 15.086 -12.773 -9.586 1 86.25 204 ARG B O 1
ATOM 5428 N N . THR B 1 205 ? 13.039 -12 -9.953 1 87.56 205 THR B N 1
ATOM 5429 C CA . THR B 1 205 ? 13.289 -11.875 -11.383 1 87.56 205 THR B CA 1
ATOM 5430 C C . THR B 1 205 ? 14.352 -10.812 -11.656 1 87.56 205 THR B C 1
ATOM 5432 O O . THR B 1 205 ? 15.227 -11.008 -12.5 1 87.56 205 THR B O 1
ATOM 5435 N N . ILE B 1 206 ? 14.289 -9.766 -10.977 1 89.44 206 ILE B N 1
ATOM 5436 C CA . ILE B 1 206 ? 15.242 -8.68 -11.148 1 89.44 206 ILE B CA 1
ATOM 5437 C C . ILE B 1 206 ? 16.641 -9.156 -10.742 1 89.44 206 ILE B C 1
ATOM 5439 O O . ILE B 1 206 ? 17.625 -8.883 -11.438 1 89.44 206 ILE B O 1
ATOM 5443 N N . ALA B 1 207 ? 16.688 -9.828 -9.633 1 87.5 207 ALA B N 1
ATOM 5444 C CA . ALA B 1 207 ? 17.969 -10.352 -9.164 1 87.5 207 ALA B CA 1
ATOM 5445 C C . ALA B 1 207 ? 18.531 -11.359 -10.156 1 87.5 207 ALA B C 1
ATOM 5447 O O . ALA B 1 207 ? 19.734 -11.367 -10.414 1 87.5 207 ALA B O 1
ATOM 5448 N N . ALA B 1 208 ? 17.688 -12.188 -10.672 1 87.94 208 ALA B N 1
ATOM 5449 C CA . ALA B 1 208 ? 18.125 -13.227 -11.602 1 87.94 208 ALA B CA 1
ATOM 5450 C C . ALA B 1 208 ? 18.562 -12.617 -12.93 1 87.94 208 ALA B C 1
ATOM 5452 O O . ALA B 1 208 ? 19.5 -13.125 -13.562 1 87.94 208 ALA B O 1
ATOM 5453 N N . ALA B 1 209 ? 17.922 -11.578 -13.305 1 86.69 209 ALA B N 1
ATOM 5454 C CA . ALA B 1 209 ? 18.234 -10.945 -14.586 1 86.69 209 ALA B CA 1
ATOM 5455 C C . ALA B 1 209 ? 19.391 -9.961 -14.453 1 86.69 209 ALA B C 1
ATOM 5457 O O . ALA B 1 209 ? 19.984 -9.547 -15.445 1 86.69 209 ALA B O 1
ATOM 5458 N N . GLY B 1 210 ? 19.734 -9.562 -13.281 1 85.69 210 GLY B N 1
ATOM 5459 C CA . GLY B 1 210 ? 20.797 -8.602 -13.047 1 85.69 210 GLY B CA 1
ATOM 5460 C C . GLY B 1 210 ? 20.453 -7.203 -13.531 1 85.69 210 GLY B C 1
ATOM 5461 O O . GLY B 1 210 ? 21.312 -6.496 -14.055 1 85.69 210 GLY B O 1
ATOM 5462 N N . THR B 1 211 ? 19.203 -6.84 -13.469 1 85.25 211 THR B N 1
ATOM 5463 C CA . THR B 1 211 ? 18.766 -5.559 -14.008 1 85.25 211 THR B CA 1
ATOM 5464 C C . THR B 1 211 ? 18.438 -4.582 -12.883 1 85.25 211 THR B C 1
ATOM 5466 O O . THR B 1 211 ? 17.609 -3.693 -13.039 1 85.25 211 THR B O 1
ATOM 5469 N N . ALA B 1 212 ? 19.094 -4.73 -11.805 1 87.62 212 ALA B N 1
ATOM 5470 C CA . ALA B 1 212 ? 18.797 -3.895 -10.641 1 87.62 212 ALA B CA 1
ATOM 5471 C C . ALA B 1 212 ? 19 -2.416 -10.961 1 87.62 212 ALA B C 1
ATOM 5473 O O . ALA B 1 212 ? 18.172 -1.577 -10.609 1 87.62 212 ALA B O 1
ATOM 5474 N N . ASP B 1 213 ? 20.109 -1.99 -11.672 1 86.75 213 ASP B N 1
ATOM 5475 C CA . ASP B 1 213 ? 20.422 -0.597 -11.984 1 86.75 213 ASP B CA 1
ATOM 5476 C C . ASP B 1 213 ? 19.422 -0.029 -12.984 1 86.75 213 ASP B C 1
ATOM 5478 O O . ASP B 1 213 ? 19 1.123 -12.867 1 86.75 213 ASP B O 1
ATOM 5482 N N . ARG B 1 214 ? 19.109 -0.838 -13.906 1 86.19 214 ARG B N 1
ATOM 5483 C CA . ARG B 1 214 ? 18.109 -0.402 -14.883 1 86.19 214 ARG B CA 1
ATOM 5484 C C . ARG B 1 214 ? 16.766 -0.136 -14.211 1 86.19 214 ARG B C 1
ATOM 5486 O O . ARG B 1 214 ? 16.094 0.839 -14.539 1 86.19 214 ARG B O 1
ATOM 5493 N N . GLU B 1 215 ? 16.422 -1.117 -13.391 1 88.94 215 GLU B N 1
ATOM 5494 C CA . GLU B 1 215 ? 15.133 -0.96 -12.711 1 88.94 215 GLU B CA 1
ATOM 5495 C C . GLU B 1 215 ? 15.148 0.245 -11.773 1 88.94 215 GLU B C 1
ATOM 5497 O O . GLU B 1 215 ? 14.133 0.924 -11.609 1 88.94 215 GLU B O 1
ATOM 5502 N N . ARG B 1 216 ? 16.297 0.506 -11.172 1 88.5 216 ARG B N 1
ATOM 5503 C CA . ARG B 1 216 ? 16.438 1.694 -10.336 1 88.5 216 ARG B CA 1
ATOM 5504 C C . ARG B 1 216 ? 16.203 2.965 -11.141 1 88.5 216 ARG B C 1
ATOM 5506 O O . ARG B 1 216 ? 15.469 3.855 -10.703 1 88.5 216 ARG B O 1
ATOM 5513 N N . ALA B 1 217 ? 16.812 3.045 -12.32 1 88.19 217 ALA B N 1
ATOM 5514 C CA . ALA B 1 217 ? 16.641 4.207 -13.188 1 88.19 217 ALA B CA 1
ATOM 5515 C C . ALA B 1 217 ? 15.188 4.359 -13.625 1 88.19 217 ALA B C 1
ATOM 5517 O O . ALA B 1 217 ? 14.672 5.477 -13.711 1 88.19 217 ALA B O 1
ATOM 5518 N N . ARG B 1 218 ? 14.594 3.201 -13.914 1 87.12 218 ARG B N 1
ATOM 5519 C CA . ARG B 1 218 ? 13.195 3.227 -14.328 1 87.12 218 ARG B CA 1
ATOM 5520 C C . ARG B 1 218 ? 12.297 3.754 -13.211 1 87.12 218 ARG B C 1
ATOM 5522 O O . ARG B 1 218 ? 11.414 4.578 -13.453 1 87.12 218 ARG B O 1
ATOM 5529 N N . ILE B 1 219 ? 12.547 3.303 -12.023 1 85.94 219 ILE B N 1
ATOM 5530 C CA . ILE B 1 219 ? 11.727 3.66 -10.875 1 85.94 219 ILE B CA 1
ATOM 5531 C C . ILE B 1 219 ? 11.922 5.137 -10.539 1 85.94 219 ILE B C 1
ATOM 5533 O O . ILE B 1 219 ? 10.961 5.832 -10.188 1 85.94 219 ILE B O 1
ATOM 5537 N N . LEU B 1 220 ? 13.188 5.656 -10.688 1 86.94 220 LEU B N 1
ATOM 5538 C CA . LEU B 1 220 ? 13.5 7.012 -10.258 1 86.94 220 LEU B CA 1
ATOM 5539 C C . LEU B 1 220 ? 13.336 8 -11.406 1 86.94 220 LEU B C 1
ATOM 5541 O O . LEU B 1 220 ? 13.594 9.195 -11.25 1 86.94 220 LEU B O 1
ATOM 5545 N N . ARG B 1 221 ? 12.906 7.543 -12.531 1 83.06 221 ARG B N 1
ATOM 5546 C CA . ARG B 1 221 ? 12.734 8.414 -13.695 1 83.06 221 ARG B CA 1
ATOM 5547 C C . ARG B 1 221 ? 11.812 9.578 -13.367 1 83.06 221 ARG B C 1
ATOM 5549 O O . ARG B 1 221 ? 12.102 10.727 -13.719 1 83.06 221 ARG B O 1
ATOM 5556 N N . PRO B 1 222 ? 10.688 9.336 -12.609 1 76.31 222 PRO B N 1
ATOM 5557 C CA . PRO B 1 222 ? 9.789 10.445 -12.312 1 76.31 222 PRO B CA 1
ATOM 5558 C C . PRO B 1 222 ? 10.328 11.375 -11.227 1 76.31 222 PRO B C 1
ATOM 5560 O O . PRO B 1 222 ? 9.711 12.391 -10.914 1 76.31 222 PRO B O 1
ATOM 5563 N N . LEU B 1 223 ? 11.484 11.031 -10.672 1 79.12 223 LEU B N 1
ATOM 5564 C CA . LEU B 1 223 ? 12.023 11.797 -9.555 1 79.12 223 LEU B CA 1
ATOM 5565 C C . LEU B 1 223 ? 12.336 13.234 -9.977 1 79.12 223 LEU B C 1
ATOM 5567 O O . LEU B 1 223 ? 12.102 14.172 -9.219 1 79.12 223 LEU B O 1
ATOM 5571 N N . SER B 1 224 ? 12.852 13.414 -11.211 1 78.31 224 SER B N 1
ATOM 5572 C CA . SER B 1 224 ? 13.125 14.758 -11.703 1 78.31 224 SER B CA 1
ATOM 5573 C C . SER B 1 224 ? 11.844 15.57 -11.867 1 78.31 224 SER B C 1
ATOM 5575 O O . SER B 1 224 ? 11.805 16.75 -11.531 1 78.31 224 SER B O 1
ATOM 5577 N N . GLY B 1 225 ? 10.82 14.875 -12.414 1 77.19 225 GLY B N 1
ATOM 5578 C CA . GLY B 1 225 ? 9.531 15.531 -12.484 1 77.19 225 GLY B CA 1
ATOM 5579 C C . GLY B 1 225 ? 8.945 15.859 -11.117 1 77.19 225 GLY B C 1
ATOM 5580 O O . GLY B 1 225 ? 8.367 16.938 -10.93 1 77.19 225 GLY B O 1
ATOM 5581 N N . LEU B 1 226 ? 9.172 14.977 -10.195 1 73.69 226 LEU B N 1
ATOM 5582 C CA . LEU B 1 226 ? 8.711 15.188 -8.828 1 73.69 226 LEU B CA 1
ATOM 5583 C C . LEU B 1 226 ? 9.414 16.391 -8.195 1 73.69 226 LEU B C 1
ATOM 5585 O O . LEU B 1 226 ? 8.773 17.219 -7.539 1 73.69 226 LEU B O 1
ATOM 5589 N N . SER B 1 227 ? 10.734 16.5 -8.445 1 75.5 227 SER B N 1
ATOM 5590 C CA . SER B 1 227 ? 11.492 17.641 -7.93 1 75.5 227 SER B CA 1
ATOM 5591 C C . SER B 1 227 ? 11.008 18.953 -8.523 1 75.5 227 SER B C 1
ATOM 5593 O O . SER B 1 227 ? 10.836 19.938 -7.809 1 75.5 227 SER B O 1
ATOM 5595 N N . ARG B 1 228 ? 10.75 18.906 -9.781 1 76.31 228 ARG B N 1
ATOM 5596 C CA . ARG B 1 228 ? 10.273 20.109 -10.453 1 76.31 228 ARG B CA 1
ATOM 5597 C C . ARG B 1 228 ? 8.891 20.516 -9.938 1 76.31 228 ARG B C 1
ATOM 5599 O O . ARG B 1 228 ? 8.641 21.688 -9.664 1 76.31 228 ARG B O 1
ATOM 5606 N N . GLN B 1 229 ? 8.078 19.516 -9.805 1 71.81 229 GLN B N 1
ATOM 5607 C CA . GLN B 1 229 ? 6.738 19.797 -9.312 1 71.81 229 GLN B CA 1
ATOM 5608 C C . GLN B 1 229 ? 6.762 20.188 -7.84 1 71.81 229 GLN B C 1
ATOM 5610 O O . GLN B 1 229 ? 5.984 21.047 -7.402 1 71.81 229 GLN B O 1
ATOM 5615 N N . GLY B 1 230 ? 7.613 19.562 -7.141 1 67.56 230 GLY B N 1
ATOM 5616 C CA . GLY B 1 230 ? 7.793 19.953 -5.754 1 67.56 230 GLY B CA 1
ATOM 5617 C C . GLY B 1 230 ? 8.242 21.406 -5.598 1 67.56 230 GLY B C 1
ATOM 5618 O O . GLY B 1 230 ? 7.711 22.141 -4.762 1 67.56 230 GLY B O 1
ATOM 5619 N N . HIS B 1 231 ? 9.172 21.828 -6.438 1 71 231 HIS B N 1
ATOM 5620 C CA . HIS B 1 231 ? 9.609 23.219 -6.426 1 71 231 HIS B CA 1
ATOM 5621 C C . HIS B 1 231 ? 8.461 24.156 -6.762 1 71 231 HIS B C 1
ATOM 5623 O O . HIS B 1 231 ? 8.328 25.219 -6.156 1 71 231 HIS B O 1
ATOM 5629 N N . ARG B 1 232 ? 7.719 23.719 -7.672 1 71.31 232 ARG B N 1
ATOM 5630 C CA . ARG B 1 232 ? 6.582 24.547 -8.055 1 71.31 232 ARG B CA 1
ATOM 5631 C C . ARG B 1 232 ? 5.578 24.672 -6.914 1 71.31 232 ARG B C 1
ATOM 5633 O O . ARG B 1 232 ? 5.031 25.75 -6.668 1 71.31 232 ARG B O 1
ATOM 5640 N N . VAL B 1 233 ? 5.34 23.562 -6.281 1 65.69 233 VAL B N 1
ATOM 5641 C CA . VAL B 1 233 ? 4.438 23.578 -5.133 1 65.69 233 VAL B CA 1
ATOM 5642 C C . VAL B 1 233 ? 4.973 24.516 -4.059 1 65.69 233 VAL B C 1
ATOM 5644 O O . VAL B 1 233 ? 4.238 25.359 -3.543 1 65.69 233 VAL B O 1
ATOM 5647 N N . TRP B 1 234 ? 6.219 24.438 -3.832 1 64.56 234 TRP B N 1
ATOM 5648 C CA . TRP B 1 234 ? 6.828 25.25 -2.791 1 64.56 234 TRP B CA 1
ATOM 5649 C C . TRP B 1 234 ? 6.895 26.719 -3.215 1 64.56 234 TRP B C 1
ATOM 5651 O O . TRP B 1 234 ? 6.695 27.609 -2.396 1 64.56 234 TRP B O 1
ATOM 5661 N N . ARG B 1 235 ? 7.133 26.953 -4.48 1 65.75 235 ARG B N 1
ATOM 5662 C CA . ARG B 1 235 ? 7.145 28.328 -4.98 1 65.75 235 ARG B CA 1
ATOM 5663 C C . ARG B 1 235 ? 5.766 28.969 -4.848 1 65.75 235 ARG B C 1
ATOM 5665 O O . ARG B 1 235 ? 5.656 30.125 -4.426 1 65.75 235 ARG B O 1
ATOM 5672 N N . VAL B 1 236 ? 4.832 28.234 -5.258 1 63.75 236 VAL B N 1
ATOM 5673 C CA . VAL B 1 236 ? 3.473 28.75 -5.164 1 63.75 236 VAL B CA 1
ATOM 5674 C C . VAL B 1 236 ? 3.098 28.953 -3.699 1 63.75 236 VAL B C 1
ATOM 5676 O O . VAL B 1 236 ? 2.543 30 -3.338 1 63.75 236 VAL B O 1
ATOM 5679 N N . GLN B 1 237 ? 3.424 27.984 -2.854 1 61.22 237 GLN B N 1
ATOM 5680 C CA . GLN B 1 237 ? 3.135 28.109 -1.427 1 61.22 237 GLN B CA 1
ATOM 5681 C C . GLN B 1 237 ? 3.945 29.234 -0.795 1 61.22 237 GLN B C 1
ATOM 5683 O O . GLN B 1 237 ? 3.424 30 0.022 1 61.22 237 GLN B O 1
ATOM 5688 N N . GLY B 1 238 ? 5.262 29.312 -1.21 1 60.06 238 GLY B N 1
ATOM 5689 C CA . GLY B 1 238 ? 6.113 30.375 -0.713 1 60.06 238 GLY B CA 1
ATOM 5690 C C . GLY B 1 238 ? 5.625 31.75 -1.1 1 60.06 238 GLY B C 1
ATOM 5691 O O . GLY B 1 238 ? 5.594 32.656 -0.267 1 60.06 238 GLY B O 1
ATOM 5692 N N . ARG B 1 239 ? 5.176 31.859 -2.277 1 62.5 239 ARG B N 1
ATOM 5693 C CA . ARG B 1 239 ? 4.68 33.125 -2.752 1 62.5 239 ARG B CA 1
ATOM 5694 C C . ARG B 1 239 ? 3.379 33.531 -2.049 1 62.5 239 ARG B C 1
ATOM 5696 O O . ARG B 1 239 ? 3.18 34.688 -1.679 1 62.5 239 ARG B O 1
ATOM 5703 N N . ALA B 1 240 ? 2.592 32.5 -1.956 1 61.47 240 ALA B N 1
ATOM 5704 C CA . ALA B 1 240 ? 1.318 32.75 -1.282 1 61.47 240 ALA B CA 1
ATOM 5705 C C . ALA B 1 240 ? 1.535 33.125 0.185 1 61.47 240 ALA B C 1
ATOM 5707 O O . ALA B 1 240 ? 0.909 34.031 0.703 1 61.47 240 ALA B O 1
ATOM 5708 N N . ALA B 1 241 ? 2.35 32.344 0.777 1 59.41 241 ALA B N 1
ATOM 5709 C CA . ALA B 1 241 ? 2.668 32.656 2.17 1 59.41 241 ALA B CA 1
ATOM 5710 C C . ALA B 1 241 ? 3.281 34.031 2.307 1 59.41 241 ALA B C 1
ATOM 5712 O O . ALA B 1 241 ? 2.922 34.781 3.211 1 59.41 241 ALA B O 1
ATOM 5713 N N . ALA B 1 242 ? 4.23 34.406 1.384 1 59.41 242 ALA B N 1
ATOM 5714 C CA . ALA B 1 242 ? 4.867 35.719 1.394 1 59.41 242 ALA B CA 1
ATOM 5715 C C . ALA B 1 242 ? 3.838 36.844 1.229 1 59.41 242 ALA B C 1
ATOM 5717 O O . ALA B 1 242 ? 3.893 37.844 1.93 1 59.41 242 ALA B O 1
ATOM 5718 N N . ARG B 1 243 ? 2.938 36.594 0.39 1 61.25 243 ARG B N 1
ATOM 5719 C CA . ARG B 1 243 ? 1.946 37.625 0.119 1 61.25 243 ARG B CA 1
ATOM 5720 C C . ARG B 1 243 ? 0.987 37.781 1.294 1 61.25 243 ARG B C 1
ATOM 5722 O O . ARG B 1 243 ? 0.627 38.906 1.658 1 61.25 243 ARG B O 1
ATOM 5729 N N . ALA B 1 244 ? 0.638 36.625 1.732 1 60.28 244 ALA B N 1
ATOM 5730 C CA . ALA B 1 244 ? -0.279 36.688 2.867 1 60.28 244 ALA B CA 1
ATOM 5731 C C . ALA B 1 244 ? 0.391 37.344 4.074 1 60.28 244 ALA B C 1
ATOM 5733 O O . ALA B 1 244 ? -0.21 38.188 4.746 1 60.28 244 ALA B O 1
ATOM 5734 N N . VAL B 1 245 ? 1.587 36.969 4.289 1 61.16 245 VAL B N 1
ATOM 5735 C CA . VAL B 1 245 ? 2.311 37.469 5.461 1 61.16 245 VAL B CA 1
ATOM 5736 C C . VAL B 1 245 ? 2.635 38.938 5.297 1 61.16 245 VAL B C 1
ATOM 5738 O O . VAL B 1 245 ? 2.758 39.688 6.285 1 61.16 245 VAL B O 1
ATOM 5741 N N . THR B 1 246 ? 2.711 39.344 3.945 1 63.38 246 THR B N 1
ATOM 5742 C CA . THR B 1 246 ? 2.994 40.75 3.682 1 63.38 246 THR B CA 1
ATOM 5743 C C . THR B 1 246 ? 1.723 41.594 3.785 1 63.38 246 THR B C 1
ATOM 5745 O O . THR B 1 246 ? 1.735 42.656 4.355 1 63.38 246 THR B O 1
ATOM 5748 N N . LEU B 1 247 ? 0.706 41 3.297 1 70.06 247 LEU B N 1
ATOM 5749 C CA . LEU B 1 247 ? -0.507 41.812 3.188 1 70.06 247 LEU B CA 1
ATOM 5750 C C . LEU B 1 247 ? -1.169 42 4.551 1 70.06 247 LEU B C 1
ATOM 5752 O O . LEU B 1 247 ? -1.688 43.062 4.863 1 70.06 247 LEU B O 1
ATOM 5756 N N . VAL B 1 248 ? -1.027 41 5.41 1 71.38 248 VAL B N 1
ATOM 5757 C CA . VAL B 1 248 ? -1.727 41.031 6.688 1 71.38 248 VAL B CA 1
ATOM 5758 C C . VAL B 1 248 ? -1.141 42.125 7.586 1 71.38 248 VAL B C 1
ATOM 5760 O O . VAL B 1 248 ? -1.87 42.969 8.086 1 71.38 248 VAL B O 1
ATOM 5763 N N . PRO B 1 249 ? 0.126 42.156 7.715 1 65.94 249 PRO B N 1
ATOM 5764 C CA . PRO B 1 249 ? 0.683 43.219 8.555 1 65.94 249 PRO B CA 1
ATOM 5765 C C . PRO B 1 249 ? 0.453 44.594 7.965 1 65.94 249 PRO B C 1
ATOM 5767 O O . PRO B 1 249 ? 0.246 45.562 8.711 1 65.94 249 PRO B O 1
ATOM 5770 N N . LEU B 1 250 ? 0.45 44.594 6.621 1 70.56 250 LEU B N 1
ATOM 5771 C CA . LEU B 1 250 ? 0.207 45.906 5.984 1 70.56 250 LEU B CA 1
ATOM 5772 C C . LEU B 1 250 ? -1.197 46.406 6.297 1 70.56 250 LEU B C 1
ATOM 5774 O O . LEU B 1 250 ? -1.396 47.594 6.527 1 70.56 250 LEU B O 1
ATOM 5778 N N . LEU B 1 251 ? -2.084 45.531 6.285 1 76.88 251 LEU B N 1
ATOM 5779 C CA . LEU B 1 251 ? -3.453 45.906 6.617 1 76.88 251 LEU B CA 1
ATOM 5780 C C . LEU B 1 251 ? -3.564 46.312 8.086 1 76.88 251 LEU B C 1
ATOM 5782 O O . LEU B 1 251 ? -4.289 47.25 8.422 1 76.88 251 LEU B O 1
ATOM 5786 N N . GLN B 1 252 ? -2.857 45.719 8.938 1 73.88 252 GLN B N 1
ATOM 5787 C CA . GLN B 1 252 ? -2.877 46.031 10.359 1 73.88 252 GLN B CA 1
ATOM 5788 C C . GLN B 1 252 ? -2.26 47.406 10.633 1 73.88 252 GLN B C 1
ATOM 5790 O O . GLN B 1 252 ? -2.775 48.156 11.445 1 73.88 252 GLN B O 1
ATOM 5795 N N . ILE B 1 253 ? -1.208 47.656 9.914 1 72.19 253 ILE B N 1
ATOM 5796 C CA . ILE B 1 253 ? -0.544 48.938 10.078 1 72.19 253 ILE B CA 1
ATOM 5797 C C . ILE B 1 253 ? -1.451 50.062 9.562 1 72.19 253 ILE B C 1
ATOM 5799 O O . ILE B 1 253 ? -1.504 51.125 10.148 1 72.19 253 ILE B O 1
ATOM 5803 N N . ALA B 1 254 ? -2.051 49.719 8.461 1 77.62 254 ALA B N 1
ATOM 5804 C CA . ALA B 1 254 ? -2.971 50.688 7.906 1 77.62 254 ALA B CA 1
ATOM 5805 C C . ALA B 1 254 ? -4.074 51.031 8.906 1 77.62 254 ALA B C 1
ATOM 5807 O O . ALA B 1 254 ? -4.422 52.219 9.078 1 77.62 254 ALA B O 1
ATOM 5808 N N . VAL B 1 255 ? -4.57 50.125 9.555 1 81.44 255 VAL B N 1
ATOM 5809 C CA . VAL B 1 255 ? -5.629 50.344 10.539 1 81.44 255 VAL B CA 1
ATOM 5810 C C . VAL B 1 255 ? -5.082 51.125 11.727 1 81.44 255 VAL B C 1
ATOM 5812 O O . VAL B 1 255 ? -5.738 52.031 12.227 1 81.44 255 VAL B O 1
ATOM 5815 N N . LEU B 1 256 ? -3.9 50.781 12.117 1 76.62 256 LEU B N 1
ATOM 5816 C CA . LEU B 1 256 ? -3.297 51.469 13.258 1 76.62 256 LEU B CA 1
ATOM 5817 C C . LEU B 1 256 ? -2.975 52.906 12.914 1 76.62 256 LEU B C 1
ATOM 5819 O O . LEU B 1 256 ? -3.094 53.781 13.766 1 76.62 256 LEU B O 1
ATOM 5823 N N . ALA B 1 257 ? -2.535 53.094 11.703 1 75.06 257 ALA B N 1
ATOM 5824 C CA . ALA B 1 257 ? -2.232 54.438 11.258 1 75.06 257 ALA B CA 1
ATOM 5825 C C . ALA B 1 257 ? -3.484 55.312 11.273 1 75.06 257 ALA B C 1
ATOM 5827 O O . ALA B 1 257 ? -3.451 56.469 11.742 1 75.06 257 ALA B O 1
ATOM 5828 N N . VAL B 1 258 ? -4.5 54.75 10.812 1 82.31 258 VAL B N 1
ATOM 5829 C CA . VAL B 1 258 ? -5.754 55.5 10.797 1 82.31 258 VAL B CA 1
ATOM 5830 C C . VAL B 1 258 ? -6.258 55.719 12.227 1 82.31 258 VAL B C 1
ATOM 5832 O O . VAL B 1 258 ? -6.777 56.781 12.562 1 82.31 258 VAL B O 1
ATOM 5835 N N . ALA B 1 259 ? -6.121 54.719 13.039 1 82 259 ALA B N 1
ATOM 5836 C CA . ALA B 1 259 ? -6.531 54.812 14.438 1 82 259 ALA B CA 1
ATOM 5837 C C . ALA B 1 259 ? -5.73 55.906 15.164 1 82 259 ALA B C 1
ATOM 5839 O O . ALA B 1 259 ? -6.277 56.656 15.977 1 82 259 ALA B O 1
ATOM 5840 N N . GLY B 1 260 ? -4.465 55.938 14.883 1 75.5 260 GLY B N 1
ATOM 5841 C CA . GLY B 1 260 ? -3.623 56.969 15.461 1 75.5 260 GLY B CA 1
ATOM 5842 C C . GLY B 1 260 ? -4.023 58.375 15.047 1 75.5 260 GLY B C 1
ATOM 5843 O O . GLY B 1 260 ? -4.051 59.281 15.867 1 75.5 260 GLY B O 1
ATOM 5844 N N . LEU B 1 261 ? -4.324 58.5 13.805 1 77.75 261 LEU B N 1
ATOM 5845 C CA . LEU B 1 261 ? -4.766 59.812 13.305 1 77.75 261 LEU B CA 1
ATOM 5846 C C . LEU B 1 261 ? -6.078 60.219 13.953 1 77.75 261 LEU B C 1
ATOM 5848 O O . LEU B 1 261 ? -6.254 61.375 14.32 1 77.75 261 LEU B O 1
ATOM 5852 N N . ARG B 1 262 ? -6.934 59.281 14.094 1 84.81 262 ARG B N 1
ATOM 5853 C CA . ARG B 1 262 ? -8.227 59.594 14.695 1 84.81 262 ARG B CA 1
ATOM 5854 C C . ARG B 1 262 ? -8.086 59.875 16.188 1 84.81 262 ARG B C 1
ATOM 5856 O O . ARG B 1 262 ? -8.867 60.656 16.75 1 84.81 262 ARG B O 1
ATOM 5863 N N . LEU B 1 263 ? -7.168 59.281 16.797 1 79.62 263 LEU B N 1
ATOM 5864 C CA . LEU B 1 263 ? -6.871 59.562 18.203 1 79.62 263 LEU B CA 1
ATOM 5865 C C . LEU B 1 263 ? -6.371 61 18.375 1 79.62 263 LEU B C 1
ATOM 5867 O O . LEU B 1 263 ? -6.785 61.688 19.312 1 79.62 263 LEU B O 1
ATOM 5871 N N . SER B 1 264 ? -5.477 61.406 17.484 1 76.81 264 SER B N 1
ATOM 5872 C CA . SER B 1 264 ? -4.918 62.75 17.562 1 76.81 264 SER B CA 1
ATOM 5873 C C . SER B 1 264 ? -5.992 63.781 17.344 1 76.81 264 SER B C 1
ATOM 5875 O O . SER B 1 264 ? -5.883 64.938 17.844 1 76.81 264 SER B O 1
ATOM 5877 N N . GLN B 1 265 ? -7 63.438 16.625 1 80.88 265 GLN B N 1
ATOM 5878 C CA . GLN B 1 265 ? -8.102 64.375 16.375 1 80.88 265 GLN B CA 1
ATOM 5879 C C . GLN B 1 265 ? -9.133 64.312 17.5 1 80.88 265 GLN B C 1
ATOM 5881 O O . GLN B 1 265 ? -10.109 65.062 17.484 1 80.88 265 GLN B O 1
ATOM 5886 N N . GLY B 1 266 ? -8.93 63.5 18.469 1 81.25 266 GLY B N 1
ATOM 5887 C CA . GLY B 1 266 ? -9.812 63.375 19.609 1 81.25 266 GLY B CA 1
ATOM 5888 C C . GLY B 1 266 ? -11.094 62.625 19.312 1 81.25 266 GLY B C 1
ATOM 5889 O O . GLY B 1 266 ? -12.086 62.781 20.016 1 81.25 266 GLY B O 1
ATOM 5890 N N . ARG B 1 267 ? -11.062 61.906 18.281 1 85.44 267 ARG B N 1
ATOM 5891 C CA . ARG B 1 267 ? -12.281 61.219 17.859 1 85.44 267 ARG B CA 1
ATOM 5892 C C . ARG B 1 267 ? -12.391 59.844 18.484 1 85.44 267 ARG B C 1
ATOM 5894 O O . ARG B 1 267 ? -13.484 59.312 18.641 1 85.44 267 ARG B O 1
ATOM 5901 N N . ILE B 1 268 ? -11.211 59.219 18.797 1 85.69 268 ILE B N 1
ATOM 5902 C CA . ILE B 1 268 ? -11.234 57.906 19.438 1 85.69 268 ILE B CA 1
ATOM 5903 C C . ILE B 1 268 ? -10.328 57.938 20.656 1 85.69 268 ILE B C 1
ATOM 5905 O O . ILE B 1 268 ? -9.508 58.844 20.828 1 85.69 268 ILE B O 1
ATOM 5909 N N . SER B 1 269 ? -10.625 57.062 21.578 1 82.81 269 SER B N 1
ATOM 5910 C CA . SER B 1 269 ? -9.867 56.969 22.828 1 82.81 269 SER B CA 1
ATOM 5911 C C . SER B 1 269 ? -8.664 56.031 22.672 1 82.81 269 SER B C 1
ATOM 5913 O O . SER B 1 269 ? -8.5 55.406 21.641 1 82.81 269 SER B O 1
ATOM 5915 N N . VAL B 1 270 ? -7.75 56.094 23.656 1 74.81 270 VAL B N 1
ATOM 5916 C CA . VAL B 1 270 ? -6.59 55.219 23.688 1 74.81 270 VAL B CA 1
ATOM 5917 C C . VAL B 1 270 ? -7.051 53.75 23.719 1 74.81 270 VAL B C 1
ATOM 5919 O O . VAL B 1 270 ? -6.457 52.906 23.062 1 74.81 270 VAL B O 1
ATOM 5922 N N . GLY B 1 271 ? -8.102 53.531 24.438 1 75.44 271 GLY B N 1
ATOM 5923 C CA . GLY B 1 271 ? -8.672 52.219 24.469 1 75.44 271 GLY B CA 1
ATOM 5924 C C . GLY B 1 271 ? -9.188 51.75 23.109 1 75.44 271 GLY B C 1
ATOM 5925 O O . GLY B 1 271 ? -9.031 50.594 22.75 1 75.44 271 GLY B O 1
ATOM 5926 N N . ASP B 1 272 ? -9.703 52.625 22.375 1 83.06 272 ASP B N 1
ATOM 5927 C CA . ASP B 1 272 ? -10.203 52.312 21.047 1 83.06 272 ASP B CA 1
ATOM 5928 C C . ASP B 1 272 ? -9.07 51.938 20.094 1 83.06 272 ASP B C 1
ATOM 5930 O O . ASP B 1 272 ? -9.242 51.094 19.203 1 83.06 272 ASP B O 1
ATOM 5934 N N . VAL B 1 273 ? -7.949 52.562 20.297 1 77.06 273 VAL B N 1
ATOM 5935 C CA . VAL B 1 273 ? -6.797 52.25 19.453 1 77.06 273 VAL B CA 1
ATOM 5936 C C . VAL B 1 273 ? -6.32 50.812 19.75 1 77.06 273 VAL B C 1
ATOM 5938 O O . VAL B 1 273 ? -6 50.062 18.828 1 77.06 273 VAL B O 1
ATOM 5941 N N . LEU B 1 274 ? -6.301 50.438 21.016 1 74.69 274 LEU B N 1
ATOM 5942 C CA . LEU B 1 274 ? -5.914 49.062 21.391 1 74.69 274 LEU B CA 1
ATOM 5943 C C . LEU B 1 274 ? -6.91 48.062 20.844 1 74.69 274 LEU B C 1
ATOM 5945 O O . LEU B 1 274 ? -6.512 47.031 20.312 1 74.69 274 LEU B O 1
ATOM 5949 N N . ALA B 1 275 ? -8.117 48.375 20.969 1 80.62 275 ALA B N 1
ATOM 5950 C CA . ALA B 1 275 ? -9.148 47.469 20.453 1 80.62 275 ALA B CA 1
ATOM 5951 C C . ALA B 1 275 ? -9.047 47.344 18.938 1 80.62 275 ALA B C 1
ATOM 5953 O O . ALA B 1 275 ? -9.172 46.219 18.391 1 80.62 275 ALA B O 1
ATOM 5954 N N . ALA B 1 276 ? -8.844 48.406 18.281 1 82.31 276 ALA B N 1
ATOM 5955 C CA . ALA B 1 276 ? -8.727 48.375 16.828 1 82.31 276 ALA B CA 1
ATOM 5956 C C . ALA B 1 276 ? -7.543 47.531 16.375 1 82.31 276 ALA B C 1
ATOM 5958 O O . ALA B 1 276 ? -7.625 46.812 15.367 1 82.31 276 ALA B O 1
ATOM 5959 N N . SER B 1 277 ? -6.48 47.562 17.094 1 76.38 277 SER B N 1
ATOM 5960 C CA . SER B 1 277 ? -5.312 46.781 16.75 1 76.38 277 SER B CA 1
ATOM 5961 C C . SER B 1 277 ? -5.613 45.281 16.844 1 76.38 277 SER B C 1
ATOM 5963 O O . SER B 1 277 ? -5.195 44.5 15.992 1 76.38 277 SER B O 1
ATOM 5965 N N . ARG B 1 278 ? -6.309 44.906 17.828 1 77.06 278 ARG B N 1
ATOM 5966 C CA . ARG B 1 278 ? -6.645 43.5 18.016 1 77.06 278 ARG B CA 1
ATOM 5967 C C . ARG B 1 278 ? -7.688 43.031 17 1 77.06 278 ARG B C 1
ATOM 5969 O O . ARG B 1 278 ? -7.633 41.906 16.516 1 77.06 278 ARG B O 1
ATOM 5976 N N . TYR B 1 279 ? -8.633 43.906 16.75 1 84.56 279 TYR B N 1
ATOM 5977 C CA . TYR B 1 279 ? -9.641 43.594 15.75 1 84.56 279 TYR B CA 1
ATOM 5978 C C . TYR B 1 279 ? -9.023 43.438 14.367 1 84.56 279 TYR B C 1
ATOM 5980 O O . TYR B 1 279 ? -9.469 42.625 13.562 1 84.56 279 TYR B O 1
ATOM 5988 N N . ALA B 1 280 ? -8.055 44.25 14.125 1 77.44 280 ALA B N 1
ATOM 5989 C CA . ALA B 1 280 ? -7.355 44.125 12.852 1 77.44 280 ALA B CA 1
ATOM 5990 C C . ALA B 1 280 ? -6.715 42.75 12.703 1 77.44 280 ALA B C 1
ATOM 5992 O O . ALA B 1 280 ? -6.699 42.156 11.609 1 77.44 280 ALA B O 1
ATOM 5993 N N . VAL B 1 281 ? -6.219 42.281 13.789 1 72.69 281 VAL B N 1
ATOM 5994 C CA . VAL B 1 281 ? -5.613 40.938 13.781 1 72.69 281 VAL B CA 1
ATOM 5995 C C . VAL B 1 281 ? -6.688 39.875 13.539 1 72.69 281 VAL B C 1
ATOM 5997 O O . VAL B 1 281 ? -6.488 38.969 12.75 1 72.69 281 VAL B O 1
ATOM 6000 N N . LEU B 1 282 ? -7.742 40 14.188 1 75.88 282 LEU B N 1
ATOM 6001 C CA . LEU B 1 282 ? -8.836 39.062 14.023 1 75.88 282 LEU B CA 1
ATOM 6002 C C . LEU B 1 282 ? -9.383 39.094 12.602 1 75.88 282 LEU B C 1
ATOM 6004 O O . LEU B 1 282 ? -9.766 38.062 12.047 1 75.88 282 LEU B O 1
ATOM 6008 N N . ALA B 1 283 ? -9.359 40.25 12.07 1 76.44 283 ALA B N 1
ATOM 6009 C CA . ALA B 1 283 ? -9.914 40.438 10.727 1 76.44 283 ALA B CA 1
ATOM 6010 C C . ALA B 1 283 ? -9.031 39.781 9.672 1 76.44 283 ALA B C 1
ATOM 6012 O O . ALA B 1 283 ? -9.5 39.469 8.578 1 76.44 283 ALA B O 1
ATOM 6013 N N . THR B 1 284 ? -7.793 39.562 9.945 1 70.44 284 THR B N 1
ATOM 6014 C CA . THR B 1 284 ? -6.875 39 8.969 1 70.44 284 THR B CA 1
ATOM 6015 C C . THR B 1 284 ? -6.848 37.469 9.094 1 70.44 284 THR B C 1
ATOM 6017 O O . THR B 1 284 ? -6.039 36.812 8.438 1 70.44 284 THR B O 1
ATOM 6020 N N . GLY B 1 285 ? -7.609 36.812 9.914 1 66.31 285 GLY B N 1
ATOM 6021 C CA . GLY B 1 285 ? -7.68 35.375 10.055 1 66.31 285 GLY B CA 1
ATOM 6022 C C . GLY B 1 285 ? -8.156 34.688 8.797 1 66.31 285 GLY B C 1
ATOM 6023 O O . GLY B 1 285 ? -8.672 33.562 8.852 1 66.31 285 GLY B O 1
ATOM 6024 N N . VAL B 1 286 ? -7.961 35.25 7.547 1 62.53 286 VAL B N 1
ATOM 6025 C CA . VAL B 1 286 ? -8.414 34.688 6.27 1 62.53 286 VAL B CA 1
ATOM 6026 C C . VAL B 1 286 ? -7.637 33.438 5.93 1 62.53 286 VAL B C 1
ATOM 6028 O O . VAL B 1 286 ? -8.156 32.531 5.262 1 62.53 286 VAL B O 1
ATOM 6031 N N . GLY B 1 287 ? -6.391 33.406 6.441 1 61.56 287 GLY B N 1
ATOM 6032 C CA . GLY B 1 287 ? -5.586 32.219 6.211 1 61.56 287 GLY B CA 1
ATOM 6033 C C . GLY B 1 287 ? -6.219 30.953 6.766 1 61.56 287 GLY B C 1
ATOM 6034 O O . GLY B 1 287 ? -6.125 29.891 6.156 1 61.56 287 GLY B O 1
ATOM 6035 N N . MET B 1 288 ? -6.918 31.078 7.871 1 66.31 288 MET B N 1
ATOM 6036 C CA . MET B 1 288 ? -7.59 29.938 8.477 1 66.31 288 MET B CA 1
ATOM 6037 C C . MET B 1 288 ? -8.711 29.438 7.574 1 66.31 288 MET B C 1
ATOM 6039 O O . MET B 1 288 ? -8.945 28.219 7.492 1 66.31 288 MET B O 1
ATOM 6043 N N . ILE B 1 289 ? -9.289 30.375 6.801 1 67.5 289 ILE B N 1
ATOM 6044 C CA . ILE B 1 289 ? -10.375 30.016 5.898 1 67.5 289 ILE B CA 1
ATOM 6045 C C . ILE B 1 289 ? -9.836 29.172 4.746 1 67.5 289 ILE B C 1
ATOM 6047 O O . ILE B 1 289 ? -10.43 28.156 4.371 1 67.5 289 ILE B O 1
ATOM 6051 N N . VAL B 1 290 ? -8.711 29.641 4.32 1 63.44 290 VAL B N 1
ATOM 6052 C CA . VAL B 1 290 ? -8.102 28.953 3.189 1 63.44 290 VAL B CA 1
ATOM 6053 C C . VAL B 1 290 ? -7.742 27.516 3.596 1 63.44 290 VAL B C 1
ATOM 6055 O O . VAL B 1 290 ? -7.945 26.578 2.826 1 63.44 290 VAL B O 1
ATOM 6058 N N . GLY B 1 291 ? -7.203 27.359 4.789 1 64.88 291 GLY B N 1
ATOM 6059 C CA . GLY B 1 291 ? -6.867 26.031 5.289 1 64.88 291 GLY B CA 1
ATOM 6060 C C . GLY B 1 291 ? -8.07 25.109 5.402 1 64.88 291 GLY B C 1
ATOM 6061 O O . GLY B 1 291 ? -8 23.953 5 1 64.88 291 GLY B O 1
ATOM 6062 N N . GLN B 1 292 ? -9.133 25.625 5.844 1 70.69 292 GLN B N 1
ATOM 6063 C CA . GLN B 1 292 ? -10.352 24.828 6.004 1 70.69 292 GLN B CA 1
ATOM 6064 C C . GLN B 1 292 ? -10.938 24.438 4.652 1 70.69 292 GLN B C 1
ATOM 6066 O O . GLN B 1 292 ? -11.453 23.328 4.48 1 70.69 292 GLN B O 1
ATOM 6071 N N . LEU B 1 293 ? -10.789 25.359 3.74 1 70.25 293 LEU B N 1
ATOM 6072 C CA . LEU B 1 293 ? -11.328 25.094 2.408 1 70.25 293 LEU B CA 1
ATOM 6073 C C . LEU B 1 293 ? -10.516 24 1.706 1 70.25 293 LEU B C 1
ATOM 6075 O O . LEU B 1 293 ? -11.078 23.172 0.985 1 70.25 293 LEU B O 1
ATOM 6079 N N . SER B 1 294 ? -9.266 24.078 1.98 1 68.5 294 SER B N 1
ATOM 6080 C CA . SER B 1 294 ? -8.422 23.031 1.411 1 68.5 294 SER B CA 1
ATOM 6081 C C . SER B 1 294 ? -8.805 21.656 1.944 1 68.5 294 SER B C 1
ATOM 6083 O O . SER B 1 294 ? -8.766 20.672 1.208 1 68.5 294 SER B O 1
ATOM 6085 N N . GLY B 1 295 ? -9.133 21.641 3.209 1 73 295 GLY B N 1
ATOM 6086 C CA . GLY B 1 295 ? -9.617 20.391 3.785 1 73 295 GLY B CA 1
ATOM 6087 C C . GLY B 1 295 ? -10.891 19.891 3.137 1 73 295 GLY B C 1
ATOM 6088 O O . GLY B 1 295 ? -11.031 18.688 2.879 1 73 295 GLY B O 1
ATOM 6089 N N . LEU B 1 296 ? -11.711 20.797 2.773 1 79.31 296 LEU B N 1
ATOM 6090 C CA . LEU B 1 296 ? -12.977 20.438 2.146 1 79.31 296 LEU B CA 1
ATOM 6091 C C . LEU B 1 296 ? -12.758 19.938 0.721 1 79.31 296 LEU B C 1
ATOM 6093 O O . LEU B 1 296 ? -13.445 19.016 0.268 1 79.31 296 LEU B O 1
ATOM 6097 N N . VAL B 1 297 ? -11.875 20.578 0.094 1 73.75 297 VAL B N 1
ATOM 6098 C CA . VAL B 1 297 ? -11.562 20.156 -1.27 1 73.75 297 VAL B CA 1
ATOM 6099 C C . VAL B 1 297 ? -10.984 18.75 -1.259 1 73.75 297 VAL B C 1
ATOM 6101 O O . VAL B 1 297 ? -11.352 17.906 -2.09 1 73.75 297 VAL B O 1
ATOM 6104 N N . ARG B 1 298 ? -10.125 18.547 -0.273 1 72.5 298 ARG B N 1
ATOM 6105 C CA . ARG B 1 298 ? -9.539 17.203 -0.138 1 72.5 298 ARG B CA 1
ATOM 6106 C C . ARG B 1 298 ? -10.617 16.172 0.165 1 72.5 298 ARG B C 1
ATOM 6108 O O . ARG B 1 298 ? -10.586 15.062 -0.373 1 72.5 298 ARG B O 1
ATOM 6115 N N . ALA B 1 299 ? -11.523 16.5 1.017 1 83.94 299 ALA B N 1
ATOM 6116 C CA . ALA B 1 299 ? -12.617 15.609 1.369 1 83.94 299 ALA B CA 1
ATOM 6117 C C . ALA B 1 299 ? -13.492 15.305 0.154 1 83.94 299 ALA B C 1
ATOM 6119 O O . ALA B 1 299 ? -13.93 14.172 -0.032 1 83.94 299 ALA B O 1
ATOM 6120 N N . ARG B 1 300 ? -13.648 16.312 -0.626 1 82.06 300 ARG B N 1
ATOM 6121 C CA . ARG B 1 300 ? -14.469 16.125 -1.821 1 82.06 300 ARG B CA 1
ATOM 6122 C C . ARG B 1 300 ? -13.781 15.211 -2.824 1 82.06 300 ARG B C 1
ATOM 6124 O O . ARG B 1 300 ? -14.43 14.352 -3.434 1 82.06 300 ARG B O 1
ATOM 6131 N N . ALA B 1 301 ? -12.57 15.414 -3.004 1 77.38 301 ALA B N 1
ATOM 6132 C CA . ALA B 1 301 ? -11.805 14.555 -3.898 1 77.38 301 ALA B CA 1
ATOM 6133 C C . ALA B 1 301 ? -11.828 13.109 -3.416 1 77.38 301 ALA B C 1
ATOM 6135 O O . ALA B 1 301 ? -11.977 12.18 -4.215 1 77.38 301 ALA B O 1
ATOM 6136 N N . ALA B 1 302 ? -11.633 12.969 -2.133 1 82.56 302 ALA B N 1
ATOM 6137 C CA . ALA B 1 302 ? -11.664 11.633 -1.542 1 82.56 302 ALA B CA 1
ATOM 6138 C C . ALA B 1 302 ? -13.039 10.984 -1.73 1 82.56 302 ALA B C 1
ATOM 6140 O O . ALA B 1 302 ? -13.125 9.797 -2.047 1 82.56 302 ALA B O 1
ATOM 6141 N N . ALA B 1 303 ? -14.031 11.742 -1.593 1 89.31 303 ALA B N 1
ATOM 6142 C CA . ALA B 1 303 ? -15.391 11.234 -1.762 1 89.31 303 ALA B CA 1
ATOM 6143 C C . ALA B 1 303 ? -15.633 10.766 -3.193 1 89.31 303 ALA B C 1
ATOM 6145 O O . ALA B 1 303 ? -16.344 9.789 -3.424 1 89.31 303 ALA B O 1
ATOM 6146 N N . GLY B 1 304 ? -15.102 11.469 -4.102 1 87.31 304 GLY B N 1
ATOM 6147 C CA . GLY B 1 304 ? -15.211 11.047 -5.492 1 87.31 304 GLY B CA 1
ATOM 6148 C C . GLY B 1 304 ? -14.609 9.68 -5.746 1 87.31 304 GLY B C 1
ATOM 6149 O O . GLY B 1 304 ? -15.203 8.852 -6.434 1 87.31 304 GLY B O 1
ATOM 6150 N N . ARG B 1 305 ? -13.508 9.445 -5.211 1 82.31 305 ARG B N 1
ATOM 6151 C CA . ARG B 1 305 ? -12.836 8.164 -5.367 1 82.31 305 ARG B CA 1
ATOM 6152 C C . ARG B 1 305 ? -13.617 7.047 -4.691 1 82.31 305 ARG B C 1
ATOM 6154 O O . ARG B 1 305 ? -13.656 5.922 -5.191 1 82.31 305 ARG B O 1
ATOM 6161 N N . LEU B 1 306 ? -14.133 7.379 -3.566 1 90.44 306 LEU B N 1
ATOM 6162 C CA . LEU B 1 306 ? -14.93 6.387 -2.852 1 90.44 306 LEU B CA 1
ATOM 6163 C C . LEU B 1 306 ? -16.203 6.055 -3.623 1 90.44 306 LEU B C 1
ATOM 6165 O O . LEU B 1 306 ? -16.641 4.902 -3.637 1 90.44 306 LEU B O 1
ATOM 6169 N N . ALA B 1 307 ? -16.734 7.051 -4.238 1 91.44 307 ALA B N 1
ATOM 6170 C CA . ALA B 1 307 ? -17.953 6.848 -5.012 1 91.44 307 ALA B CA 1
ATOM 6171 C C . ALA B 1 307 ? -17.719 5.902 -6.188 1 91.44 307 ALA B C 1
ATOM 6173 O O . ALA B 1 307 ? -18.594 5.141 -6.57 1 91.44 307 ALA B O 1
ATOM 6174 N N . GLU B 1 308 ? -16.578 5.949 -6.727 1 88.25 308 GLU B N 1
ATOM 6175 C CA . GLU B 1 308 ? -16.234 5.047 -7.816 1 88.25 308 GLU B CA 1
ATOM 6176 C C . GLU B 1 308 ? -16.25 3.592 -7.363 1 88.25 308 GLU B C 1
ATOM 6178 O O . GLU B 1 308 ? -16.641 2.703 -8.125 1 88.25 308 GLU B O 1
ATOM 6183 N N . VAL B 1 309 ? -15.789 3.365 -6.18 1 88.44 309 VAL B N 1
ATOM 6184 C CA . VAL B 1 309 ? -15.805 2.018 -5.621 1 88.44 309 VAL B CA 1
ATOM 6185 C C . VAL B 1 309 ? -17.234 1.554 -5.422 1 88.44 309 VAL B C 1
ATOM 6187 O O . VAL B 1 309 ? -17.578 0.399 -5.699 1 88.44 309 VAL B O 1
ATOM 6190 N N . LEU B 1 310 ? -18.062 2.465 -4.977 1 91.12 310 LEU B N 1
ATOM 6191 C CA . LEU B 1 310 ? -19.453 2.135 -4.691 1 91.12 310 LEU B CA 1
ATOM 6192 C C . LEU B 1 310 ? -20.25 1.979 -5.98 1 91.12 310 LEU B C 1
ATOM 6194 O O . LEU B 1 310 ? -21.344 1.406 -5.977 1 91.12 310 LEU B O 1
ATOM 6198 N N . ALA B 1 311 ? -19.688 2.443 -7.035 1 89.56 311 ALA B N 1
ATOM 6199 C CA . ALA B 1 311 ? -20.375 2.379 -8.32 1 89.56 311 ALA B CA 1
ATOM 6200 C C . ALA B 1 311 ? -20.297 0.977 -8.914 1 89.56 311 ALA B C 1
ATOM 6202 O O . ALA B 1 311 ? -21.109 0.608 -9.766 1 89.56 311 ALA B O 1
ATOM 6203 N N . VAL B 1 312 ? -19.375 0.158 -8.453 1 87.31 312 VAL B N 1
ATOM 6204 C CA . VAL B 1 312 ? -19.281 -1.216 -8.93 1 87.31 312 VAL B CA 1
ATOM 6205 C C . VAL B 1 312 ? -20.453 -2.037 -8.406 1 87.31 312 VAL B C 1
ATOM 6207 O O . VAL B 1 312 ? -20.641 -2.145 -7.191 1 87.31 312 VAL B O 1
ATOM 6210 N N . PRO B 1 313 ? -21.172 -2.553 -9.305 1 86.62 313 PRO B N 1
ATOM 6211 C CA . PRO B 1 313 ? -22.359 -3.277 -8.836 1 86.62 313 PRO B CA 1
ATOM 6212 C C . PRO B 1 313 ? -22.016 -4.602 -8.164 1 86.62 313 PRO B C 1
ATOM 6214 O O . PRO B 1 313 ? -21.125 -5.324 -8.625 1 86.62 313 PRO B O 1
ATOM 6217 N N . ALA B 1 314 ? -22.578 -4.875 -7.059 1 88 314 ALA B N 1
ATOM 6218 C CA . ALA B 1 314 ? -22.5 -6.168 -6.387 1 88 314 ALA B CA 1
ATOM 6219 C C . ALA B 1 314 ? -23.516 -7.148 -6.965 1 88 314 ALA B C 1
ATOM 6221 O O . ALA B 1 314 ? -24.609 -6.754 -7.355 1 88 314 ALA B O 1
ATOM 6222 N N . PRO B 1 315 ? -23.078 -8.406 -7.098 1 88.25 315 PRO B N 1
ATOM 6223 C CA . PRO B 1 315 ? -24.031 -9.391 -7.594 1 88.25 315 PRO B CA 1
ATOM 6224 C C . PRO B 1 315 ? -25.297 -9.477 -6.727 1 88.25 315 PRO B C 1
ATOM 6226 O O . PRO B 1 315 ? -25.203 -9.391 -5.5 1 88.25 315 PRO B O 1
ATOM 6229 N N . ALA B 1 316 ? -26.469 -9.562 -7.387 1 89.62 316 ALA B N 1
ATOM 6230 C CA . ALA B 1 316 ? -27.734 -9.688 -6.676 1 89.62 316 ALA B CA 1
ATOM 6231 C C . ALA B 1 316 ? -28.141 -11.148 -6.512 1 89.62 316 ALA B C 1
ATOM 6233 O O . ALA B 1 316 ? -27.922 -11.969 -7.41 1 89.62 316 ALA B O 1
ATOM 6234 N N . TYR B 1 317 ? -28.531 -11.43 -5.406 1 92.31 317 TYR B N 1
ATOM 6235 C CA . TYR B 1 317 ? -28.984 -12.797 -5.133 1 92.31 317 TYR B CA 1
ATOM 6236 C C . TYR B 1 317 ? -30.484 -12.836 -4.883 1 92.31 317 TYR B C 1
ATOM 6238 O O . TYR B 1 317 ? -31.094 -11.812 -4.547 1 92.31 317 TYR B O 1
ATOM 6246 N N . GLY B 1 318 ? -30.984 -13.992 -5.168 1 92.69 318 GLY B N 1
ATOM 6247 C CA . GLY B 1 318 ? -32.406 -14.195 -4.898 1 92.69 318 GLY B CA 1
ATOM 6248 C C . GLY B 1 318 ? -32.688 -14.711 -3.498 1 92.69 318 GLY B C 1
ATOM 6249 O O . GLY B 1 318 ? -31.859 -14.531 -2.596 1 92.69 318 GLY B O 1
ATOM 6250 N N . THR B 1 319 ? -33.906 -15.148 -3.27 1 93 319 THR B N 1
ATOM 6251 C CA . THR B 1 319 ? -34.281 -15.602 -1.937 1 93 319 THR B CA 1
ATOM 6252 C C . THR B 1 319 ? -34.625 -17.094 -1.941 1 93 319 THR B C 1
ATOM 6254 O O . THR B 1 319 ? -34.906 -17.672 -0.894 1 93 319 THR B O 1
ATOM 6257 N N . ARG B 1 320 ? -34.438 -17.703 -3.053 1 92.94 320 ARG B N 1
ATOM 6258 C CA . ARG B 1 320 ? -34.812 -19.109 -3.137 1 92.94 320 ARG B CA 1
ATOM 6259 C C . ARG B 1 320 ? -33.75 -20 -2.494 1 92.94 320 ARG B C 1
ATOM 6261 O O . ARG B 1 320 ? -32.562 -19.75 -2.631 1 92.94 320 ARG B O 1
ATOM 6268 N N . PRO B 1 321 ? -34.219 -20.953 -1.774 1 91.31 321 PRO B N 1
ATOM 6269 C CA . PRO B 1 321 ? -33.281 -21.922 -1.243 1 91.31 321 PRO B CA 1
ATOM 6270 C C . PRO B 1 321 ? -32.781 -22.891 -2.309 1 91.31 321 PRO B C 1
ATOM 6272 O O . PRO B 1 321 ? -33.281 -22.906 -3.436 1 91.31 321 PRO B O 1
ATOM 6275 N N . ALA B 1 322 ? -31.797 -23.688 -1.928 1 86.44 322 ALA B N 1
ATOM 6276 C CA . ALA B 1 322 ? -31.266 -24.672 -2.863 1 86.44 322 ALA B CA 1
ATOM 6277 C C . ALA B 1 322 ? -32.312 -25.719 -3.207 1 86.44 322 ALA B C 1
ATOM 6279 O O . ALA B 1 322 ? -32.938 -26.281 -2.316 1 86.44 322 ALA B O 1
ATOM 6280 N N . PRO B 1 323 ? -32.5 -25.859 -4.465 1 87.5 323 PRO B N 1
ATOM 6281 C CA . PRO B 1 323 ? -33.469 -26.891 -4.859 1 87.5 323 PRO B CA 1
ATOM 6282 C C . PRO B 1 323 ? -33 -28.297 -4.5 1 87.5 323 PRO B C 1
ATOM 6284 O O . PRO B 1 323 ? -31.797 -28.531 -4.352 1 87.5 323 PRO B O 1
ATOM 6287 N N . PRO B 1 324 ? -33.969 -29.109 -4.207 1 88.56 324 PRO B N 1
ATOM 6288 C CA . PRO B 1 324 ? -33.562 -30.5 -4.008 1 88.56 324 PRO B CA 1
ATOM 6289 C C . PRO B 1 324 ? -32.969 -31.125 -5.266 1 88.56 324 PRO B C 1
ATOM 6291 O O . PRO B 1 324 ? -33.438 -30.844 -6.375 1 88.56 324 PRO B O 1
ATOM 6294 N N . GLY B 1 325 ? -31.844 -31.641 -5.191 1 88.25 325 GLY B N 1
ATOM 6295 C CA . GLY B 1 325 ? -31.188 -32.281 -6.328 1 88.25 325 GLY B CA 1
ATOM 6296 C C . GLY B 1 325 ? -29.781 -32.75 -6.02 1 88.25 325 GLY B C 1
ATOM 6297 O O . GLY B 1 325 ? -29.328 -32.688 -4.875 1 88.25 325 GLY B O 1
ATOM 6298 N N . ASP B 1 326 ? -29.234 -33.406 -7.094 1 89.56 326 ASP B N 1
ATOM 6299 C CA . ASP B 1 326 ? -27.922 -34.031 -6.926 1 89.56 326 ASP B CA 1
ATOM 6300 C C . ASP B 1 326 ? -26.812 -33.094 -7.391 1 89.56 326 ASP B C 1
ATOM 6302 O O . ASP B 1 326 ? -25.641 -33.5 -7.477 1 89.56 326 ASP B O 1
ATOM 6306 N N . GLY B 1 327 ? -27.219 -31.844 -7.699 1 94.56 327 GLY B N 1
ATOM 6307 C CA . GLY B 1 327 ? -26.203 -30.859 -8.062 1 94.56 327 GLY B CA 1
ATOM 6308 C C . GLY B 1 327 ? -25.953 -30.781 -9.562 1 94.56 327 GLY B C 1
ATOM 6309 O O . GLY B 1 327 ? -24.812 -30.641 -10 1 94.56 327 GLY B O 1
ATOM 6310 N N . THR B 1 328 ? -27.031 -31.016 -10.414 1 96.12 328 THR B N 1
ATOM 6311 C CA . THR B 1 328 ? -26.922 -30.891 -11.859 1 96.12 328 THR B CA 1
ATOM 6312 C C . THR B 1 328 ? -26.656 -29.438 -12.25 1 96.12 328 THR B C 1
ATOM 6314 O O . THR B 1 328 ? -27.406 -28.547 -11.867 1 96.12 328 THR B O 1
ATOM 6317 N N . LEU B 1 329 ? -25.578 -29.219 -12.938 1 96.38 329 LEU B N 1
ATOM 6318 C CA . LEU B 1 329 ? -25.188 -27.891 -13.414 1 96.38 329 LEU B CA 1
ATOM 6319 C C . LEU B 1 329 ? -25.406 -27.766 -14.914 1 96.38 329 LEU B C 1
ATOM 6321 O O . LEU B 1 329 ? -24.953 -28.609 -15.688 1 96.38 329 LEU B O 1
ATOM 6325 N N . GLU B 1 330 ? -26.141 -26.719 -15.32 1 97.12 330 GLU B N 1
ATOM 6326 C CA . GLU B 1 330 ? -26.438 -26.516 -16.734 1 97.12 330 GLU B CA 1
ATOM 6327 C C . GLU B 1 330 ? -26.047 -25.109 -17.188 1 97.12 330 GLU B C 1
ATOM 6329 O O . GLU B 1 330 ? -26.5 -24.109 -16.609 1 97.12 330 GLU B O 1
ATOM 6334 N N . LEU B 1 331 ? -25.156 -25.031 -18.078 1 97.19 331 LEU B N 1
ATOM 6335 C CA . LEU B 1 331 ? -24.828 -23.797 -18.781 1 97.19 331 LEU B CA 1
ATOM 6336 C C . LEU B 1 331 ? -25.5 -23.766 -20.156 1 97.19 331 LEU B C 1
ATOM 6338 O O . LEU B 1 331 ? -25.297 -24.672 -20.969 1 97.19 331 LEU B O 1
ATOM 6342 N N . ARG B 1 332 ? -26.344 -22.766 -20.438 1 96.88 332 ARG B N 1
ATOM 6343 C CA . ARG B 1 332 ? -27.078 -22.656 -21.688 1 96.88 332 ARG B CA 1
ATOM 6344 C C . ARG B 1 332 ? -26.719 -21.375 -22.422 1 96.88 332 ARG B C 1
ATOM 6346 O O . ARG B 1 332 ? -27.109 -20.281 -22 1 96.88 332 ARG B O 1
ATOM 6353 N N . GLY B 1 333 ? -26.047 -21.578 -23.547 1 96.62 333 GLY B N 1
ATOM 6354 C CA . GLY B 1 333 ? -25.719 -20.438 -24.391 1 96.62 333 GLY B CA 1
ATOM 6355 C C . GLY B 1 333 ? -24.875 -19.391 -23.672 1 96.62 333 GLY B C 1
ATOM 6356 O O . GLY B 1 333 ? -25.141 -18.188 -23.797 1 96.62 333 GLY B O 1
ATOM 6357 N N . VAL B 1 334 ? -23.984 -19.812 -22.938 1 96.62 334 VAL B N 1
ATOM 6358 C CA . VAL B 1 334 ? -23.219 -18.906 -22.078 1 96.62 334 VAL B CA 1
ATOM 6359 C C . VAL B 1 334 ? -22.141 -18.203 -22.891 1 96.62 334 VAL B C 1
ATOM 6361 O O . VAL B 1 334 ? -21.359 -18.844 -23.594 1 96.62 334 VAL B O 1
ATOM 6364 N N . THR B 1 335 ? -22.156 -16.891 -22.844 1 97 335 THR B N 1
ATOM 6365 C CA . THR B 1 335 ? -21.141 -16.047 -23.469 1 97 335 THR B CA 1
ATOM 6366 C C . THR B 1 335 ? -20.484 -15.133 -22.438 1 97 335 THR B C 1
ATOM 6368 O O . THR B 1 335 ? -21.172 -14.609 -21.547 1 97 335 THR B O 1
ATOM 6371 N N . ALA B 1 336 ? -19.266 -15.07 -22.438 1 94.31 336 ALA B N 1
ATOM 6372 C CA . ALA B 1 336 ? -18.516 -14.211 -21.531 1 94.31 336 ALA B CA 1
ATOM 6373 C C . ALA B 1 336 ? -17.531 -13.328 -22.297 1 94.31 336 ALA B C 1
ATOM 6375 O O . ALA B 1 336 ? -16.781 -13.812 -23.141 1 94.31 336 ALA B O 1
ATOM 6376 N N . VAL B 1 337 ? -17.594 -12.102 -22.016 1 90 337 VAL B N 1
ATOM 6377 C CA . VAL B 1 337 ? -16.75 -11.117 -22.688 1 90 337 VAL B CA 1
ATOM 6378 C C . VAL B 1 337 ? -15.875 -10.406 -21.641 1 90 337 VAL B C 1
ATOM 6380 O O . VAL B 1 337 ? -16.344 -10.094 -20.547 1 90 337 VAL B O 1
ATOM 6383 N N . ARG B 1 338 ? -14.688 -10.344 -21.828 1 75.88 338 ARG B N 1
ATOM 6384 C CA . ARG B 1 338 ? -13.766 -9.562 -21.016 1 75.88 338 ARG B CA 1
ATOM 6385 C C . ARG B 1 338 ? -13.102 -8.461 -21.828 1 75.88 338 ARG B C 1
ATOM 6387 O O . ARG B 1 338 ? -12.273 -8.742 -22.703 1 75.88 338 ARG B O 1
ATOM 6394 N N . GLY B 1 339 ? -13.367 -7.285 -21.406 1 71.81 339 GLY B N 1
ATOM 6395 C CA . GLY B 1 339 ? -12.938 -6.191 -22.266 1 71.81 339 GLY B CA 1
ATOM 6396 C C . GLY B 1 339 ? -13.578 -6.223 -23.641 1 71.81 339 GLY B C 1
ATOM 6397 O O . GLY B 1 339 ? -14.805 -6.23 -23.75 1 71.81 339 GLY B O 1
ATOM 6398 N N . ASP B 1 340 ? -12.641 -6.309 -24.656 1 72.94 340 ASP B N 1
ATOM 6399 C CA . ASP B 1 340 ? -13.125 -6.352 -26.031 1 72.94 340 ASP B CA 1
ATOM 6400 C C . ASP B 1 340 ? -12.969 -7.754 -26.625 1 72.94 340 ASP B C 1
ATOM 6402 O O . ASP B 1 340 ? -13.172 -7.949 -27.828 1 72.94 340 ASP B O 1
ATOM 6406 N N . ARG B 1 341 ? -12.805 -8.727 -25.781 1 76.62 341 ARG B N 1
ATOM 6407 C CA . ARG B 1 341 ? -12.555 -10.078 -26.281 1 76.62 341 ARG B CA 1
ATOM 6408 C C . ARG B 1 341 ? -13.617 -11.047 -25.781 1 76.62 341 ARG B C 1
ATOM 6410 O O . ARG B 1 341 ? -13.992 -11.023 -24.609 1 76.62 341 ARG B O 1
ATOM 6417 N N . ILE B 1 342 ? -14.016 -11.805 -26.719 1 87.25 342 ILE B N 1
ATOM 6418 C CA . ILE B 1 342 ? -14.938 -12.875 -26.359 1 87.25 342 ILE B CA 1
ATOM 6419 C C . ILE B 1 342 ? -14.148 -14.094 -25.875 1 87.25 342 ILE B C 1
ATOM 6421 O O . ILE B 1 342 ? -13.398 -14.695 -26.656 1 87.25 342 ILE B O 1
ATOM 6425 N N . ILE B 1 343 ? -14.297 -14.43 -24.641 1 88.12 343 ILE B N 1
ATOM 6426 C CA . ILE B 1 343 ? -13.555 -15.539 -24.047 1 88.12 343 ILE B CA 1
ATOM 6427 C C . ILE B 1 343 ? -14.336 -16.844 -24.234 1 88.12 343 ILE B C 1
ATOM 6429 O O . ILE B 1 343 ? -13.758 -17.875 -24.578 1 88.12 343 ILE B O 1
ATOM 6433 N N . LEU B 1 344 ? -15.625 -16.781 -23.953 1 94.5 344 LEU B N 1
ATOM 6434 C CA . LEU B 1 344 ? -16.547 -17.875 -24.203 1 94.5 344 LEU B CA 1
ATOM 6435 C C . LEU B 1 344 ? -17.672 -17.453 -25.125 1 94.5 344 LEU B C 1
ATOM 6437 O O . LEU B 1 344 ? -18.172 -16.328 -25.031 1 94.5 344 LEU B O 1
ATOM 6441 N N . CYS B 1 345 ? -17.953 -18.344 -26.047 1 95.81 345 CYS B N 1
ATOM 6442 C CA . CYS B 1 345 ? -18.969 -18.016 -27.047 1 95.81 345 CYS B CA 1
ATOM 6443 C C . CYS B 1 345 ? -20.031 -19.094 -27.125 1 95.81 345 CYS B C 1
ATOM 6445 O O . CYS B 1 345 ? -19.797 -20.172 -27.688 1 95.81 345 CYS B O 1
ATOM 6447 N N . ASP B 1 346 ? -21.156 -18.797 -26.688 1 95.38 346 ASP B N 1
ATOM 6448 C CA . ASP B 1 346 ? -22.344 -19.656 -26.812 1 95.38 346 ASP B CA 1
ATOM 6449 C C . ASP B 1 346 ? -22.031 -21.078 -26.359 1 95.38 346 ASP B C 1
ATOM 6451 O O . ASP B 1 346 ? -22.25 -22.031 -27.109 1 95.38 346 ASP B O 1
ATOM 6455 N N . VAL B 1 347 ? -21.609 -21.219 -25.172 1 96.38 347 VAL B N 1
ATOM 6456 C CA . VAL B 1 347 ? -21.188 -22.5 -24.641 1 96.38 347 VAL B CA 1
ATOM 6457 C C . VAL B 1 347 ? -22.375 -23.203 -23.984 1 96.38 347 VAL B C 1
ATOM 6459 O O . VAL B 1 347 ? -23.031 -22.641 -23.109 1 96.38 347 VAL B O 1
ATOM 6462 N N . ASP B 1 348 ? -22.672 -24.391 -24.469 1 96.19 348 ASP B N 1
ATOM 6463 C CA . ASP B 1 348 ? -23.641 -25.281 -23.828 1 96.19 348 ASP B CA 1
ATOM 6464 C C . ASP B 1 348 ? -22.938 -26.453 -23.141 1 96.19 348 ASP B C 1
ATOM 6466 O O . ASP B 1 348 ? -22.156 -27.172 -23.75 1 96.19 348 ASP B O 1
ATOM 6470 N N . LEU B 1 349 ? -23.188 -26.562 -21.844 1 95.56 349 LEU B N 1
ATOM 6471 C CA . LEU B 1 349 ? -22.547 -27.625 -21.062 1 95.56 349 LEU B CA 1
ATOM 6472 C C . LEU B 1 349 ? -23.469 -28.094 -19.938 1 95.56 349 LEU B C 1
ATOM 6474 O O . LEU B 1 349 ? -24.109 -27.281 -19.266 1 95.56 349 LEU B O 1
ATOM 6478 N N . THR B 1 350 ? -23.594 -29.391 -19.844 1 95.81 350 THR B N 1
ATOM 6479 C CA . THR B 1 350 ? -24.344 -29.969 -18.719 1 95.81 350 THR B CA 1
ATOM 6480 C C . THR B 1 350 ? -23.438 -30.875 -17.891 1 95.81 350 THR B C 1
ATOM 6482 O O . THR B 1 350 ? -22.766 -31.766 -18.438 1 95.81 350 THR B O 1
ATOM 6485 N N . VAL B 1 351 ? -23.359 -30.625 -16.672 1 96.5 351 VAL B N 1
ATOM 6486 C CA . VAL B 1 351 ? -22.719 -31.516 -15.703 1 96.5 351 VAL B CA 1
ATOM 6487 C C . VAL B 1 351 ? -23.797 -32.281 -14.922 1 96.5 351 VAL B C 1
ATOM 6489 O O . VAL B 1 351 ? -24.344 -31.766 -13.938 1 96.5 351 VAL B O 1
ATOM 6492 N N . PRO B 1 352 ? -24.016 -33.531 -15.375 1 95.25 352 PRO B N 1
ATOM 6493 C CA . PRO B 1 352 ? -25.078 -34.281 -14.695 1 95.25 352 PRO B CA 1
ATOM 6494 C C . PRO B 1 352 ? -24.797 -34.5 -13.211 1 95.25 352 PRO B C 1
ATOM 6496 O O . PRO B 1 352 ? -23.641 -34.719 -12.82 1 95.25 352 PRO B O 1
ATOM 6499 N N . GLY B 1 353 ? -25.828 -34.5 -12.477 1 94.62 353 GLY B N 1
ATOM 6500 C CA . GLY B 1 353 ? -25.703 -34.688 -11.039 1 94.62 353 GLY B CA 1
ATOM 6501 C C . GLY B 1 353 ? -25 -36 -10.672 1 94.62 353 GLY B C 1
ATOM 6502 O O . GLY B 1 353 ? -25.266 -37.031 -11.266 1 94.62 353 GLY B O 1
ATOM 6503 N N . GLY B 1 354 ? -24.031 -35.812 -9.703 1 92.44 354 GLY B N 1
ATOM 6504 C CA . GLY B 1 354 ? -23.344 -37 -9.188 1 92.44 354 GLY B CA 1
ATOM 6505 C C . GLY B 1 354 ? -22.219 -37.469 -10.086 1 92.44 354 GLY B C 1
ATOM 6506 O O . GLY B 1 354 ? -21.641 -38.531 -9.844 1 92.44 354 GLY B O 1
ATOM 6507 N N . THR B 1 355 ? -21.969 -36.719 -11.086 1 93.88 355 THR B N 1
ATOM 6508 C CA . THR B 1 355 ? -20.906 -37.125 -12.008 1 93.88 355 THR B CA 1
ATOM 6509 C C . THR B 1 355 ? -19.781 -36.094 -12.023 1 93.88 355 THR B C 1
ATOM 6511 O O . THR B 1 355 ? -19.906 -35 -11.43 1 93.88 355 THR B O 1
ATOM 6514 N N . SER B 1 356 ? -18.703 -36.5 -12.641 1 93.81 356 SER B N 1
ATOM 6515 C CA . SER B 1 356 ? -17.562 -35.594 -12.812 1 93.81 356 SER B CA 1
ATOM 6516 C C . SER B 1 356 ? -17.312 -35.281 -14.281 1 93.81 356 SER B C 1
ATOM 6518 O O . SER B 1 356 ? -17.25 -36.188 -15.117 1 93.81 356 SER B O 1
ATOM 6520 N N . VAL B 1 357 ? -17.219 -34 -14.562 1 95.5 357 VAL B N 1
ATOM 6521 C CA . VAL B 1 357 ? -16.938 -33.562 -15.922 1 95.5 357 VAL B CA 1
ATOM 6522 C C . VAL B 1 357 ? -15.625 -32.781 -15.945 1 95.5 357 VAL B C 1
ATOM 6524 O O . VAL B 1 357 ? -15.43 -31.844 -15.156 1 95.5 357 VAL B O 1
ATOM 6527 N N . ALA B 1 358 ? -14.688 -33.156 -16.797 1 94.94 358 ALA B N 1
ATOM 6528 C CA . ALA B 1 358 ? -13.414 -32.469 -16.969 1 94.94 358 ALA B CA 1
ATOM 6529 C C . ALA B 1 358 ? -13.469 -31.531 -18.172 1 94.94 358 ALA B C 1
ATOM 6531 O O . ALA B 1 358 ? -13.984 -31.891 -19.234 1 94.94 358 ALA B O 1
ATOM 6532 N N . VAL B 1 359 ? -13.07 -30.344 -17.922 1 95 359 VAL B N 1
ATOM 6533 C CA . VAL B 1 359 ? -12.922 -29.375 -19 1 95 359 VAL B CA 1
ATOM 6534 C C . VAL B 1 359 ? -11.461 -29.297 -19.422 1 95 359 VAL B C 1
ATOM 6536 O O . VAL B 1 359 ? -10.586 -29 -18.594 1 95 359 VAL B O 1
ATOM 6539 N N . VAL B 1 360 ? -11.234 -29.609 -20.688 1 91.94 360 VAL B N 1
ATOM 6540 C CA . VAL B 1 360 ? -9.867 -29.641 -21.188 1 91.94 360 VAL B CA 1
ATOM 6541 C C . VAL B 1 360 ? -9.727 -28.688 -22.375 1 91.94 360 VAL B C 1
ATOM 6543 O O . VAL B 1 360 ? -10.719 -28.359 -23.031 1 91.94 360 VAL B O 1
ATOM 6546 N N . GLY B 1 361 ? -8.594 -28.25 -22.547 1 88.25 361 GLY B N 1
ATOM 6547 C CA . GLY B 1 361 ? -8.258 -27.344 -23.625 1 88.25 361 GLY B CA 1
ATOM 6548 C C . GLY B 1 361 ? -6.891 -26.703 -23.469 1 88.25 361 GLY B C 1
ATOM 6549 O O . GLY B 1 361 ? -6.266 -26.812 -22.406 1 88.25 361 GLY B O 1
ATOM 6550 N N . ARG B 1 362 ? -6.5 -26.094 -24.484 1 81.44 362 ARG B N 1
ATOM 6551 C CA . ARG B 1 362 ? -5.215 -25.406 -24.453 1 81.44 362 ARG B CA 1
ATOM 6552 C C . ARG B 1 362 ? -5.281 -24.188 -23.531 1 81.44 362 ARG B C 1
ATOM 6554 O O . ARG B 1 362 ? -6.363 -23.781 -23.109 1 81.44 362 ARG B O 1
ATOM 6561 N N . SER B 1 363 ? -4.125 -23.766 -23.141 1 75.31 363 SER B N 1
ATOM 6562 C CA . SER B 1 363 ? -4.066 -22.578 -22.297 1 75.31 363 SER B CA 1
ATOM 6563 C C . SER B 1 363 ? -4.707 -21.375 -22.984 1 75.31 363 SER B C 1
ATOM 6565 O O . SER B 1 363 ? -4.5 -21.156 -24.172 1 75.31 363 SER B O 1
ATOM 6567 N N . GLY B 1 364 ? -5.57 -20.625 -22.297 1 75 364 GLY B N 1
ATOM 6568 C CA . GLY B 1 364 ? -6.172 -19.422 -22.828 1 75 364 GLY B CA 1
ATOM 6569 C C . GLY B 1 364 ? -7.508 -19.656 -23.5 1 75 364 GLY B C 1
ATOM 6570 O O . GLY B 1 364 ? -8.07 -18.766 -24.125 1 75 364 GLY B O 1
ATOM 6571 N N . THR B 1 365 ? -8.008 -20.844 -23.375 1 81.75 365 THR B N 1
ATOM 6572 C CA . THR B 1 365 ? -9.234 -21.172 -24.094 1 81.75 365 THR B CA 1
ATOM 6573 C C . THR B 1 365 ? -10.461 -20.766 -23.297 1 81.75 365 THR B C 1
ATOM 6575 O O . THR B 1 365 ? -11.594 -20.906 -23.766 1 81.75 365 THR B O 1
ATOM 6578 N N . GLY B 1 366 ? -10.266 -20.25 -22.031 1 86.75 366 GLY B N 1
ATOM 6579 C CA . GLY B 1 366 ? -11.383 -19.75 -21.25 1 86.75 366 GLY B CA 1
ATOM 6580 C C . GLY B 1 366 ? -11.805 -20.703 -20.141 1 86.75 366 GLY B C 1
ATOM 6581 O O . GLY B 1 366 ? -12.875 -20.531 -19.547 1 86.75 366 GLY B O 1
ATOM 6582 N N . LYS B 1 367 ? -11.102 -21.703 -19.875 1 89.44 367 LYS B N 1
ATOM 6583 C CA . LYS B 1 367 ? -11.445 -22.719 -18.891 1 89.44 367 LYS B CA 1
ATOM 6584 C C . LYS B 1 367 ? -11.695 -22.078 -17.516 1 89.44 367 LYS B C 1
ATOM 6586 O O . LYS B 1 367 ? -12.68 -22.406 -16.859 1 89.44 367 LYS B O 1
ATOM 6591 N N . SER B 1 368 ? -10.836 -21.141 -17.156 1 87.44 368 SER B N 1
ATOM 6592 C CA . SER B 1 368 ? -10.969 -20.5 -15.836 1 87.44 368 SER B CA 1
ATOM 6593 C C . SER B 1 368 ? -12.211 -19.625 -15.773 1 87.44 368 SER B C 1
ATOM 6595 O O . SER B 1 368 ? -12.844 -19.5 -14.727 1 87.44 368 SER B O 1
ATOM 6597 N N . VAL B 1 369 ? -12.539 -19 -16.859 1 90.44 369 VAL B N 1
ATOM 6598 C CA . VAL B 1 369 ? -13.742 -18.172 -16.938 1 90.44 369 VAL B CA 1
ATOM 6599 C C . VAL B 1 369 ? -14.977 -19.062 -16.812 1 90.44 369 VAL B C 1
ATOM 6601 O O . VAL B 1 369 ? -15.938 -18.703 -16.109 1 90.44 369 VAL B O 1
ATOM 6604 N N . LEU B 1 370 ? -14.883 -20.172 -17.484 1 94.5 370 LEU B N 1
ATOM 6605 C CA . LEU B 1 370 ? -15.984 -21.125 -17.406 1 94.5 370 LEU B CA 1
ATOM 6606 C C . LEU B 1 370 ? -16.188 -21.594 -15.969 1 94.5 370 LEU B C 1
ATOM 6608 O O . LEU B 1 370 ? -17.328 -21.672 -15.492 1 94.5 370 LEU B O 1
ATOM 6612 N N . ALA B 1 371 ? -15.117 -21.844 -15.312 1 93.62 371 ALA B N 1
ATOM 6613 C CA . ALA B 1 371 ? -15.18 -22.266 -13.914 1 93.62 371 ALA B CA 1
ATOM 6614 C C . ALA B 1 371 ? -15.797 -21.172 -13.039 1 93.62 371 ALA B C 1
ATOM 6616 O O . ALA B 1 371 ? -16.594 -21.453 -12.141 1 93.62 371 ALA B O 1
ATOM 6617 N N . ALA B 1 372 ? -15.484 -19.969 -13.273 1 92.94 372 ALA B N 1
ATOM 6618 C CA . ALA B 1 372 ? -15.992 -18.844 -12.492 1 92.94 372 ALA B CA 1
ATOM 6619 C C . ALA B 1 372 ? -17.5 -18.672 -12.695 1 92.94 372 ALA B C 1
ATOM 6621 O O . ALA B 1 372 ? -18.219 -18.344 -11.75 1 92.94 372 ALA B O 1
ATOM 6622 N N . LEU B 1 373 ? -17.938 -18.906 -13.883 1 94.81 373 LEU B N 1
ATOM 6623 C CA . LEU B 1 373 ? -19.359 -18.766 -14.203 1 94.81 373 LEU B CA 1
ATOM 6624 C C . LEU B 1 373 ? -20.172 -19.906 -13.602 1 94.81 373 LEU B C 1
ATOM 6626 O O . LEU B 1 373 ? -21.297 -19.703 -13.156 1 94.81 373 LEU B O 1
ATOM 6630 N N . ALA B 1 374 ? -19.531 -21.047 -13.609 1 95.19 374 ALA B N 1
ATOM 6631 C CA . ALA B 1 374 ? -20.219 -22.25 -13.156 1 95.19 374 ALA B CA 1
ATOM 6632 C C . ALA B 1 374 ? -20.672 -22.109 -11.703 1 95.19 374 ALA B C 1
ATOM 6634 O O . ALA B 1 374 ? -21.766 -22.547 -11.344 1 95.19 374 ALA B O 1
ATOM 6635 N N . GLY B 1 375 ? -19.828 -21.484 -10.875 1 93.25 375 GLY B N 1
ATOM 6636 C CA . GLY B 1 375 ? -20.188 -21.297 -9.477 1 93.25 375 GLY B CA 1
ATOM 6637 C C . GLY B 1 375 ? -20.562 -19.875 -9.141 1 93.25 375 GLY B C 1
ATOM 6638 O O . GLY B 1 375 ? -20.656 -19.5 -7.969 1 93.25 375 GLY B O 1
ATOM 6639 N N . ARG B 1 376 ? -20.688 -19.062 -10.117 1 94.12 376 ARG B N 1
ATOM 6640 C CA . ARG B 1 376 ? -21.156 -17.672 -10.094 1 94.12 376 ARG B CA 1
ATOM 6641 C C . ARG B 1 376 ? -20.203 -16.781 -9.305 1 94.12 376 ARG B C 1
ATOM 6643 O O . ARG B 1 376 ? -20.625 -16.047 -8.414 1 94.12 376 ARG B O 1
ATOM 6650 N N . LEU B 1 377 ? -19.047 -16.969 -9.484 1 91.75 377 LEU B N 1
ATOM 6651 C CA . LEU B 1 377 ? -18.094 -15.953 -9.062 1 91.75 377 LEU B CA 1
ATOM 6652 C C . LEU B 1 377 ? -18.125 -14.758 -10.016 1 91.75 377 LEU B C 1
ATOM 6654 O O . LEU B 1 377 ? -17.594 -13.688 -9.688 1 91.75 377 LEU B O 1
ATOM 6658 N N . ALA B 1 378 ? -18.688 -15.016 -11.156 1 90.62 378 ALA B N 1
ATOM 6659 C CA . ALA B 1 378 ? -19 -14.008 -12.172 1 90.62 378 ALA B CA 1
ATOM 6660 C C . ALA B 1 378 ? -20.312 -14.336 -12.875 1 90.62 378 ALA B C 1
ATOM 6662 O O . ALA B 1 378 ? -20.75 -15.484 -12.898 1 90.62 378 ALA B O 1
ATOM 6663 N N . ASP B 1 379 ? -20.875 -13.305 -13.438 1 92.75 379 ASP B N 1
ATOM 6664 C CA . ASP B 1 379 ? -22.094 -13.516 -14.227 1 92.75 379 ASP B CA 1
ATOM 6665 C C . ASP B 1 379 ? -21.781 -13.508 -15.727 1 92.75 379 ASP B C 1
ATOM 6667 O O . ASP B 1 379 ? -20.891 -12.773 -16.172 1 92.75 379 ASP B O 1
ATOM 6671 N N . PRO B 1 380 ? -22.453 -14.414 -16.422 1 94.94 380 PRO B N 1
ATOM 6672 C CA . PRO B 1 380 ? -22.281 -14.383 -17.875 1 94.94 380 PRO B CA 1
ATOM 6673 C C . PRO B 1 380 ? -22.875 -13.141 -18.531 1 94.94 380 PRO B C 1
ATOM 6675 O O . PRO B 1 380 ? -23.781 -12.523 -17.953 1 94.94 380 PRO B O 1
ATOM 6678 N N . ASP B 1 381 ? -22.359 -12.781 -19.672 1 94.38 381 ASP B N 1
ATOM 6679 C CA . ASP B 1 381 ? -22.859 -11.625 -20.406 1 94.38 381 ASP B CA 1
ATOM 6680 C C . ASP B 1 381 ? -24.125 -11.992 -21.188 1 94.38 381 ASP B C 1
ATOM 6682 O O . ASP B 1 381 ? -24.984 -11.141 -21.422 1 94.38 381 ASP B O 1
ATOM 6686 N N . ALA B 1 382 ? -24.141 -13.188 -21.641 1 95.88 382 ALA B N 1
ATOM 6687 C CA . ALA B 1 382 ? -25.328 -13.766 -22.266 1 95.88 382 ALA B CA 1
ATOM 6688 C C . ALA B 1 382 ? -25.5 -15.234 -21.891 1 95.88 382 ALA B C 1
ATOM 6690 O O . ALA B 1 382 ? -24.516 -15.906 -21.547 1 95.88 382 ALA B O 1
ATOM 6691 N N . GLY B 1 383 ? -26.703 -15.656 -21.828 1 96.44 383 GLY B N 1
ATOM 6692 C CA . GLY B 1 383 ? -26.984 -17.031 -21.453 1 96.44 383 GLY B CA 1
ATOM 6693 C C . GLY B 1 383 ? -27.328 -17.188 -19.984 1 96.44 383 GLY B C 1
ATOM 6694 O O . GLY B 1 383 ? -27.547 -16.188 -19.281 1 96.44 383 GLY B O 1
ATOM 6695 N N . THR B 1 384 ? -27.5 -18.5 -19.578 1 96.12 384 THR B N 1
ATOM 6696 C CA . THR B 1 384 ? -27.906 -18.75 -18.203 1 96.12 384 THR B CA 1
ATOM 6697 C C . THR B 1 384 ? -27.172 -19.953 -17.625 1 96.12 384 THR B C 1
ATOM 6699 O O . THR B 1 384 ? -26.797 -20.875 -18.359 1 96.12 384 THR B O 1
ATOM 6702 N N . VAL B 1 385 ? -26.875 -19.875 -16.406 1 97.06 385 VAL B N 1
ATOM 6703 C CA . VAL B 1 385 ? -26.344 -21 -15.641 1 97.06 385 VAL B CA 1
ATOM 6704 C C . VAL B 1 385 ? -27.359 -21.406 -14.562 1 97.06 385 VAL B C 1
ATOM 6706 O O . VAL B 1 385 ? -27.875 -20.562 -13.844 1 97.06 385 VAL B O 1
ATOM 6709 N N . ALA B 1 386 ? -27.641 -22.688 -14.508 1 96.69 386 ALA B N 1
ATOM 6710 C CA . ALA B 1 386 ? -28.641 -23.156 -13.562 1 96.69 386 ALA B CA 1
ATOM 6711 C C . ALA B 1 386 ? -28.109 -24.344 -12.742 1 96.69 386 ALA B C 1
ATOM 6713 O O . ALA B 1 386 ? -27.344 -25.156 -13.25 1 96.69 386 ALA B O 1
ATOM 6714 N N . LEU B 1 387 ? -28.531 -24.406 -11.531 1 96.06 387 LEU B N 1
ATOM 6715 C CA . LEU B 1 387 ? -28.266 -25.516 -10.625 1 96.06 387 LEU B CA 1
ATOM 6716 C C . LEU B 1 387 ? -29.547 -26.281 -10.312 1 96.06 387 LEU B C 1
ATOM 6718 O O . LEU B 1 387 ? -30.469 -25.734 -9.719 1 96.06 387 LEU B O 1
ATOM 6722 N N . ASP B 1 388 ? -29.562 -27.5 -10.703 1 95.69 388 ASP B N 1
ATOM 6723 C CA . ASP B 1 388 ? -30.75 -28.344 -10.516 1 95.69 388 ASP B CA 1
ATOM 6724 C C . ASP B 1 388 ? -32 -27.656 -11.047 1 95.69 388 ASP B C 1
ATOM 6726 O O . ASP B 1 388 ? -33.031 -27.625 -10.367 1 95.69 388 ASP B O 1
ATOM 6730 N N . GLY B 1 389 ? -31.828 -26.984 -12.148 1 93.88 389 GLY B N 1
ATOM 6731 C CA . GLY B 1 389 ? -32.969 -26.391 -12.844 1 93.88 389 GLY B CA 1
ATOM 6732 C C . GLY B 1 389 ? -33.25 -24.969 -12.438 1 93.88 389 GLY B C 1
ATOM 6733 O O . GLY B 1 389 ? -34.031 -24.266 -13.078 1 93.88 389 GLY B O 1
ATOM 6734 N N . VAL B 1 390 ? -32.688 -24.453 -11.414 1 95.56 390 VAL B N 1
ATOM 6735 C CA . VAL B 1 390 ? -32.938 -23.094 -10.938 1 95.56 390 VAL B CA 1
ATOM 6736 C C . VAL B 1 390 ? -31.781 -22.188 -11.367 1 95.56 390 VAL B C 1
ATOM 6738 O O . VAL B 1 390 ? -30.609 -22.469 -11.086 1 95.56 390 VAL B O 1
ATOM 6741 N N . PRO B 1 391 ? -32.125 -21.109 -11.992 1 95.81 391 PRO B N 1
ATOM 6742 C CA . PRO B 1 391 ? -31.078 -20.172 -12.359 1 95.81 391 PRO B CA 1
ATOM 6743 C C . PRO B 1 391 ? -30.312 -19.641 -11.148 1 95.81 391 PRO B C 1
ATOM 6745 O O . PRO B 1 391 ? -30.922 -19.344 -10.117 1 95.81 391 PRO B O 1
ATOM 6748 N N . LEU B 1 392 ? -29.047 -19.484 -11.242 1 95.62 392 LEU B N 1
ATOM 6749 C CA . LEU B 1 392 ? -28.172 -19.156 -10.117 1 95.62 392 LEU B CA 1
ATOM 6750 C C . LEU B 1 392 ? -28.562 -17.828 -9.492 1 95.62 392 LEU B C 1
ATOM 6752 O O . LEU B 1 392 ? -28.562 -17.688 -8.273 1 95.62 392 LEU B O 1
ATOM 6756 N N . PRO B 1 393 ? -28.984 -16.766 -10.289 1 94.88 393 PRO B N 1
ATOM 6757 C CA . PRO B 1 393 ? -29.312 -15.469 -9.695 1 94.88 393 PRO B CA 1
ATOM 6758 C C . PRO B 1 393 ? -30.578 -15.516 -8.828 1 94.88 393 PRO B C 1
ATOM 6760 O O . PRO B 1 393 ? -30.828 -14.594 -8.047 1 94.88 393 PRO B O 1
ATOM 6763 N N . GLU B 1 394 ? -31.297 -16.562 -8.914 1 95.44 394 GLU B N 1
ATOM 6764 C CA . GLU B 1 394 ? -32.531 -16.688 -8.133 1 95.44 394 GLU B CA 1
ATOM 6765 C C . GLU B 1 394 ? -32.25 -17.344 -6.781 1 95.44 394 GLU B C 1
ATOM 6767 O O . GLU B 1 394 ? -33.094 -17.25 -5.871 1 95.44 394 GLU B O 1
ATOM 6772 N N . LEU B 1 395 ? -31.188 -17.906 -6.625 1 94.94 395 LEU B N 1
ATOM 6773 C CA . LEU B 1 395 ? -30.828 -18.562 -5.375 1 94.94 395 LEU B CA 1
ATOM 6774 C C . LEU B 1 395 ? -30.344 -17.547 -4.348 1 94.94 395 LEU B C 1
ATOM 6776 O O . LEU B 1 395 ? -29.781 -16.5 -4.715 1 94.94 395 LEU B O 1
ATOM 6780 N N . SER B 1 396 ? -30.656 -17.891 -3.074 1 94.31 396 SER B N 1
ATOM 6781 C CA . SER B 1 396 ? -30.078 -17.062 -2.025 1 94.31 396 SER B CA 1
ATOM 6782 C C . SER B 1 396 ? -28.562 -17.234 -1.961 1 94.31 396 SER B C 1
ATOM 6784 O O . SER B 1 396 ? -28.031 -18.266 -2.383 1 94.31 396 SER B O 1
ATOM 6786 N N . HIS B 1 397 ? -27.922 -16.297 -1.44 1 92.12 397 HIS B N 1
ATOM 6787 C CA . HIS B 1 397 ? -26.469 -16.297 -1.347 1 92.12 397 HIS B CA 1
ATOM 6788 C C . HIS B 1 397 ? -25.969 -17.5 -0.546 1 92.12 397 HIS B C 1
ATOM 6790 O O . HIS B 1 397 ? -25.078 -18.219 -0.988 1 92.12 397 HIS B O 1
ATOM 6796 N N . ASP B 1 398 ? -26.609 -17.734 0.568 1 90.44 398 ASP B N 1
ATOM 6797 C CA . ASP B 1 398 ? -26.188 -18.812 1.45 1 90.44 398 ASP B CA 1
ATOM 6798 C C . ASP B 1 398 ? -26.422 -20.172 0.799 1 90.44 398 ASP B C 1
ATOM 6800 O O . ASP B 1 398 ? -25.594 -21.078 0.909 1 90.44 398 ASP B O 1
ATOM 6804 N N . ALA B 1 399 ? -27.516 -20.234 0.152 1 91.81 399 ALA B N 1
ATOM 6805 C CA . ALA B 1 399 ? -27.828 -21.5 -0.507 1 91.81 399 ALA B CA 1
ATOM 6806 C C . ALA B 1 399 ? -26.812 -21.828 -1.591 1 91.81 399 ALA B C 1
ATOM 6808 O O . ALA B 1 399 ? -26.375 -22.984 -1.711 1 91.81 399 ALA B O 1
ATOM 6809 N N . LEU B 1 400 ? -26.438 -20.891 -2.305 1 93 400 LEU B N 1
ATOM 6810 C CA . LEU B 1 400 ? -25.484 -21.078 -3.396 1 93 400 LEU B CA 1
ATOM 6811 C C . LEU B 1 400 ? -24.109 -21.438 -2.863 1 93 400 LEU B C 1
ATOM 6813 O O . LEU B 1 400 ? -23.469 -22.359 -3.359 1 93 400 LEU B O 1
ATOM 6817 N N . ARG B 1 401 ? -23.719 -20.75 -1.866 1 91.88 401 ARG B N 1
ATOM 6818 C CA . ARG B 1 401 ? -22.359 -20.922 -1.359 1 91.88 401 ARG B CA 1
ATOM 6819 C C . ARG B 1 401 ? -22.234 -22.188 -0.526 1 91.88 401 ARG B C 1
ATOM 6821 O O . ARG B 1 401 ? -21.141 -22.75 -0.399 1 91.88 401 ARG B O 1
ATOM 6828 N N . HIS B 1 402 ? -23.344 -22.703 -0.103 1 90.31 402 HIS B N 1
ATOM 6829 C CA . HIS B 1 402 ? -23.344 -24 0.562 1 90.31 402 HIS B CA 1
ATOM 6830 C C . HIS B 1 402 ? -23.344 -25.141 -0.454 1 90.31 402 HIS B C 1
ATOM 6832 O O . HIS B 1 402 ? -22.766 -26.188 -0.209 1 90.31 402 HIS B O 1
ATOM 6838 N N . ALA B 1 403 ? -23.938 -24.812 -1.501 1 91.81 403 ALA B N 1
ATOM 6839 C CA . ALA B 1 403 ? -24.109 -25.875 -2.502 1 91.81 403 ALA B CA 1
ATOM 6840 C C . ALA B 1 403 ? -22.844 -26.031 -3.348 1 91.81 403 ALA B C 1
ATOM 6842 O O . ALA B 1 403 ? -22.516 -27.141 -3.766 1 91.81 403 ALA B O 1
ATOM 6843 N N . VAL B 1 404 ? -22.188 -24.906 -3.59 1 93.06 404 VAL B N 1
ATOM 6844 C CA . VAL B 1 404 ? -21.078 -24.938 -4.539 1 93.06 404 VAL B CA 1
ATOM 6845 C C . VAL B 1 404 ? -19.781 -24.609 -3.814 1 93.06 404 VAL B C 1
ATOM 6847 O O . VAL B 1 404 ? -19.672 -23.562 -3.152 1 93.06 404 VAL B O 1
ATOM 6850 N N . GLY B 1 405 ? -18.781 -25.469 -3.924 1 92.25 405 GLY B N 1
ATOM 6851 C CA . GLY B 1 405 ? -17.453 -25.234 -3.408 1 92.25 405 GLY B CA 1
ATOM 6852 C C . GLY B 1 405 ? -16.422 -25.031 -4.504 1 92.25 405 GLY B C 1
ATOM 6853 O O . GLY B 1 405 ? -16.578 -25.547 -5.613 1 92.25 405 GLY B O 1
ATOM 6854 N N . TYR B 1 406 ? -15.383 -24.219 -4.16 1 93.38 406 TYR B N 1
ATOM 6855 C CA . TYR B 1 406 ? -14.336 -23.906 -5.125 1 93.38 406 TYR B CA 1
ATOM 6856 C C . TYR B 1 406 ? -12.969 -24.297 -4.582 1 93.38 406 TYR B C 1
ATOM 6858 O O . TYR B 1 406 ? -12.688 -24.125 -3.395 1 93.38 406 TYR B O 1
ATOM 6866 N N . ALA B 1 407 ? -12.172 -24.828 -5.41 1 92.5 407 ALA B N 1
ATOM 6867 C CA . ALA B 1 407 ? -10.734 -24.938 -5.188 1 92.5 407 ALA B CA 1
ATOM 6868 C C . ALA B 1 407 ? -9.953 -24.266 -6.312 1 92.5 407 ALA B C 1
ATOM 6870 O O . ALA B 1 407 ? -10.219 -24.516 -7.492 1 92.5 407 ALA B O 1
ATOM 6871 N N . PHE B 1 408 ? -9.047 -23.438 -5.926 1 89.94 408 PHE B N 1
ATOM 6872 C CA . PHE B 1 408 ? -8.32 -22.641 -6.906 1 89.94 408 PHE B CA 1
ATOM 6873 C C . PHE B 1 408 ? -6.887 -23.125 -7.047 1 89.94 408 PHE B C 1
ATOM 6875 O O . PHE B 1 408 ? -6.387 -23.859 -6.191 1 89.94 408 PHE B O 1
ATOM 6882 N N . GLU B 1 409 ? -6.336 -22.688 -8.18 1 79.25 409 GLU B N 1
ATOM 6883 C CA . GLU B 1 409 ? -4.918 -22.953 -8.398 1 79.25 409 GLU B CA 1
ATOM 6884 C C . GLU B 1 409 ? -4.055 -22.312 -7.316 1 79.25 409 GLU B C 1
ATOM 6886 O O . GLU B 1 409 ? -3.111 -22.938 -6.82 1 79.25 409 GLU B O 1
ATOM 6891 N N . ARG B 1 410 ? -4.418 -21.078 -6.953 1 79.88 410 ARG B N 1
ATOM 6892 C CA . ARG B 1 410 ? -3.717 -20.344 -5.91 1 79.88 410 ARG B CA 1
ATOM 6893 C C . ARG B 1 410 ? -4.684 -19.875 -4.824 1 79.88 410 ARG B C 1
ATOM 6895 O O . ARG B 1 410 ? -5.109 -18.719 -4.812 1 79.88 410 ARG B O 1
ATOM 6902 N N . PRO B 1 411 ? -4.832 -20.75 -3.883 1 86.5 411 PRO B N 1
ATOM 6903 C CA . PRO B 1 411 ? -5.801 -20.391 -2.842 1 86.5 411 PRO B CA 1
ATOM 6904 C C . PRO B 1 411 ? -5.242 -19.391 -1.832 1 86.5 411 PRO B C 1
ATOM 6906 O O . PRO B 1 411 ? -4.059 -19.453 -1.49 1 86.5 411 PRO B O 1
ATOM 6909 N N . ALA B 1 412 ? -6.082 -18.5 -1.514 1 85.75 412 ALA B N 1
ATOM 6910 C CA . ALA B 1 412 ? -5.734 -17.656 -0.378 1 85.75 412 ALA B CA 1
ATOM 6911 C C . ALA B 1 412 ? -5.98 -18.375 0.943 1 85.75 412 ALA B C 1
ATOM 6913 O O . ALA B 1 412 ? -7.012 -19.031 1.12 1 85.75 412 ALA B O 1
ATOM 6914 N N . LEU B 1 413 ? -5.031 -18.344 1.764 1 87.81 413 LEU B N 1
ATOM 6915 C CA . LEU B 1 413 ? -5.145 -19.031 3.041 1 87.81 413 LEU B CA 1
ATOM 6916 C C . LEU B 1 413 ? -5.691 -18.109 4.117 1 87.81 413 LEU B C 1
ATOM 6918 O O . LEU B 1 413 ? -4.934 -17.578 4.93 1 87.81 413 LEU B O 1
ATOM 6922 N N . LEU B 1 414 ? -6.945 -18.016 4.102 1 86.81 414 LEU B N 1
ATOM 6923 C CA . LEU B 1 414 ? -7.648 -17.156 5.055 1 86.81 414 LEU B CA 1
ATOM 6924 C C . LEU B 1 414 ? -8.164 -17.969 6.234 1 86.81 414 LEU B C 1
ATOM 6926 O O . LEU B 1 414 ? -8.164 -19.203 6.195 1 86.81 414 LEU B O 1
ATOM 6930 N N . GLY B 1 415 ? -8.508 -17.359 7.34 1 85.94 415 GLY B N 1
ATOM 6931 C CA . GLY B 1 415 ? -9.031 -18.031 8.508 1 85.94 415 GLY B CA 1
ATOM 6932 C C . GLY B 1 415 ? -8.062 -18.031 9.68 1 85.94 415 GLY B C 1
ATOM 6933 O O . GLY B 1 415 ? -8.367 -18.594 10.742 1 85.94 415 GLY B O 1
ATOM 6934 N N . GLY B 1 416 ? -6.938 -17.531 9.531 1 85.69 416 GLY B N 1
ATOM 6935 C CA . GLY B 1 416 ? -6.004 -17.344 10.625 1 85.69 416 GLY B CA 1
ATOM 6936 C C . GLY B 1 416 ? -5.09 -18.531 10.852 1 85.69 416 GLY B C 1
ATOM 6937 O O . GLY B 1 416 ? -3.865 -18.391 10.766 1 85.69 416 GLY B O 1
ATOM 6938 N N . THR B 1 417 ? -5.746 -19.75 11.125 1 91.12 417 THR B N 1
ATOM 6939 C CA . THR B 1 417 ? -5.02 -20.984 11.336 1 91.12 417 THR B CA 1
ATOM 6940 C C . THR B 1 417 ? -5.293 -21.969 10.203 1 91.12 417 THR B C 1
ATOM 6942 O O . THR B 1 417 ? -6.195 -21.75 9.391 1 91.12 417 THR B O 1
ATOM 6945 N N . ILE B 1 418 ? -4.504 -23.031 10.203 1 93.69 418 ILE B N 1
ATOM 6946 C CA . ILE B 1 418 ? -4.703 -24.062 9.188 1 93.69 418 ILE B CA 1
ATOM 6947 C C . ILE B 1 418 ? -6.102 -24.656 9.32 1 93.69 418 ILE B C 1
ATOM 6949 O O . ILE B 1 418 ? -6.812 -24.812 8.32 1 93.69 418 ILE B O 1
ATOM 6953 N N . GLY B 1 419 ? -6.434 -24.922 10.586 1 93.44 419 GLY B N 1
ATOM 6954 C CA . GLY B 1 419 ? -7.789 -25.406 10.812 1 93.44 419 GLY B CA 1
ATOM 6955 C C . GLY B 1 419 ? -8.852 -24.406 10.391 1 93.44 419 GLY B C 1
ATOM 6956 O O . GLY B 1 419 ? -9.875 -24.781 9.812 1 93.44 419 GLY B O 1
ATOM 6957 N N . GLY B 1 420 ? -8.617 -23.203 10.68 1 91.62 420 GLY B N 1
ATOM 6958 C CA . GLY B 1 420 ? -9.531 -22.141 10.289 1 91.62 420 GLY B CA 1
ATOM 6959 C C . GLY B 1 420 ? -9.648 -21.969 8.789 1 91.62 420 GLY B C 1
ATOM 6960 O O . GLY B 1 420 ? -10.719 -21.641 8.273 1 91.62 420 GLY B O 1
ATOM 6961 N N . THR B 1 421 ? -8.547 -22.172 8.133 1 92.25 421 THR B N 1
ATOM 6962 C CA . THR B 1 421 ? -8.531 -22.062 6.68 1 92.25 421 THR B CA 1
ATOM 6963 C C . THR B 1 421 ? -9.398 -23.156 6.051 1 92.25 421 THR B C 1
ATOM 6965 O O . THR B 1 421 ? -10.164 -22.891 5.121 1 92.25 421 THR B O 1
ATOM 6968 N N . ILE B 1 422 ? -9.266 -24.328 6.586 1 93.88 422 ILE B N 1
ATOM 6969 C CA . ILE B 1 422 ? -10.031 -25.453 6.062 1 93.88 422 ILE B CA 1
ATOM 6970 C C . ILE B 1 422 ? -11.516 -25.25 6.379 1 93.88 422 ILE B C 1
ATOM 6972 O O . ILE B 1 422 ? -12.383 -25.578 5.566 1 93.88 422 ILE B O 1
ATOM 6976 N N . ALA B 1 423 ? -11.734 -24.609 7.48 1 92.06 423 ALA B N 1
ATOM 6977 C CA . ALA B 1 423 ? -13.109 -24.391 7.914 1 92.06 423 ALA B CA 1
ATOM 6978 C C . ALA B 1 423 ? -13.664 -23.094 7.355 1 92.06 423 ALA B C 1
ATOM 6980 O O . ALA B 1 423 ? -14.805 -22.719 7.641 1 92.06 423 ALA B O 1
ATOM 6981 N N . PHE B 1 424 ? -12.906 -22.484 6.512 1 89.06 424 PHE B N 1
ATOM 6982 C CA . PHE B 1 424 ? -13.234 -21.141 6.031 1 89.06 424 PHE B CA 1
ATOM 6983 C C . PHE B 1 424 ? -14.391 -21.203 5.043 1 89.06 424 PHE B C 1
ATOM 6985 O O . PHE B 1 424 ? -14.188 -21.406 3.844 1 89.06 424 PHE B O 1
ATOM 6992 N N . GLY B 1 425 ? -15.57 -21.109 5.488 1 81.94 425 GLY B N 1
ATOM 6993 C CA . GLY B 1 425 ? -16.75 -21.125 4.633 1 81.94 425 GLY B CA 1
ATOM 6994 C C . GLY B 1 425 ? -18.031 -20.781 5.379 1 81.94 425 GLY B C 1
ATOM 6995 O O . GLY B 1 425 ? -18 -20.547 6.586 1 81.94 425 GLY B O 1
ATOM 6996 N N . ALA B 1 426 ? -19.062 -20.641 4.617 1 69.06 426 ALA B N 1
ATOM 6997 C CA . ALA B 1 426 ? -20.359 -20.281 5.199 1 69.06 426 ALA B CA 1
ATOM 6998 C C . ALA B 1 426 ? -20.859 -21.375 6.129 1 69.06 426 ALA B C 1
ATOM 7000 O O . ALA B 1 426 ? -21.641 -21.109 7.051 1 69.06 426 ALA B O 1
ATOM 7001 N N . ALA B 1 427 ? -20.328 -22.547 5.867 1 72.94 427 ALA B N 1
ATOM 7002 C CA . ALA B 1 427 ? -20.641 -23.688 6.727 1 72.94 427 ALA B CA 1
ATOM 7003 C C . ALA B 1 427 ? -19.453 -24.047 7.617 1 72.94 427 ALA B C 1
ATOM 7005 O O . ALA B 1 427 ? -18.328 -24.125 7.145 1 72.94 427 ALA B O 1
ATOM 7006 N N . ASP B 1 428 ? -19.406 -23.641 8.906 1 72.94 428 ASP B N 1
ATOM 7007 C CA . ASP B 1 428 ? -18.297 -24.031 9.773 1 72.94 428 ASP B CA 1
ATOM 7008 C C . ASP B 1 428 ? -18.359 -25.516 10.109 1 72.94 428 ASP B C 1
ATOM 7010 O O . ASP B 1 428 ? -19.125 -25.922 10.984 1 72.94 428 ASP B O 1
ATOM 7014 N N . PRO B 1 429 ? -17.531 -26.094 9.422 1 77.06 429 PRO B N 1
ATOM 7015 C CA . PRO B 1 429 ? -17.562 -27.531 9.703 1 77.06 429 PRO B CA 1
ATOM 7016 C C . PRO B 1 429 ? -16.938 -27.875 11.047 1 77.06 429 PRO B C 1
ATOM 7018 O O . PRO B 1 429 ? -16.125 -27.109 11.57 1 77.06 429 PRO B O 1
ATOM 7021 N N . GLY B 1 430 ? -17.453 -28.828 11.828 1 84.62 430 GLY B N 1
ATOM 7022 C CA . GLY B 1 430 ? -16.859 -29.312 13.062 1 84.62 430 GLY B CA 1
ATOM 7023 C C . GLY B 1 430 ? -15.438 -29.812 12.875 1 84.62 430 GLY B C 1
ATOM 7024 O O . GLY B 1 430 ? -14.953 -29.922 11.75 1 84.62 430 GLY B O 1
ATOM 7025 N N . HIS B 1 431 ? -14.75 -30.031 13.906 1 88.81 431 HIS B N 1
ATOM 7026 C CA . HIS B 1 431 ? -13.352 -30.469 13.906 1 88.81 431 HIS B CA 1
ATOM 7027 C C . HIS B 1 431 ? -13.172 -31.766 13.141 1 88.81 431 HIS B C 1
ATOM 7029 O O . HIS B 1 431 ? -12.188 -31.938 12.422 1 88.81 431 HIS B O 1
ATOM 7035 N N . GLU B 1 432 ? -14.07 -32.625 13.289 1 90.69 432 GLU B N 1
ATOM 7036 C CA . GLU B 1 432 ? -13.977 -33.938 12.617 1 90.69 432 GLU B CA 1
ATOM 7037 C C . GLU B 1 432 ? -14.078 -33.75 11.102 1 90.69 432 GLU B C 1
ATOM 7039 O O . GLU B 1 432 ? -13.352 -34.438 10.352 1 90.69 432 GLU B O 1
ATOM 7044 N N . ALA B 1 433 ? -14.961 -32.906 10.727 1 90.69 433 ALA B N 1
ATOM 7045 C CA . ALA B 1 433 ? -15.125 -32.656 9.297 1 90.69 433 ALA B CA 1
ATOM 7046 C C . ALA B 1 433 ? -13.883 -32 8.711 1 90.69 433 ALA B C 1
ATOM 7048 O O . ALA B 1 433 ? -13.5 -32.281 7.57 1 90.69 433 ALA B O 1
ATOM 7049 N N . VAL B 1 434 ? -13.258 -31.188 9.477 1 93.88 434 VAL B N 1
ATOM 7050 C CA . VAL B 1 434 ? -12.047 -30.5 9.047 1 93.88 434 VAL B CA 1
ATOM 7051 C C . VAL B 1 434 ? -10.914 -31.5 8.859 1 93.88 434 VAL B C 1
ATOM 7053 O O . VAL B 1 434 ? -10.211 -31.469 7.852 1 93.88 434 VAL B O 1
ATOM 7056 N N . THR B 1 435 ? -10.828 -32.375 9.797 1 94.31 435 THR B N 1
ATOM 7057 C CA . THR B 1 435 ? -9.773 -33.375 9.727 1 94.31 435 THR B CA 1
ATOM 7058 C C . THR B 1 435 ? -10.023 -34.375 8.578 1 94.31 435 THR B C 1
ATOM 7060 O O . THR B 1 435 ? -9.086 -34.781 7.895 1 94.31 435 THR B O 1
ATOM 7063 N N . ALA B 1 436 ? -11.242 -34.688 8.406 1 93.44 436 ALA B N 1
ATOM 7064 C CA . ALA B 1 436 ? -11.602 -35.594 7.32 1 93.44 436 ALA B CA 1
ATOM 7065 C C . ALA B 1 436 ? -11.289 -34.969 5.961 1 93.44 436 ALA B C 1
ATOM 7067 O O . ALA B 1 436 ? -10.797 -35.656 5.059 1 93.44 436 ALA B O 1
ATOM 7068 N N . ALA B 1 437 ? -11.648 -33.719 5.863 1 94.12 437 ALA B N 1
ATOM 7069 C CA . ALA B 1 437 ? -11.367 -33.031 4.617 1 94.12 437 ALA B CA 1
ATOM 7070 C C . ALA B 1 437 ? -9.867 -32.906 4.367 1 94.12 437 ALA B C 1
ATOM 7072 O O . ALA B 1 437 ? -9.406 -33.031 3.23 1 94.12 437 ALA B O 1
ATOM 7073 N N . ALA B 1 438 ? -9.141 -32.656 5.406 1 95.25 438 ALA B N 1
ATOM 7074 C CA . ALA B 1 438 ? -7.688 -32.562 5.301 1 95.25 438 ALA B CA 1
ATOM 7075 C C . ALA B 1 438 ? -7.098 -33.906 4.871 1 95.25 438 ALA B C 1
ATOM 7077 O O . ALA B 1 438 ? -6.16 -33.938 4.07 1 95.25 438 ALA B O 1
ATOM 7078 N N . ARG B 1 439 ? -7.625 -34.938 5.406 1 94.06 439 ARG B N 1
ATOM 7079 C CA . ARG B 1 439 ? -7.172 -36.281 5.035 1 94.06 439 ARG B CA 1
ATOM 7080 C C . ARG B 1 439 ? -7.477 -36.562 3.572 1 94.06 439 ARG B C 1
ATOM 7082 O O . ARG B 1 439 ? -6.633 -37.094 2.852 1 94.06 439 ARG B O 1
ATOM 7089 N N . ALA B 1 440 ? -8.633 -36.156 3.205 1 93.25 440 ALA B N 1
ATOM 7090 C CA . ALA B 1 440 ? -9.039 -36.406 1.82 1 93.25 440 ALA B CA 1
ATOM 7091 C C . ALA B 1 440 ? -8.141 -35.625 0.853 1 93.25 440 ALA B C 1
ATOM 7093 O O . ALA B 1 440 ? -7.852 -36.125 -0.246 1 93.25 440 ALA B O 1
ATOM 7094 N N . ALA B 1 441 ? -7.746 -34.469 1.292 1 94.12 441 ALA B N 1
ATOM 7095 C CA . ALA B 1 441 ? -6.902 -33.625 0.447 1 94.12 441 ALA B CA 1
ATOM 7096 C C . ALA B 1 441 ? -5.426 -33.938 0.662 1 94.12 441 ALA B C 1
ATOM 7098 O O . ALA B 1 441 ? -4.551 -33.25 0.162 1 94.12 441 ALA B O 1
ATOM 7099 N N . CYS B 1 442 ? -5.148 -34.969 1.454 1 92.81 442 CYS B N 1
ATOM 7100 C CA . CYS B 1 442 ? -3.783 -35.375 1.76 1 92.81 442 CYS B CA 1
ATOM 7101 C C . CYS B 1 442 ? -3.014 -34.25 2.443 1 92.81 442 CYS B C 1
ATOM 7103 O O . CYS B 1 442 ? -1.83 -34.031 2.166 1 92.81 442 CYS B O 1
ATOM 7105 N N . ALA B 1 443 ? -3.68 -33.5 3.223 1 92.75 443 ALA B N 1
ATOM 7106 C CA . ALA B 1 443 ? -3.047 -32.375 3.93 1 92.75 443 ALA B CA 1
ATOM 7107 C C . ALA B 1 443 ? -2.785 -32.75 5.391 1 92.75 443 ALA B C 1
ATOM 7109 O O . ALA B 1 443 ? -1.911 -32.156 6.031 1 92.75 443 ALA B O 1
ATOM 7110 N N . ASP B 1 444 ? -3.43 -33.656 5.91 1 93.88 444 ASP B N 1
ATOM 7111 C CA . ASP B 1 444 ? -3.359 -34.031 7.324 1 93.88 444 ASP B CA 1
ATOM 7112 C C . ASP B 1 444 ? -1.93 -34.375 7.734 1 93.88 444 ASP B C 1
ATOM 7114 O O . ASP B 1 444 ? -1.493 -34.031 8.836 1 93.88 444 ASP B O 1
ATOM 7118 N N . GLY B 1 445 ? -1.277 -35.125 6.93 1 87.88 445 GLY B N 1
ATOM 7119 C CA . GLY B 1 445 ? 0.069 -35.594 7.234 1 87.88 445 GLY B CA 1
ATOM 7120 C C . GLY B 1 445 ? 1.022 -34.469 7.566 1 87.88 445 GLY B C 1
ATOM 7121 O O . GLY B 1 445 ? 1.68 -34.469 8.609 1 87.88 445 GLY B O 1
ATOM 7122 N N . PHE B 1 446 ? 1.124 -33.406 6.695 1 83.06 446 PHE B N 1
ATOM 7123 C CA . PHE B 1 446 ? 2.082 -32.344 6.941 1 83.06 446 PHE B CA 1
ATOM 7124 C C . PHE B 1 446 ? 1.561 -31.391 8.008 1 83.06 446 PHE B C 1
ATOM 7126 O O . PHE B 1 446 ? 2.344 -30.75 8.711 1 83.06 446 PHE B O 1
ATOM 7133 N N . VAL B 1 447 ? 0.242 -31.266 8.133 1 92 447 VAL B N 1
ATOM 7134 C CA . VAL B 1 447 ? -0.339 -30.391 9.148 1 92 447 VAL B CA 1
ATOM 7135 C C . VAL B 1 447 ? 0.01 -30.906 10.539 1 92 447 VAL B C 1
ATOM 7137 O O . VAL B 1 447 ? 0.351 -30.141 11.438 1 92 447 VAL B O 1
ATOM 7140 N N . ARG B 1 448 ? -0.071 -32.188 10.695 1 90.88 448 ARG B N 1
ATOM 7141 C CA . ARG B 1 448 ? 0.194 -32.812 11.992 1 90.88 448 ARG B CA 1
ATOM 7142 C C . ARG B 1 448 ? 1.675 -32.719 12.344 1 90.88 448 ARG B C 1
ATOM 7144 O O . ARG B 1 448 ? 2.045 -32.812 13.516 1 90.88 448 ARG B O 1
ATOM 7151 N N . ARG B 1 449 ? 2.492 -32.531 11.391 1 82.44 449 ARG B N 1
ATOM 7152 C CA . ARG B 1 449 ? 3.928 -32.438 11.625 1 82.44 449 ARG B CA 1
ATOM 7153 C C . ARG B 1 449 ? 4.297 -31.031 12.102 1 82.44 449 ARG B C 1
ATOM 7155 O O . ARG B 1 449 ? 5.387 -30.812 12.633 1 82.44 449 ARG B O 1
ATOM 7162 N N . LEU B 1 450 ? 3.443 -30.156 11.922 1 85.88 450 LEU B N 1
ATOM 7163 C CA . LEU B 1 450 ? 3.688 -28.797 12.406 1 85.88 450 LEU B CA 1
ATOM 7164 C C . LEU B 1 450 ? 3.537 -28.719 13.922 1 85.88 450 LEU B C 1
ATOM 7166 O O . LEU B 1 450 ? 2.697 -29.422 14.5 1 85.88 450 LEU B O 1
ATOM 7170 N N . PRO B 1 451 ? 4.281 -27.859 14.594 1 82.75 451 PRO B N 1
ATOM 7171 C CA . PRO B 1 451 ? 4.27 -27.797 16.062 1 82.75 451 PRO B CA 1
ATOM 7172 C C . PRO B 1 451 ? 2.875 -27.547 16.625 1 82.75 451 PRO B C 1
ATOM 7174 O O . PRO B 1 451 ? 2.5 -28.125 17.641 1 82.75 451 PRO B O 1
ATOM 7177 N N . GLU B 1 452 ? 2.059 -26.812 16.031 1 91.94 452 GLU B N 1
ATOM 7178 C CA . GLU B 1 452 ? 0.729 -26.5 16.547 1 91.94 452 GLU B CA 1
ATOM 7179 C C . GLU B 1 452 ? -0.36 -27.172 15.719 1 91.94 452 GLU B C 1
ATOM 7181 O O . GLU B 1 452 ? -1.547 -26.891 15.891 1 91.94 452 GLU B O 1
ATOM 7186 N N . GLY B 1 453 ? 0.067 -27.984 14.828 1 92 453 GLY B N 1
ATOM 7187 C CA . GLY B 1 453 ? -0.893 -28.719 14.008 1 92 453 GLY B CA 1
ATOM 7188 C C . GLY B 1 453 ? -1.883 -27.812 13.305 1 92 453 GLY B C 1
ATOM 7189 O O . GLY B 1 453 ? -1.489 -26.844 12.648 1 92 453 GLY B O 1
ATOM 7190 N N . TYR B 1 454 ? -3.205 -28.109 13.594 1 93.69 454 TYR B N 1
ATOM 7191 C CA . TYR B 1 454 ? -4.273 -27.359 12.938 1 93.69 454 TYR B CA 1
ATOM 7192 C C . TYR B 1 454 ? -4.379 -25.938 13.5 1 93.69 454 TYR B C 1
ATOM 7194 O O . TYR B 1 454 ? -4.984 -25.062 12.883 1 93.69 454 TYR B O 1
ATOM 7202 N N . ALA B 1 455 ? -3.764 -25.734 14.555 1 92.56 455 ALA B N 1
ATOM 7203 C CA . ALA B 1 455 ? -3.814 -24.422 15.203 1 92.56 455 ALA B CA 1
ATOM 7204 C C . ALA B 1 455 ? -2.67 -23.531 14.727 1 92.56 455 ALA B C 1
ATOM 7206 O O . ALA B 1 455 ? -2.594 -22.359 15.094 1 92.56 455 ALA B O 1
ATOM 7207 N N . THR B 1 456 ? -1.886 -24.062 13.836 1 91.19 456 THR B N 1
ATOM 7208 C CA . THR B 1 456 ? -0.759 -23.281 13.32 1 91.19 456 THR B CA 1
ATOM 7209 C C . THR B 1 456 ? -1.247 -22.094 12.508 1 91.19 456 THR B C 1
ATOM 7211 O O . THR B 1 456 ? -2.088 -22.234 11.625 1 91.19 456 THR B O 1
ATOM 7214 N N . PRO B 1 457 ? -0.74 -20.922 12.805 1 88.31 457 PRO B N 1
ATOM 7215 C CA . PRO B 1 457 ? -1.09 -19.781 11.961 1 88.31 457 PRO B CA 1
ATOM 7216 C C . PRO B 1 457 ? -0.59 -19.922 10.523 1 88.31 457 PRO B C 1
ATOM 7218 O O . PRO B 1 457 ? 0.563 -20.297 10.305 1 88.31 457 PRO B O 1
ATOM 7221 N N . CYS B 1 458 ? -1.461 -19.609 9.586 1 84.12 458 CYS B N 1
ATOM 7222 C CA . CYS B 1 458 ? -1.118 -19.766 8.18 1 84.12 458 CYS B CA 1
ATOM 7223 C C . CYS B 1 458 ? 0.075 -18.891 7.805 1 84.12 458 CYS B C 1
ATOM 7225 O O . CYS B 1 458 ? 0.917 -19.297 7 1 84.12 458 CYS B O 1
ATOM 7227 N N . ALA B 1 459 ? 0.13 -17.719 8.422 1 71.25 459 ALA B N 1
ATOM 7228 C CA . ALA B 1 459 ? 1.196 -16.781 8.117 1 71.25 459 ALA B CA 1
ATOM 7229 C C . ALA B 1 459 ? 2.549 -17.297 8.586 1 71.25 459 ALA B C 1
ATOM 7231 O O . ALA B 1 459 ? 3.59 -16.938 8.031 1 71.25 459 ALA B O 1
ATOM 7232 N N . ALA B 1 460 ? 2.545 -18.094 9.5 1 67.44 460 ALA B N 1
ATOM 7233 C CA . ALA B 1 460 ? 3.775 -18.594 10.109 1 67.44 460 ALA B CA 1
ATOM 7234 C C . ALA B 1 460 ? 4.164 -19.953 9.523 1 67.44 460 ALA B C 1
ATOM 7236 O O . ALA B 1 460 ? 5.234 -20.484 9.828 1 67.44 460 ALA B O 1
ATOM 7237 N N . ALA B 1 461 ? 3.297 -20.5 8.672 1 71.12 461 ALA B N 1
ATOM 7238 C CA . ALA B 1 461 ? 3.553 -21.844 8.148 1 71.12 461 ALA B CA 1
ATOM 7239 C C . ALA B 1 461 ? 4.328 -21.781 6.836 1 71.12 461 ALA B C 1
ATOM 7241 O O . ALA B 1 461 ? 3.898 -21.125 5.883 1 71.12 461 ALA B O 1
ATOM 7242 N N . PRO B 1 462 ? 5.535 -22.172 6.824 1 70.56 462 PRO B N 1
ATOM 7243 C CA . PRO B 1 462 ? 6.293 -22.25 5.57 1 70.56 462 PRO B CA 1
ATOM 7244 C C . PRO B 1 462 ? 5.715 -23.281 4.605 1 70.56 462 PRO B C 1
ATOM 7246 O O . PRO B 1 462 ? 6.289 -24.375 4.438 1 70.56 462 PRO B O 1
ATOM 7249 N N . LEU B 1 463 ? 4.586 -22.938 3.994 1 76.62 463 LEU B N 1
ATOM 7250 C CA . LEU B 1 463 ? 3.908 -23.891 3.125 1 76.62 463 LEU B CA 1
ATOM 7251 C C . LEU B 1 463 ? 4.457 -23.812 1.703 1 76.62 463 LEU B C 1
ATOM 7253 O O . LEU B 1 463 ? 4.766 -22.734 1.209 1 76.62 463 LEU B O 1
ATOM 7257 N N . SER B 1 464 ? 4.684 -25 1.149 1 70.44 464 SER B N 1
ATOM 7258 C CA . SER B 1 464 ? 5.008 -25.062 -0.273 1 70.44 464 SER B CA 1
ATOM 7259 C C . SER B 1 464 ? 3.773 -24.797 -1.13 1 70.44 464 SER B C 1
ATOM 7261 O O . SER B 1 464 ? 2.654 -24.75 -0.616 1 70.44 464 SER B O 1
ATOM 7263 N N . GLY B 1 465 ? 3.949 -24.547 -2.41 1 73.69 465 GLY B N 1
ATOM 7264 C CA . GLY B 1 465 ? 2.838 -24.359 -3.33 1 73.69 465 GLY B CA 1
ATOM 7265 C C . GLY B 1 465 ? 1.858 -25.531 -3.324 1 73.69 465 GLY B C 1
ATOM 7266 O O . GLY B 1 465 ? 0.644 -25.312 -3.305 1 73.69 465 GLY B O 1
ATOM 7267 N N . GLY B 1 466 ? 2.4 -26.719 -3.312 1 78.69 466 GLY B N 1
ATOM 7268 C CA . GLY B 1 466 ? 1.561 -27.906 -3.277 1 78.69 466 GLY B CA 1
ATOM 7269 C C . GLY B 1 466 ? 0.783 -28.047 -1.982 1 78.69 466 GLY B C 1
ATOM 7270 O O . GLY B 1 466 ? -0.379 -28.453 -1.992 1 78.69 466 GLY B O 1
ATOM 7271 N N . GLU B 1 467 ? 1.464 -27.703 -0.922 1 81.19 467 GLU B N 1
ATOM 7272 C CA . GLU B 1 467 ? 0.793 -27.781 0.373 1 81.19 467 GLU B CA 1
ATOM 7273 C C . GLU B 1 467 ? -0.338 -26.766 0.464 1 81.19 467 GLU B C 1
ATOM 7275 O O . GLU B 1 467 ? -1.408 -27.062 1 1 81.19 467 GLU B O 1
ATOM 7280 N N . ALA B 1 468 ? -0.077 -25.656 -0.094 1 87.31 468 ALA B N 1
ATOM 7281 C CA . ALA B 1 468 ? -1.108 -24.625 -0.111 1 87.31 468 ALA B CA 1
ATOM 7282 C C . ALA B 1 468 ? -2.311 -25.062 -0.941 1 87.31 468 ALA B C 1
ATOM 7284 O O . ALA B 1 468 ? -3.459 -24.828 -0.561 1 87.31 468 ALA B O 1
ATOM 7285 N N . GLN B 1 469 ? -2.072 -25.641 -2.025 1 88.31 469 GLN B N 1
ATOM 7286 C CA . GLN B 1 469 ? -3.143 -26.141 -2.887 1 88.31 469 GLN B CA 1
ATOM 7287 C C . GLN B 1 469 ? -3.979 -27.203 -2.176 1 88.31 469 GLN B C 1
ATOM 7289 O O . GLN B 1 469 ? -5.203 -27.219 -2.312 1 88.31 469 GLN B O 1
ATOM 7294 N N . ARG B 1 470 ? -3.281 -28.078 -1.445 1 91.75 470 ARG B N 1
ATOM 7295 C CA . ARG B 1 470 ? -3.984 -29.141 -0.722 1 91.75 470 ARG B CA 1
ATOM 7296 C C . ARG B 1 470 ? -4.879 -28.547 0.366 1 91.75 470 ARG B C 1
ATOM 7298 O O . ARG B 1 470 ? -5.957 -29.078 0.642 1 91.75 470 ARG B O 1
ATOM 7305 N N . LEU B 1 471 ? -4.434 -27.5 0.964 1 92.69 471 LEU B N 1
ATOM 7306 C CA . LEU B 1 471 ? -5.281 -26.828 1.94 1 92.69 471 LEU B CA 1
ATOM 7307 C C . LEU B 1 471 ? -6.5 -26.203 1.266 1 92.69 471 LEU B C 1
ATOM 7309 O O . LEU B 1 471 ? -7.602 -26.234 1.822 1 92.69 471 LEU B O 1
ATOM 7313 N N . GLY B 1 472 ? -6.285 -25.594 0.12 1 92.62 472 GLY B N 1
ATOM 7314 C CA . GLY B 1 472 ? -7.402 -25.078 -0.655 1 92.62 472 GLY B CA 1
ATOM 7315 C C . GLY B 1 472 ? -8.414 -26.141 -1.029 1 92.62 472 GLY B C 1
ATOM 7316 O O . GLY B 1 472 ? -9.617 -25.906 -0.975 1 92.62 472 GLY B O 1
ATOM 7317 N N . LEU B 1 473 ? -7.871 -27.281 -1.366 1 93.5 473 LEU B N 1
ATOM 7318 C CA . LEU B 1 473 ? -8.727 -28.422 -1.675 1 93.5 473 LEU B CA 1
ATOM 7319 C C . LEU B 1 473 ? -9.508 -28.859 -0.442 1 93.5 473 LEU B C 1
ATOM 7321 O O . LEU B 1 473 ? -10.711 -29.125 -0.523 1 93.5 473 LEU B O 1
ATOM 7325 N N . ALA B 1 474 ? -8.781 -28.938 0.652 1 93.94 474 ALA B N 1
ATOM 7326 C CA . ALA B 1 474 ? -9.43 -29.344 1.9 1 93.94 474 ALA B CA 1
ATOM 7327 C C . ALA B 1 474 ? -10.594 -28.422 2.242 1 93.94 474 ALA B C 1
ATOM 7329 O O . ALA B 1 474 ? -11.641 -28.875 2.695 1 93.94 474 ALA B O 1
ATOM 7330 N N . ARG B 1 475 ? -10.391 -27.234 2.078 1 92.69 475 ARG B N 1
ATOM 7331 C CA . ARG B 1 475 ? -11.461 -26.266 2.334 1 92.69 475 ARG B CA 1
ATOM 7332 C C . ARG B 1 475 ? -12.672 -26.547 1.446 1 92.69 475 ARG B C 1
ATOM 7334 O O . ARG B 1 475 ? -13.805 -26.531 1.918 1 92.69 475 ARG B O 1
ATOM 7341 N N . ALA B 1 476 ? -12.414 -26.703 0.19 1 91.88 476 ALA B N 1
ATOM 7342 C CA . ALA B 1 476 ? -13.492 -26.984 -0.758 1 91.88 476 ALA B CA 1
ATOM 7343 C C . ALA B 1 476 ? -14.242 -28.25 -0.382 1 91.88 476 ALA B C 1
ATOM 7345 O O . ALA B 1 476 ? -15.469 -28.312 -0.476 1 91.88 476 ALA B O 1
ATOM 7346 N N . PHE B 1 477 ? -13.5 -29.297 0.078 1 92.5 477 PHE B N 1
ATOM 7347 C CA . PHE B 1 477 ? -14.078 -30.578 0.444 1 92.5 477 PHE B CA 1
ATOM 7348 C C . PHE B 1 477 ? -14.969 -30.438 1.678 1 92.5 477 PHE B C 1
ATOM 7350 O O . PHE B 1 477 ? -15.992 -31.109 1.788 1 92.5 477 PHE B O 1
ATOM 7357 N N . ALA B 1 478 ? -14.492 -29.609 2.545 1 90.75 478 ALA B N 1
ATOM 7358 C CA . ALA B 1 478 ? -15.219 -29.453 3.803 1 90.75 478 ALA B CA 1
ATOM 7359 C C . ALA B 1 478 ? -16.5 -28.656 3.598 1 90.75 478 ALA B C 1
ATOM 7361 O O . ALA B 1 478 ? -17.438 -28.766 4.391 1 90.75 478 ALA B O 1
ATOM 7362 N N . HIS B 1 479 ? -16.531 -27.906 2.562 1 87.38 479 HIS B N 1
ATOM 7363 C CA . HIS B 1 479 ? -17.609 -26.938 2.414 1 87.38 479 HIS B CA 1
ATOM 7364 C C . HIS B 1 479 ? -18.641 -27.406 1.398 1 87.38 479 HIS B C 1
ATOM 7366 O O . HIS B 1 479 ? -19.844 -27.172 1.58 1 87.38 479 HIS B O 1
ATOM 7372 N N . ALA B 1 480 ? -18.266 -27.984 0.368 1 85 480 ALA B N 1
ATOM 7373 C CA . ALA B 1 480 ? -19.141 -28.266 -0.771 1 85 480 ALA B CA 1
ATOM 7374 C C . ALA B 1 480 ? -20.125 -29.375 -0.454 1 85 480 ALA B C 1
ATOM 7376 O O . ALA B 1 480 ? -19.719 -30.484 -0.082 1 85 480 ALA B O 1
ATOM 7377 N N . GLU B 1 481 ? -21.344 -29.047 -0.704 1 88.19 481 GLU B N 1
ATOM 7378 C CA . GLU B 1 481 ? -22.375 -30.031 -0.41 1 88.19 481 GLU B CA 1
ATOM 7379 C C . GLU B 1 481 ? -22.812 -30.781 -1.674 1 88.19 481 GLU B C 1
ATOM 7381 O O . GLU B 1 481 ? -23.141 -31.969 -1.627 1 88.19 481 GLU B O 1
ATOM 7386 N N . ARG B 1 482 ? -22.766 -30.062 -2.768 1 92.69 482 ARG B N 1
ATOM 7387 C CA . ARG B 1 482 ? -23.359 -30.672 -3.957 1 92.69 482 ARG B CA 1
ATOM 7388 C C . ARG B 1 482 ? -22.391 -30.641 -5.129 1 92.69 482 ARG B C 1
ATOM 7390 O O . ARG B 1 482 ? -22.172 -31.656 -5.789 1 92.69 482 ARG B O 1
ATOM 7397 N N . VAL B 1 483 ? -21.875 -29.469 -5.359 1 95 483 VAL B N 1
ATOM 7398 C CA . VAL B 1 483 ? -21.047 -29.281 -6.551 1 95 483 VAL B CA 1
ATOM 7399 C C . VAL B 1 483 ? -19.656 -28.797 -6.148 1 95 483 VAL B C 1
ATOM 7401 O O . VAL B 1 483 ? -19.516 -27.953 -5.27 1 95 483 VAL B O 1
ATOM 7404 N N . LEU B 1 484 ? -18.656 -29.375 -6.723 1 95.12 484 LEU B N 1
ATOM 7405 C CA . LEU B 1 484 ? -17.281 -28.953 -6.547 1 95.12 484 LEU B CA 1
ATOM 7406 C C . LEU B 1 484 ? -16.688 -28.453 -7.863 1 95.12 484 LEU B C 1
ATOM 7408 O O . LEU B 1 484 ? -16.719 -29.156 -8.875 1 95.12 484 LEU B O 1
ATOM 7412 N N . VAL B 1 485 ? -16.234 -27.219 -7.852 1 95.5 485 VAL B N 1
ATOM 7413 C CA . VAL B 1 485 ? -15.547 -26.641 -9.008 1 95.5 485 VAL B CA 1
ATOM 7414 C C . VAL B 1 485 ? -14.039 -26.562 -8.727 1 95.5 485 VAL B C 1
ATOM 7416 O O . VAL B 1 485 ? -13.602 -25.828 -7.852 1 95.5 485 VAL B O 1
ATOM 7419 N N . LEU B 1 486 ? -13.289 -27.281 -9.461 1 94.06 486 LEU B N 1
ATOM 7420 C CA . LEU B 1 486 ? -11.836 -27.328 -9.305 1 94.06 486 LEU B CA 1
ATOM 7421 C C . LEU B 1 486 ? -11.141 -26.609 -10.453 1 94.06 486 LEU B C 1
ATOM 7423 O O . LEU B 1 486 ? -11.039 -27.141 -11.562 1 94.06 486 LEU B O 1
ATOM 7427 N N . ASP B 1 487 ? -10.617 -25.484 -10.18 1 90.12 487 ASP B N 1
ATOM 7428 C CA . ASP B 1 487 ? -9.93 -24.672 -11.18 1 90.12 487 ASP B CA 1
ATOM 7429 C C . ASP B 1 487 ? -8.414 -24.875 -11.102 1 90.12 487 ASP B C 1
ATOM 7431 O O . ASP B 1 487 ? -7.715 -24.094 -10.469 1 90.12 487 ASP B O 1
ATOM 7435 N N . ASP B 1 488 ? -7.926 -25.828 -11.797 1 82.88 488 ASP B N 1
ATOM 7436 C CA . ASP B 1 488 ? -6.512 -26.203 -11.82 1 82.88 488 ASP B CA 1
ATOM 7437 C C . ASP B 1 488 ? -5.973 -26.375 -10.398 1 82.88 488 ASP B C 1
ATOM 7439 O O . ASP B 1 488 ? -4.871 -25.922 -10.086 1 82.88 488 ASP B O 1
ATOM 7443 N N . ALA B 1 489 ? -6.723 -27.016 -9.648 1 85.44 489 ALA B N 1
ATOM 7444 C CA . ALA B 1 489 ? -6.465 -27.062 -8.211 1 85.44 489 ALA B CA 1
ATOM 7445 C C . ALA B 1 489 ? -5.5 -28.188 -7.859 1 85.44 489 ALA B C 1
ATOM 7447 O O . ALA B 1 489 ? -5.211 -28.422 -6.684 1 85.44 489 ALA B O 1
ATOM 7448 N N . THR B 1 490 ? -4.984 -28.938 -8.852 1 79.81 490 THR B N 1
ATOM 7449 C CA . THR B 1 490 ? -4.07 -30.047 -8.57 1 79.81 490 THR B CA 1
ATOM 7450 C C . THR B 1 490 ? -2.789 -29.906 -9.391 1 79.81 490 THR B C 1
ATOM 7452 O O . THR B 1 490 ? -2.002 -30.844 -9.484 1 79.81 490 THR B O 1
ATOM 7455 N N . SER B 1 491 ? -2.611 -28.75 -9.898 1 73.44 491 SER B N 1
ATOM 7456 C CA . SER B 1 491 ? -1.529 -28.531 -10.852 1 73.44 491 SER B CA 1
ATOM 7457 C C . SER B 1 491 ? -0.168 -28.609 -10.164 1 73.44 491 SER B C 1
ATOM 7459 O O . SER B 1 491 ? 0.828 -28.984 -10.789 1 73.44 491 SER B O 1
ATOM 7461 N N . SER B 1 492 ? -0.128 -28.219 -8.922 1 70.94 492 SER B N 1
ATOM 7462 C CA . SER B 1 492 ? 1.152 -28.172 -8.219 1 70.94 492 SER B CA 1
ATOM 7463 C C . SER B 1 492 ? 1.377 -29.406 -7.371 1 70.94 492 SER B C 1
ATOM 7465 O O . SER B 1 492 ? 2.322 -29.469 -6.582 1 70.94 492 SER B O 1
ATOM 7467 N N . LEU B 1 493 ? 0.51 -30.375 -7.555 1 75.75 493 LEU B N 1
ATOM 7468 C CA . LEU B 1 493 ? 0.642 -31.594 -6.773 1 75.75 493 LEU B CA 1
ATOM 7469 C C . LEU B 1 493 ? 1.495 -32.625 -7.516 1 75.75 493 LEU B C 1
ATOM 7471 O O . LEU B 1 493 ? 1.457 -32.688 -8.75 1 75.75 493 LEU B O 1
ATOM 7475 N N . ASP B 1 494 ? 2.27 -33.344 -6.684 1 74.5 494 ASP B N 1
ATOM 7476 C CA . ASP B 1 494 ? 2.967 -34.469 -7.285 1 74.5 494 ASP B CA 1
ATOM 7477 C C . ASP B 1 494 ? 1.984 -35.562 -7.688 1 74.5 494 ASP B C 1
ATOM 7479 O O . ASP B 1 494 ? 0.861 -35.625 -7.18 1 74.5 494 ASP B O 1
ATOM 7483 N N . SER B 1 495 ? 2.441 -36.438 -8.562 1 74.88 495 SER B N 1
ATOM 7484 C CA . SER B 1 495 ? 1.576 -37.438 -9.195 1 74.88 495 SER B CA 1
ATOM 7485 C C . SER B 1 495 ? 0.938 -38.344 -8.156 1 74.88 495 SER B C 1
ATOM 7487 O O . SER B 1 495 ? -0.263 -38.625 -8.211 1 74.88 495 SER B O 1
ATOM 7489 N N . PRO B 1 496 ? 1.722 -38.812 -7.133 1 77 496 PRO B N 1
ATOM 7490 C CA . PRO B 1 496 ? 1.075 -39.656 -6.133 1 77 496 PRO B CA 1
ATOM 7491 C C . PRO B 1 496 ? -0.008 -38.906 -5.348 1 77 496 PRO B C 1
ATOM 7493 O O . PRO B 1 496 ? -1.08 -39.469 -5.098 1 77 496 PRO B O 1
ATOM 7496 N N . THR B 1 497 ? 0.301 -37.781 -5.035 1 82.81 497 THR B N 1
ATOM 7497 C CA . THR B 1 497 ? -0.662 -37 -4.273 1 82.81 497 THR B CA 1
ATOM 7498 C C . THR B 1 497 ? -1.898 -36.688 -5.113 1 82.81 497 THR B C 1
ATOM 7500 O O . THR B 1 497 ? -3.023 -36.719 -4.609 1 82.81 497 THR B O 1
ATOM 7503 N N . GLU B 1 498 ? -1.636 -36.344 -6.312 1 82.75 498 GLU B N 1
ATOM 7504 C CA . GLU B 1 498 ? -2.746 -36.062 -7.223 1 82.75 498 GLU B CA 1
ATOM 7505 C C . GLU B 1 498 ? -3.672 -37.281 -7.332 1 82.75 498 GLU B C 1
ATOM 7507 O O . GLU B 1 498 ? -4.895 -37.125 -7.352 1 82.75 498 GLU B O 1
ATOM 7512 N N . ARG B 1 499 ? -3.145 -38.438 -7.426 1 83.12 499 ARG B N 1
ATOM 7513 C CA . ARG B 1 499 ? -3.93 -39.656 -7.52 1 83.12 499 ARG B CA 1
ATOM 7514 C C . ARG B 1 499 ? -4.734 -39.906 -6.246 1 83.12 499 ARG B C 1
ATOM 7516 O O . ARG B 1 499 ? -5.902 -40.281 -6.305 1 83.12 499 ARG B O 1
ATOM 7523 N N . GLU B 1 500 ? -4.008 -39.688 -5.172 1 87.38 500 GLU B N 1
ATOM 7524 C CA . GLU B 1 500 ? -4.688 -39.875 -3.895 1 87.38 500 GLU B CA 1
ATOM 7525 C C . GLU B 1 500 ? -5.848 -38.906 -3.736 1 87.38 500 GLU B C 1
ATOM 7527 O O . GLU B 1 500 ? -6.926 -39.281 -3.268 1 87.38 500 GLU B O 1
ATOM 7532 N N . VAL B 1 501 ? -5.645 -37.75 -4.078 1 88.94 501 VAL B N 1
ATOM 7533 C CA . VAL B 1 501 ? -6.691 -36.719 -4.008 1 88.94 501 VAL B CA 1
ATOM 7534 C C . VAL B 1 501 ? -7.816 -37.094 -4.98 1 88.94 501 VAL B C 1
ATOM 7536 O O . VAL B 1 501 ? -8.992 -36.906 -4.664 1 88.94 501 VAL B O 1
ATOM 7539 N N . GLY B 1 502 ? -7.438 -37.531 -6.148 1 85.75 502 GLY B N 1
ATOM 7540 C CA . GLY B 1 502 ? -8.43 -38 -7.117 1 85.75 502 GLY B CA 1
ATOM 7541 C C . GLY B 1 502 ? -9.328 -39.094 -6.586 1 85.75 502 GLY B C 1
ATOM 7542 O O . GLY B 1 502 ? -10.539 -39.062 -6.812 1 85.75 502 GLY B O 1
ATOM 7543 N N . ARG B 1 503 ? -8.727 -40.031 -5.914 1 84.31 503 ARG B N 1
ATOM 7544 C CA . ARG B 1 503 ? -9.484 -41.094 -5.32 1 84.31 503 ARG B CA 1
ATOM 7545 C C . ARG B 1 503 ? -10.414 -40.594 -4.219 1 84.31 503 ARG B C 1
ATOM 7547 O O . ARG B 1 503 ? -11.555 -41.031 -4.109 1 84.31 503 ARG B O 1
ATOM 7554 N N . ALA B 1 504 ? -9.836 -39.719 -3.467 1 86.38 504 ALA B N 1
ATOM 7555 C CA . ALA B 1 504 ? -10.625 -39.156 -2.379 1 86.38 504 ALA B CA 1
ATOM 7556 C C . ALA B 1 504 ? -11.836 -38.406 -2.916 1 86.38 504 ALA B C 1
ATOM 7558 O O . ALA B 1 504 ? -12.898 -38.406 -2.297 1 86.38 504 ALA B O 1
ATOM 7559 N N . LEU B 1 505 ? -11.656 -37.75 -3.979 1 83.5 505 LEU B N 1
ATOM 7560 C CA . LEU B 1 505 ? -12.727 -37 -4.625 1 83.5 505 LEU B CA 1
ATOM 7561 C C . LEU B 1 505 ? -13.891 -37.906 -4.988 1 83.5 505 LEU B C 1
ATOM 7563 O O . LEU B 1 505 ? -15.047 -37.469 -4.988 1 83.5 505 LEU B O 1
ATOM 7567 N N . LEU B 1 506 ? -13.57 -39.156 -5.23 1 78.69 506 LEU B N 1
ATOM 7568 C CA . LEU B 1 506 ? -14.578 -40.125 -5.676 1 78.69 506 LEU B CA 1
ATOM 7569 C C . LEU B 1 506 ? -15.297 -40.75 -4.484 1 78.69 506 LEU B C 1
ATOM 7571 O O . LEU B 1 506 ? -16.484 -41.062 -4.566 1 78.69 506 LEU B O 1
ATOM 7575 N N . HIS B 1 507 ? -14.602 -40.844 -3.344 1 79.44 507 HIS B N 1
ATOM 7576 C CA . HIS B 1 507 ? -15.172 -41.688 -2.299 1 79.44 507 HIS B CA 1
ATOM 7577 C C . HIS B 1 507 ? -15.359 -40.906 -1.003 1 79.44 507 HIS B C 1
ATOM 7579 O O . HIS B 1 507 ? -16.203 -41.25 -0.179 1 79.44 507 HIS B O 1
ATOM 7585 N N . ASP B 1 508 ? -14.625 -39.906 -0.84 1 81.62 508 ASP B N 1
ATOM 7586 C CA . ASP B 1 508 ? -14.547 -39.344 0.508 1 81.62 508 ASP B CA 1
ATOM 7587 C C . ASP B 1 508 ? -15.164 -37.969 0.565 1 81.62 508 ASP B C 1
ATOM 7589 O O . ASP B 1 508 ? -15.234 -37.344 1.635 1 81.62 508 ASP B O 1
ATOM 7593 N N . VAL B 1 509 ? -15.648 -37.469 -0.529 1 85.38 509 VAL B N 1
ATOM 7594 C CA . VAL B 1 509 ? -16.125 -36.094 -0.55 1 85.38 509 VAL B CA 1
ATOM 7595 C C . VAL B 1 509 ? -17.641 -36.062 -0.758 1 85.38 509 VAL B C 1
ATOM 7597 O O . VAL B 1 509 ? -18.172 -36.875 -1.524 1 85.38 509 VAL B O 1
ATOM 7600 N N . ALA B 1 510 ? -18.297 -35.219 0.005 1 80.75 510 ALA B N 1
ATOM 7601 C CA . ALA B 1 510 ? -19.75 -35.125 -0.008 1 80.75 510 ALA B CA 1
ATOM 7602 C C . ALA B 1 510 ? -20.266 -34.688 -1.377 1 80.75 510 ALA B C 1
ATOM 7604 O O . ALA B 1 510 ? -21.219 -35.25 -1.896 1 80.75 510 ALA B O 1
ATOM 7605 N N . ALA B 1 511 ? -19.641 -33.719 -1.911 1 87.38 511 ALA B N 1
ATOM 7606 C CA . ALA B 1 511 ? -20.062 -33.219 -3.209 1 87.38 511 ALA B CA 1
ATOM 7607 C C . ALA B 1 511 ? -19.781 -34.219 -4.316 1 87.38 511 ALA B C 1
ATOM 7609 O O . ALA B 1 511 ? -18.641 -34.562 -4.574 1 87.38 511 ALA B O 1
ATOM 7610 N N . ARG B 1 512 ? -20.812 -34.594 -4.973 1 90.38 512 ARG B N 1
ATOM 7611 C CA . ARG B 1 512 ? -20.688 -35.656 -5.934 1 90.38 512 ARG B CA 1
ATOM 7612 C C . ARG B 1 512 ? -20.609 -35.125 -7.359 1 90.38 512 ARG B C 1
ATOM 7614 O O . ARG B 1 512 ? -20.125 -35.844 -8.258 1 90.38 512 ARG B O 1
ATOM 7621 N N . THR B 1 513 ? -21.156 -34 -7.559 1 94.44 513 THR B N 1
ATOM 7622 C CA . THR B 1 513 ? -21.031 -33.344 -8.859 1 94.44 513 THR B CA 1
ATOM 7623 C C . THR B 1 513 ? -19.766 -32.5 -8.938 1 94.44 513 THR B C 1
ATOM 7625 O O . THR B 1 513 ? -19.5 -31.688 -8.047 1 94.44 513 THR B O 1
ATOM 7628 N N . ARG B 1 514 ? -18.984 -32.719 -9.969 1 94.75 514 ARG B N 1
ATOM 7629 C CA . ARG B 1 514 ? -17.688 -32.031 -10.008 1 94.75 514 ARG B CA 1
ATOM 7630 C C . ARG B 1 514 ? -17.406 -31.484 -11.398 1 94.75 514 ARG B C 1
ATOM 7632 O O . ARG B 1 514 ? -17.625 -32.156 -12.398 1 94.75 514 ARG B O 1
ATOM 7639 N N . LEU B 1 515 ? -17.016 -30.281 -11.43 1 95.38 515 LEU B N 1
ATOM 7640 C CA . LEU B 1 515 ? -16.438 -29.641 -12.617 1 95.38 515 LEU B CA 1
ATOM 7641 C C . LEU B 1 515 ? -14.945 -29.422 -12.445 1 95.38 515 LEU B C 1
ATOM 7643 O O . LEU B 1 515 ? -14.523 -28.641 -11.594 1 95.38 515 LEU B O 1
ATOM 7647 N N . ILE B 1 516 ? -14.148 -30.094 -13.289 1 93.69 516 ILE B N 1
ATOM 7648 C CA . ILE B 1 516 ? -12.695 -30.078 -13.109 1 93.69 516 ILE B CA 1
ATOM 7649 C C . ILE B 1 516 ? -12.031 -29.484 -14.336 1 93.69 516 ILE B C 1
ATOM 7651 O O . ILE B 1 516 ? -12.203 -29.984 -15.453 1 93.69 516 ILE B O 1
ATOM 7655 N N . VAL B 1 517 ? -11.344 -28.422 -14.125 1 91.12 517 VAL B N 1
ATOM 7656 C CA . VAL B 1 517 ? -10.484 -27.875 -15.172 1 91.12 517 VAL B CA 1
ATOM 7657 C C . VAL B 1 517 ? -9.141 -28.609 -15.164 1 91.12 517 VAL B C 1
ATOM 7659 O O . VAL B 1 517 ? -8.391 -28.516 -14.18 1 91.12 517 VAL B O 1
ATOM 7662 N N . ALA B 1 518 ? -8.82 -29.375 -16.203 1 82.69 518 ALA B N 1
ATOM 7663 C CA . ALA B 1 518 ? -7.645 -30.234 -16.203 1 82.69 518 ALA B CA 1
ATOM 7664 C C . ALA B 1 518 ? -6.676 -29.844 -17.312 1 82.69 518 ALA B C 1
ATOM 7666 O O . ALA B 1 518 ? -7.094 -29.5 -18.422 1 82.69 518 ALA B O 1
ATOM 7667 N N . HIS B 1 519 ? -5.496 -29.922 -16.953 1 75.25 519 HIS B N 1
ATOM 7668 C CA . HIS B 1 519 ? -4.445 -29.719 -17.938 1 75.25 519 HIS B CA 1
ATOM 7669 C C . HIS B 1 519 ? -3.715 -31.016 -18.25 1 75.25 519 HIS B C 1
ATOM 7671 O O . HIS B 1 519 ? -3.027 -31.109 -19.281 1 75.25 519 HIS B O 1
ATOM 7677 N N . ARG B 1 520 ? -3.99 -31.969 -17.422 1 75.75 520 ARG B N 1
ATOM 7678 C CA . ARG B 1 520 ? -3.303 -33.25 -17.562 1 75.75 520 ARG B CA 1
ATOM 7679 C C . ARG B 1 520 ? -4.258 -34.312 -18.062 1 75.75 520 ARG B C 1
ATOM 7681 O O . ARG B 1 520 ? -5.426 -34.344 -17.656 1 75.75 520 ARG B O 1
ATOM 7688 N N . ALA B 1 521 ? -3.719 -35.219 -18.891 1 81.38 521 ALA B N 1
ATOM 7689 C CA . ALA B 1 521 ? -4.523 -36.281 -19.438 1 81.38 521 ALA B CA 1
ATOM 7690 C C . ALA B 1 521 ? -4.984 -37.25 -18.328 1 81.38 521 ALA B C 1
ATOM 7692 O O . ALA B 1 521 ? -6.086 -37.781 -18.406 1 81.38 521 ALA B O 1
ATOM 7693 N N . SER B 1 522 ? -4.141 -37.406 -17.375 1 76.81 522 SER B N 1
ATOM 7694 C CA . SER B 1 522 ? -4.477 -38.344 -16.281 1 76.81 522 SER B CA 1
ATOM 7695 C C . SER B 1 522 ? -5.707 -37.844 -15.523 1 76.81 522 SER B C 1
ATOM 7697 O O . SER B 1 522 ? -6.543 -38.656 -15.117 1 76.81 522 SER B O 1
ATOM 7699 N N . THR B 1 523 ? -5.812 -36.594 -15.359 1 81 523 THR B N 1
ATOM 7700 C CA . THR B 1 523 ? -6.957 -36 -14.672 1 81 523 THR B CA 1
ATOM 7701 C C . THR B 1 523 ? -8.219 -36.125 -15.523 1 81 523 THR B C 1
ATOM 7703 O O . THR B 1 523 ? -9.297 -36.438 -15.008 1 81 523 THR B O 1
ATOM 7706 N N . ALA B 1 524 ? -8.07 -35.906 -16.75 1 88.56 524 ALA B N 1
ATOM 7707 C CA . ALA B 1 524 ? -9.195 -36 -17.672 1 88.56 524 ALA B CA 1
ATOM 7708 C C . ALA B 1 524 ? -9.703 -37.438 -17.75 1 88.56 524 ALA B C 1
ATOM 7710 O O . ALA B 1 524 ? -10.906 -37.688 -17.844 1 88.56 524 ALA B O 1
ATOM 7711 N N . ALA B 1 525 ? -8.773 -38.375 -17.703 1 88.62 525 ALA B N 1
ATOM 7712 C CA . ALA B 1 525 ? -9.109 -39.781 -17.859 1 88.62 525 ALA B CA 1
ATOM 7713 C C . ALA B 1 525 ? -9.922 -40.281 -16.672 1 88.62 525 ALA B C 1
ATOM 7715 O O . ALA B 1 525 ? -10.664 -41.25 -16.797 1 88.62 525 ALA B O 1
ATOM 7716 N N . ARG B 1 526 ? -9.898 -39.625 -15.617 1 85.88 526 ARG B N 1
ATOM 7717 C CA . ARG B 1 526 ? -10.57 -40.062 -14.406 1 85.88 526 ARG B CA 1
ATOM 7718 C C . ARG B 1 526 ? -11.992 -39.531 -14.336 1 85.88 526 ARG B C 1
ATOM 7720 O O . ARG B 1 526 ? -12.812 -40 -13.555 1 85.88 526 ARG B O 1
ATOM 7727 N N . ALA B 1 527 ? -12.25 -38.562 -15.141 1 91.88 527 ALA B N 1
ATOM 7728 C CA . ALA B 1 527 ? -13.586 -37.969 -15.148 1 91.88 527 ALA B CA 1
ATOM 7729 C C . ALA B 1 527 ? -14.57 -38.844 -15.922 1 91.88 527 ALA B C 1
ATOM 7731 O O . ALA B 1 527 ? -14.164 -39.625 -16.797 1 91.88 527 ALA B O 1
ATOM 7732 N N . ASP B 1 528 ? -15.867 -38.75 -15.594 1 93.25 528 ASP B N 1
ATOM 7733 C CA . ASP B 1 528 ? -16.891 -39.5 -16.297 1 93.25 528 ASP B CA 1
ATOM 7734 C C . ASP B 1 528 ? -17.047 -39 -17.734 1 93.25 528 ASP B C 1
ATOM 7736 O O . ASP B 1 528 ? -17.328 -39.781 -18.641 1 93.25 528 ASP B O 1
ATOM 7740 N N . ARG B 1 529 ? -16.938 -37.75 -17.844 1 95.06 529 ARG B N 1
ATOM 7741 C CA . ARG B 1 529 ? -17.047 -37.094 -19.156 1 95.06 529 ARG B CA 1
ATOM 7742 C C . ARG B 1 529 ? -16.031 -35.969 -19.281 1 95.06 529 ARG B C 1
ATOM 7744 O O . ARG B 1 529 ? -15.609 -35.375 -18.281 1 95.06 529 ARG B O 1
ATOM 7751 N N . VAL B 1 530 ? -15.688 -35.719 -20.547 1 96.19 530 VAL B N 1
ATOM 7752 C CA . VAL B 1 530 ? -14.742 -34.656 -20.828 1 96.19 530 VAL B CA 1
ATOM 7753 C C . VAL B 1 530 ? -15.359 -33.688 -21.828 1 96.19 530 VAL B C 1
ATOM 7755 O O . VAL B 1 530 ? -16.047 -34.094 -22.766 1 96.19 530 VAL B O 1
ATOM 7758 N N . VAL B 1 531 ? -15.203 -32.469 -21.562 1 96.19 531 VAL B N 1
ATOM 7759 C CA . VAL B 1 531 ? -15.586 -31.391 -22.5 1 96.19 531 VAL B CA 1
ATOM 7760 C C . VAL B 1 531 ? -14.336 -30.703 -23.031 1 96.19 531 VAL B C 1
ATOM 7762 O O . VAL B 1 531 ? -13.547 -30.141 -22.25 1 96.19 531 VAL B O 1
ATOM 7765 N N . TRP B 1 532 ? -14.195 -30.781 -24.297 1 96.19 532 TRP B N 1
ATOM 7766 C CA . TRP B 1 532 ? -13.031 -30.203 -24.953 1 96.19 532 TRP B CA 1
ATOM 7767 C C . TRP B 1 532 ? -13.352 -28.797 -25.469 1 96.19 532 TRP B C 1
ATOM 7769 O O . TRP B 1 532 ? -14.156 -28.641 -26.391 1 96.19 532 TRP B O 1
ATOM 7779 N N . LEU B 1 533 ? -12.719 -27.797 -24.797 1 94.5 533 LEU B N 1
ATOM 7780 C CA . LEU B 1 533 ? -12.891 -26.406 -25.188 1 94.5 533 LEU B CA 1
ATOM 7781 C C . LEU B 1 533 ? -11.812 -25.984 -26.188 1 94.5 533 LEU B C 1
ATOM 7783 O O . LEU B 1 533 ? -10.625 -26.266 -25.984 1 94.5 533 LEU B O 1
ATOM 7787 N N . ASP B 1 534 ? -12.219 -25.391 -27.203 1 92.06 534 ASP B N 1
ATOM 7788 C CA . ASP B 1 534 ? -11.328 -24.875 -28.234 1 92.06 534 ASP B CA 1
ATOM 7789 C C . ASP B 1 534 ? -11.781 -23.484 -28.703 1 92.06 534 ASP B C 1
ATOM 7791 O O . ASP B 1 534 ? -12.891 -23.344 -29.234 1 92.06 534 ASP B O 1
ATOM 7795 N N . ASP B 1 535 ? -10.953 -22.5 -28.516 1 87.94 535 ASP B N 1
ATOM 7796 C CA . ASP B 1 535 ? -11.195 -21.125 -28.922 1 87.94 535 ASP B CA 1
ATOM 7797 C C . ASP B 1 535 ? -12.523 -20.609 -28.344 1 87.94 535 ASP B C 1
ATOM 7799 O O . ASP B 1 535 ? -13.336 -20.047 -29.078 1 87.94 535 ASP B O 1
ATOM 7803 N N . GLY B 1 536 ? -12.789 -20.969 -27.172 1 91.06 536 GLY B N 1
ATOM 7804 C CA . GLY B 1 536 ? -13.938 -20.438 -26.453 1 91.06 536 GLY B CA 1
ATOM 7805 C C . GLY B 1 536 ? -15.219 -21.203 -26.75 1 91.06 536 GLY B C 1
ATOM 7806 O O . GLY B 1 536 ? -16.297 -20.812 -26.281 1 91.06 536 GLY B O 1
ATOM 7807 N N . ARG B 1 537 ? -15.133 -22.25 -27.547 1 94.5 537 ARG B N 1
ATOM 7808 C CA . ARG B 1 537 ? -16.297 -23.062 -27.891 1 94.5 537 ARG B CA 1
ATOM 7809 C C . ARG B 1 537 ? -16.062 -24.531 -27.516 1 94.5 537 ARG B C 1
ATOM 7811 O O . ARG B 1 537 ? -14.922 -24.969 -27.391 1 94.5 537 ARG B O 1
ATOM 7818 N N . VAL B 1 538 ? -17.203 -25.234 -27.359 1 95.5 538 VAL B N 1
ATOM 7819 C CA . VAL B 1 538 ? -17.094 -26.656 -27.109 1 95.5 538 VAL B CA 1
ATOM 7820 C C . VAL B 1 538 ? -16.844 -27.391 -28.438 1 95.5 538 VAL B C 1
ATOM 7822 O O . VAL B 1 538 ? -17.719 -27.406 -29.312 1 95.5 538 VAL B O 1
ATOM 7825 N N . ARG B 1 539 ? -15.727 -27.984 -28.547 1 95.25 539 ARG B N 1
ATOM 7826 C CA . ARG B 1 539 ? -15.367 -28.703 -29.766 1 95.25 539 ARG B CA 1
ATOM 7827 C C . ARG B 1 539 ? -15.953 -30.109 -29.766 1 95.25 539 ARG B C 1
ATOM 7829 O O . ARG B 1 539 ? -16.375 -30.609 -30.812 1 95.25 539 ARG B O 1
ATOM 7836 N N . ALA B 1 540 ? -15.812 -30.766 -28.688 1 95.12 540 ALA B N 1
ATOM 7837 C CA . ALA B 1 540 ? -16.344 -32.125 -28.531 1 95.12 540 ALA B CA 1
ATOM 7838 C C . ALA B 1 540 ? -16.594 -32.438 -27.062 1 95.12 540 ALA B C 1
ATOM 7840 O O . ALA B 1 540 ? -16.016 -31.812 -26.172 1 95.12 540 ALA B O 1
ATOM 7841 N N . ALA B 1 541 ? -17.531 -33.375 -26.859 1 95.31 541 ALA B N 1
ATOM 7842 C CA . ALA B 1 541 ? -17.828 -33.844 -25.5 1 95.31 541 ALA B CA 1
ATOM 7843 C C . ALA B 1 541 ? -18.047 -35.344 -25.484 1 95.31 541 ALA B C 1
ATOM 7845 O O . ALA B 1 541 ? -18.656 -35.906 -26.406 1 95.31 541 ALA B O 1
ATOM 7846 N N . GLY B 1 542 ? -17.516 -36.031 -24.562 1 94.38 542 GLY B N 1
ATOM 7847 C CA . GLY B 1 542 ? -17.656 -37.469 -24.406 1 94.38 542 GLY B CA 1
ATOM 7848 C C . GLY B 1 542 ? -16.656 -38.062 -23.438 1 94.38 542 GLY B C 1
ATOM 7849 O O . GLY B 1 542 ? -15.938 -37.344 -22.75 1 94.38 542 GLY B O 1
ATOM 7850 N N . PRO B 1 543 ? -16.688 -39.375 -23.219 1 95.5 543 PRO B N 1
ATOM 7851 C CA . PRO B 1 543 ? -15.68 -40 -22.375 1 95.5 543 PRO B CA 1
ATOM 7852 C C . PRO B 1 543 ? -14.266 -39.844 -22.922 1 95.5 543 PRO B C 1
ATOM 7854 O O . PRO B 1 543 ? -14.062 -39.812 -24.125 1 95.5 543 PRO B O 1
ATOM 7857 N N . HIS B 1 544 ? -13.352 -39.719 -22.047 1 94.44 544 HIS B N 1
ATOM 7858 C CA . HIS B 1 544 ? -11.953 -39.5 -22.406 1 94.44 544 HIS B CA 1
ATOM 7859 C C . HIS B 1 544 ? -11.477 -40.531 -23.422 1 94.44 544 HIS B C 1
ATOM 7861 O O . HIS B 1 544 ? -10.828 -40.188 -24.422 1 94.44 544 HIS B O 1
ATOM 7867 N N . ALA B 1 545 ? -11.836 -41.812 -23.188 1 93.88 545 ALA B N 1
ATOM 7868 C CA . ALA B 1 545 ? -11.375 -42.906 -24.016 1 93.88 545 ALA B CA 1
ATOM 7869 C C . ALA B 1 545 ? -11.852 -42.75 -25.469 1 93.88 545 ALA B C 1
ATOM 7871 O O . ALA B 1 545 ? -11.133 -43.094 -26.406 1 93.88 545 ALA B O 1
ATOM 7872 N N . GLU B 1 546 ? -13.055 -42.25 -25.625 1 95.19 546 GLU B N 1
ATOM 7873 C CA . GLU B 1 546 ? -13.617 -42.031 -26.953 1 95.19 546 GLU B CA 1
ATOM 7874 C C . GLU B 1 546 ? -12.953 -40.844 -27.641 1 95.19 546 GLU B C 1
ATOM 7876 O O . GLU B 1 546 ? -12.648 -40.906 -28.828 1 95.19 546 GLU B O 1
ATOM 7881 N N . LEU B 1 547 ? -12.758 -39.781 -26.859 1 94.62 547 LEU B N 1
ATOM 7882 C CA . LEU B 1 547 ? -12.148 -38.594 -27.438 1 94.62 547 LEU B CA 1
ATOM 7883 C C . LEU B 1 547 ? -10.672 -38.844 -27.75 1 94.62 547 LEU B C 1
ATOM 7885 O O . LEU B 1 547 ? -10.117 -38.188 -28.641 1 94.62 547 LEU B O 1
ATOM 7889 N N . TRP B 1 548 ? -10.07 -39.75 -27 1 94.12 548 TRP B N 1
ATOM 7890 C CA . TRP B 1 548 ? -8.648 -40.062 -27.172 1 94.12 548 TRP B CA 1
ATOM 7891 C C . TRP B 1 548 ? -8.383 -40.625 -28.562 1 94.12 548 TRP B C 1
ATOM 7893 O O . TRP B 1 548 ? -7.25 -40.594 -29.047 1 94.12 548 TRP B O 1
ATOM 7903 N N . ARG B 1 549 ? -9.422 -41.125 -29.234 1 92.88 549 ARG B N 1
ATOM 7904 C CA . ARG B 1 549 ? -9.289 -41.656 -30.578 1 92.88 549 ARG B CA 1
ATOM 7905 C C . ARG B 1 549 ? -9.094 -40.562 -31.609 1 92.88 549 ARG B C 1
ATOM 7907 O O . ARG B 1 549 ? -8.586 -40.812 -32.719 1 92.88 549 ARG B O 1
ATOM 7914 N N . LEU B 1 550 ? -9.422 -39.406 -31.234 1 93.56 550 LEU B N 1
ATOM 7915 C CA . LEU B 1 550 ? -9.25 -38.25 -32.125 1 93.56 550 LEU B CA 1
ATOM 7916 C C . LEU B 1 550 ? -7.844 -37.688 -32 1 93.56 550 LEU B C 1
ATOM 7918 O O . LEU B 1 550 ? -7.414 -37.312 -30.922 1 93.56 550 LEU B O 1
ATOM 7922 N N . PRO B 1 551 ? -7.156 -37.594 -33.094 1 92.25 551 PRO B N 1
ATOM 7923 C CA . PRO B 1 551 ? -5.785 -37.094 -33.031 1 92.25 551 PRO B CA 1
ATOM 7924 C C . PRO B 1 551 ? -5.699 -35.656 -32.531 1 92.25 551 PRO B C 1
ATOM 7926 O O . PRO B 1 551 ? -4.746 -35.312 -31.828 1 92.25 551 PRO B O 1
ATOM 7929 N N . GLU B 1 552 ? -6.691 -34.875 -32.844 1 91 552 GLU B N 1
ATOM 7930 C CA . GLU B 1 552 ? -6.68 -33.5 -32.406 1 91 552 GLU B CA 1
ATOM 7931 C C . GLU B 1 552 ? -6.812 -33.375 -30.891 1 91 552 GLU B C 1
ATOM 7933 O O . GLU B 1 552 ? -6.246 -32.469 -30.266 1 91 552 GLU B O 1
ATOM 7938 N N . TYR B 1 553 ? -7.566 -34.25 -30.312 1 91.25 553 TYR B N 1
ATOM 7939 C CA . TYR B 1 553 ? -7.727 -34.312 -28.875 1 91.25 553 TYR B CA 1
ATOM 7940 C C . TYR B 1 553 ? -6.438 -34.75 -28.188 1 91.25 553 TYR B C 1
ATOM 7942 O O . TYR B 1 553 ? -6.035 -34.156 -27.172 1 91.25 553 TYR B O 1
ATOM 7950 N N . ARG B 1 554 ? -5.793 -35.75 -28.719 1 89.94 554 ARG B N 1
ATOM 7951 C CA . ARG B 1 554 ? -4.52 -36.219 -28.172 1 89.94 554 ARG B CA 1
ATOM 7952 C C . ARG B 1 554 ? -3.467 -35.094 -28.234 1 89.94 554 ARG B C 1
ATOM 7954 O O . ARG B 1 554 ? -2.615 -35 -27.344 1 89.94 554 ARG B O 1
ATOM 7961 N N . ALA B 1 555 ? -3.637 -34.312 -29.219 1 85.25 555 ALA B N 1
ATOM 7962 C CA . ALA B 1 555 ? -2.686 -33.219 -29.406 1 85.25 555 ALA B CA 1
ATOM 7963 C C . ALA B 1 555 ? -2.781 -32.188 -28.266 1 85.25 555 ALA B C 1
ATOM 7965 O O . ALA B 1 555 ? -1.801 -31.531 -27.938 1 85.25 555 ALA B O 1
ATOM 7966 N N . VAL B 1 556 ? -3.973 -32.094 -27.656 1 85.19 556 VAL B N 1
ATOM 7967 C CA . VAL B 1 556 ? -4.176 -31.188 -26.547 1 85.19 556 VAL B CA 1
ATOM 7968 C C . VAL B 1 556 ? -3.275 -31.594 -25.375 1 85.19 556 VAL B C 1
ATOM 7970 O O . VAL B 1 556 ? -2.82 -30.734 -24.609 1 85.19 556 VAL B O 1
ATOM 7973 N N . PHE B 1 557 ? -2.965 -32.906 -25.312 1 80 557 PHE B N 1
ATOM 7974 C CA . PHE B 1 557 ? -2.15 -33.438 -24.219 1 80 557 PHE B CA 1
ATOM 7975 C C . PHE B 1 557 ? -0.729 -33.719 -24.703 1 80 557 PHE B C 1
ATOM 7977 O O . PHE B 1 557 ? 0.062 -34.344 -23.984 1 80 557 PHE B O 1
ATOM 7984 N N . GLY B 1 558 ? -0.438 -33.375 -25.844 1 69.88 558 GLY B N 1
ATOM 7985 C CA . GLY B 1 558 ? 0.891 -33.562 -26.391 1 69.88 558 GLY B CA 1
ATOM 7986 C C . GLY B 1 558 ? 1.162 -35 -26.797 1 69.88 558 GLY B C 1
ATOM 7987 O O . GLY B 1 558 ? 2.314 -35.438 -26.812 1 69.88 558 GLY B O 1
ATOM 7988 N N . ALA B 1 559 ? 0.099 -35.781 -26.859 1 68.19 559 ALA B N 1
ATOM 7989 C CA . ALA B 1 559 ? 0.238 -37.156 -27.281 1 68.19 559 ALA B CA 1
ATOM 7990 C C . ALA B 1 559 ? 0.005 -37.312 -28.781 1 68.19 559 ALA B C 1
ATOM 7992 O O . ALA B 1 559 ? -0.729 -36.531 -29.375 1 68.19 559 ALA B O 1
#

pLDDT: mean 83.54, std 9.29, range [59.41, 97.19]

Solvent-accessible surface area (backbone atoms only — not comparable to full-atom values): 52363 Å² total; per-residue (Å²): 127,54,63,15,53,53,51,47,50,49,49,33,58,74,42,39,71,60,29,50,51,35,27,50,34,36,42,51,20,35,52,32,53,64,48,28,34,58,36,48,12,52,22,48,44,28,48,72,67,68,39,84,67,23,59,61,32,48,51,50,33,52,48,30,42,37,46,25,18,50,32,47,18,52,29,45,30,49,34,44,48,48,21,48,52,35,19,51,54,46,35,51,53,50,50,54,48,44,46,55,23,18,46,63,51,48,71,79,34,56,48,68,57,53,40,46,43,56,57,52,25,27,48,40,33,16,34,31,39,40,27,52,26,48,34,59,26,38,49,43,34,23,53,48,16,42,52,51,29,35,71,76,38,55,68,35,25,49,46,36,54,68,47,41,63,60,50,52,54,49,49,51,54,31,54,56,54,46,52,54,32,49,51,53,32,50,51,39,50,47,49,34,46,51,45,43,37,53,46,48,74,20,20,59,50,35,53,40,19,49,33,42,67,60,50,48,51,62,35,48,56,48,48,62,57,33,51,52,33,46,47,48,35,27,47,48,50,16,49,37,49,20,47,50,44,30,49,45,49,50,38,38,48,46,28,45,53,50,38,51,54,36,35,76,69,65,74,43,53,74,17,51,41,54,16,44,52,48,27,40,54,36,34,54,40,54,64,56,36,53,54,26,48,50,46,38,51,48,10,45,54,25,22,37,58,49,32,55,61,68,63,53,75,49,80,70,60,31,82,36,68,67,62,85,66,54,34,23,35,37,34,44,45,28,21,34,65,57,91,94,40,76,40,30,51,58,29,70,47,73,41,55,48,56,33,34,33,18,41,34,50,54,86,75,25,33,65,67,57,53,52,31,40,74,70,57,70,42,79,62,75,36,59,46,46,23,47,48,83,40,50,56,59,46,26,16,62,66,37,48,30,41,32,31,15,50,20,36,54,76,46,57,80,49,58,61,18,46,45,34,27,26,34,44,49,23,90,67,53,52,72,65,48,42,49,50,19,21,47,37,30,68,32,42,72,66,36,63,69,36,95,53,26,50,66,29,42,45,89,76,47,92,65,39,72,32,54,44,16,22,43,25,38,9,14,19,46,48,32,12,52,21,22,34,40,31,42,42,38,55,59,64,42,37,40,31,56,40,50,50,31,53,51,21,53,73,71,70,37,67,26,42,7,34,43,34,41,36,62,46,61,71,60,29,59,70,25,68,26,26,37,35,36,50,86,17,26,74,72,47,71,43,38,39,76,67,47,55,72,36,66,71,54,27,42,52,43,44,88,125,53,63,14,51,53,51,47,51,49,50,32,59,75,42,39,71,60,28,50,51,35,26,49,35,36,41,52,22,35,51,32,53,62,48,28,31,58,35,48,12,52,22,48,45,28,47,72,66,69,39,84,65,22,59,61,31,50,52,50,34,52,48,30,43,38,48,25,18,51,33,46,17,50,28,46,32,49,35,45,49,48,20,50,52,36,19,49,54,47,35,52,52,51,48,54,48,46,45,57,22,20,44,63,51,49,73,79,36,57,46,69,58,51,40,46,43,56,58,52,28,28,47,40,33,16,33,32,40,40,28,51,24,48,34,59,27,38,48,43,34,24,53,49,17,42,51,52,28,35,69,76,38,57,69,37,25,50,46,38,55,68,48,40,62,61,51,52,53,48,49,51,54,32,53,57,55,45,52,56,31,48,50,52,33,49,50,38,50,48,50,34,45,52,45,44,37,52,48,49,74,20,22,58,51,34,53,40,27,59,33,44,67,59,50,49,51,63,35,48,55,48,50,61,57,32,50,53,34,47,46,47,36,26,47,49,50,16,49,36,48,19,47,50,43,30,48,44,49,49,38,39,48,45,28,44,52,50,38,51,53,36,34,75,70,66,74,44,52,74,16,51,42,53,16,44,51,48,27,40,54,36,34,54,42,55,64,57,34,54,54,26,49,50,46,38,52,49,10,45,56,26,22,37,58,51,34,57,62,68,64,53,75,48,77,71,60,31,81,37,68,65,62,85,68,53,34,25,36,37,35,44,45,28,20,33,65,58,91,93,38,74,40,31,51,60,30,70,47,74,40,56,47,56,34,34,33,18,40,33,48,55,86,75,25,33,64,67,57,49,53,31,39,75,70,56,70,39,79,61,76,35,59,46,44,24,48,49,83,40,48,56,59,46,26,16,62,66,35,47,31,39,32,32,16,53,19,34,55,76,46,55,79,49,57,61,18,47,45,34,27,26,30,48,32,69,54,70,50,55,72,68,46,41,50,51,18,20,48,38,32,66,32,41,70,65,37,62,67,37,95,52,26,50,68,29,41,45,88,76,46,91,66,40,72,33,54,43,16,23,42,26,38,10,17,21,43,46,38,12,52,20,22,34,38,31,43,41,38,57,60,65,42,36,39,30,55,40,50,49,33,53,53,22,52,73,71,68,36,67,24,44,6,34,43,34,42,35,65,45,60,72,60,31,57,70,25,66,26,26,37,35,35,50,86,17,26,75,72,49,72,41,38,37,77,67,46,54,72,36,66,73,55,26,42,52,44,44,89

Nearest PDB structures (foldseek):
  9g2t-assembly1_A  TM=8.529E-01  e=7.093E-29  Mycolicibacterium thermoresistibile ATCC 19527
  8t4h-assembly1_B  TM=8.694E-01  e=4.425E-25  Homo sapiens
  7zdk-assembly1_C  TM=7.546E-01  e=3.932E-24  Escherichia coli K-12
  7zde-assembly1_C  TM=7.955E-01  e=1.321E-22  Escherichia coli K-12
  8ips-assembly1_A  TM=8.193E-01  e=6.794E-23  Escherichia coli BL21(DE3)

Radius of gyration: 36.6 Å; Cα contacts (8 Å, |Δi|>4): 2114; chains: 2; bounding box: 71×115×74 Å

Organism: Streptomyces mobaraensis (NCBI:txid35621)

Sequence (1118 aa):
MTPGDQLLLATTRHSTARATALAALSLTSAGAALLLPAALGRAVDRLLAHDAGATRWVALCAVLLTAPAALDALADLLAGTTAARSTAWLRHRLLRHVLAAGPRATADAPPGDLVTRLVGNTADAGAAPGALAAAVASAAGPLGGVVALALIDPWLAVAFLAGAPLLVLLLRAFARASTDCAARYQRLQGDIAGRLAEALTGARTIAAAGTADRERARILRPLSGLSRQGHRVWRVQGRAAARAVTLVPLLQIAVLAVAGLRLSQGRISVGDVLAASRYAVLATGVGMIVGQLSGLVRARAAAGRLAEVLAVPAPAYGTRPAPPGDGTLELRGVTAVRGDRIILCDVDLTVPGGTSVAVVGRSGTGKSVLAALAGRLADPDAGTVALDGVPLPELSHDALRHAVGYAFERPALLGGTIGGTIAFGAADPGHEAVTAAARAACADGFVRRLPEGYATPCAAAPLSGGEAQRLGLARAFAHAERVLVLDDATSSLDSPTEREVGRALLHDVAARTRLIVAHRASTAARADRVVWLDDGRVRAAGPHAELWRLPEYRAVFGAMTPGDQLLLATTRHSTARATALAALSLTSAGAALLLPAALGRAVDRLLAHDAGATRWVALCAVLLTAPAALDALADLLAGTTAARSTAWLRHRLLRHVLAAGPRATADAPPGDLVTRLVGNTADAGAAPGALAAAVASAAGPLGGVVALALIDPWLAVAFLAGAPLLVLLLRAFARASTDCAARYQRLQGDIAGRLAEALTGARTIAAAGTADRERARILRPLSGLSRQGHRVWRVQGRAAARAVTLVPLLQIAVLAVAGLRLSQGRISVGDVLAASRYAVLATGVGMIVGQLSGLVRARAAAGRLAEVLAVPAPAYGTRPAPPGDGTLELRGVTAVRGDRIILCDVDLTVPGGTSVAVVGRSGTGKSVLAALAGRLADPDAGTVALDGVPLPELSHDALRHAVGYAFERPALLGGTIGGTIAFGAADPGHEAVTAAARAACADGFVRRLPEGYATPCAAAPLSGGEAQRLGLARAFAHAERVLVLDDATSSLDSPTEREVGRALLHDVAARTRLIVAHRASTAARADRVVWLDDGRVRAAGPHAELWRLPEYRAVFGA